Protein 8F95 (pdb70)

Nearest PDB structures (foldseek):
  8f95-assembly1_H  TM=1.001E+00  e=2.176E-40  Mus musculus
  7v05-assembly1_A  TM=9.855E-01  e=1.151E-37  Mus musculus
  8fdd-assembly1_A  TM=9.765E-01  e=1.924E-37  Mus musculus
  7zfd-assembly2_A  TM=9.473E-01  e=8.113E-37  Homo sapiens
  7skz-assembly1_H  TM=6.737E-01  e=1.964E-35  Homo sapiens

Sequence (900 aa):
QVLLVESGGGVVQPGTSLRLSCVASGFSFSSTYGMHWVRQSPGKGLEWVAIIWYDGGNKFYADSVQGRFTVSRDNSSKNTLYLQMNSSLRAEDTAVYYCCAKAYRTSLDKKYGMMDVWGQGTTVTVSSASSTKGPSVFPLAPSSKSTSGGTAALGCCLVKDYFPEPVTVSWNSGALTSGVHTFPAVLQSSGLYSSLSSVVTVPSSSLGTQTYICNVNHKPSNNTKVDKKVEPKSCDIQMTQSPSTLSASVGDRVTITCRASQSIASWLAWYQQKPGKAPKLLIYKASSSLESGVPSRFSGSSGSGTEFTTLTISSLHPDDFATYFCQQFTSYWTFGQGTKVEIKRTVAAPSVFIFPPSDEEQLKSGTASVVCLLNNFYPREEAKVQWKVDNALQSGNSQESVTEQDSKDSTYSLSSTLTLSKADYEKHKVYACCEVTHQGLSSSPVTKSFNRGECQVLLVESGGGVVQPGTSLRLSCVASGFSFSTYGMHWVRQSPGKGLEWVAIIWYDGGNKFYADSVQGRFTVSRDNSSKNTLYLQMNSLRAEDTAVYYCAKAYRTSLDKKYGMMDVWGQGTTVTVSSASTKGPSVFPLAPSSKSTSGGTAALGCCLVKDYFPEPVTVSWNSGALTSGVHTFPAVLQSSGLYSLSSSVVTVPSSSLGTQTYICNVNHKPSNTKVDKKVEPKSCDIQMTQSPSTLSASVGDRVTITCRASQSSIASWLAWYQQKPGKAPKLLIYKASSLESGVPSRFSGSSGSGTEFTTLTISSLHPDDFATYFCQQFTSYWTFGQQGTKVEIKRTVAAPSVFIFPPSDEEQLKSGTASVVCLLNNFYPREEAKVQWKVDNALQSGNSQESVTEQDSKDSTYSLSSTLTLSKADYEKHKVYACEVTHQGLSSPVTKSSFNRGECNVDPNANPNVDNVDPNANPNVD

Radius of gyration: 32.24 Å; Cα contacts (8 Å, |Δi|>4): 2424; chains: 6; bounding box: 79×58×106 Å

Structure (mmCIF, N/CA/C/O backbone):
data_8F95
#
_entry.id   8F95
#
_cell.length_a   75.584
_cell.length_b   90.514
_cell.length_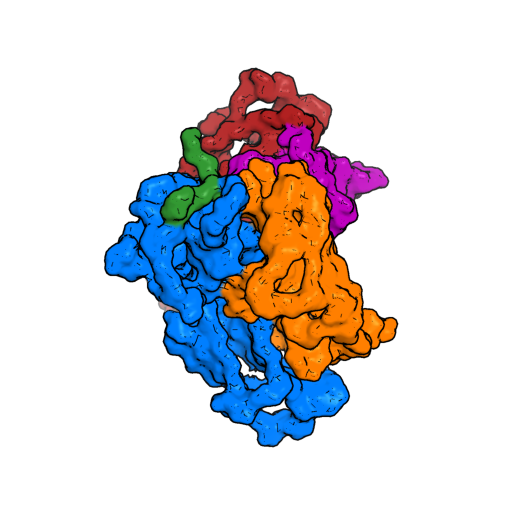c   133.549
_cell.angle_alpha   90.000
_cell.angle_beta   90.000
_cell.angle_gamma   90.000
#
_symmetry.space_group_name_H-M   'P 21 21 21'
#
loop_
_entity.id
_entity.type
_entity.pdbx_description
1 polymer 'Ky15.2 Antibody, heavy chain'
2 polymer 'Ky15.2 Antibody, light chain'
3 polymer 'Circumsporozoite protein DND peptide'
4 non-polymer 1,2-ETHANEDIOL
5 water water
#
loop_
_atom_site.group_PDB
_atom_site.id
_atom_site.type_symbol
_atom_site.label_atom_id
_atom_site.label_alt_id
_atom_site.label_comp_id
_atom_site.label_asym_id
_atom_site.label_entity_id
_atom_site.label_seq_id
_atom_site.pdbx_PDB_ins_code
_atom_site.Cartn_x
_atom_site.Cartn_y
_atom_site.Cartn_z
_atom_site.occupancy
_atom_site.B_iso_or_equiv
_atom_site.auth_seq_id
_atom_site.auth_comp_id
_atom_site.auth_asym_id
_atom_site.auth_atom_id
_atom_site.pdbx_PDB_model_num
ATOM 1 N N . GLN A 1 1 ? -23.04041 -17.31996 3.39212 1.000 55.33144 1 GLN H N 1
ATOM 2 C CA . GLN A 1 1 ? -22.39799 -16.25763 4.15527 1.000 56.22460 1 GLN H CA 1
ATOM 3 C C . GLN A 1 1 ? -21.15615 -16.77642 4.88192 1.000 56.66799 1 GLN H C 1
ATOM 4 O O . GLN A 1 1 ? -21.17740 -17.84681 5.49673 1.000 50.72034 1 GLN H O 1
ATOM 10 N N . VAL A 1 2 ? -20.07075 -16.00667 4.79338 1.000 47.14285 2 VAL H N 1
ATOM 11 C CA . VAL A 1 2 ? -18.80976 -16.40068 5.40794 1.000 39.74867 2 VAL H CA 1
ATOM 12 C C . VAL A 1 2 ? -18.96508 -16.40907 6.92110 1.000 43.62759 2 VAL H C 1
ATOM 13 O O . VAL A 1 2 ? -19.46492 -15.44558 7.51570 1.000 49.63576 2 VAL H O 1
ATOM 17 N N . LEU A 1 3 ? -18.54599 -17.50391 7.55210 1.000 47.37252 3 LEU H N 1
ATOM 18 C CA . LEU A 1 3 ? -18.55067 -17.61910 9.00384 1.000 40.51658 3 LEU H CA 1
ATOM 19 C C . LEU A 1 3 ? -17.21259 -18.17268 9.46524 1.000 40.50496 3 LEU H C 1
ATOM 20 O O . LEU A 1 3 ? -16.75764 -19.20736 8.96634 1.000 42.49069 3 LEU H O 1
ATOM 25 N N . LEU A 1 4 ? -16.58812 -17.48052 10.41289 1.000 38.48703 4 LEU H N 1
ATOM 26 C CA . LEU A 1 4 ? -15.32510 -17.89600 11.00394 1.000 36.17140 4 LEU H CA 1
ATOM 27 C C . LEU A 1 4 ? -15.50103 -17.96702 12.51261 1.000 39.33636 4 LEU H C 1
ATOM 28 O O . LEU A 1 4 ? -15.96943 -17.00563 13.13169 1.000 43.39995 4 LEU H O 1
ATOM 33 N N . VAL A 1 5 ? -15.14307 -19.10497 13.09934 1.000 38.63553 5 VAL H N 1
ATOM 34 C CA . VAL A 1 5 ? -15.34575 -19.35282 14.52147 1.000 40.46402 5 VAL H CA 1
ATOM 35 C C . VAL A 1 5 ? -13.99957 -19.70412 15.13844 1.000 38.78874 5 VAL H C 1
ATOM 36 O O . VAL A 1 5 ? -13.48813 -20.81467 14.94239 1.000 37.03078 5 VAL H O 1
ATOM 40 N N . GLU A 1 6 ? -13.42472 -18.76172 15.88136 1.000 39.00757 6 GLU H N 1
ATOM 41 C CA . GLU A 1 6 ? -12.21262 -19.03829 16.63308 1.000 36.30631 6 GLU H CA 1
ATOM 42 C C . GLU A 1 6 ? -12.53763 -19.86338 17.87397 1.000 38.54197 6 GLU H C 1
ATOM 43 O O . GLU A 1 6 ? -13.68138 -19.92139 18.33179 1.000 46.29715 6 GLU H O 1
ATOM 49 N N . SER A 1 7 ? -11.50805 -20.50302 18.41982 1.000 34.59611 7 SER H N 1
ATOM 50 C CA . SER A 1 7 ? -11.63060 -21.28627 19.64347 1.000 36.92613 7 SER H CA 1
ATOM 51 C C . SER A 1 7 ? -10.22682 -21.59184 20.14284 1.000 32.74529 7 SER H C 1
ATOM 52 O O . SER A 1 7 ? -9.23645 -21.35929 19.44642 1.000 33.42296 7 SER H O 1
ATOM 55 N N . GLY A 1 8 ? -10.15492 -22.11606 21.36370 1.000 33.99493 8 GLY H N 1
ATOM 56 C CA . GLY A 1 8 ? -8.90232 -22.51862 21.96508 1.000 37.29523 8 GLY H CA 1
ATOM 57 C C . GLY A 1 8 ? -8.29148 -21.51410 22.92049 1.000 37.22426 8 GLY H C 1
ATOM 58 O O . GLY A 1 8 ? -7.36979 -21.87502 23.66407 1.000 38.25063 8 GLY H O 1
ATOM 59 N N . GLY A 1 9 ? -8.76489 -20.27089 22.92177 1.000 36.28853 9 GLY H N 1
ATOM 60 C CA . GLY A 1 9 ? -8.22767 -19.28544 23.83817 1.000 36.78194 9 GLY H CA 1
ATOM 61 C C . GLY A 1 9 ? -8.50740 -19.64067 25.28521 1.000 41.96123 9 GLY H C 1
ATOM 62 O O . GLY A 1 9 ? -9.40765 -20.41871 25.60637 1.000 42.92879 9 GLY H O 1
ATOM 63 N N . GLY A 1 10 ? -7.71243 -19.05841 26.17343 1.000 38.52105 10 GLY H N 1
ATOM 64 C CA . GLY A 1 10 ? -7.87841 -19.33313 27.58589 1.000 34.14130 10 GLY H CA 1
ATOM 65 C C . GLY A 1 10 ? -6.89013 -18.54449 28.41316 1.000 38.08831 10 GLY H C 1
ATOM 66 O O . GLY A 1 10 ? -6.17964 -17.67351 27.90794 1.000 39.79914 10 GLY H O 1
ATOM 67 N N . VAL A 1 11 ? -6.85908 -18.86778 29.70339 1.000 41.73010 11 VAL H N 1
ATOM 68 C CA . VAL A 1 11 ? -5.97334 -18.23028 30.67098 1.000 33.65271 11 VAL H CA 1
ATOM 69 C C . VAL A 1 11 ? -4.85461 -19.20997 30.99474 1.000 36.51692 11 VAL H C 1
ATOM 70 O O . VAL A 1 11 ? -5.11038 -20.30334 31.51516 1.000 40.96967 11 VAL H O 1
ATOM 74 N N . VAL A 1 12 ? -3.61442 -18.82533 30.67904 1.000 36.43937 12 VAL H N 1
ATOM 75 C CA . VAL A 1 12 ? -2.45274 -19.68907 30.85236 1.000 36.86309 12 VAL H CA 1
ATOM 76 C C . VAL A 1 12 ? -1.29920 -18.87259 31.42118 1.000 40.34461 12 VAL H C 1
ATOM 77 O O . VAL A 1 12 ? -1.29887 -17.64020 31.38539 1.000 39.21890 12 VAL H O 1
ATOM 81 N N . GLN A 1 13 ? -0.29949 -19.58745 31.94326 1.000 38.61249 13 GLN H N 1
ATOM 82 C CA . GLN A 1 13 ? 0.90521 -19.00859 32.51437 1.000 37.41846 13 GLN H CA 1
ATOM 83 C C . GLN A 1 13 ? 1.95576 -18.76890 31.43686 1.000 42.83165 13 GLN H C 1
ATOM 84 O O . GLN A 1 13 ? 1.93846 -19.40934 30.38121 1.000 38.74321 13 GLN H O 1
ATOM 90 N N . PRO A 1 14 ? 2.88846 -17.84484 31.66930 1.000 42.91692 14 PRO H N 1
ATOM 91 C CA . PRO A 1 14 ? 3.94811 -17.60933 30.68331 1.000 44.54446 14 PRO H CA 1
ATOM 92 C C . PRO A 1 14 ? 4.84814 -18.82283 30.52979 1.000 41.76345 14 PRO H C 1
ATOM 93 O O . PRO A 1 14 ? 4.99803 -19.63621 31.44384 1.000 39.36559 14 PRO H O 1
ATOM 97 N N . GLY A 1 15 ? 5.44757 -18.93755 29.34583 1.000 40.66547 15 GLY H N 1
ATOM 98 C CA . GLY A 1 15 ? 6.29963 -20.06062 29.02215 1.000 34.21573 15 GLY H CA 1
ATOM 99 C C . GLY A 1 15 ? 5.58021 -21.29229 28.51937 1.000 39.99010 15 GLY H C 1
ATOM 100 O O . GLY A 1 15 ? 6.24336 -22.29198 28.21399 1.000 42.44663 15 GLY H O 1
ATOM 101 N N . THR A 1 16 ? 4.25538 -21.25631 28.41463 1.000 37.03499 16 THR H N 1
ATOM 102 C CA . THR A 1 16 ? 3.46914 -22.40936 28.00467 1.000 42.93387 16 THR H CA 1
ATOM 103 C C . THR A 1 16 ? 3.13130 -22.34222 26.51679 1.000 41.90977 16 THR H C 1
ATOM 104 O O . THR A 1 16 ? 3.40805 -21.35978 25.82152 1.000 33.36356 16 THR H O 1
ATOM 108 N N . SER A 1 17 ? 2.51909 -23.41959 26.03544 1.000 41.13963 17 SER H N 1
ATOM 109 C CA . SER A 1 17 ? 2.06899 -23.52953 24.65805 1.000 35.21771 17 SER H CA 1
ATOM 110 C C . SER A 1 17 ? 0.54852 -23.58258 24.61283 1.000 36.37671 17 SER H C 1
ATOM 111 O O . SER A 1 17 ? -0.09104 -24.17798 25.48710 1.000 35.80138 17 SER H O 1
ATOM 114 N N . LEU A 1 18 ? -0.02204 -22.94741 23.59355 1.000 36.88995 18 LEU H N 1
ATOM 115 C CA . LEU A 1 18 ? -1.46286 -22.91841 23.39789 1.000 31.61288 18 LEU H CA 1
ATOM 116 C C . LEU A 1 18 ? -1.72759 -22.87257 21.90296 1.000 35.59824 18 LEU H C 1
ATOM 117 O O . LEU A 1 18 ? -0.97942 -22.23694 21.15601 1.000 40.00458 18 LEU H O 1
ATOM 122 N N . ARG A 1 19 ? -2.78643 -23.54869 21.46947 1.000 32.07102 19 ARG H N 1
ATOM 123 C CA . ARG A 1 19 ? -3.07317 -23.70184 20.04807 1.000 31.28344 19 ARG H CA 1
ATOM 124 C C . ARG A 1 19 ? -4.50533 -23.26345 19.77407 1.000 34.04571 19 ARG H C 1
ATOM 125 O O . ARG A 1 19 ? -5.45352 -23.89535 20.24927 1.000 28.75620 19 ARG H O 1
ATOM 133 N N . LEU A 1 20 ? -4.65859 -22.18861 19.00567 1.000 36.90650 20 LEU H N 1
ATOM 134 C CA . LEU A 1 20 ? -5.96840 -21.68935 18.61499 1.000 38.37583 20 LEU H CA 1
ATOM 135 C C . LEU A 1 20 ? -6.42028 -22.32725 17.30658 1.000 34.42836 20 LEU H C 1
ATOM 136 O O . LEU A 1 20 ? -5.60636 -22.68305 16.45121 1.000 36.33659 20 LEU H O 1
ATOM 141 N N . SER A 1 21 ? -7.73489 -22.46035 17.15632 1.000 39.41501 21 SER H N 1
ATOM 142 C CA . SER A 1 21 ? -8.34237 -22.99078 15.94744 1.000 29.25883 21 SER H CA 1
ATOM 143 C C . SER A 1 21 ? -9.32972 -21.97799 15.38745 1.000 33.05125 21 SER H C 1
ATOM 144 O O . SER A 1 21 ? -9.87148 -21.14047 16.11260 1.000 31.18597 21 SER H O 1
ATOM 147 N N . CYS A 1 22 ? -9.54738 -22.05945 14.07656 1.000 37.36134 22 CYS H N 1
ATOM 148 C CA . CYS A 1 22 ? -10.52227 -21.22786 13.37871 1.000 36.41497 22 CYS H CA 1
ATOM 149 C C . CYS A 1 22 ? -11.22805 -22.11391 12.36741 1.000 37.79462 22 CYS H C 1
ATOM 150 O O . CYS A 1 22 ? -10.59184 -22.60802 11.43226 1.000 44.84699 22 CYS H O 1
ATOM 153 N N . VAL A 1 23 ? -12.52784 -22.32550 12.55568 1.000 37.56212 23 VAL H N 1
ATOM 154 C CA . VAL A 1 23 ? -13.32342 -23.17710 11.67707 1.000 40.50119 23 VAL H CA 1
ATOM 155 C C . VAL A 1 23 ? -14.11934 -22.29384 10.72650 1.000 41.32523 23 VAL H C 1
ATOM 156 O O . VAL A 1 2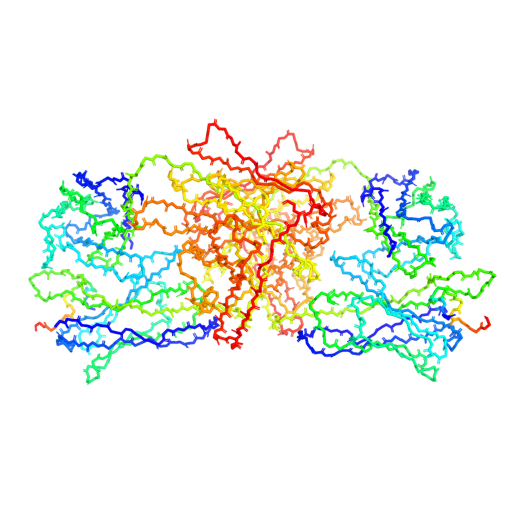3 ? -14.79411 -21.35123 11.16037 1.000 43.06119 23 VAL H O 1
ATOM 160 N N . ALA A 1 24 ? -14.05127 -22.60224 9.43372 1.000 32.32087 24 ALA H N 1
ATOM 161 C CA . ALA A 1 24 ? -14.63804 -21.77159 8.39350 1.000 41.02971 24 ALA H CA 1
ATOM 162 C C . ALA A 1 24 ? -15.81853 -22.47083 7.73108 1.000 37.15528 24 ALA H C 1
ATOM 163 O O . ALA A 1 24 ? -15.89526 -23.70206 7.69087 1.000 35.75733 24 ALA H O 1
ATOM 165 N N . SER A 1 25 ? -16.73666 -21.66268 7.20712 1.000 38.39695 25 SER H N 1
ATOM 166 C CA . SER A 1 25 ? -17.90049 -22.16181 6.48795 1.000 39.67135 25 SER H CA 1
ATOM 167 C C . SER A 1 25 ? -18.44618 -21.03443 5.62347 1.000 41.21471 25 SER H C 1
ATOM 168 O O . SER A 1 25 ? -18.05642 -19.87214 5.76261 1.000 40.02386 25 SER H O 1
ATOM 171 N N . GLY A 1 26 ? -19.35799 -21.39443 4.72447 1.000 41.33813 26 GLY H N 1
ATOM 172 C CA . GLY A 1 26 ? -19.97046 -20.41852 3.84885 1.000 42.01351 26 GLY H CA 1
ATOM 173 C C . GLY A 1 26 ? -19.10670 -19.94750 2.70282 1.000 41.69433 26 GLY H C 1
ATOM 174 O O . GLY A 1 26 ? -19.50033 -19.00981 2.00074 1.000 45.30022 26 GLY H O 1
ATOM 175 N N . PHE A 1 27 ? -17.94251 -20.55677 2.49660 1.000 37.99538 27 PHE H N 1
ATOM 176 C CA . PHE A 1 27 ? -17.07595 -20.24295 1.36728 1.000 37.29395 27 PHE H CA 1
ATOM 177 C C . PHE A 1 27 ? -16.05697 -21.36777 1.23644 1.000 41.90976 27 PHE H C 1
ATOM 178 O O . PHE A 1 27 ? -15.89554 -22.19454 2.13776 1.000 47.64986 27 PHE H O 1
ATOM 186 N N . SER A 1 28 ? -15.37322 -21.39187 0.09625 1.000 48.35091 28 SER H N 1
ATOM 187 C CA . SER A 1 28 ? -14.41529 -22.45323 -0.21131 1.000 49.45866 28 SER H CA 1
ATOM 188 C C . SER A 1 28 ? -13.11904 -22.18417 0.54311 1.000 45.47346 28 SER H C 1
ATOM 189 O O . SER A 1 28 ? -12.23862 -21.46141 0.07518 1.000 45.36143 28 SER H O 1
ATOM 192 N N . PHE A 1 29 ? -13.00086 -22.80079 1.72367 1.000 43.12415 29 PHE H N 1
ATOM 193 C CA . PHE A 1 29 ? -11.85584 -22.56311 2.60133 1.000 34.65317 29 PHE H CA 1
ATOM 194 C C . PHE A 1 29 ? -10.53839 -22.92790 1.92615 1.000 37.41950 29 PHE H C 1
ATOM 195 O O . PHE A 1 29 ? -9.55167 -22.18954 2.03129 1.000 40.85445 29 PHE H O 1
ATOM 203 N N . SER A 1 30 ? -10.50996 -24.05146 1.20898 1.000 42.33565 30 SER H N 1
ATOM 204 C CA A SER A 1 30 ? -9.27613 -24.55335 0.61669 0.567 42.43186 30 SER H CA 1
ATOM 205 C CA B SER A 1 30 ? -9.27401 -24.55090 0.61853 0.433 42.41554 30 SER H CA 1
ATOM 206 C C . SER A 1 30 ? -8.74152 -23.67096 -0.50566 1.000 41.95463 30 SER H C 1
ATOM 207 O O . SER A 1 30 ? -7.61880 -23.90181 -0.96669 1.000 40.46692 30 SER H O 1
ATOM 212 N N . THR A 1 31 ? -9.49990 -22.67627 -0.95582 1.000 37.70054 31 THR H N 1
ATOM 213 C CA . THR A 1 31 ? -9.06387 -21.82705 -2.05473 1.000 35.71195 31 THR H CA 1
ATOM 214 C C . THR A 1 31 ? -8.62952 -20.43632 -1.61283 1.000 37.48682 31 THR H C 1
ATOM 215 O O . THR A 1 31 ? -8.28232 -19.61633 -2.46655 1.000 42.04911 31 THR H O 1
ATOM 219 N N . TYR A 1 32 ? -8.63264 -20.14656 -0.31507 1.000 38.99867 32 TYR H N 1
ATOM 220 C CA . TYR A 1 32 ? -8.33407 -18.81120 0.18233 1.000 39.81322 32 TYR H CA 1
ATOM 221 C C . TYR A 1 32 ? -7.15202 -18.83884 1.13731 1.000 35.16250 32 TYR H C 1
ATOM 222 O O . TYR A 1 32 ? -6.99158 -19.77986 1.91952 1.000 37.46090 32 TYR H O 1
ATOM 231 N N . GLY A 1 33 ? -6.32870 -17.79913 1.06961 1.000 34.45825 33 GLY H N 1
ATOM 232 C CA . GLY A 1 33 ? -5.40972 -17.53260 2.14869 1.000 30.43690 33 GLY H CA 1
ATOM 233 C C . GLY A 1 33 ? -6.15113 -17.10155 3.39781 1.000 35.72847 33 GLY H C 1
ATOM 234 O O . GLY A 1 33 ? -7.28567 -16.62171 3.34830 1.000 35.12545 33 GLY H O 1
ATOM 235 N N . MET A 1 34 ? -5.50250 -17.29273 4.54512 1.000 31.52586 34 MET H N 1
ATOM 236 C CA . MET A 1 34 ? -6.11645 -16.99263 5.82975 1.000 30.86781 34 MET H CA 1
ATOM 237 C C . MET A 1 34 ? -5.12807 -16.23975 6.70894 1.000 29.32294 34 MET H C 1
ATOM 238 O O . MET A 1 34 ? -3.91470 -16.44012 6.62106 1.000 31.40631 34 MET H O 1
ATOM 243 N N . HIS A 1 35 ? -5.66178 -15.36372 7.55378 1.000 29.83263 35 HIS H N 1
ATOM 244 C CA . HIS A 1 35 ? -4.85915 -14.51823 8.42115 1.000 29.49059 35 HIS H CA 1
ATOM 245 C C . HIS A 1 35 ? -5.18119 -14.78648 9.88518 1.000 32.87003 35 HIS H C 1
ATOM 246 O O . HIS A 1 35 ? -6.26698 -15.25933 10.23280 1.000 32.24262 35 HIS H O 1
ATOM 253 N N . TRP A 1 36 ? -4.21201 -14.46946 10.73951 1.000 29.60791 36 TRP H N 1
ATOM 254 C CA . TRP A 1 36 ? -4.40991 -14.35138 12.17679 1.000 27.30174 36 TRP H CA 1
ATOM 255 C C . TRP A 1 36 ? -4.09554 -12.91932 12.58276 1.000 28.58465 36 TRP H C 1
ATOM 256 O O . TRP A 1 36 ? -3.01998 -12.40549 12.25953 1.000 31.65956 36 TRP H O 1
ATOM 267 N N . VAL A 1 37 ? -5.02986 -12.27810 13.28351 1.000 26.66433 37 VAL H N 1
ATOM 268 C CA . VAL A 1 37 ? -4.87317 -10.90687 13.75621 1.000 26.59055 37 VAL H CA 1
ATOM 269 C C . VAL A 1 37 ? -5.26410 -10.85669 15.22809 1.000 32.99518 37 VAL H C 1
ATOM 270 O O . VAL A 1 37 ? -6.23686 -11.49783 15.64054 1.000 32.72004 37 VAL H O 1
ATOM 274 N N . ARG A 1 38 ? -4.51058 -10.09779 16.02273 1.000 29.62377 38 ARG H N 1
ATOM 275 C CA . ARG A 1 38 ? -4.79290 -9.96680 17.44396 1.000 34.60825 38 ARG H CA 1
ATOM 276 C C . ARG A 1 38 ? -4.98184 -8.50143 17.82003 1.000 37.27321 38 ARG H C 1
ATOM 277 O O . ARG A 1 38 ? -4.53788 -7.59116 17.11358 1.000 37.65021 38 ARG H O 1
ATOM 285 N N . GLN A 1 39 ? -5.65784 -8.28437 18.94870 1.000 31.06158 39 GLN H N 1
ATOM 286 C CA . GLN A 1 39 ? -5.96429 -6.94265 19.42867 1.000 34.88924 39 GLN H CA 1
ATOM 287 C C . GLN A 1 39 ? -5.86891 -6.90896 20.94556 1.000 32.60926 39 GLN H C 1
ATOM 288 O O . GLN A 1 39 ? -6.44969 -7.76024 21.62453 1.000 36.37506 39 GLN H O 1
ATOM 294 N N . SER A 1 40 ? -5.15239 -5.92351 21.46750 1.000 29.62886 40 SER H N 1
ATOM 295 C CA . SER A 1 40 ? -4.96943 -5.73176 22.89649 1.000 35.55523 40 SER H CA 1
ATOM 296 C C . SER A 1 40 ? -5.03319 -4.24254 23.19218 1.000 38.42656 40 SER H C 1
ATOM 297 O O . SER A 1 40 ? -4.83800 -3.41839 22.29373 1.000 41.18613 40 SER H O 1
ATOM 300 N N . PRO A 1 41 ? -5.31385 -3.86548 24.44145 1.000 46.52778 41 PRO H N 1
ATOM 301 C CA . PRO A 1 41 ? -5.28164 -2.43038 24.77529 1.000 49.37000 41 PRO H CA 1
ATOM 302 C C . PRO A 1 41 ? -3.90486 -1.80303 24.61591 1.000 45.41159 41 PRO H C 1
ATOM 303 O O . PRO A 1 41 ? -3.80480 -0.63395 24.22278 1.000 47.79888 41 PRO H O 1
ATOM 307 N N . GLY A 1 42 ? -2.83507 -2.55226 24.89337 1.000 43.17040 42 GLY H N 1
ATOM 308 C CA . GLY A 1 42 ? -1.50545 -1.96790 24.87278 1.000 41.92352 42 GLY H CA 1
ATOM 309 C C . GLY A 1 42 ? -0.89564 -1.82847 23.49493 1.000 49.92788 42 GLY H C 1
ATOM 310 O O . GLY A 1 42 ? -0.16852 -0.86477 23.23456 1.000 48.98317 42 GLY H O 1
ATOM 311 N N . LYS A 1 43 ? -1.16942 -2.77291 22.59661 1.000 47.90570 43 LYS H N 1
ATOM 312 C CA . LYS A 1 43 ? -0.54477 -2.77795 21.28324 1.000 44.38452 43 LYS H CA 1
ATOM 313 C C . LYS A 1 43 ? -1.50149 -2.45386 20.14342 1.000 40.20229 43 LYS H C 1
ATOM 314 O O . LYS A 1 43 ? -1.04008 -2.24350 19.01627 1.000 39.31676 43 LYS H O 1
ATOM 320 N N . GLY A 1 44 ? -2.80741 -2.39630 20.40000 1.000 37.94496 44 GLY H N 1
ATOM 321 C CA . GLY A 1 44 ? -3.75772 -2.13270 19.33665 1.000 29.01271 44 GLY H CA 1
ATOM 322 C C . GLY A 1 44 ? -3.99002 -3.35925 18.46885 1.000 34.05065 44 GLY H C 1
ATOM 323 O O . GLY A 1 44 ? -3.93205 -4.49975 18.93031 1.000 36.20885 44 GLY H O 1
ATOM 324 N N . LEU A 1 45 ? -4.25987 -3.11155 17.18946 1.000 27.51381 45 LEU H N 1
ATOM 325 C CA . LEU A 1 45 ? -4.46992 -4.17870 16.21942 1.000 28.54560 45 LEU H CA 1
ATOM 326 C C . LEU A 1 45 ? -3.12506 -4.60138 15.63931 1.000 33.68961 45 LEU H C 1
ATOM 327 O O . LEU A 1 45 ? -2.39220 -3.77371 15.08514 1.000 29.13233 45 LEU H O 1
ATOM 332 N N . GLU A 1 46 ? -2.80032 -5.88468 15.77492 1.000 37.13146 46 GLU H N 1
ATOM 333 C CA . GLU A 1 46 ? -1.52992 -6.43587 15.31756 1.000 39.76001 46 GLU H CA 1
ATOM 334 C C . GLU A 1 46 ? -1.79724 -7.60620 14.38591 1.000 36.22558 46 GLU H C 1
ATOM 335 O O . GLU A 1 46 ? -2.48594 -8.55965 14.76535 1.000 34.15536 46 GLU H O 1
ATOM 341 N N . TRP A 1 47 ? -1.25546 -7.53247 13.17450 1.000 34.12950 47 TRP H N 1
ATOM 342 C CA . TRP A 1 47 ? -1.23626 -8.69664 12.30323 1.000 31.80335 47 TRP H CA 1
ATOM 343 C C . TRP A 1 47 ? -0.24918 -9.71868 12.85176 1.000 36.31459 47 TRP H C 1
ATOM 344 O O . TRP A 1 47 ? 0.83636 -9.36322 13.31952 1.000 32.40074 47 TRP H O 1
ATOM 355 N N . VAL A 1 48 ? -0.63350 -10.99358 12.81212 1.000 32.01008 48 VAL H N 1
ATOM 356 C CA . VAL A 1 48 ? 0.15452 -12.07174 13.40638 1.000 32.65563 48 VAL H CA 1
ATOM 357 C C . VAL A 1 48 ? 0.75945 -12.97728 12.33749 1.000 31.29045 48 VAL H C 1
ATOM 358 O O . VAL A 1 48 ? 1.98040 -13.12116 12.25517 1.000 33.42779 48 VAL H O 1
ATOM 362 N N . ALA A 1 49 ? -0.07828 -13.59960 11.50957 1.000 30.15710 49 ALA H N 1
ATOM 363 C CA . ALA A 1 49 ? 0.42951 -14.54941 10.53105 1.000 29.19294 49 ALA H CA 1
ATOM 364 C C . ALA A 1 49 ? -0.50292 -14.62963 9.33191 1.000 35.10071 49 ALA H C 1
ATOM 365 O O . ALA A 1 49 ? -1.67205 -14.23701 9.39255 1.000 34.19683 49 ALA H O 1
ATOM 367 N N . ILE A 1 50 ? 0.04363 -15.15128 8.23291 1.000 30.81727 50 ILE H N 1
ATOM 368 C CA . ILE A 1 50 ? -0.71875 -15.48145 7.03709 1.000 27.36426 50 ILE H CA 1
ATOM 369 C C . ILE A 1 50 ? -0.23599 -16.83604 6.53523 1.000 31.83562 50 ILE H C 1
ATOM 370 O O . ILE A 1 50 ? 0.93323 -17.19999 6.69462 1.000 34.45115 50 ILE H O 1
ATOM 375 N N . ILE A 1 51 ? -1.14994 -17.59524 5.94056 1.000 29.21142 51 ILE H N 1
ATOM 376 C CA . ILE A 1 51 ? -0.82141 -18.88516 5.34867 1.000 33.22495 51 ILE H CA 1
ATOM 377 C C . ILE A 1 51 ? -1.54026 -18.99200 4.00974 1.000 35.58339 51 ILE H C 1
ATOM 378 O O . ILE A 1 51 ? -2.71903 -18.63386 3.89743 1.000 29.60485 51 ILE H O 1
ATOM 383 N N . TRP A 1 52 ? -0.81913 -19.45575 2.99061 1.000 34.82272 52 TRP H N 1
ATOM 384 C CA . TRP A 1 52 ? -1.38239 -19.59585 1.65558 1.000 34.28003 52 TRP H CA 1
ATOM 385 C C . TRP A 1 52 ? -2.51001 -20.62757 1.65516 1.000 35.64585 52 TRP H C 1
ATOM 386 O O . TRP A 1 52 ? -2.67206 -21.41464 2.59327 1.000 37.93464 52 TRP H O 1
ATOM 397 N N . TYR A 1 53 A -3.29278 -20.61787 0.57109 1.000 36.06178 52 TYR H N 1
ATOM 398 C CA . TYR A 1 53 A -4.46128 -21.48992 0.47250 1.000 35.36513 52 TYR H CA 1
ATOM 399 C C . TYR A 1 53 A -4.10595 -22.95915 0.66999 1.000 34.72159 52 TYR H C 1
ATOM 400 O O . TYR A 1 53 A -4.90598 -23.72310 1.22308 1.000 36.84419 52 TYR H O 1
ATOM 409 N N . ASP A 1 54 ? -2.92313 -23.37733 0.22394 1.000 33.84740 53 ASP H N 1
ATOM 410 C CA . ASP A 1 54 ? -2.54233 -24.78258 0.26206 1.000 38.31791 53 ASP H CA 1
ATOM 411 C C . ASP A 1 54 ? -1.67376 -25.13508 1.46218 1.000 39.65045 53 ASP H C 1
ATOM 412 O O . ASP A 1 54 ? -1.22462 -26.28068 1.56818 1.000 42.98510 53 ASP H O 1
ATOM 417 N N . GLY A 1 55 ? -1.43251 -24.18884 2.36677 1.000 34.55198 54 GLY H N 1
ATOM 418 C CA . GLY A 1 55 ? -0.60346 -24.45021 3.52314 1.000 34.04819 54 GLY H CA 1
ATOM 419 C C . GLY A 1 55 ? 0.88609 -24.34170 3.28667 1.000 38.09001 54 GLY H C 1
ATOM 420 O O . GLY A 1 55 ? 1.66457 -24.69297 4.18060 1.000 38.78536 54 GLY H O 1
ATOM 421 N N . GLY A 1 56 ? 1.31024 -23.86229 2.11953 1.000 34.03695 55 GLY H N 1
ATOM 422 C CA . GLY A 1 56 ? 2.72319 -23.74495 1.81573 1.000 37.08875 55 GLY H CA 1
ATOM 423 C C . GLY A 1 56 ? 3.36540 -22.49312 2.37875 1.000 38.26350 55 GLY H C 1
ATOM 424 O O . GLY A 1 56 ? 3.94121 -22.52397 3.47126 1.000 39.99079 55 GLY H O 1
ATOM 425 N N . ASN A 1 57 ? 3.27516 -21.38767 1.63921 1.000 34.23602 56 ASN H N 1
ATOM 426 C CA . ASN A 1 57 ? 3.85429 -20.12701 2.08825 1.000 35.26975 56 ASN H CA 1
ATOM 427 C C . ASN A 1 57 ? 3.24496 -19.69245 3.41576 1.000 35.76361 56 ASN H C 1
ATOM 428 O O . ASN A 1 57 ? 2.02009 -19.66287 3.57293 1.000 30.87594 56 ASN H O 1
ATOM 433 N N . LYS A 1 58 ? 4.11032 -19.36274 4.37360 1.000 34.15639 57 LYS H N 1
ATOM 434 C CA . LYS A 1 58 ? 3.70687 -18.83527 5.66927 1.000 33.71128 57 LYS H CA 1
ATOM 435 C C . LYS A 1 58 ? 4.57799 -17.63569 6.00524 1.000 32.02140 57 LYS H C 1
ATOM 436 O O . LYS A 1 58 ? 5.79539 -17.67106 5.80929 1.000 33.92770 57 LYS H O 1
ATOM 442 N N . PHE A 1 59 ? 3.95624 -16.57451 6.50999 1.000 30.58214 58 PHE H N 1
ATOM 443 C CA . PHE A 1 59 ? 4.68900 -15.38943 6.92817 1.000 25.87008 58 PHE H CA 1
ATOM 444 C C . PHE A 1 59 ? 4.17764 -14.94758 8.29022 1.000 29.73940 58 PHE H C 1
ATOM 445 O O . PHE A 1 59 ? 2.99223 -15.09109 8.59910 1.000 31.42733 58 PHE H O 1
ATOM 453 N N . TYR A 1 60 ? 5.08749 -14.40993 9.10324 1.000 33.87765 59 TYR H N 1
ATOM 454 C CA . TYR A 1 60 ? 4.81646 -14.10523 10.50041 1.000 30.47161 59 TYR H CA 1
ATOM 455 C C . TYR A 1 60 ? 5.25342 -12.68800 10.83714 1.000 27.68276 59 TYR H C 1
ATOM 456 O O . TYR A 1 60 ? 6.20428 -12.15785 10.25735 1.000 33.07361 59 TYR H O 1
ATOM 465 N N . ALA A 1 61 ? 4.56169 -12.08743 11.80111 1.000 33.55844 60 ALA H N 1
ATOM 466 C CA . ALA A 1 61 ? 4.99892 -10.80755 12.33471 1.000 34.13679 60 ALA H CA 1
ATOM 467 C C . ALA A 1 61 ? 6.27058 -10.98639 13.15584 1.000 34.82230 60 ALA H C 1
ATOM 468 O O . ALA A 1 61 ? 6.50187 -12.03679 13.76020 1.000 39.98775 60 ALA H O 1
ATOM 470 N N . ASP A 1 62 ? 7.10300 -9.94098 13.17123 1.000 35.45317 61 ASP H N 1
ATOM 471 C CA . ASP A 1 62 ? 8.36596 -10.00463 13.90424 1.000 37.43890 61 ASP H CA 1
ATOM 472 C C . ASP A 1 62 ? 8.15188 -10.36169 15.36992 1.000 35.76688 61 ASP H C 1
ATOM 473 O O . ASP A 1 62 ? 8.95996 -11.08241 15.96573 1.000 38.08289 61 ASP H O 1
ATOM 478 N N . SER A 1 63 ? 7.06440 -9.86879 15.96726 1.000 35.35837 62 SER H N 1
ATOM 479 C CA . SER A 1 63 ? 6.83900 -10.06732 17.39489 1.000 42.12919 62 SER H CA 1
ATOM 480 C C . SER A 1 63 ? 6.52207 -11.51672 17.74991 1.000 41.16418 62 SER H C 1
ATOM 481 O O . SER A 1 63 ? 6.63291 -11.88883 18.92289 1.000 38.39505 62 SER H O 1
ATOM 484 N N . VAL A 1 64 ? 6.13976 -12.34247 16.77569 1.000 40.93766 63 VAL H N 1
ATOM 485 C CA . VAL A 1 64 ? 5.85114 -13.75000 17.01729 1.000 38.28850 63 VAL H CA 1
ATOM 486 C C . VAL A 1 64 ? 6.80126 -14.67738 16.27991 1.000 35.86026 63 VAL H C 1
ATOM 487 O O . VAL A 1 64 ? 6.67970 -15.89954 16.41375 1.000 39.69331 63 VAL H O 1
ATOM 491 N N . GLN A 1 65 ? 7.74570 -14.13858 15.51113 1.000 41.01259 64 GLN H N 1
ATOM 492 C CA . GLN A 1 65 ? 8.64029 -14.97568 14.72145 1.000 46.41186 64 GLN H CA 1
ATOM 493 C C . GLN A 1 65 ? 9.47792 -15.87054 15.62614 1.000 46.59928 64 GLN H C 1
ATOM 494 O O . GLN A 1 65 ? 10.02921 -15.41748 16.63272 1.000 48.65730 64 GLN H O 1
ATOM 500 N N . GLY A 1 66 ? 9.56809 -17.14881 15.26295 1.000 42.02947 65 GLY H N 1
ATOM 501 C CA . GLY A 1 66 ? 10.31070 -18.11630 16.03539 1.000 33.87231 65 GLY H CA 1
ATOM 502 C C . GLY A 1 66 ? 9.54139 -18.75430 17.17062 1.000 44.23914 65 GLY H C 1
ATOM 503 O O . GLY A 1 66 ? 9.99466 -19.77451 17.70745 1.000 47.55745 65 GLY H O 1
ATOM 504 N N . ARG A 1 67 ? 8.39826 -18.19201 17.55601 1.000 36.37345 66 ARG H N 1
ATOM 505 C CA . ARG A 1 67 ? 7.58442 -18.72482 18.64237 1.000 39.85560 66 ARG H CA 1
ATOM 506 C C . ARG A 1 67 ? 6.24175 -19.26942 18.18245 1.000 41.99117 66 ARG H C 1
ATOM 507 O O . ARG A 1 67 ? 5.81527 -20.32330 18.66127 1.000 42.33706 66 ARG H O 1
ATOM 515 N N . PHE A 1 68 ? 5.56169 -18.58302 17.26704 1.000 32.72991 67 PHE H N 1
ATOM 516 C CA . PHE A 1 68 ? 4.27050 -19.02491 16.75916 1.000 29.69585 67 PHE H CA 1
ATOM 517 C C . PHE A 1 68 ? 4.45684 -19.69408 15.40465 1.000 32.57481 67 PHE H C 1
ATOM 518 O O . PHE A 1 68 ? 5.29125 -19.26881 14.60143 1.000 36.85573 67 PHE H O 1
ATOM 526 N N . THR A 1 69 ? 3.67594 -20.73943 15.15113 1.000 35.24037 68 THR H N 1
ATOM 527 C CA . THR A 1 69 ? 3.59641 -21.33983 13.82754 1.000 35.86134 68 THR H CA 1
ATOM 528 C C . THR A 1 69 ? 2.13817 -21.42040 13.41041 1.000 31.76706 68 THR H C 1
ATOM 529 O O . THR A 1 69 ? 1.26642 -21.72378 14.22962 1.000 34.97882 68 THR H O 1
ATOM 533 N N . VAL A 1 70 ? 1.88149 -21.13876 12.13527 1.000 33.50548 69 VAL H N 1
ATOM 534 C CA . VAL A 1 70 ? 0.54405 -21.19847 11.56292 1.000 25.30225 69 VAL H CA 1
ATOM 535 C C . VAL A 1 70 ? 0.45878 -22.43690 10.68425 1.000 29.33360 69 VAL H C 1
ATOM 536 O O . VAL A 1 70 ? 1.44507 -22.85273 10.06536 1.000 29.96510 69 VAL H O 1
ATOM 540 N N . SER A 1 71 ? -0.72149 -23.05013 10.66059 1.000 31.27849 70 SER H N 1
ATOM 541 C CA . SER A 1 71 ? -0.95494 -24.22864 9.83849 1.000 30.89563 70 SER H CA 1
ATOM 542 C C . SER A 1 71 ? -2.44108 -24.30474 9.53482 1.000 33.80687 70 SER H C 1
ATOM 543 O O . SER A 1 71 ? -3.24479 -23.54531 10.08031 1.000 33.27051 70 SER H O 1
ATOM 546 N N . ARG A 1 72 ? -2.79855 -25.24165 8.65921 1.000 40.26832 71 ARG H N 1
ATOM 547 C CA . ARG A 1 72 ? -4.18828 -25.42009 8.27066 1.000 33.83098 71 ARG H CA 1
ATOM 548 C C . ARG A 1 72 ? -4.41455 -26.85632 7.82978 1.000 35.77067 71 ARG H C 1
ATOM 549 O O . ARG A 1 72 ? -3.48617 -27.54505 7.39833 1.000 37.44357 71 ARG H O 1
ATOM 557 N N . ASP A 1 73 ? -5.66386 -27.29811 7.95140 1.000 35.98799 72 ASP H N 1
ATOM 558 C CA . ASP A 1 73 ? -6.11392 -28.59411 7.44605 1.000 41.13014 72 ASP H CA 1
ATOM 559 C C . ASP A 1 73 ? -7.35832 -28.32459 6.60625 1.000 43.01775 72 ASP H C 1
ATOM 560 O O . ASP A 1 73 ? -8.44334 -28.10599 7.15292 1.000 44.92032 72 ASP H O 1
ATOM 565 N N . ASN A 1 74 ? -7.19757 -28.34435 5.28019 1.000 41.09753 73 ASN H N 1
ATOM 566 C CA . ASN A 1 74 ? -8.30146 -27.99581 4.39130 1.000 39.60004 73 ASN H CA 1
ATOM 567 C C . ASN A 1 74 ? -9.42521 -29.02386 4.44373 1.000 39.46432 73 ASN H C 1
ATOM 568 O O . ASN A 1 74 ? -10.58567 -28.67841 4.19709 1.000 41.27287 73 ASN H O 1
ATOM 573 N N . SER A 1 75 ? -9.11091 -30.28147 4.76230 1.000 40.67581 74 SER H N 1
ATOM 574 C CA A SER A 1 75 ? -10.15908 -31.28899 4.87117 0.494 44.07393 74 SER H CA 1
ATOM 575 C CA B SER A 1 75 ? -10.14959 -31.29961 4.87740 0.506 44.07592 74 SER H CA 1
ATOM 576 C C . SER A 1 75 ? -11.06601 -31.03688 6.06589 1.000 43.05588 74 SER H C 1
ATOM 577 O O . SER A 1 75 ? -12.22510 -31.46651 6.05689 1.000 47.82519 74 SER H O 1
ATOM 582 N N . LYS A 1 76 ? -10.56882 -30.34549 7.08918 1.000 46.74694 75 LYS H N 1
ATOM 583 C CA . LYS A 1 76 ? -11.35249 -30.00863 8.26845 1.000 46.36034 75 LYS H CA 1
ATOM 584 C C . LYS A 1 76 ? -11.86843 -28.57808 8.24262 1.000 42.28767 75 LYS H C 1
ATOM 585 O O . LYS A 1 76 ? -12.57119 -28.17204 9.17373 1.000 41.19165 75 LYS H O 1
ATOM 591 N N . ASN A 1 77 ? -11.52568 -27.80700 7.20831 1.000 43.54268 76 ASN H N 1
ATOM 592 C CA . ASN A 1 77 ? -11.91829 -26.40279 7.09629 1.000 44.11917 76 ASN H CA 1
ATOM 593 C C . ASN A 1 77 ? -11.43305 -25.58279 8.28700 1.000 38.87973 76 ASN H C 1
ATOM 594 O O . ASN A 1 77 ? -12.11028 -24.65100 8.72855 1.000 38.89098 76 ASN H O 1
ATOM 599 N N . THR A 1 78 ? -10.25154 -25.90831 8.80668 1.000 35.67334 77 THR H N 1
ATOM 600 C CA . THR A 1 78 ? -9.74712 -25.30597 10.03220 1.000 36.95490 77 THR H CA 1
ATOM 601 C C . THR A 1 78 ? -8.40764 -24.62049 9.79740 1.000 42.21282 77 THR H C 1
ATOM 602 O O . THR A 1 78 ? -7.53312 -25.15203 9.10445 1.000 44.18892 77 THR H O 1
ATOM 606 N N . LEU A 1 79 ? -8.26137 -23.43632 10.38349 1.000 37.62008 78 LEU H N 1
ATOM 607 C CA . LEU A 1 79 ? -6.99493 -22.72541 10.46677 1.000 38.50191 78 LEU H CA 1
ATOM 608 C C . LEU A 1 79 ? -6.46742 -22.82115 11.89354 1.000 38.65877 78 LEU H C 1
ATOM 609 O O . LEU A 1 79 ? -7.23648 -22.71406 12.85417 1.000 35.14994 78 LEU H O 1
ATOM 614 N N . TYR A 1 80 ? -5.16080 -23.03349 12.03592 1.000 35.27028 79 TYR H N 1
ATOM 615 C CA . TYR A 1 80 ? -4.54970 -23.21405 13.34465 1.000 31.08052 79 TYR H CA 1
ATOM 616 C C . TYR A 1 80 ? -3.49991 -22.14436 13.60548 1.000 34.37408 79 TYR H C 1
ATOM 617 O O . TYR A 1 80 ? -2.88170 -21.61613 12.67788 1.000 31.69180 79 TYR H O 1
ATOM 626 N N . LEU A 1 81 ? -3.29776 -21.84153 14.88698 1.000 33.70514 80 LEU H N 1
ATOM 627 C CA . LEU A 1 81 ? -2.18924 -21.00886 15.34180 1.000 30.00861 80 LEU H CA 1
ATOM 628 C C . LEU A 1 81 ? -1.57586 -21.68340 16.55828 1.000 34.35181 80 LEU H C 1
ATOM 629 O O . LEU A 1 81 ? -2.17730 -21.69190 17.63732 1.000 34.60223 80 LEU H O 1
ATOM 634 N N . GLN A 1 82 ? -0.39252 -22.25840 16.38446 1.000 33.72447 81 GLN H N 1
ATOM 635 C CA . GLN A 1 82 ? 0.34788 -22.83604 17.49539 1.000 35.62833 81 GLN H CA 1
ATOM 636 C C . GLN A 1 82 ? 1.21285 -21.75221 18.12176 1.000 32.44363 81 GLN H C 1
ATOM 637 O O . GLN A 1 82 ? 2.07658 -21.17718 17.45286 1.000 34.71381 81 GLN H O 1
ATOM 643 N N . MET A 1 83 ? 0.97655 -21.47194 19.39611 1.000 32.13550 82 MET H N 1
ATOM 644 C CA . MET A 1 83 ? 1.74535 -20.48818 20.14134 1.000 36.96490 82 MET H CA 1
ATOM 645 C C . MET A 1 83 ? 2.65184 -21.21440 21.12600 1.000 41.48865 82 MET H C 1
ATOM 646 O O . MET A 1 83 ? 2.21157 -22.14420 21.81031 1.000 41.23720 82 MET H O 1
ATOM 651 N N . ASN A 1 84 A 3.91770 -20.80861 21.17603 1.000 38.02027 82 ASN H N 1
ATOM 652 C CA . ASN A 1 84 A 4.87326 -21.34316 22.13399 1.000 40.96042 82 ASN H CA 1
ATOM 653 C C . ASN A 1 84 A 5.58581 -20.18732 22.82112 1.000 43.83186 82 ASN H C 1
ATOM 654 O O . ASN A 1 84 A 5.60420 -19.05937 22.31906 1.000 36.55919 82 ASN H O 1
ATOM 659 N N . SER A 1 85 B 6.17288 -20.48677 23.98160 1.000 43.71722 82 SER H N 1
ATOM 660 C CA A SER A 1 85 B 6.91846 -19.50384 24.76658 0.735 40.92107 82 SER H CA 1
ATOM 661 C CA B SER A 1 85 B 6.91787 -19.50481 24.76827 0.265 40.86478 82 SER H CA 1
ATOM 662 C C . SER A 1 85 B 6.09209 -18.23789 24.98700 1.000 39.57026 82 SER H C 1
ATOM 663 O O . SER A 1 85 B 6.56573 -17.11307 24.80710 1.000 40.70098 82 SER H O 1
ATOM 668 N N . LEU A 1 86 C 4.83476 -18.43589 25.37859 1.000 36.38287 82 LEU H N 1
ATOM 669 C CA . LEU A 1 86 C 3.92641 -17.31755 25.59323 1.000 40.18642 82 LEU H CA 1
ATOM 670 C C . LEU A 1 86 C 4.45878 -16.37552 26.66585 1.000 38.76111 82 LEU H C 1
ATOM 671 O O . LEU A 1 86 C 5.00094 -16.80781 27.68610 1.000 41.14236 82 LEU H O 1
ATOM 676 N N . ARG A 1 87 ? 4.31441 -15.07886 26.41762 1.000 36.18839 83 ARG H N 1
ATOM 677 C CA . ARG A 1 87 ? 4.64198 -14.04047 27.38054 1.000 42.58959 83 ARG H CA 1
ATOM 678 C C . ARG A 1 87 ? 3.39205 -13.21773 27.66320 1.000 38.01571 83 ARG H C 1
ATOM 679 O O . ARG A 1 87 ? 2.39139 -13.29950 26.94386 1.000 37.67504 83 ARG H O 1
ATOM 687 N N . ALA A 1 88 ? 3.45418 -12.42166 28.73365 1.000 31.49253 84 ALA H N 1
ATOM 688 C CA . ALA A 1 88 ? 2.30485 -11.60069 29.10256 1.000 31.44962 84 ALA H CA 1
ATOM 689 C C . ALA A 1 88 ? 1.93129 -10.64113 27.98060 1.000 32.18041 84 ALA H C 1
ATOM 690 O O . ALA A 1 88 ? 0.74604 -10.37502 27.75041 1.000 29.72262 84 ALA H O 1
ATOM 692 N N . GLU A 1 89 ? 2.92789 -10.12985 27.25416 1.000 36.29058 85 GLU H N 1
ATOM 693 C CA . GLU A 1 89 ? 2.65981 -9.21618 26.14913 1.000 36.93937 85 GLU H CA 1
ATOM 694 C C . GLU A 1 89 ? 1.95496 -9.88913 24.97703 1.000 30.15260 85 GLU H C 1
ATOM 695 O O . GLU A 1 89 ? 1.60000 -9.19820 24.01696 1.000 34.85066 85 GLU H O 1
ATOM 701 N N . ASP A 1 90 ? 1.75559 -11.20556 25.01945 1.000 30.45057 86 ASP H N 1
ATOM 702 C CA . ASP A 1 90 ? 0.96180 -11.91120 24.02100 1.000 31.65305 86 ASP H CA 1
ATOM 703 C C . ASP A 1 90 ? -0.52673 -11.91210 24.34614 1.000 37.79814 86 ASP H C 1
ATOM 704 O O . ASP A 1 90 ? -1.32343 -12.39047 23.53102 1.000 34.05146 86 ASP H O 1
ATOM 709 N N . THR A 1 91 ? -0.91563 -11.39315 25.51200 1.000 34.71510 87 THR H N 1
ATOM 710 C CA . THR A 1 91 ? -2.32253 -11.33627 25.88631 1.000 31.67783 87 THR H CA 1
ATOM 711 C C . THR A 1 91 ? -3.08653 -10.44303 24.92179 1.000 32.67826 87 THR H C 1
ATOM 712 O O . THR A 1 91 ? -2.71438 -9.28539 24.71387 1.000 32.72780 87 THR H O 1
ATOM 716 N N . ALA A 1 92 ? -4.16095 -10.97864 24.34172 1.000 32.75601 88 ALA H N 1
ATOM 717 C CA . ALA A 1 92 ? -4.96391 -10.24553 23.36694 1.000 31.91988 88 ALA H CA 1
ATOM 718 C C . ALA A 1 92 ? -6.17528 -11.08478 22.97692 1.000 32.09293 88 ALA H C 1
ATOM 719 O O . ALA A 1 92 ? -6.28477 -12.26410 23.32602 1.000 30.90401 88 ALA H O 1
ATOM 721 N N . VAL A 1 93 ? -7.08891 -10.44858 22.25012 1.000 32.76669 89 VAL H N 1
ATOM 722 C CA . VAL A 1 93 ? -8.12314 -11.15657 21.50346 1.000 31.92256 89 VAL H CA 1
ATOM 723 C C . VAL A 1 93 ? -7.54493 -11.51409 20.14046 1.000 34.86054 89 VAL H C 1
ATOM 724 O O . VAL A 1 93 ? -7.08476 -10.63493 19.40554 1.000 32.26505 89 VAL H O 1
ATOM 728 N N . TYR A 1 94 ? -7.55565 -12.79930 19.80103 1.000 33.29256 90 TYR H N 1
ATOM 729 C CA . TYR A 1 94 ? -6.98623 -13.26828 18.54369 1.000 32.96621 90 TYR H CA 1
ATOM 730 C C . TYR A 1 94 ? -8.10887 -13.54347 17.55441 1.000 32.21951 90 TYR H C 1
ATOM 731 O O . TYR A 1 94 ? -8.94843 -14.41887 17.79108 1.000 32.70147 90 TYR H O 1
ATOM 740 N N . TYR A 1 95 ? -8.11754 -12.79832 16.45320 1.000 30.80133 91 TYR H N 1
ATOM 741 C CA . TYR A 1 95 ? -9.08160 -12.98726 15.38262 1.000 30.27140 91 TYR H CA 1
ATOM 742 C C . TYR A 1 95 ? -8.46006 -13.76302 14.23070 1.000 36.17355 91 TYR H C 1
ATOM 743 O O . TYR A 1 95 ? -7.25002 -13.71316 13.99201 1.000 33.22893 91 TYR H O 1
ATOM 752 N N . CYS A 1 96 ? -9.31287 -14.47893 13.51539 1.000 36.87835 92 CYS H N 1
ATOM 753 C CA A CYS A 1 96 ? -8.96975 -15.13985 12.26873 0.574 33.67414 92 CYS H CA 1
ATOM 754 C CA B CYS A 1 96 ? -8.93893 -15.10779 12.25950 0.426 36.38985 92 CYS H CA 1
ATOM 755 C C . CYS A 1 96 ? -9.70409 -14.43290 11.13412 1.000 38.24318 92 CYS H C 1
ATOM 756 O O . CYS A 1 96 ? -10.88827 -14.10799 11.27030 1.000 39.88956 92 CYS H O 1
ATOM 761 N N . ALA A 1 97 ? -9.00583 -14.17527 10.03329 1.000 36.29958 93 ALA H N 1
ATOM 762 C CA . ALA A 1 97 ? -9.58889 -13.40364 8.94607 1.000 38.32726 93 ALA H CA 1
ATOM 763 C C . ALA A 1 97 ? -9.21063 -14.00597 7.60353 1.000 38.16355 93 ALA H C 1
ATOM 764 O O . ALA A 1 97 ? -8.09028 -14.49184 7.41945 1.000 36.29872 93 ALA H O 1
ATOM 766 N N . LYS A 1 98 ? -10.15596 -13.95297 6.66882 1.000 37.78864 94 LYS H N 1
ATOM 767 C CA . LYS A 1 98 ? -9.98473 -14.50785 5.33481 1.000 37.54308 94 LYS H CA 1
ATOM 768 C C . LYS A 1 98 ? -9.47860 -13.43724 4.37768 1.000 34.36847 94 LYS H C 1
ATOM 769 O O . LYS A 1 98 ? -9.92815 -12.28856 4.41491 1.000 34.50036 94 LYS H O 1
ATOM 775 N N . ALA A 1 99 ? -8.53187 -13.82206 3.52592 1.000 35.87361 95 ALA H N 1
ATOM 776 C CA . ALA A 1 99 ? -7.95189 -12.88885 2.57322 1.000 34.27796 95 ALA H CA 1
ATOM 777 C C . ALA A 1 99 ? -8.99679 -12.43319 1.55555 1.000 38.31268 95 ALA H C 1
ATOM 778 O O . ALA A 1 99 ? -10.01338 -13.09304 1.32417 1.000 31.92647 95 ALA H O 1
ATOM 780 N N . TYR A 1 100 ? -8.73283 -11.28267 0.94335 1.000 33.14294 96 TYR H N 1
ATOM 781 C CA . TYR A 1 100 ? -9.64418 -10.74082 -0.05358 1.000 37.23089 96 TYR H CA 1
ATOM 782 C C . TYR A 1 100 ? -9.64901 -11.60947 -1.31047 1.000 37.71665 96 TYR H C 1
ATOM 783 O O . TYR A 1 100 ? -8.65714 -12.26143 -1.64941 1.000 34.88857 96 TYR H O 1
ATOM 792 N N . ARG A 1 101 ? -10.78607 -11.61227 -2.00210 1.000 38.02884 97 ARG H N 1
ATOM 793 C CA . ARG A 1 101 ? -10.96251 -12.45749 -3.17483 1.000 40.46298 97 ARG H CA 1
ATOM 794 C C . ARG A 1 101 ? -9.93549 -12.12616 -4.25414 1.000 35.11279 97 ARG H C 1
ATOM 795 O O . ARG A 1 101 ? -9.38328 -11.02412 -4.31358 1.000 35.70364 97 ARG H O 1
ATOM 803 N N . THR A 1 102 ? -9.69200 -13.10797 -5.12064 1.000 35.74579 98 THR H N 1
ATOM 804 C CA . THR A 1 102 ? -8.75494 -12.93741 -6.22422 1.000 34.32651 98 THR H CA 1
ATOM 805 C C . THR A 1 102 ? -9.25591 -11.88597 -7.20747 1.000 33.39542 98 THR H C 1
ATOM 806 O O . THR A 1 102 ? -10.42520 -11.89076 -7.60596 1.000 34.25678 98 THR H O 1
ATOM 810 N N . SER A 1 103 ? -8.36579 -10.97787 -7.59153 1.000 33.06835 99 SER H N 1
ATOM 811 C CA . SER A 1 103 ? -8.63630 -10.04386 -8.67328 1.000 36.41888 99 SER H CA 1
ATOM 812 C C . SER A 1 103 ? -7.33324 -9.81023 -9.42815 1.000 38.22657 99 SER H C 1
ATOM 813 O O . SER A 1 103 ? -6.36480 -10.56334 -9.28245 1.000 37.30929 99 SER H O 1
ATOM 816 N N . LEU A 1 104 ? -7.30845 -8.75555 -10.23636 1.000 39.82816 100 LEU H N 1
ATOM 817 C CA . LEU A 1 104 ? -6.09962 -8.37230 -10.95029 1.000 36.96798 100 LEU H CA 1
ATOM 818 C C . LEU A 1 104 ? -5.11200 -7.61351 -10.07210 1.000 44.46113 100 LEU H C 1
ATOM 819 O O . LEU A 1 104 ? -4.01304 -7.29435 -10.53995 1.000 41.15557 100 LEU H O 1
ATOM 824 N N . ASP A 1 105 A -5.47315 -7.32415 -8.82206 1.000 36.64688 100 ASP H N 1
ATOM 825 C CA . ASP A 1 105 A -4.58502 -6.61112 -7.91501 1.000 42.50684 100 ASP H CA 1
ATOM 826 C C . ASP A 1 105 A -3.36009 -7.45357 -7.57838 1.000 38.35239 100 ASP H C 1
ATOM 827 O O . ASP A 1 105 A -3.40222 -8.68511 -7.59718 1.000 35.84226 100 ASP H O 1
ATOM 832 N N . LYS A 1 106 B -2.25644 -6.77162 -7.26861 1.000 43.75076 100 LYS H N 1
ATOM 833 C CA . LYS A 1 106 B -1.03685 -7.43315 -6.82508 1.000 42.04426 100 LYS H CA 1
ATOM 834 C C . LYS A 1 106 B -0.85232 -7.38530 -5.31399 1.000 43.63617 100 LYS H C 1
ATOM 835 O O . LYS A 1 106 B 0.09307 -7.99417 -4.80282 1.000 44.64859 100 LYS H O 1
ATOM 841 N N . LYS A 1 107 C -1.72118 -6.67540 -4.59499 1.000 39.08812 100 LYS H N 1
ATOM 842 C CA . LYS A 1 107 C -1.68752 -6.60372 -3.14171 1.000 33.66869 100 LYS H CA 1
ATOM 843 C C . LYS A 1 107 C -3.05052 -7.00479 -2.60012 1.000 35.05351 100 LYS H C 1
ATOM 844 O O . LYS A 1 107 C -4.08095 -6.73026 -3.22057 1.000 36.24808 100 LYS H O 1
ATOM 850 N N . TYR A 1 108 D -3.05413 -7.66572 -1.44208 1.000 33.31987 100 TYR H N 1
ATOM 851 C CA . TYR A 1 108 D -4.27931 -8.25401 -0.91252 1.000 34.35870 100 TYR H CA 1
ATOM 852 C C . TYR A 1 108 D -4.40379 -8.02144 0.58524 1.000 35.73979 100 TYR H C 1
ATOM 853 O O . TYR A 1 108 D -3.47452 -8.30736 1.34786 1.000 29.61488 100 TYR H O 1
ATOM 862 N N . GLY A 1 109 E -5.55917 -7.51659 0.99496 1.000 31.87988 100 GLY H N 1
ATOM 863 C CA . GLY A 1 109 E -5.93400 -7.39134 2.38333 1.000 32.56911 100 GLY H CA 1
ATOM 864 C C . GLY A 1 109 E -6.85515 -8.50840 2.82731 1.000 34.21261 100 GLY H C 1
ATOM 865 O O . GLY A 1 109 E -6.75927 -9.65075 2.36284 1.000 32.13521 100 GLY H O 1
ATOM 866 N N . MET A 1 110 F -7.75940 -8.17917 3.74588 1.000 34.10472 100 MET H N 1
ATOM 867 C CA A MET A 1 110 F -8.71750 -9.12795 4.29342 0.599 34.64051 100 MET H CA 1
ATOM 868 C CA B MET A 1 110 F -8.72099 -9.13699 4.26514 0.401 35.13570 100 MET H CA 1
ATOM 869 C C . MET A 1 110 F -10.11077 -8.51755 4.24522 1.000 39.12338 100 MET H C 1
ATOM 870 O O . MET A 1 110 F -10.26956 -7.29467 4.20836 1.000 45.36097 100 MET H O 1
ATOM 879 N N . ASP A 1 111 ? -11.12967 -9.37989 4.25835 1.000 41.69005 101 ASP H N 1
ATOM 880 C CA . ASP A 1 111 ? -12.50410 -8.89177 4.20666 1.000 43.01444 101 ASP H CA 1
ATOM 881 C C . ASP A 1 111 ? -13.34419 -9.30266 5.40776 1.000 45.41536 101 ASP H C 1
ATOM 882 O O . ASP A 1 111 ? -14.01491 -8.44790 5.99767 1.000 47.98516 101 ASP H O 1
ATOM 887 N N . VAL A 1 112 ? -13.33148 -10.57346 5.80615 1.000 39.35372 102 VAL H N 1
ATOM 888 C CA . VAL A 1 112 ? -14.20945 -11.06453 6.86392 1.000 39.09574 102 VAL H CA 1
ATOM 889 C C . VAL A 1 112 ? -13.36577 -11.61260 8.00593 1.000 38.23368 102 VAL H C 1
ATOM 890 O O . VAL A 1 112 ? -12.43208 -12.39038 7.77948 1.000 35.65771 102 VAL H O 1
ATOM 894 N N . TRP A 1 113 ? -13.70462 -11.21306 9.22840 1.000 36.18188 103 TRP H N 1
ATOM 895 C CA . TRP A 1 113 ? -13.05985 -11.69307 10.43978 1.000 38.34314 103 TRP H CA 1
ATOM 896 C C . TRP A 1 113 ? -14.03366 -12.53513 11.25451 1.000 39.47149 103 TRP H C 1
ATOM 897 O O . TRP 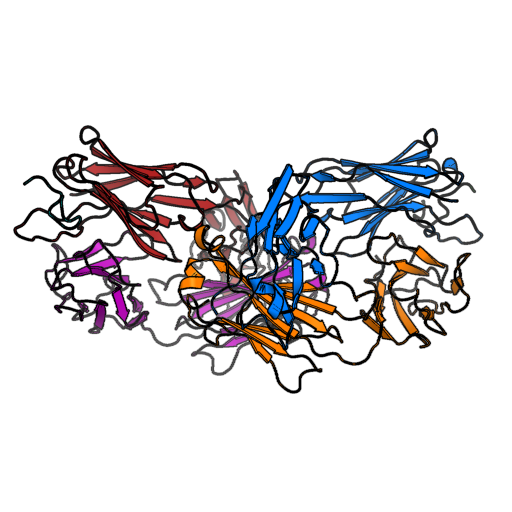A 1 113 ? -15.25477 -12.41454 11.12572 1.000 38.67483 103 TRP H O 1
ATOM 908 N N . GLY A 1 114 ? -13.47501 -13.38595 12.11012 1.000 35.95252 104 GLY H N 1
ATOM 909 C CA . GLY A 1 114 ? -14.26222 -14.14437 13.05707 1.000 38.14126 104 GLY H CA 1
ATOM 910 C C . GLY A 1 114 ? -14.58996 -13.32201 14.28999 1.000 44.22267 104 GLY H C 1
ATOM 911 O O . GLY A 1 114 ? -14.27150 -12.13790 14.39253 1.000 44.12192 104 GLY H O 1
ATOM 912 N N . GLN A 1 115 ? -15.23169 -13.98086 15.25528 1.000 48.40678 105 GLN H N 1
ATOM 913 C CA . GLN A 1 115 ? -15.70726 -13.27963 16.44408 1.000 45.61122 105 GLN H CA 1
ATOM 914 C C . GLN A 1 115 ? -14.59228 -13.02669 17.45007 1.000 46.34245 105 GLN H C 1
ATOM 915 O O . GLN A 1 115 ? -14.67605 -12.07488 18.23464 1.000 41.74706 105 GLN H O 1
ATOM 921 N N . GLY A 1 116 ? -13.55903 -13.84710 17.44316 1.000 39.72496 106 GLY H N 1
ATOM 922 C CA . GLY A 1 116 ? -12.42388 -13.64093 18.31442 1.000 33.83311 106 GLY H CA 1
ATOM 923 C C . GLY A 1 116 ? -12.40238 -14.64331 19.45294 1.000 33.77463 106 GLY H C 1
ATOM 924 O O . GLY A 1 116 ? -13.44126 -15.14641 19.89828 1.000 42.48896 106 GLY H O 1
ATOM 925 N N . THR A 1 117 ? -11.19681 -14.95539 19.91808 1.000 35.09260 107 THR H N 1
ATOM 926 C CA . THR A 1 117 ? -11.00408 -15.78994 21.09377 1.000 32.54231 107 THR H CA 1
ATOM 927 C C . THR A 1 117 ? -9.92353 -15.14473 21.94822 1.000 32.23500 107 THR H C 1
ATOM 928 O O . THR A 1 117 ? -8.92333 -14.64715 21.42217 1.000 35.88010 107 THR H O 1
ATOM 932 N N . THR A 1 118 ? -10.14231 -15.12507 23.26083 1.000 30.45278 108 THR H N 1
ATOM 933 C CA . THR A 1 118 ? -9.28236 -14.38091 24.17239 1.000 31.53802 108 THR H CA 1
ATOM 934 C C . THR A 1 118 ? -8.18573 -15.27823 24.73220 1.000 33.47272 108 THR H C 1
ATOM 935 O O . THR A 1 118 ? -8.46255 -16.37243 25.23370 1.000 36.73084 108 THR H O 1
ATOM 939 N N . VAL A 1 119 ? -6.94379 -14.81035 24.64057 1.000 33.89676 109 VAL H N 1
ATOM 940 C CA . VAL A 1 119 ? -5.79209 -15.48239 25.22700 1.000 32.70949 109 VAL H CA 1
ATOM 941 C C . VAL A 1 119 ? -5.22836 -14.56074 26.29466 1.000 37.06718 109 VAL H C 1
ATOM 942 O O . VAL A 1 119 ? -4.77209 -13.45250 25.98566 1.000 40.15655 109 VAL H O 1
ATOM 946 N N . THR A 1 120 ? -5.27023 -15.00935 27.54572 1.000 42.44002 110 THR H N 1
ATOM 947 C CA . THR A 1 120 ? -4.72512 -14.26681 28.67382 1.000 32.67509 110 THR H CA 1
ATOM 948 C C . THR A 1 120 ? -3.51002 -15.01533 29.20215 1.000 39.73789 110 THR H C 1
ATOM 949 O O . THR A 1 120 ? -3.62033 -16.17603 29.61216 1.000 38.38803 110 THR H O 1
ATOM 953 N N . VAL A 1 121 ? -2.35718 -14.35538 29.18248 1.000 36.17970 111 VAL H N 1
ATOM 954 C CA . VAL A 1 121 ? -1.10943 -14.91900 29.68029 1.000 35.93366 111 VAL H CA 1
ATOM 955 C C . VAL A 1 121 ? -0.73731 -14.16238 30.94625 1.000 36.25829 111 VAL H C 1
ATOM 956 O O . VAL A 1 121 ? -0.55142 -12.93976 30.91320 1.000 42.45836 111 VAL H O 1
ATOM 960 N N . SER A 1 122 ? -0.62472 -14.88497 32.05829 1.000 37.16365 112 SER H N 1
ATOM 961 C CA . SER A 1 122 ? -0.34335 -14.26195 33.34384 1.000 40.93313 112 SER H CA 1
ATOM 962 C C . SER A 1 122 ? 0.19524 -15.30979 34.30587 1.000 43.72211 112 SER H C 1
ATOM 963 O O . SER A 1 122 ? -0.20386 -16.47671 34.26315 1.000 40.57148 112 SER H O 1
ATOM 966 N N . SER A 1 123 ? 1.10551 -14.87819 35.17432 1.000 42.86417 113 SER H N 1
ATOM 967 C CA . SER A 1 123 ? 1.63404 -15.73539 36.22612 1.000 45.41848 113 SER H CA 1
ATOM 968 C C . SER A 1 123 ? 0.76305 -15.73148 37.47594 1.000 45.45941 113 SER H C 1
ATOM 969 O O . SER A 1 123 ? 1.12763 -16.36310 38.47350 1.000 50.45167 113 SER H O 1
ATOM 972 N N . ALA A 1 124 ? -0.37289 -15.04168 37.44554 1.000 45.55437 114 ALA H N 1
ATOM 973 C CA . ALA A 1 124 ? -1.27990 -15.04613 38.58137 1.000 51.93021 114 ALA H CA 1
ATOM 974 C C . ALA A 1 124 ? -2.03815 -16.36712 38.65454 1.000 49.52903 114 ALA H C 1
ATOM 975 O O . ALA A 1 124 ? -2.26530 -17.03960 37.64490 1.000 49.57018 114 ALA H O 1
ATOM 977 N N . SER A 1 125 ? -2.42431 -16.73956 39.86866 1.000 52.18728 115 SER H N 1
ATOM 978 C CA A SER A 1 125 ? -3.17506 -17.95977 40.11303 0.600 52.03262 115 SER H CA 1
ATOM 979 C CA B SER A 1 125 ? -3.17447 -17.95969 40.11544 0.400 51.99869 115 SER H CA 1
ATOM 980 C C . SER A 1 125 ? -4.62660 -17.62524 40.43073 1.000 51.54802 115 SER H C 1
ATOM 981 O O . SER A 1 125 ? -4.95235 -16.51694 40.86533 1.000 49.73450 115 SER H O 1
ATOM 986 N N . THR A 1 126 ? -5.49754 -18.60730 40.20337 1.000 48.88474 116 THR H N 1
ATOM 987 C CA . THR A 1 126 ? -6.92739 -18.41261 40.40372 1.000 49.02173 116 THR H CA 1
ATOM 988 C C . THR A 1 126 ? -7.22522 -17.99834 41.83938 1.000 48.85582 116 THR H C 1
ATOM 989 O O . THR A 1 126 ? -6.67346 -18.55170 42.79343 1.000 51.60622 116 THR H O 1
ATOM 993 N N . LYS A 1 127 ? -8.10082 -17.00865 41.98582 1.000 45.55360 117 LYS H N 1
ATOM 994 C CA . LYS A 1 127 ? -8.49153 -16.51389 43.29538 1.000 49.56518 117 LYS H CA 1
ATOM 995 C C . LYS A 1 127 ? -9.92851 -16.02189 43.22917 1.000 48.33983 117 LYS H C 1
ATOM 996 O O . LYS A 1 127 ? -10.31038 -15.32728 42.28373 1.000 48.11600 117 LYS H O 1
ATOM 1002 N N . GLY A 1 128 ? -10.71865 -16.38991 44.23298 1.000 49.69768 118 GLY H N 1
ATOM 1003 C CA . GLY A 1 128 ? -12.06910 -15.90031 44.34745 1.000 46.82680 118 GLY H CA 1
ATOM 1004 C C . GLY A 1 128 ? -12.09358 -14.43844 44.74120 1.000 39.89902 118 GLY H C 1
ATOM 1005 O O . GLY A 1 128 ? -11.14770 -13.91328 45.33567 1.000 37.92340 118 GLY H O 1
ATOM 1006 N N . PRO A 1 129 ? -13.17248 -13.74559 44.39917 1.000 43.56167 119 PRO H N 1
ATOM 1007 C CA . PRO A 1 129 ? -13.30432 -12.34478 44.80195 1.000 44.59348 119 PRO H CA 1
ATOM 1008 C C . PRO A 1 129 ? -13.79184 -12.20054 46.23519 1.000 43.41113 119 PRO H C 1
ATOM 1009 O O . PRO A 1 129 ? -14.48576 -13.06197 46.78006 1.000 40.83886 119 PRO H O 1
ATOM 1013 N N . SER A 1 130 ? -13.39325 -11.09304 46.85157 1.000 39.56975 120 SER H N 1
ATOM 1014 C CA . SER A 1 130 ? -14.00679 -10.63139 48.08748 1.000 38.46620 120 SER H CA 1
ATOM 1015 C C . SER A 1 130 ? -15.09239 -9.62532 47.73214 1.000 46.41553 120 SER H C 1
ATOM 1016 O O . SER A 1 130 ? -14.87247 -8.73829 46.90009 1.000 50.02794 120 SER H O 1
ATOM 1019 N N . VAL A 1 131 ? -16.26422 -9.77396 48.34308 1.000 39.93891 121 VAL H N 1
ATOM 1020 C CA . VAL A 1 131 ? -17.42984 -8.96411 48.00903 1.000 41.14518 121 VAL H CA 1
ATOM 1021 C C . VAL A 1 131 ? -17.78818 -8.13724 49.23379 1.000 38.80667 121 VAL H C 1
ATOM 1022 O O . VAL A 1 131 ? -18.19143 -8.68554 50.26614 1.000 45.69225 121 VAL H O 1
ATOM 1026 N N . PHE A 1 132 ? -17.64292 -6.81829 49.12148 1.000 42.45323 122 PHE H N 1
ATOM 1027 C CA . PHE A 1 132 ? -17.94274 -5.89502 50.19868 1.000 43.30305 122 PHE H CA 1
ATOM 1028 C C . PHE A 1 132 ? -19.05089 -4.93325 49.78596 1.000 40.04132 122 PHE H C 1
ATOM 1029 O O . PHE A 1 132 ? -19.08403 -4.48593 48.63467 1.000 38.69105 122 PHE H O 1
ATOM 1037 N N . PRO A 1 133 ? -19.96302 -4.59391 50.69264 1.000 39.31956 123 PRO H N 1
ATOM 1038 C CA . PRO A 1 133 ? -21.07286 -3.71280 50.32105 1.000 36.73350 123 PRO H CA 1
ATOM 1039 C C . PRO A 1 133 ? -20.63711 -2.26145 50.21461 1.000 37.09352 123 PRO H C 1
ATOM 1040 O O . PRO A 1 133 ? -19.73091 -1.80311 50.91421 1.000 39.10486 123 PRO H O 1
ATOM 1044 N N . LEU A 1 134 ? -21.29858 -1.53915 49.31336 1.000 38.60921 124 LEU H N 1
ATOM 1045 C CA . LEU A 1 134 ? -21.17037 -0.08677 49.20388 1.000 36.65835 124 LEU H CA 1
ATOM 1046 C C . LEU A 1 134 ? -22.44566 0.49909 49.80057 1.000 34.21260 124 LEU H C 1
ATOM 1047 O O . LEU A 1 134 ? -23.46416 0.64321 49.12508 1.000 37.42201 124 LEU H O 1
ATOM 1052 N N . ALA A 1 135 ? -22.38289 0.82925 51.07924 1.000 32.29159 125 ALA H N 1
ATOM 1053 C CA . ALA A 1 135 ? -23.58813 1.15899 51.82941 1.000 37.90275 125 ALA H CA 1
ATOM 1054 C C . ALA A 1 135 ? -24.15297 2.50363 51.38962 1.000 37.41721 125 ALA H C 1
ATOM 1055 O O . ALA A 1 135 ? -23.41730 3.49606 51.34459 1.000 38.34957 125 ALA H O 1
ATOM 1057 N N . PRO A 1 136 ? -25.43891 2.58074 51.06372 1.000 38.12957 126 PRO H N 1
ATOM 1058 C CA . PRO A 1 136 ? -26.05664 3.88686 50.82717 1.000 39.48533 126 PRO H CA 1
ATOM 1059 C C . PRO A 1 136 ? -26.13454 4.68301 52.11897 1.000 39.11110 126 PRO H C 1
ATOM 1060 O O . PRO A 1 136 ? -26.18294 4.12340 53.21696 1.000 40.01863 126 PRO H O 1
ATOM 1064 N N . SER A 1 137 ? -26.13731 6.00139 51.97768 1.000 37.97082 127 SER H N 1
ATOM 1065 C CA . SER A 1 137 ? -26.21104 6.91937 53.11293 1.000 36.03287 127 SER H CA 1
ATOM 1066 C C . SER A 1 137 ? -26.49732 8.30935 52.56009 1.000 36.67261 127 SER H C 1
ATOM 1067 O O . SER A 1 137 ? -26.70790 8.48077 51.35416 1.000 40.46780 127 SER H O 1
ATOM 1070 N N . SER A 1 138 ? -26.48692 9.31240 53.44077 1.000 38.12602 128 SER H N 1
ATOM 1071 C CA . SER A 1 138 ? -26.71113 10.68393 52.99855 1.000 41.79003 128 SER H CA 1
ATOM 1072 C C . SER A 1 138 ? -25.63493 11.16104 52.03398 1.000 43.91680 128 SER H C 1
ATOM 1073 O O . SER A 1 138 ? -25.86724 12.11519 51.28256 1.000 50.77427 128 SER H O 1
ATOM 1076 N N . LYS A 1 139 ? -24.46663 10.52765 52.04123 1.000 38.40212 129 LYS H N 1
ATOM 1077 C CA . LYS A 1 139 ? -23.37433 10.89719 51.15403 1.000 38.29188 129 LYS H CA 1
ATOM 1078 C C . LYS A 1 139 ? -23.40637 10.14088 49.83267 1.000 43.09145 129 LYS H C 1
ATOM 1079 O O . LYS A 1 139 ? -22.48547 10.29188 49.02144 1.000 37.61280 129 LYS H O 1
ATOM 1085 N N . SER A 1 140 ? -24.44555 9.34162 49.59335 1.000 36.72483 130 SER H N 1
ATOM 1086 C CA . SER A 1 140 ? -24.63718 8.68426 48.30852 1.000 38.69728 130 SER H CA 1
ATOM 1087 C C . SER A 1 140 ? -26.04505 8.92332 47.77324 1.000 42.17246 130 SER H C 1
ATOM 1088 O O . SER A 1 140 ? -26.56355 8.11364 46.99875 1.000 44.98205 130 SER H O 1
ATOM 1091 N N . THR A 1 141 ? -26.67727 10.02802 48.17209 1.000 38.50321 131 THR H N 1
ATOM 1092 C CA . THR A 1 141 ? -27.98306 10.40980 47.65273 1.000 48.06081 131 THR H CA 1
ATOM 1093 C C . THR A 1 141 ? -27.93591 11.81997 47.08352 1.000 50.82731 131 THR H C 1
ATOM 1094 O O . THR A 1 141 ? -27.11546 12.64852 47.49092 1.000 48.69193 131 THR H O 1
ATOM 1098 N N . SER A 1 142 ? -28.83754 12.08124 46.14017 1.000 47.81488 132 SER H N 1
ATOM 1099 C CA . SER A 1 142 ? -29.10838 13.43618 45.67412 1.000 50.81688 132 SER H CA 1
ATOM 1100 C C . SER A 1 142 ? -30.50834 13.45314 45.08332 1.000 51.65101 132 SER H C 1
ATOM 1101 O O . SER A 1 142 ? -30.77819 12.73628 44.11507 1.000 49.87180 132 SER H O 1
ATOM 1104 N N . GLY A 1 143 ? -31.39761 14.23993 45.68657 1.000 55.66069 133 GLY H N 1
ATOM 1105 C CA . GLY A 1 143 ? -32.72474 14.47354 45.14709 1.000 55.29238 133 GLY H CA 1
ATOM 1106 C C . GLY A 1 143 ? -33.61814 13.25755 45.00851 1.000 55.70545 133 GLY H C 1
ATOM 1107 O O . GLY A 1 143 ? -34.19529 13.02524 43.94181 1.000 70.58281 133 GLY H O 1
ATOM 1108 N N . GLY A 1 144 ? -33.74788 12.47399 46.07493 1.000 48.06013 134 GLY H N 1
ATOM 1109 C CA . GLY A 1 144 ? -34.68706 11.37592 46.09853 1.000 52.31569 134 GLY H CA 1
ATOM 1110 C C . GLY A 1 144 ? -34.16206 10.05402 45.58425 1.000 50.09594 134 GLY H C 1
ATOM 1111 O O . GLY A 1 144 ? -34.83759 9.03016 45.76045 1.000 48.16428 134 GLY H O 1
ATOM 1112 N N . THR A 1 145 ? -32.99232 10.03425 44.95151 1.000 41.32215 135 THR H N 1
ATOM 1113 C CA . THR A 1 145 ? -32.37539 8.79664 44.49913 1.000 46.33282 135 THR H CA 1
ATOM 1114 C C . THR A 1 145 ? -31.11992 8.52431 45.31706 1.000 44.96020 135 THR H C 1
ATOM 1115 O O . THR A 1 145 ? -30.36477 9.44584 45.64280 1.000 47.11489 135 THR H O 1
ATOM 1119 N N . ALA A 1 146 ? -30.90494 7.25521 45.64670 1.000 43.07095 136 ALA H N 1
ATOM 1120 C CA . ALA A 1 146 ? -29.76823 6.82189 46.44345 1.000 38.42192 136 ALA H CA 1
ATOM 1121 C C . ALA A 1 146 ? -28.96692 5.79344 45.66372 1.000 38.94872 136 ALA H C 1
ATOM 1122 O O . ALA A 1 146 ? -29.53742 4.94236 44.97387 1.000 46.18102 136 ALA H O 1
ATOM 1124 N N . ALA A 1 147 ? -27.64639 5.87232 45.77716 1.000 39.02568 137 ALA H N 1
ATOM 1125 C CA . ALA A 1 147 ? -26.75452 4.91360 45.14319 1.000 35.99178 137 ALA H CA 1
ATOM 1126 C C . ALA A 1 147 ? -26.24488 3.91775 46.17564 1.000 32.10589 137 ALA H C 1
ATOM 1127 O O . ALA A 1 147 ? -25.91935 4.28936 47.30636 1.000 29.15728 137 ALA H O 1
ATOM 1129 N N . LEU A 1 148 ? -26.19631 2.64962 45.77891 1.000 34.04587 138 LEU H N 1
ATOM 1130 C CA . LEU A 1 148 ? -25.61373 1.58241 46.57375 1.000 28.72767 138 LEU H CA 1
ATOM 1131 C C . LEU A 1 148 ? -24.92279 0.62257 45.61877 1.000 35.18573 138 LEU H C 1
ATOM 1132 O O . LEU A 1 148 ? -25.03516 0.74792 44.39675 1.000 37.78965 138 LEU H O 1
ATOM 1137 N N . GLY A 1 149 ? -24.20217 -0.34561 46.16881 1.000 34.03328 139 GLY H N 1
ATOM 1138 C CA . GLY A 1 149 ? -23.53615 -1.29626 45.30779 1.000 36.83645 139 GLY H CA 1
ATOM 1139 C C . GLY A 1 149 ? -22.64455 -2.24778 46.07831 1.000 34.13564 139 GLY H C 1
ATOM 1140 O O . GLY A 1 149 ? -22.71825 -2.35814 47.30345 1.000 39.45767 139 GLY H O 1
ATOM 1141 N N . CYS A 1 150 ? -21.79917 -2.93516 45.31469 1.000 38.39189 140 CYS H N 1
ATOM 1142 C CA A CYS A 1 150 ? -20.90380 -3.95885 45.83681 0.546 39.43668 140 CYS H CA 1
ATOM 1143 C CA B CYS A 1 150 ? -20.89165 -3.93298 45.85033 0.454 39.39635 140 CYS H CA 1
ATOM 1144 C C . CYS A 1 150 ? -19.52610 -3.79180 45.20692 1.000 41.87669 140 CYS H C 1
ATOM 1145 O O . CYS A 1 150 ? -19.41527 -3.48326 44.01578 1.000 36.60720 140 CYS H O 1
ATOM 1150 N N . LEU A 1 151 ? -18.48874 -4.02078 46.00450 1.000 40.29121 141 LEU H N 1
ATOM 1151 C CA . LEU A 1 151 ? -17.11060 -3.98847 45.53923 1.000 36.14953 141 LEU H CA 1
ATOM 1152 C C . LEU A 1 151 ? -16.62553 -5.42395 45.37830 1.000 40.55968 141 LEU H C 1
ATOM 1153 O O . LEU A 1 151 ? -16.52232 -6.16231 46.36392 1.000 41.08708 141 LEU H O 1
ATOM 1158 N N . VAL A 1 152 ? -16.35082 -5.81921 44.13949 1.000 39.57186 142 VAL H N 1
ATOM 1159 C CA . VAL A 1 152 ? -15.87557 -7.16052 43.81478 1.000 41.82461 142 VAL H CA 1
ATOM 1160 C C . VAL A 1 152 ? -14.36990 -7.04722 43.60663 1.000 46.30321 142 VAL H C 1
ATOM 1161 O O . VAL A 1 152 ? -13.90741 -6.66678 42.52713 1.000 44.12713 142 VAL H O 1
ATOM 1165 N N . LYS A 1 153 ? -13.59817 -7.38857 44.63771 1.000 40.31927 143 LYS H N 1
ATOM 1166 C CA . LYS A 1 153 ? -12.20495 -6.97892 44.73726 1.000 40.51643 143 LYS H CA 1
ATOM 1167 C C . LYS A 1 153 ? -11.26153 -8.17508 44.73493 1.000 42.54176 143 LYS H C 1
ATOM 1168 O O . LYS A 1 153 ? -11.52600 -9.19053 45.38677 1.000 38.19930 143 LYS H O 1
ATOM 1174 N N . ASP A 1 154 ? -10.16734 -8.03993 43.97865 1.000 40.35195 144 ASP H N 1
ATOM 1175 C CA . ASP A 1 154 ? -9.00087 -8.92594 44.04254 1.000 38.57547 144 ASP H CA 1
ATOM 1176 C C . ASP A 1 154 ? -9.34041 -10.36586 43.65350 1.000 41.88638 144 ASP H C 1
ATOM 1177 O O . ASP A 1 154 ? -9.22283 -11.29817 44.45243 1.000 43.48123 144 ASP H O 1
ATOM 1182 N N . TYR A 1 155 ? -9.73730 -10.53643 42.39335 1.000 39.59898 145 TYR H N 1
ATOM 1183 C CA . TYR A 1 155 ? -10.02023 -11.85176 41.83978 1.000 45.15305 145 TYR H CA 1
ATOM 1184 C C . TYR A 1 155 ? -9.23799 -12.04796 40.54761 1.000 43.43192 145 TYR H C 1
ATOM 1185 O O . TYR A 1 155 ? -8.76195 -11.09115 39.93132 1.000 39.80379 145 TYR H O 1
ATOM 1194 N N . PHE A 1 156 ? -9.10723 -13.31589 40.14414 1.000 40.80507 146 PHE H N 1
ATOM 1195 C CA . PHE A 1 156 ? -8.42901 -13.66994 38.90482 1.000 43.84094 146 PHE H CA 1
ATOM 1196 C C . PHE A 1 156 ? -8.84697 -15.07635 38.51849 1.000 45.85439 146 PHE H C 1
ATOM 1197 O O . PHE A 1 156 ? -8.92443 -15.94416 39.39953 1.000 48.78360 146 PHE H O 1
ATOM 1205 N N . PRO A 1 157 ? -9.12672 -15.34603 37.23254 1.000 43.07627 147 PRO H N 1
ATOM 1206 C CA . PRO A 1 157 ? -9.12373 -14.37285 36.13929 1.000 40.55568 147 PRO H CA 1
ATOM 1207 C C . PRO A 1 157 ? -10.51371 -13.83648 35.82634 1.000 44.52406 147 PRO H C 1
ATOM 1208 O O . PRO A 1 157 ? -11.45236 -14.07237 36.58424 1.000 48.48010 147 PRO H O 1
ATOM 1212 N N . GLU A 1 158 ? -10.63719 -13.12278 34.71186 1.000 44.02716 148 GLU H N 1
ATOM 1213 C CA . GLU A 1 158 ? -11.94654 -12.72483 34.22714 1.000 42.68286 148 GLU H CA 1
ATOM 1214 C C . GLU A 1 158 ? -12.71204 -13.95385 33.73234 1.000 49.07492 148 GLU H C 1
ATOM 1215 O O . GLU A 1 158 ? -12.10626 -14.92468 33.26936 1.000 48.90378 148 GLU H O 1
ATOM 1221 N N . PRO A 1 159 ? -14.05590 -13.93353 33.79683 1.000 51.26481 149 PRO H N 1
ATOM 1222 C CA . PRO A 1 159 ? -14.92155 -12.85691 34.28292 1.000 45.00902 149 PRO H CA 1
ATOM 1223 C C . PRO A 1 159 ? -15.66138 -13.17869 35.57723 1.000 47.27376 149 PRO H C 1
ATOM 1224 O O . PRO A 1 159 ? -15.54789 -14.28008 36.11604 1.000 51.71684 149 PRO H O 1
ATOM 1228 N N . VAL A 1 160 ? -16.42773 -12.20625 36.06209 1.000 47.97455 150 VAL H N 1
ATOM 1229 C CA . VAL A 1 160 ? -17.41849 -12.42276 37.10813 1.000 47.86309 150 VAL H CA 1
ATOM 1230 C C . VAL A 1 160 ? -18.74787 -11.88124 36.60527 1.000 45.10849 150 VAL H C 1
ATOM 1231 O O . VAL A 1 160 ? -18.79153 -10.83985 35.94107 1.000 47.80025 150 VAL H O 1
ATOM 1235 N N . THR A 1 161 ? -19.82800 -12.59523 36.90125 1.000 38.97168 151 THR H N 1
ATOM 1236 C CA . THR A 1 161 ? -21.17029 -12.11616 36.60951 1.000 40.01081 151 THR H CA 1
ATOM 1237 C C . THR A 1 161 ? -21.78784 -11.55588 37.88273 1.000 45.55569 151 THR H C 1
ATOM 1238 O O . THR A 1 161 ? -21.62915 -12.12868 38.96551 1.000 45.62613 151 THR H O 1
ATOM 1242 N N . VAL A 1 162 ? -22.47993 -10.42630 37.75182 1.000 41.89550 152 VAL H N 1
ATOM 1243 C CA . VAL A 1 162 ? -23.07936 -9.73781 38.88910 1.000 35.99092 152 VAL H CA 1
ATOM 1244 C C . VAL A 1 162 ? -24.53972 -9.45529 38.56836 1.000 33.81483 152 VAL H C 1
ATOM 1245 O O . VAL A 1 162 ? -24.84373 -8.78513 37.57498 1.000 35.70958 152 VAL H O 1
ATOM 1249 N N . SER A 1 163 ? -25.43655 -9.96224 39.40513 1.000 35.35375 153 SER H N 1
ATOM 1250 C CA . SER A 1 163 ? -26.85797 -9.67302 39.32208 1.000 37.51197 153 SER H CA 1
ATOM 1251 C C . SER A 1 163 ? -27.32240 -9.07596 40.64538 1.000 43.09683 153 SER H C 1
ATOM 1252 O O . SER A 1 163 ? -26.59755 -9.07496 41.64434 1.000 40.89908 153 SER H O 1
ATOM 1255 N N . TRP A 1 164 ? -28.54582 -8.55765 40.64850 1.000 38.99119 154 TRP H N 1
ATOM 1256 C CA . TRP A 1 164 ? -29.11290 -7.93813 41.83575 1.000 36.56242 154 TRP H CA 1
ATOM 1257 C C . TRP A 1 164 ? -30.46013 -8.56757 42.15120 1.000 41.14088 154 TRP H C 1
ATOM 1258 O O . TRP A 1 164 ? -31.29361 -8.75583 41.25843 1.000 42.19791 154 TRP H O 1
ATOM 1269 N N . ASN A 1 165 ? -30.65874 -8.88588 43.43115 1.000 40.71728 155 ASN H N 1
ATOM 1270 C CA . ASN A 1 165 ? -31.84526 -9.59198 43.91241 1.000 46.53599 155 ASN H CA 1
ATOM 1271 C C . ASN A 1 165 ? -32.15003 -10.80703 43.03783 1.000 45.12359 155 ASN H C 1
ATOM 1272 O O . ASN A 1 165 ? -33.27834 -11.02143 42.58962 1.000 40.99725 155 ASN H O 1
ATOM 1277 N N . SER A 1 166 ? -31.10867 -11.60564 42.79383 1.000 47.14138 156 SER H N 1
ATOM 1278 C CA . SER A 1 166 ? -31.19841 -12.82225 41.98474 1.000 43.76038 156 SER H CA 1
ATOM 1279 C C . SER A 1 166 ? -31.69575 -12.53047 40.57178 1.000 43.31276 156 SER H C 1
ATOM 1280 O O . SER A 1 166 ? -32.36478 -13.36191 39.95235 1.000 41.27620 156 SER H O 1
ATOM 1283 N N . GLY A 1 167 ? -31.36866 -11.35046 40.04990 1.000 38.36532 157 GLY H N 1
ATOM 1284 C CA . GLY A 1 167 ? -31.78072 -10.96030 38.71949 1.000 42.90659 157 GLY H CA 1
ATOM 1285 C C . GLY A 1 167 ? -33.11449 -10.25054 38.64165 1.000 43.02327 157 GLY H C 1
ATOM 1286 O O . GLY A 1 167 ? -33.51027 -9.83059 37.54689 1.000 39.33279 157 GLY H O 1
ATOM 1287 N N . ALA A 1 168 ? -33.81929 -10.09787 39.76486 1.000 44.09607 158 ALA H N 1
ATOM 1288 C CA . ALA A 1 168 ? -35.11293 -9.42763 39.74651 1.000 47.79072 158 ALA H CA 1
ATOM 1289 C C . ALA A 1 168 ? -34.98615 -7.92437 39.54534 1.000 47.41857 158 ALA H C 1
ATOM 1290 O O . ALA A 1 168 ? -35.93093 -7.29806 39.05167 1.000 47.43775 158 ALA H O 1
ATOM 1292 N N . LEU A 1 169 ? -33.85210 -7.33517 39.91640 1.000 43.11861 159 LEU H N 1
ATOM 1293 C CA . LEU A 1 169 ? -33.61359 -5.90399 39.77345 1.000 47.88684 159 LEU H CA 1
ATOM 1294 C C . LEU A 1 169 ? -32.65424 -5.67953 38.61242 1.000 44.11372 159 LEU H C 1
ATOM 1295 O O . LEU A 1 169 ? -31.49936 -6.11415 38.66461 1.000 44.57670 159 LEU H O 1
ATOM 1300 N N . THR A 1 170 ? -33.13779 -5.00992 37.56520 1.000 45.63521 160 THR H N 1
ATOM 1301 C CA . THR A 1 170 ? -32.35472 -4.77250 36.36101 1.000 52.00035 160 THR H CA 1
ATOM 1302 C C . THR A 1 170 ? -32.25325 -3.30596 35.96486 1.000 50.53893 160 THR H C 1
ATOM 1303 O O . THR A 1 170 ? -31.41746 -2.97825 35.11648 1.000 60.72012 160 THR H O 1
ATOM 1307 N N . SER A 1 171 ? -33.06585 -2.42175 36.53385 1.000 53.83929 161 SER H N 1
ATOM 1308 C CA . SER A 1 171 ? -33.02831 -1.00986 36.18471 1.000 52.03596 161 SER H CA 1
ATOM 1309 C C . SER A 1 171 ? -32.04816 -0.25957 37.07806 1.000 48.39279 161 SER H C 1
ATOM 1310 O O . SER A 1 171 ? -31.84973 -0.60364 38.24637 1.000 49.01748 161 SER H O 1
ATOM 1313 N N . GLY A 1 172 ? -31.44115 0.78213 36.51377 1.000 48.61060 162 GLY H N 1
ATOM 1314 C CA . GLY A 1 172 ? -30.51420 1.60783 37.25920 1.000 48.27190 162 GLY H CA 1
ATOM 1315 C C . GLY A 1 172 ? -29.19680 0.95475 37.60067 1.000 47.45059 162 GLY H C 1
ATOM 1316 O O . GLY A 1 172 ? -28.43611 1.51413 38.39481 1.000 44.98036 162 GLY H O 1
ATOM 1317 N N . VAL A 1 173 ? -28.89389 -0.20269 37.02258 1.000 45.42341 163 VAL H N 1
ATOM 1318 C CA . VAL A 1 173 ? -27.68165 -0.94156 37.35485 1.000 50.27011 163 VAL H CA 1
ATOM 1319 C C . VAL A 1 173 ? -26.54816 -0.48753 36.44315 1.000 46.06969 163 VAL H C 1
ATOM 1320 O O . VAL A 1 173 ? -26.71162 -0.40808 35.22001 1.000 47.22244 163 VAL H O 1
ATOM 1324 N N . HIS A 1 174 ? -25.40011 -0.17811 37.04462 1.000 46.65581 164 HIS H N 1
ATOM 1325 C CA . HIS A 1 174 ? -24.17257 0.15407 36.32726 1.000 45.69325 164 HIS H CA 1
ATOM 1326 C C . HIS A 1 174 ? -23.08357 -0.77496 36.84124 1.000 43.50002 164 HIS H C 1
ATOM 1327 O O . HIS A 1 174 ? -22.62418 -0.62090 37.97629 1.000 42.31818 164 HIS H O 1
ATOM 1334 N N . THR A 1 175 ? -22.67093 -1.73735 36.02252 1.000 42.41621 165 THR H N 1
ATOM 1335 C CA . THR A 1 175 ? -21.57571 -2.63618 36.37352 1.000 41.81498 165 THR H CA 1
ATOM 1336 C C . THR A 1 175 ? -20.33890 -2.20724 35.59166 1.000 41.20106 165 THR H C 1
ATOM 1337 O O . THR A 1 175 ? -20.29369 -2.33839 34.36417 1.000 41.49143 165 THR H O 1
ATOM 1341 N N . PHE A 1 176 ? -19.33968 -1.69227 36.30723 1.000 40.70720 166 PHE H N 1
ATOM 1342 C CA . PHE A 1 176 ? -18.18012 -1.07739 35.68440 1.000 41.32675 166 PHE H CA 1
ATOM 1343 C C . PHE A 1 176 ? -17.22012 -2.12744 35.13231 1.000 45.73613 166 PHE H C 1
ATOM 1344 O O . PHE A 1 176 ? -17.11649 -3.23282 35.67192 1.000 45.77711 166 PHE H O 1
ATOM 1352 N N . PRO A 1 177 ? -16.51466 -1.80147 34.05003 1.000 46.59681 167 PRO H N 1
ATOM 1353 C CA . PRO A 1 177 ? -15.46800 -2.70145 33.55770 1.000 41.11217 167 PRO H CA 1
ATOM 1354 C C . PRO A 1 177 ? -14.42723 -2.94672 34.63592 1.000 37.45299 167 PRO H C 1
ATOM 1355 O O . PRO A 1 177 ? -14.04255 -2.03573 35.37124 1.000 43.60534 167 PRO H O 1
ATOM 1359 N N . ALA A 1 178 ? -13.98406 -4.19429 34.73618 1.000 41.34653 168 ALA H N 1
ATOM 1360 C CA . ALA A 1 178 ? -12.96942 -4.53958 35.71932 1.000 42.46077 168 ALA H CA 1
ATOM 1361 C C . ALA A 1 178 ? -11.64164 -3.88421 35.36338 1.000 38.73739 168 ALA H C 1
ATOM 1362 O O . ALA A 1 178 ? -11.30153 -3.72984 34.18696 1.000 44.11596 168 ALA H O 1
ATOM 1364 N N . VAL A 1 179 ? -10.89155 -3.49066 36.38591 1.000 38.86956 169 VAL H N 1
ATOM 1365 C CA . VAL A 1 179 ? -9.54792 -2.95548 36.20191 1.000 41.28478 169 VAL H CA 1
ATOM 1366 C C . VAL A 1 179 ? -8.54445 -4.02181 36.61219 1.000 44.57171 169 VAL H C 1
ATOM 1367 O O . VAL A 1 179 ? -8.75957 -4.75807 37.58531 1.000 38.50288 169 VAL H O 1
ATOM 1371 N N . LEU A 1 180 ? -7.46070 -4.13301 35.84727 1.000 44.80837 170 LEU H N 1
ATOM 1372 C CA . LEU A 1 180 ? -6.36645 -5.03416 36.18592 1.000 38.14706 170 LEU H CA 1
ATOM 1373 C C . LEU A 1 180 ? -5.39963 -4.27973 37.08866 1.000 44.98865 170 LEU H C 1
ATOM 1374 O O . LEU A 1 180 ? -4.71798 -3.34993 36.64522 1.000 50.84375 170 LEU H O 1
ATOM 1379 N N . GLN A 1 181 ? -5.35701 -4.66622 38.35851 1.000 43.49095 171 GLN H N 1
ATOM 1380 C CA . GLN A 1 181 ? -4.46976 -4.01981 39.30528 1.000 45.85109 171 GLN H CA 1
ATOM 1381 C C . GLN A 1 181 ? -3.02779 -4.45105 39.04255 1.000 48.72169 171 GLN H C 1
ATOM 1382 O O . GLN A 1 181 ? -2.75889 -5.41982 38.32645 1.000 45.59373 171 GLN H O 1
ATOM 1388 N N . SER A 1 182 ? -2.08539 -3.70561 39.62176 1.000 50.89786 172 SER H N 1
ATOM 1389 C CA . SER A 1 182 ? -0.67697 -4.03135 39.43261 1.000 54.94103 172 SER H CA 1
ATOM 1390 C C . SER A 1 182 ? -0.28378 -5.33646 40.11031 1.000 52.37853 172 SER H C 1
ATOM 1391 O O . SER A 1 182 ? 0.80847 -5.84883 39.84302 1.000 49.81538 172 SER H O 1
ATOM 1394 N N . SER A 1 183 ? -1.14275 -5.88159 40.97132 1.000 49.82144 173 SER H N 1
ATOM 1395 C CA . SER A 1 183 ? -0.90665 -7.17367 41.59836 1.000 53.27768 173 SER H CA 1
ATOM 1396 C C . SER A 1 183 ? -1.12308 -8.34364 40.64894 1.000 49.89147 173 SER H C 1
ATOM 1397 O O . SER A 1 183 ? -0.69459 -9.46074 40.95924 1.000 53.49843 173 SER H O 1
ATOM 1400 N N . GLY A 1 184 ? -1.76464 -8.11776 39.50709 1.000 42.99408 174 GLY H N 1
ATOM 1401 C CA . GLY A 1 184 ? -2.20896 -9.18822 38.64665 1.000 42.41710 174 GLY H CA 1
ATOM 1402 C C . GLY A 1 184 ? -3.65213 -9.58577 38.85705 1.000 43.67446 174 GLY H C 1
ATOM 1403 O O . GLY A 1 184 ? -4.17442 -10.39785 38.08426 1.000 45.36319 174 GLY H O 1
ATOM 1404 N N . LEU A 1 185 ? -4.30599 -9.03361 39.87194 1.000 45.29497 175 LEU H N 1
ATOM 1405 C CA . LEU A 1 185 ? -5.69489 -9.32078 40.18782 1.000 42.69830 175 LEU H CA 1
ATOM 1406 C C . LEU A 1 185 ? -6.60153 -8.22507 39.63938 1.000 41.91421 175 LEU H C 1
ATOM 1407 O O . LEU A 1 185 ? -6.17816 -7.08831 39.40947 1.000 40.12321 175 LEU H O 1
ATOM 1412 N N . TYR A 1 186 ? -7.86270 -8.58702 39.42669 1.000 42.96439 176 TYR H N 1
ATOM 1413 C CA . TYR A 1 186 ? -8.87379 -7.66434 38.93383 1.000 44.63772 176 TYR H CA 1
ATOM 1414 C C . TYR A 1 186 ? -9.76793 -7.19407 40.07399 1.000 42.70108 176 TYR H C 1
ATOM 1415 O O . TYR A 1 186 ? -9.82796 -7.80284 41.14390 1.000 43.02788 176 TYR H O 1
ATOM 1424 N N . SER A 1 187 ? -10.47745 -6.09775 39.81826 1.000 43.81678 177 SER H N 1
ATOM 1425 C CA A SER A 1 187 ? -11.48201 -5.58906 40.73785 0.446 40.93632 177 SER H CA 1
ATOM 1426 C CA B SER A 1 187 ? -11.47982 -5.58349 40.73889 0.554 40.91018 177 SER H CA 1
ATOM 1427 C C . SER A 1 187 ? -12.50674 -4.79195 39.94489 1.000 43.81234 177 SER H C 1
ATOM 1428 O O . SER A 1 187 ? -12.17331 -4.13778 38.95385 1.000 45.10767 177 SER H O 1
ATOM 1433 N N . LEU A 1 188 ? -13.76059 -4.85694 40.38449 1.000 41.29264 178 LEU H N 1
ATOM 1434 C CA . LEU A 1 188 ? -14.80680 -4.07620 39.74314 1.000 41.77708 178 LEU H CA 1
ATOM 1435 C C . LEU A 1 188 ? -15.83179 -3.66746 40.78778 1.000 42.44429 178 LEU H C 1
ATOM 1436 O O . LEU A 1 188 ? -15.87766 -4.21212 41.89463 1.000 44.66695 178 LEU H O 1
ATOM 1441 N N . SER A 1 189 ? -16.65898 -2.69834 40.41470 1.000 39.47232 179 SER H N 1
ATOM 1442 C CA . SER A 1 189 ? -17.76131 -2.24665 41.24559 1.000 41.54637 179 SER H CA 1
ATOM 1443 C C . SER A 1 189 ? -19.04544 -2.28990 40.43834 1.000 43.06526 179 SER H C 1
ATOM 1444 O O . SER A 1 189 ? -19.05636 -1.95409 39.25062 1.000 40.04210 179 SER H O 1
ATOM 1447 N N . SER A 1 190 ? -20.11927 -2.72087 41.08998 1.000 40.52827 180 SER H N 1
ATOM 1448 C CA . SER A 1 190 ? -21.45904 -2.69549 40.52693 1.000 31.39287 180 SER H CA 1
ATOM 1449 C C . SER A 1 190 ? -22.31555 -1.80972 41.41428 1.000 39.35460 180 SER H C 1
ATOM 1450 O O . SER A 1 190 ? -22.37204 -2.02099 42.62913 1.000 39.88065 180 SER H O 1
ATOM 1453 N N . VAL A 1 191 ? -22.95915 -0.81005 40.81733 1.000 34.87210 181 VAL H N 1
ATOM 1454 C CA . VAL A 1 191 ? -23.78885 0.12551 41.56166 1.000 39.15527 181 VAL H CA 1
ATOM 1455 C C . VAL A 1 191 ? -25.20481 0.09654 41.00121 1.000 37.07529 181 VAL H C 1
ATOM 1456 O O . VAL A 1 191 ? -25.45244 -0.33843 39.87349 1.000 38.00600 181 VAL H O 1
ATOM 1460 N N . VAL A 1 192 ? -26.14281 0.56368 41.81801 1.000 34.21503 182 VAL H N 1
ATOM 1461 C CA . VAL A 1 192 ? -27.53179 0.70327 41.40135 1.000 35.20068 182 VAL H CA 1
ATOM 1462 C C . VAL A 1 192 ? -28.10660 1.93373 42.08745 1.000 40.74321 182 VAL H C 1
ATOM 1463 O O . VAL A 1 192 ? -27.81413 2.20533 43.25667 1.000 39.73027 182 VAL H O 1
ATOM 1467 N N . THR A 1 193 ? -28.89307 2.70149 41.34148 1.000 40.05516 183 THR H N 1
ATOM 1468 C CA . THR A 1 193 ? -29.56310 3.87845 41.87266 1.000 39.86654 183 THR H CA 1
ATOM 1469 C C . THR A 1 193 ? -31.02408 3.53972 42.13094 1.000 41.76408 183 THR H C 1
ATOM 1470 O O . THR A 1 193 ? -31.72608 3.05650 41.23453 1.000 42.93092 183 THR H O 1
ATOM 1474 N N . VAL A 1 194 ? -31.46836 3.78416 43.35913 1.000 43.37740 184 VAL H N 1
ATOM 1475 C CA . VAL A 1 194 ? -32.80487 3.40295 43.80928 1.000 39.45421 184 VAL H CA 1
ATOM 1476 C C . VAL A 1 194 ? -33.44681 4.61797 44.46680 1.000 42.82924 184 VAL H C 1
ATOM 1477 O O . VAL A 1 194 ? -32.75275 5.58016 44.82829 1.000 43.72465 184 VAL H O 1
ATOM 1481 N N . PRO A 1 195 ? -34.77251 4.61371 44.62159 1.000 44.77147 185 PRO H N 1
ATOM 1482 C CA . PRO A 1 195 ? -35.41772 5.70451 45.36140 1.000 39.21391 185 PRO H CA 1
ATOM 1483 C C . PRO A 1 195 ? -34.96810 5.71433 46.81429 1.000 45.94414 185 PRO H C 1
ATOM 1484 O O . PRO A 1 195 ? -34.82244 4.66426 47.44251 1.000 47.48619 185 PRO H O 1
ATOM 1488 N N . SER A 1 196 ? -34.73589 6.92008 47.34362 1.000 45.87856 186 SER H N 1
ATOM 1489 C CA . SER A 1 196 ? -34.35649 7.04903 48.74789 1.000 42.28143 186 SER H CA 1
ATOM 1490 C C . SER A 1 196 ? -35.42686 6.46975 49.66304 1.000 44.80689 186 SER H C 1
ATOM 1491 O O . SER A 1 196 ? -35.11191 5.86660 50.69537 1.000 39.14149 186 SER H O 1
ATOM 1494 N N . SER A 1 197 ? -36.69980 6.63078 49.29147 1.000 41.57550 187 SER H N 1
ATOM 1495 C CA . SER A 1 197 ? -37.79872 6.16543 50.12836 1.000 43.85185 187 SER H CA 1
ATOM 1496 C C . SER A 1 197 ? -37.84125 4.64752 50.25700 1.000 39.77871 187 SER H C 1
ATOM 1497 O O . SER A 1 197 ? -38.48801 4.13572 51.17668 1.000 46.78203 187 SER H O 1
ATOM 1500 N N . SER A 1 198 ? -37.16588 3.91914 49.36775 1.000 43.89646 188 SER H N 1
ATOM 1501 C CA . SER A 1 198 ? -37.26132 2.46488 49.35603 1.000 46.52312 188 SER H CA 1
ATOM 1502 C C . SER A 1 198 ? -36.30340 1.79599 50.33020 1.000 38.05894 188 SER H C 1
ATOM 1503 O O . SER A 1 198 ? -36.50332 0.62293 50.66129 1.000 43.38827 188 SER H O 1
ATOM 1506 N N . LEU A 1 199 ? -35.27377 2.50860 50.79139 1.000 39.19818 189 LEU H N 1
ATOM 1507 C CA . LEU A 1 199 ? -34.22675 1.87281 51.58491 1.000 43.29134 189 LEU H CA 1
ATOM 1508 C C . LEU A 1 199 ? -34.77076 1.27478 52.87386 1.000 38.52580 189 LEU H C 1
ATOM 1509 O O . LEU A 1 199 ? -34.23342 0.27799 53.36875 1.000 44.15498 189 LEU H O 1
ATOM 1514 N N . GLY A 1 200 ? -35.83643 1.85425 53.42812 1.000 48.78314 190 GLY H N 1
ATOM 1515 C CA . GLY A 1 200 ? -36.40596 1.30382 54.64311 1.000 49.96506 190 GLY H CA 1
ATOM 1516 C C . GLY A 1 200 ? -37.26284 0.07364 54.43684 1.000 53.01590 190 GLY H C 1
ATOM 1517 O O . GLY A 1 200 ? -37.47449 -0.68544 55.38799 1.000 58.55228 190 GLY H O 1
ATOM 1518 N N . THR A 1 201 ? -37.75607 -0.14888 53.21654 1.000 42.80060 191 THR H N 1
ATOM 1519 C CA . THR A 1 201 ? -38.71772 -1.21246 52.96736 1.000 51.63436 191 THR H CA 1
ATOM 1520 C C . THR A 1 201 ? -38.32200 -2.17033 51.85030 1.000 47.24698 191 THR H C 1
ATOM 1521 O O . THR A 1 201 ? -39.07609 -3.11025 51.57576 1.000 45.65014 191 THR H O 1
ATOM 1525 N N . GLN A 1 202 ? -37.17605 -1.97135 51.20277 1.000 44.27330 192 GLN H N 1
ATOM 1526 C CA . GLN A 1 202 ? -36.73907 -2.83275 50.11124 1.000 40.74605 192 GLN H CA 1
ATOM 1527 C C . GLN A 1 202 ? -35.34277 -3.35760 50.40652 1.000 36.63461 192 GLN H C 1
ATOM 1528 O O . GLN A 1 202 ? -34.44354 -2.58324 50.74771 1.000 39.47908 192 GLN H O 1
ATOM 1534 N N . THR A 1 203 ? -35.16541 -4.66762 50.26741 1.000 40.38277 193 THR H N 1
ATOM 1535 C CA . THR A 1 203 ? -33.87878 -5.31125 50.49494 1.000 40.10332 193 THR H CA 1
ATOM 1536 C C . THR A 1 203 ? -33.11527 -5.44018 49.18184 1.000 41.15784 193 THR H C 1
ATOM 1537 O O . THR A 1 203 ? -33.68829 -5.79770 48.14829 1.000 40.62061 193 THR H O 1
ATOM 1541 N N . TYR A 1 204 ? -31.81829 -5.13789 49.22584 1.000 43.21610 194 TYR H N 1
ATOM 1542 C CA . TYR A 1 204 ? -30.95440 -5.19634 48.05284 1.000 41.50769 194 TYR H CA 1
ATOM 1543 C C . TYR A 1 204 ? -29.80005 -6.15206 48.32069 1.000 47.05749 194 TYR H C 1
ATOM 1544 O O . TYR A 1 204 ? -29.04083 -5.96373 49.27779 1.000 44.75280 194 TYR H O 1
ATOM 1553 N 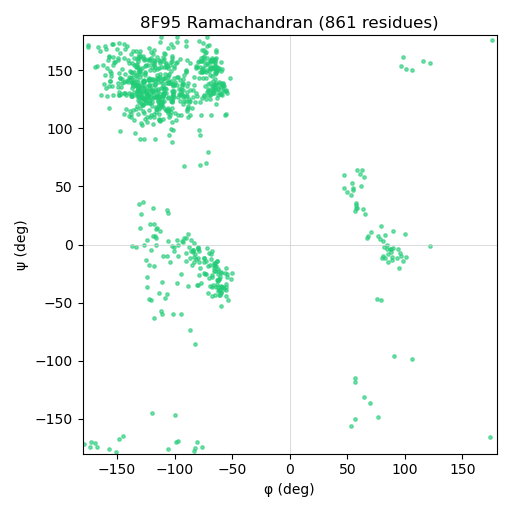N . ILE A 1 205 ? -29.67555 -7.17407 47.47508 1.000 42.06741 195 ILE H N 1
ATOM 1554 C CA . ILE A 1 205 ? -28.62936 -8.18398 47.57460 1.000 39.83869 195 ILE H CA 1
ATOM 1555 C C . ILE A 1 205 ? -27.95157 -8.29230 46.21907 1.000 40.49869 195 ILE H C 1
ATOM 1556 O O . ILE A 1 205 ? -28.62340 -8.49405 45.20198 1.000 40.98680 195 ILE H O 1
ATOM 1561 N N . CYS A 1 206 ? -26.62957 -8.16808 46.20068 1.000 41.07441 196 CYS H N 1
ATOM 1562 C CA . CYS A 1 206 ? -25.87065 -8.40127 44.98255 1.000 42.56965 196 CYS H CA 1
ATOM 1563 C C . CYS A 1 206 ? -25.41551 -9.85253 44.93956 1.000 37.55482 196 CYS H C 1
ATOM 1564 O O . CYS A 1 206 ? -25.01477 -10.42430 45.95649 1.000 47.90664 196 CYS H O 1
ATOM 1567 N N . ASN A 1 207 ? -25.50779 -10.45326 43.76041 1.000 39.47896 197 ASN H N 1
ATOM 1568 C CA . ASN A 1 207 ? -25.16418 -11.85437 43.56421 1.000 41.57478 197 ASN H CA 1
ATOM 1569 C C . ASN A 1 207 ? -23.96551 -11.92436 42.63303 1.000 38.12090 197 ASN H C 1
ATOM 1570 O O . ASN A 1 207 ? -24.05083 -11.50440 41.47491 1.000 42.22229 197 ASN H O 1
ATOM 1575 N N . VAL A 1 208 ? -22.85149 -12.43819 43.14304 1.000 39.29593 198 VAL H N 1
ATOM 1576 C CA . VAL A 1 208 ? -21.59612 -12.50611 42.40699 1.000 43.86286 198 VAL H CA 1
ATOM 1577 C C . VAL A 1 208 ? -21.25550 -13.96971 42.17299 1.000 45.50078 198 VAL H C 1
ATOM 1578 O O . VAL A 1 208 ? -21.34831 -14.78910 43.09365 1.000 48.57111 198 VAL H O 1
ATOM 1582 N N . ASN A 1 209 ? -20.86891 -14.29693 40.94211 1.000 49.00298 199 ASN H N 1
ATOM 1583 C CA . ASN A 1 209 ? -20.44256 -15.64148 40.58174 1.000 47.96223 199 ASN H CA 1
ATOM 1584 C C . ASN A 1 209 ? -19.09947 -15.55771 39.87239 1.000 45.87474 199 ASN H C 1
ATOM 1585 O O . ASN A 1 209 ? -18.93106 -14.75924 38.94558 1.000 45.41957 199 ASN H O 1
ATOM 1590 N N . HIS A 1 210 ? -18.14346 -16.36959 40.32108 1.000 46.33445 200 HIS H N 1
ATOM 1591 C CA . HIS A 1 210 ? -16.80169 -16.43544 39.74135 1.000 47.36588 200 HIS H CA 1
ATOM 1592 C C . HIS A 1 210 ? -16.54495 -17.90352 39.41582 1.000 49.65447 200 HIS H C 1
ATOM 1593 O O . HIS A 1 210 ? -16.04906 -18.65712 40.25673 1.000 46.43914 200 HIS H O 1
ATOM 1600 N N . LYS A 1 211 ? -16.89445 -18.30139 38.19258 1.000 51.80400 201 LYS H N 1
ATOM 1601 C CA . LYS A 1 211 ? -16.78597 -19.70623 37.80649 1.000 52.23183 201 LYS H CA 1
ATOM 1602 C C . LYS A 1 211 ? -15.37268 -20.27543 37.90148 1.000 52.42791 201 LYS H C 1
ATOM 1603 O O . LYS A 1 211 ? -15.24065 -21.43314 38.33667 1.000 54.07421 201 LYS H O 1
ATOM 1609 N N . PRO A 1 212 ? -14.30218 -19.56781 37.51256 1.000 51.23464 202 PRO H N 1
ATOM 1610 C CA . PRO A 1 212 ? -12.96031 -20.16589 37.63835 1.000 51.62610 202 PRO H CA 1
ATOM 1611 C C . PRO A 1 212 ? -12.60725 -20.62373 39.04504 1.000 52.66526 202 PRO H C 1
ATOM 1612 O O . PRO A 1 212 ? -11.76411 -21.51585 39.19861 1.000 50.87526 202 PRO H O 1
ATOM 1616 N N . SER A 1 213 ? -13.22169 -20.05094 40.07813 1.000 52.13852 203 SER H N 1
ATOM 1617 C CA . SER A 1 213 ? -12.97996 -20.47822 41.44961 1.000 52.14327 203 SER H CA 1
ATOM 1618 C C . SER A 1 213 ? -14.20303 -21.12761 42.08539 1.000 52.63542 203 SER H C 1
ATOM 1619 O O . SER A 1 213 ? -14.20482 -21.35571 43.29971 1.000 51.27048 203 SER H O 1
ATOM 1622 N N . ASN A 1 214 ? -15.23278 -21.43984 41.29168 1.000 55.54665 204 ASN H N 1
ATOM 1623 C CA A ASN A 1 214 ? -16.48446 -22.01005 41.79703 0.560 54.64676 204 ASN H CA 1
ATOM 1624 C CA B ASN A 1 214 ? -16.47489 -22.01746 41.80725 0.440 54.67407 204 ASN H CA 1
ATOM 1625 C C . ASN A 1 214 ? -17.00049 -21.21660 42.99659 1.000 50.81570 204 ASN H C 1
ATOM 1626 O O . ASN A 1 214 ? -17.52314 -21.77010 43.96648 1.000 54.53614 204 ASN H O 1
ATOM 1635 N N . THR A 1 215 ? -16.85280 -19.89847 42.92154 1.000 46.05759 205 THR H N 1
ATOM 1636 C CA . THR A 1 215 ? -17.25730 -18.99075 43.98422 1.000 50.38837 205 THR H CA 1
ATOM 1637 C C . THR A 1 215 ? -18.57396 -18.32164 43.61730 1.000 50.88826 205 THR H C 1
ATOM 1638 O O . THR A 1 215 ? -18.73256 -17.82506 42.49801 1.000 47.52014 205 THR H O 1
ATOM 1642 N N . LYS A 1 216 ? -19.51850 -18.31701 44.55317 1.000 53.42747 206 LYS H N 1
ATOM 1643 C CA . LYS A 1 216 ? -20.71387 -17.50276 44.40054 1.000 54.08103 206 LYS H CA 1
ATOM 1644 C C . LYS A 1 216 ? -21.09300 -16.94630 45.76235 1.000 44.98817 206 LYS H C 1
ATOM 1645 O O . LYS A 1 216 ? -21.15719 -17.68612 46.74779 1.000 49.73068 206 LYS H O 1
ATOM 1651 N N . VAL A 1 217 ? -21.29893 -15.63421 45.81826 1.000 47.52788 207 VAL H N 1
ATOM 1652 C CA . VAL A 1 217 ? -21.52295 -14.91947 47.06686 1.000 44.85275 207 VAL H CA 1
ATOM 1653 C C . VAL A 1 217 ? -22.77982 -14.07435 46.93384 1.000 47.86536 207 VAL H C 1
ATOM 1654 O O . VAL A 1 217 ? -22.99368 -13.41932 45.90728 1.000 47.42247 207 VAL H O 1
ATOM 1658 N N . ASP A 1 218 ? -23.61240 -14.09555 47.97024 1.000 45.55679 208 ASP H N 1
ATOM 1659 C CA . ASP A 1 218 ? -24.72871 -13.17085 48.11375 1.000 46.57366 208 ASP H CA 1
ATOM 1660 C C . ASP A 1 218 ? -24.38799 -12.20850 49.24224 1.000 53.00786 208 ASP H C 1
ATOM 1661 O O . ASP A 1 218 ? -24.10755 -12.64090 50.36541 1.000 56.87866 208 ASP H O 1
ATOM 1666 N N . LYS A 1 219 ? -24.39833 -10.91266 48.94373 1.000 48.28091 209 LYS H N 1
ATOM 1667 C CA . LYS A 1 219 ? -24.02041 -9.88576 49.90830 1.000 50.37768 209 LYS H CA 1
ATOM 1668 C C . LYS A 1 219 ? -25.16833 -8.89453 50.04582 1.000 46.35481 209 LYS H C 1
ATOM 1669 O O . LYS A 1 219 ? -25.44743 -8.12405 49.12125 1.000 42.81018 209 LYS H O 1
ATOM 1675 N N . LYS A 1 220 ? -25.83296 -8.92067 51.19533 1.000 48.73596 210 LYS H N 1
ATOM 1676 C CA . LYS A 1 220 ? -26.87359 -7.94556 51.48408 1.000 44.31228 210 LYS H CA 1
ATOM 1677 C C . LYS A 1 220 ? -26.24258 -6.57722 51.71423 1.000 40.16013 210 LYS H C 1
ATOM 1678 O O . LYS A 1 220 ? -25.26847 -6.45020 52.46112 1.000 43.99362 210 LYS H O 1
ATOM 1684 N N . VAL A 1 221 ? -26.78861 -5.55371 51.06520 1.000 42.66323 211 VAL H N 1
ATOM 1685 C CA . VAL A 1 221 ? -26.27197 -4.19227 51.15619 1.000 40.64957 211 VAL H CA 1
ATOM 1686 C C . VAL A 1 221 ? -27.24664 -3.37290 51.98956 1.000 37.83015 211 VAL H C 1
ATOM 1687 O O . VAL A 1 221 ? -28.39921 -3.16745 51.59039 1.000 47.61290 211 VAL H O 1
ATOM 1691 N N . GLU A 1 222 ? -26.78538 -2.90160 53.14256 1.000 39.92259 212 GLU H N 1
ATOM 1692 C CA . GLU A 1 222 ? -27.65126 -2.20451 54.07517 1.000 47.39573 212 GLU H CA 1
ATOM 1693 C C . GLU A 1 222 ? -27.22137 -0.75035 54.22454 1.000 48.42874 212 GLU H C 1
ATOM 1694 O O . GLU A 1 222 ? -26.02673 -0.44014 54.15234 1.000 47.46346 212 GLU H O 1
ATOM 1700 N N . PRO A 1 223 ? -28.17167 0.16240 54.42815 1.000 44.33171 213 PRO H N 1
ATOM 1701 C CA . PRO A 1 223 ? -27.81693 1.57709 54.57724 1.000 41.71243 213 PRO H CA 1
ATOM 1702 C C . PRO A 1 223 ? -26.98148 1.81035 55.82591 1.000 37.32028 213 PRO H C 1
ATOM 1703 O O . PRO A 1 223 ? -26.99445 1.02274 56.77349 1.000 38.33969 213 PRO H O 1
ATOM 1707 N N . LYS A 1 224 ? -26.23817 2.91191 55.81225 1.000 39.74809 214 LYS H N 1
ATOM 1708 C CA . LYS A 1 224 ? -25.47405 3.35446 56.96725 1.000 39.00622 214 LYS H CA 1
ATOM 1709 C C . LYS A 1 224 ? -26.13205 4.58376 57.57982 1.000 43.02824 214 LYS H C 1
ATOM 1710 O O . LYS A 1 224 ? -26.81049 5.35269 56.89135 1.000 43.30298 214 LYS H O 1
ATOM 1716 N N . SER A 1 225 ? -25.92523 4.75894 58.88687 1.000 37.93493 215 SER H N 1
ATOM 1717 C CA . SER A 1 225 ? -26.56729 5.83748 59.63850 1.000 35.12891 215 SER H CA 1
ATOM 1718 C C . SER A 1 225 ? -25.66038 7.06803 59.65855 1.000 42.87498 215 SER H C 1
ATOM 1719 O O . SER A 1 225 ? -25.13719 7.48801 60.69183 1.000 41.90935 215 SER H O 1
ATOM 1722 N N . CYS A 1 226 ? -25.48924 7.65418 58.47704 1.000 41.75626 216 CYS H N 1
ATOM 1723 C CA . CYS A 1 226 ? -24.70948 8.88182 58.34365 1.000 46.08449 216 CYS H CA 1
ATOM 1724 C C . CYS A 1 226 ? -25.09758 9.64704 57.08292 1.000 35.07079 216 CYS H C 1
ATOM 1725 O O . CYS A 1 226 ? -25.89898 9.16962 56.28091 1.000 37.75214 216 CYS H O 1
ATOM 1728 N N . ASP B 2 1 ? 6.86906 -1.92607 9.10231 1.000 84.51845 1 ASP L N 1
ATOM 1729 C CA . ASP B 2 1 ? 7.70170 -0.72861 9.10104 1.000 74.96732 1 ASP L CA 1
ATOM 1730 C C . ASP B 2 1 ? 6.96802 0.45515 8.48084 1.000 65.79462 1 ASP L C 1
ATOM 1731 O O . ASP B 2 1 ? 7.50048 1.56404 8.41729 1.000 72.40613 1 ASP L O 1
ATOM 1736 N N . ILE B 2 2 ? 5.74494 0.21516 8.02165 1.000 39.05331 2 ILE L N 1
ATOM 1737 C CA . ILE B 2 2 ? 4.84963 1.27894 7.58613 1.000 43.60230 2 ILE L CA 1
ATOM 1738 C C . ILE B 2 2 ? 3.92873 1.59608 8.75645 1.000 39.55829 2 ILE L C 1
ATOM 1739 O O . ILE B 2 2 ? 3.08641 0.77617 9.13735 1.000 38.12653 2 ILE L O 1
ATOM 1744 N N . GLN B 2 3 ? 4.09080 2.77961 9.33838 1.000 40.52019 3 GLN L N 1
ATOM 1745 C CA . GLN B 2 3 ? 3.30540 3.18032 10.49570 1.000 36.76073 3 GLN L CA 1
ATOM 1746 C C . GLN B 2 3 ? 2.09727 3.99106 10.04458 1.000 40.61252 3 GLN L C 1
ATOM 1747 O O . GLN B 2 3 ? 2.23617 4.95518 9.28532 1.000 43.33079 3 GLN L O 1
ATOM 1753 N N . MET B 2 4 ? 0.91738 3.59447 10.51001 1.000 41.57555 4 MET L N 1
ATOM 1754 C CA . MET B 2 4 ? -0.32488 4.29369 10.21138 1.000 37.62761 4 MET L CA 1
ATOM 1755 C C . MET B 2 4 ? -0.77198 5.06154 11.44626 1.000 40.69326 4 MET L C 1
ATOM 1756 O O . MET B 2 4 ? -0.89722 4.48114 12.52910 1.000 42.61066 4 MET L O 1
ATOM 1761 N N . THR B 2 5 ? -1.00647 6.36177 11.28494 1.000 42.25986 5 THR L N 1
ATOM 1762 C CA . THR B 2 5 ? -1.47778 7.21000 12.37289 1.000 42.74739 5 THR L CA 1
ATOM 1763 C C . THR B 2 5 ? -2.73652 7.94180 11.93022 1.000 44.62937 5 THR L C 1
ATOM 1764 O O . THR B 2 5 ? -2.77685 8.50619 10.83243 1.000 46.47817 5 THR L O 1
ATOM 1768 N N . GLN B 2 6 ? -3.75665 7.93068 12.78314 1.000 38.90763 6 GLN L N 1
ATOM 1769 C CA . GLN B 2 6 ? -5.03823 8.55616 12.49820 1.000 44.27851 6 GLN L CA 1
ATOM 1770 C C . GLN B 2 6 ? -5.21482 9.81492 13.33853 1.000 49.37067 6 GLN L C 1
ATOM 1771 O O . GLN B 2 6 ? -4.51084 10.03256 14.32861 1.000 52.82342 6 GLN L O 1
ATOM 1777 N N . SER B 2 7 ? -6.18207 10.64436 12.93537 1.000 47.42251 7 SER L N 1
ATOM 1778 C CA . SER B 2 7 ? -6.51631 11.85108 13.67704 1.000 50.30614 7 SER L CA 1
ATOM 1779 C C . SER B 2 7 ? -7.94872 12.25597 13.35831 1.000 50.62968 7 SER L C 1
ATOM 1780 O O . SER B 2 7 ? -8.37928 12.12525 12.20261 1.000 51.15667 7 SER L O 1
ATOM 1783 N N . PRO B 2 8 ? -8.71629 12.72848 14.35168 1.000 48.00277 8 PRO L N 1
ATOM 1784 C CA . PRO B 2 8 ? -8.31516 12.78692 15.76155 1.000 39.73162 8 PRO L CA 1
ATOM 1785 C C . PRO B 2 8 ? -8.43962 11.41832 16.42372 1.000 41.75438 8 PRO L C 1
ATOM 1786 O O . PRO B 2 8 ? -8.90098 10.48573 15.77195 1.000 43.83057 8 PRO L O 1
ATOM 1790 N N . SER B 2 9 ? -8.02130 11.28148 17.68335 1.000 38.77367 9 SER L N 1
ATOM 1791 C CA . SER B 2 9 ? -8.24021 10.01212 18.36791 1.000 42.26200 9 SER L CA 1
ATOM 1792 C C . SER B 2 9 ? -9.68709 9.87034 18.82225 1.000 43.91156 9 SER L C 1
ATOM 1793 O O . SER B 2 9 ? -10.22786 8.75722 18.83552 1.000 38.48536 9 SER L O 1
ATOM 1796 N N . THR B 2 10 ? -10.32590 10.98221 19.17726 1.000 41.64120 10 THR L N 1
ATOM 1797 C CA . THR B 2 10 ? -11.72491 11.00912 19.57807 1.000 40.87271 10 THR L CA 1
ATOM 1798 C C . THR B 2 10 ? -12.42113 12.13345 18.82675 1.000 39.93567 10 THR L C 1
ATOM 1799 O O . THR B 2 10 ? -11.90767 13.25552 18.76509 1.000 41.97337 10 THR L O 1
ATOM 1803 N N . LEU B 2 11 ? -13.57998 11.82902 18.25056 1.000 32.63784 11 LEU L N 1
ATOM 1804 C CA . LEU B 2 11 ? -14.36657 12.79926 17.50076 1.000 36.27655 11 LEU L CA 1
ATOM 1805 C C . LEU B 2 11 ? -15.78384 12.78280 18.04914 1.000 39.83763 11 LEU L C 1
ATOM 1806 O O . LEU B 2 11 ? -16.44376 11.73928 18.03164 1.000 38.07648 11 LEU L O 1
ATOM 1811 N N . SER B 2 12 ? -16.24365 13.92828 18.54369 1.000 34.79869 12 SER L N 1
ATOM 1812 C CA . SER B 2 12 ? -17.57302 14.06570 19.12425 1.000 36.58018 12 SER L CA 1
ATOM 1813 C C . SER B 2 12 ? -18.47771 14.76295 18.12013 1.000 34.81868 12 SER L C 1
ATOM 1814 O O . SER B 2 12 ? -18.17017 15.87207 17.67157 1.000 42.44997 12 SER L O 1
ATOM 1817 N N . ALA B 2 13 ? -19.59128 14.12032 17.77701 1.000 36.51787 13 ALA L N 1
ATOM 1818 C CA . ALA B 2 13 ? -20.47827 14.64157 16.74797 1.000 44.21890 13 ALA L CA 1
ATOM 1819 C C . ALA B 2 13 ? -21.90951 14.22319 17.04942 1.000 43.69616 13 ALA L C 1
ATOM 1820 O O . ALA B 2 13 ? -22.16641 13.36712 17.89897 1.000 44.43379 13 ALA L O 1
ATOM 1822 N N . SER B 2 14 ? -22.84312 14.83518 16.33027 1.000 40.80807 14 SER L N 1
ATOM 1823 C CA . SER B 2 14 ? -24.26369 14.58627 16.50940 1.000 43.44025 14 SER L CA 1
ATOM 1824 C C . SER B 2 14 ? -24.82693 13.84070 15.30756 1.000 45.91478 14 SER L C 1
ATOM 1825 O O . SER B 2 14 ? -24.23182 13.81696 14.22605 1.000 42.63542 14 SER L O 1
ATOM 1828 N N . VAL B 2 15 ? -25.99430 13.22638 15.51447 1.000 43.55924 15 VAL L N 1
ATOM 1829 C CA . VAL B 2 15 ? -26.71136 12.60246 14.41078 1.000 41.42446 15 VAL L CA 1
ATOM 1830 C C . VAL B 2 15 ? -27.00425 13.64910 13.34736 1.000 45.39719 15 VAL L C 1
ATOM 1831 O O . VAL B 2 15 ? -27.53119 14.72894 13.64137 1.000 41.70567 15 VAL L O 1
ATOM 1835 N N . GLY B 2 16 ? -26.64928 13.33925 12.10272 1.000 43.17824 16 GLY L N 1
ATOM 1836 C CA . GLY B 2 16 ? -26.84551 14.24864 10.99525 1.000 48.22781 16 GLY L CA 1
ATOM 1837 C C . GLY B 2 16 ? -25.63445 15.08156 10.63234 1.000 49.05248 16 GLY L C 1
ATOM 1838 O O . GLY B 2 16 ? -25.65529 15.75056 9.59098 1.000 41.53952 16 GLY L O 1
ATOM 1839 N N . ASP B 2 17 ? -24.58838 15.06372 11.45469 1.000 45.22835 17 ASP L N 1
ATOM 1840 C CA . ASP B 2 17 ? -23.38103 15.82058 11.16684 1.000 40.45843 17 ASP L CA 1
ATOM 1841 C C . ASP B 2 17 ? -22.55715 15.12534 10.09128 1.000 47.16788 17 ASP L C 1
ATOM 1842 O O . ASP B 2 17 ? -22.60041 13.90166 9.93768 1.000 44.84062 17 ASP L O 1
ATOM 1847 N N . ARG B 2 18 ? -21.81031 15.92553 9.33578 1.000 46.60778 18 ARG L N 1
ATOM 1848 C CA . ARG B 2 18 ? -20.81296 15.41262 8.40749 1.000 46.66588 18 ARG L CA 1
ATOM 1849 C C . ARG B 2 18 ? -19.47198 15.35687 9.12740 1.000 52.16210 18 ARG L C 1
ATOM 1850 O O . ARG B 2 18 ? -18.98120 16.38260 9.61225 1.000 52.83310 18 ARG L O 1
ATOM 1858 N N . VAL B 2 19 ? -18.88655 14.16422 9.20674 1.000 47.57372 19 VAL L N 1
ATOM 1859 C CA . VAL B 2 19 ? -17.62731 13.97294 9.91110 1.000 50.49036 19 VAL L CA 1
ATOM 1860 C C . VAL B 2 19 ? -16.59364 13.41739 8.94333 1.000 49.87499 19 VAL L C 1
ATOM 1861 O O . VAL B 2 19 ? -16.91867 12.71367 7.98081 1.000 48.49624 19 VAL L O 1
ATOM 1865 N N . THR B 2 20 ? -15.33357 13.74862 9.20833 1.000 55.21620 20 THR L N 1
ATOM 1866 C CA . THR B 2 20 ? -14.20876 13.28682 8.41249 1.000 43.71479 20 THR L CA 1
ATOM 1867 C C . THR B 2 20 ? -13.11669 12.78019 9.34193 1.000 44.75663 20 THR L C 1
ATOM 1868 O O . THR B 2 20 ? -12.84238 13.38726 10.38104 1.000 49.79926 20 THR L O 1
ATOM 1872 N N . ILE B 2 21 ? -12.51046 11.65610 8.97303 1.000 43.05727 21 ILE L N 1
ATOM 1873 C CA . ILE B 2 21 ? -11.39593 11.07011 9.70653 1.000 42.55228 21 ILE L CA 1
ATOM 1874 C C . ILE B 2 21 ? -10.21553 10.95557 8.75461 1.000 44.32188 21 ILE L C 1
ATOM 1875 O O . ILE B 2 21 ? -10.38344 10.56674 7.59441 1.000 48.57010 21 ILE L O 1
ATOM 1880 N N . THR B 2 22 ? -9.02596 11.30090 9.23614 1.000 44.71089 22 THR L N 1
ATOM 1881 C CA . THR B 2 22 ? -7.82269 11.26565 8.41844 1.000 45.96067 22 THR L CA 1
ATOM 1882 C C . THR B 2 22 ? -6.89956 10.14586 8.87856 1.000 47.11048 22 THR L C 1
ATOM 1883 O O . THR B 2 22 ? -6.78125 9.87045 10.07756 1.000 46.37818 22 THR L O 1
ATOM 1887 N N . CYS B 2 23 ? -6.25419 9.50254 7.91211 1.000 40.56715 23 CYS L N 1
ATOM 1888 C CA . CYS B 2 23 ? -5.26682 8.46362 8.15619 1.000 41.12114 23 CYS L CA 1
ATOM 1889 C C . CYS B 2 23 ? -4.02002 8.81350 7.36267 1.000 43.38968 23 CYS L C 1
ATOM 1890 O O . CYS B 2 23 ? -4.11423 9.23797 6.20783 1.000 46.33483 23 CYS L O 1
ATOM 1893 N N . ARG B 2 24 ? -2.85664 8.65102 7.98688 1.000 39.66969 24 ARG L N 1
ATOM 1894 C CA . ARG B 2 24 ? -1.58923 9.04657 7.39024 1.000 38.04049 24 ARG L CA 1
ATOM 1895 C C . ARG B 2 24 ? -0.61505 7.88127 7.46416 1.000 44.83567 24 ARG L C 1
ATOM 1896 O O . ARG B 2 24 ? -0.43509 7.28859 8.53248 1.000 48.88528 24 ARG L O 1
ATOM 1904 N N . ALA B 2 25 ? 0.00109 7.55019 6.33104 1.000 38.38195 25 ALA L N 1
ATOM 1905 C CA . ALA B 2 25 ? 0.98661 6.48087 6.25065 1.000 38.05023 25 ALA L CA 1
ATOM 1906 C C . ALA B 2 25 ? 2.39158 7.06908 6.24639 1.000 40.37470 25 ALA L C 1
ATOM 1907 O O . ALA B 2 25 ? 2.65624 8.06428 5.56668 1.000 41.44508 25 ALA L O 1
ATOM 1909 N N . SER B 2 26 ? 3.29387 6.44430 7.00719 1.000 37.01534 26 SER L N 1
ATOM 1910 C CA . SER B 2 26 ? 4.65202 6.96197 7.12275 1.000 39.88976 26 SER L CA 1
ATOM 1911 C C . SER B 2 26 ? 5.40287 6.91566 5.79809 1.000 43.59745 26 SER L C 1
ATOM 1912 O O . SER B 2 26 ? 6.36093 7.67343 5.61831 1.000 45.16550 26 SER L O 1
ATOM 1915 N N . GLN B 2 27 ? 4.99228 6.05131 4.87234 1.000 44.05287 27 GLN L N 1
ATOM 1916 C CA . GLN B 2 27 ? 5.51262 6.05700 3.51381 1.000 42.80110 27 GLN L CA 1
ATOM 1917 C C . GLN B 2 27 ? 4.36417 5.75190 2.56153 1.000 47.52414 27 GLN L C 1
ATOM 1918 O O . GLN B 2 27 ? 3.26416 5.38175 2.98230 1.000 37.83346 27 GLN L O 1
ATOM 1924 N N . SER B 2 28 ? 4.62972 5.91365 1.26484 1.000 40.76476 28 SER L N 1
ATOM 1925 C CA . SER B 2 28 ? 3.58420 5.77012 0.25877 1.000 40.76612 28 SER L CA 1
ATOM 1926 C C . SER B 2 28 ? 3.07707 4.33507 0.20064 1.000 42.21530 28 SER L C 1
ATOM 1927 O O . SER B 2 28 ? 3.85396 3.37931 0.26599 1.000 38.77755 28 SER L O 1
ATOM 1930 N N . ILE B 2 29 ? 1.75845 4.19031 0.08068 1.000 33.25393 29 ILE L N 1
ATOM 1931 C CA . ILE B 2 29 ? 1.12477 2.87966 0.00421 1.000 33.00169 29 ILE L CA 1
ATOM 1932 C C . ILE B 2 29 ? 0.16670 2.83519 -1.17925 1.000 38.32488 29 ILE L C 1
ATOM 1933 O O . ILE B 2 29 ? -0.66874 1.92957 -1.27557 1.000 39.96165 29 ILE L O 1
ATOM 1938 N N . ALA B 2 30 ? 0.28216 3.81135 -2.08082 1.000 38.57772 30 ALA L N 1
ATOM 1939 C CA . ALA B 2 30 ? -0.56891 3.93054 -3.27038 1.000 43.61178 30 ALA L CA 1
ATOM 1940 C C . ALA B 2 30 ? -2.02054 3.98303 -2.80792 1.000 41.51998 30 ALA L C 1
ATOM 1941 O O . ALA B 2 30 ? -2.38395 4.92479 -2.08044 1.000 43.19848 30 ALA L O 1
ATOM 1943 N N . SER B 2 31 ? -2.87584 3.03538 -3.18961 1.000 38.00474 31 SER L N 1
ATOM 1944 C CA . SER B 2 31 ? -4.25666 2.99271 -2.72892 1.000 35.24229 31 SER L CA 1
ATOM 1945 C C . SER B 2 31 ? -4.54074 1.76594 -1.87425 1.000 36.24780 31 SER L C 1
ATOM 1946 O O . SER B 2 31 ? -5.70879 1.45492 -1.62209 1.000 36.14041 31 SER L O 1
ATOM 1949 N N . TRP B 2 32 ? -3.50280 1.06277 -1.41876 1.000 35.20112 32 TRP L N 1
ATOM 1950 C CA . TRP B 2 32 ? -3.67465 -0.17613 -0.65877 1.000 33.96081 32 TRP L CA 1
ATOM 1951 C C . TRP B 2 32 ? -4.05286 0.15226 0.78842 1.000 35.73431 32 TRP L C 1
ATOM 1952 O O . TRP B 2 32 ? -3.30639 -0.08210 1.74237 1.000 32.35652 32 TRP L O 1
ATOM 1963 N N . LEU B 2 33 ? -5.26173 0.69173 0.93741 1.000 32.66941 33 LEU L N 1
ATOM 1964 C CA . LEU B 2 33 ? -5.75825 1.19231 2.21138 1.000 34.79448 33 LEU L CA 1
ATOM 1965 C C . LEU B 2 33 ? -7.16731 0.66413 2.43789 1.000 37.72027 33 LEU L C 1
ATOM 1966 O O . LEU B 2 33 ? -8.01306 0.74125 1.54058 1.000 37.65120 33 LEU L O 1
ATOM 1971 N N . ALA B 2 34 ? -7.41893 0.14082 3.63588 1.000 32.32006 34 ALA L N 1
ATOM 1972 C CA . ALA B 2 34 ? -8.72373 -0.38144 4.01462 1.000 33.63422 34 ALA L CA 1
ATOM 1973 C C . ALA B 2 34 ? -9.22322 0.32696 5.26633 1.000 36.79128 34 ALA L C 1
ATOM 1974 O O . ALA B 2 34 ? -8.44207 0.63104 6.17360 1.000 37.86243 34 ALA L O 1
ATOM 1976 N N . TRP B 2 35 ? -10.52571 0.59178 5.30957 1.000 36.14289 35 TRP L N 1
ATOM 1977 C CA . TRP B 2 35 ? -11.16975 1.21792 6.45663 1.000 30.13813 35 TRP L CA 1
ATOM 1978 C C . TRP B 2 35 ? -12.06064 0.19896 7.15183 1.000 32.62928 35 TRP L C 1
ATOM 1979 O O . TRP B 2 35 ? -12.87373 -0.46763 6.50180 1.000 34.74938 35 TRP L O 1
ATOM 1990 N N . TYR B 2 36 ? -11.90701 0.08387 8.46766 1.000 32.33975 36 TYR L N 1
ATOM 1991 C CA . TYR B 2 36 ? -12.65670 -0.86447 9.27484 1.000 30.27107 36 TYR L CA 1
ATOM 1992 C C . TYR B 2 36 ? -13.51095 -0.12907 10.29904 1.000 39.36879 36 TYR L C 1
ATOM 1993 O O . TYR B 2 36 ? -13.15061 0.95129 10.77605 1.000 39.19857 36 TYR L O 1
ATOM 2002 N N . GLN B 2 37 ? -14.64203 -0.73563 10.64502 1.000 37.43438 37 GLN L N 1
ATOM 2003 C CA . GLN B 2 37 ? -15.50053 -0.26001 11.71810 1.000 31.83205 37 GLN L CA 1
ATOM 2004 C C . GLN B 2 37 ? -15.55846 -1.31666 12.81237 1.000 35.86071 37 GLN L C 1
ATOM 2005 O O . GLN B 2 37 ? -15.60818 -2.51714 12.52643 1.000 36.88843 37 GLN L O 1
ATOM 2011 N N . GLN B 2 38 ? -15.54665 -0.87181 14.06624 1.000 30.88853 38 GLN L N 1
ATOM 2012 C CA . GLN B 2 38 ? -15.65006 -1.79717 15.18543 1.000 36.67242 38 GLN L CA 1
ATOM 2013 C C . GLN B 2 38 ? -16.45582 -1.15603 16.30346 1.000 34.05613 38 GLN L C 1
ATOM 2014 O O . GLN B 2 38 ? -16.18762 -0.01534 16.68993 1.000 35.63138 38 GLN L O 1
ATOM 2020 N N . LYS B 2 39 ? -17.44182 -1.89018 16.81069 1.000 38.26774 39 LYS L N 1
ATOM 2021 C CA . LYS B 2 39 ? -18.19706 -1.51198 17.99234 1.000 39.05840 39 LYS L CA 1
ATOM 2022 C C . LYS B 2 39 ? -17.78870 -2.39542 19.16761 1.000 42.26294 39 LYS L C 1
ATOM 2023 O O . LYS B 2 39 ? -17.31898 -3.51912 18.96100 1.000 45.02728 39 LYS L O 1
ATOM 2029 N N . PRO B 2 40 ? -17.93082 -1.91579 20.40311 1.000 34.50928 40 PRO L N 1
ATOM 2030 C CA . PRO B 2 40 ? -17.39553 -2.66122 21.55056 1.000 39.14004 40 PRO L CA 1
ATOM 2031 C C . PRO B 2 40 ? -17.91457 -4.09124 21.60710 1.000 42.19247 40 PRO L C 1
ATOM 2032 O O . PRO B 2 40 ? -19.11090 -4.34832 21.45456 1.000 43.81429 40 PRO L O 1
ATOM 2036 N N . GLY B 2 41 ? -16.99449 -5.03006 21.81739 1.000 41.21844 41 GLY L N 1
ATOM 2037 C CA . GLY B 2 41 ? -17.33625 -6.43054 21.91041 1.000 38.00740 41 GLY L CA 1
ATOM 2038 C C . GLY B 2 41 ? -17.49782 -7.14453 20.58875 1.000 44.51881 41 GLY L C 1
ATOM 2039 O O . GLY B 2 41 ? -17.74323 -8.35786 20.58894 1.000 52.52348 41 GLY L O 1
ATOM 2040 N N . LYS B 2 42 ? -17.36677 -6.44166 19.46643 1.000 36.71759 42 LYS L N 1
ATOM 2041 C CA . LYS B 2 42 ? -17.54028 -7.02237 18.14437 1.000 43.33621 42 LYS L CA 1
ATOM 2042 C C . LYS B 2 42 ? -16.24061 -6.93422 17.35568 1.000 38.94641 42 LYS L C 1
ATOM 2043 O O . LYS B 2 42 ? -15.41669 -6.04125 17.57552 1.000 40.69475 42 LYS L O 1
ATOM 2049 N N . ALA B 2 43 ? -16.06826 -7.87066 16.42974 1.000 36.52300 43 ALA L N 1
ATOM 2050 C CA . ALA B 2 43 ? -14.89919 -7.87157 15.57237 1.000 36.31270 43 ALA L CA 1
ATOM 2051 C C . ALA B 2 43 ? -14.91535 -6.66028 14.64472 1.000 38.60276 43 ALA L C 1
ATOM 2052 O O . ALA B 2 43 ? -15.96696 -6.05744 14.41188 1.000 44.41107 43 ALA L O 1
ATOM 2054 N N . PRO B 2 44 ? -13.75657 -6.27464 14.11087 1.000 39.37612 44 PRO L N 1
ATOM 2055 C CA . PRO B 2 44 ? -13.73974 -5.21086 13.10362 1.000 32.38385 44 PRO L CA 1
ATOM 2056 C C . PRO B 2 44 ? -14.46293 -5.64879 11.84266 1.000 37.69376 44 PRO L C 1
ATOM 2057 O O . PRO B 2 44 ? -14.45640 -6.82481 11.46917 1.000 35.85494 44 PRO L O 1
ATOM 2061 N N . LYS B 2 45 ? -15.09767 -4.68055 11.18650 1.000 42.18456 45 LYS L N 1
ATOM 2062 C CA . LYS B 2 45 ? -15.85097 -4.91786 9.96314 1.000 36.02401 45 LYS L CA 1
ATOM 2063 C C . LYS B 2 45 ? -15.30665 -4.03372 8.85301 1.000 36.11859 45 LYS L C 1
ATOM 2064 O O . LYS B 2 45 ? -15.20702 -2.81336 9.01799 1.000 33.37289 45 LYS L O 1
ATOM 2070 N N . LEU B 2 46 ? -14.96734 -4.65347 7.72416 1.000 41.29721 46 LEU L N 1
ATOM 2071 C CA . LEU B 2 46 ? -14.46910 -3.92120 6.56727 1.000 30.65846 46 LEU L CA 1
ATOM 2072 C C . LEU B 2 46 ? -15.58477 -3.08060 5.96083 1.000 35.78188 46 LEU L C 1
ATOM 2073 O O . LEU B 2 46 ? -16.65332 -3.60203 5.62252 1.000 37.34825 46 LEU L O 1
ATOM 2078 N N . LEU B 2 47 ? -15.34052 -1.78098 5.82694 1.000 31.85579 47 LEU L N 1
ATOM 2079 C CA . LEU B 2 47 ? -16.27362 -0.87769 5.16655 1.000 32.03741 47 LEU L CA 1
ATOM 2080 C C . LEU B 2 47 ? -15.79993 -0.43290 3.79548 1.000 38.30128 47 LEU L C 1
ATOM 2081 O O . LEU B 2 47 ? -16.59615 -0.39475 2.85318 1.000 36.95382 47 LEU L O 1
ATOM 2086 N N . ILE B 2 48 ? -14.51838 -0.09633 3.66435 1.000 35.69706 48 ILE L N 1
ATOM 2087 C CA . ILE B 2 48 ? -13.95329 0.42690 2.42855 1.000 35.55987 48 ILE L CA 1
ATOM 2088 C C . ILE B 2 48 ? -12.67270 -0.33538 2.11946 1.000 34.18508 48 ILE L C 1
ATOM 2089 O O . ILE B 2 48 ? -11.83015 -0.52896 3.00314 1.000 35.04741 48 ILE L O 1
ATOM 2094 N N . TYR B 2 49 ? -12.53046 -0.76711 0.86990 1.000 36.29308 49 TYR L N 1
ATOM 2095 C CA . TYR B 2 49 ? -11.36010 -1.49823 0.40768 1.000 38.49952 49 TYR L CA 1
ATOM 2096 C C . TYR B 2 49 ? -10.70390 -0.72857 -0.72910 1.000 38.56784 49 TYR L C 1
ATOM 2097 O O . TYR B 2 49 ? -11.39229 -0.11917 -1.55570 1.000 34.72738 49 TYR L O 1
ATOM 2106 N N . LYS B 2 50 ? -9.36969 -0.75473 -0.75706 1.000 33.20091 50 LYS L N 1
ATOM 2107 C CA . LYS B 2 50 ? -8.58256 -0.06808 -1.78254 1.000 38.82077 50 LYS L CA 1
ATOM 2108 C C . LYS B 2 50 ? -8.94194 1.41731 -1.84274 1.000 39.81814 50 LYS L C 1
ATOM 2109 O O . LYS B 2 50 ? -9.22766 1.97031 -2.90795 1.000 40.21467 50 LYS L O 1
ATOM 2115 N N . ALA B 2 51 ? -8.96185 2.04489 -0.66288 1.000 34.52913 51 ALA L N 1
ATOM 2116 C CA . ALA B 2 51 ? -9.07955 3.49001 -0.46845 1.000 38.07850 51 ALA L CA 1
ATOM 2117 C C . ALA B 2 51 ? -10.50182 4.02783 -0.61166 1.000 41.73522 51 ALA L C 1
ATOM 2118 O O . ALA B 2 51 ? -10.95412 4.79754 0.24304 1.000 37.19736 51 ALA L O 1
ATOM 2120 N N . SER B 2 52 ? -11.22133 3.64874 -1.67287 1.000 38.18759 52 SER L N 1
ATOM 2121 C CA . SER B 2 52 ? -12.46069 4.33912 -2.00922 1.000 38.64324 52 SER L CA 1
ATOM 2122 C C . SER B 2 52 ? -13.64822 3.44093 -2.33762 1.000 40.90623 52 SER L C 1
ATOM 2123 O O . SER B 2 52 ? -14.74195 3.96662 -2.57522 1.000 40.60119 52 SER L O 1
ATOM 2126 N N . SER B 2 53 ? -13.48510 2.12014 -2.34558 1.000 37.31270 53 SER L N 1
ATOM 2127 C CA A SER B 2 53 ? -14.53765 1.20321 -2.77172 0.425 37.61992 53 SER L CA 1
ATOM 2128 C CA B SER B 2 53 ? -14.53762 1.20246 -2.77033 0.575 37.54248 53 SER L CA 1
ATOM 2129 C C . SER B 2 53 ? -15.30083 0.70218 -1.54839 1.000 38.71997 53 SER L C 1
ATOM 2130 O O . SER B 2 53 ? -14.75170 -0.03327 -0.72146 1.000 33.81984 53 SER L O 1
ATOM 2135 N N . LEU B 2 54 ? -16.56733 1.09937 -1.44126 1.000 37.03594 54 LEU L N 1
ATOM 2136 C CA . LEU B 2 54 ? -17.42179 0.59408 -0.37872 1.000 40.87974 54 LEU L CA 1
ATOM 2137 C C . LEU B 2 54 ? -17.67447 -0.89301 -0.57995 1.000 41.87169 54 LEU L C 1
ATOM 2138 O O . LEU B 2 54 ? -17.85001 -1.36203 -1.70632 1.000 45.58285 54 LEU L O 1
ATOM 2143 N N . GLU B 2 55 ? -17.68662 -1.63789 0.51899 1.000 43.49680 55 GLU L N 1
ATOM 2144 C CA . GLU B 2 55 ? -18.05668 -3.04035 0.45285 1.000 46.23022 55 GLU L CA 1
ATOM 2145 C C . GLU B 2 55 ? -19.57003 -3.17209 0.30002 1.000 45.19491 55 GLU L C 1
ATOM 2146 O O . GLU B 2 55 ? -20.32608 -2.21241 0.47487 1.000 44.74974 55 GLU L O 1
ATOM 2152 N N . SER B 2 56 ? -20.01242 -4.38168 -0.03282 1.000 45.18738 56 SER L N 1
ATOM 2153 C CA . SER B 2 56 ? -21.43928 -4.62933 -0.18298 1.000 46.04079 56 SER L CA 1
ATOM 2154 C C . SER B 2 56 ? -22.16421 -4.40555 1.13864 1.000 49.82528 56 SER L C 1
ATOM 2155 O O . SER B 2 56 ? -21.68658 -4.80041 2.20604 1.000 56.46434 56 SER L O 1
ATOM 2158 N N . GLY B 2 57 ? -23.32663 -3.76041 1.06367 1.000 53.01940 57 GLY L N 1
ATOM 2159 C CA . GLY B 2 57 ? -24.12759 -3.49632 2.23808 1.000 45.21954 57 GLY L CA 1
ATOM 2160 C C . GLY B 2 57 ? -23.76873 -2.23879 2.99487 1.000 45.96542 57 GLY L C 1
ATOM 2161 O O . GLY B 2 57 ? -24.50435 -1.86253 3.92150 1.000 54.45703 57 GLY L O 1
ATOM 2162 N N . VAL B 2 58 ? -22.67285 -1.57704 2.64745 1.000 39.63854 58 VAL L N 1
ATOM 2163 C CA . VAL B 2 58 ? -22.30000 -0.33882 3.33536 1.000 50.16601 58 VAL L CA 1
ATOM 2164 C C . VAL B 2 58 ? -23.11544 0.81056 2.75060 1.000 49.53724 58 VAL L C 1
ATOM 2165 O O . VAL B 2 58 ? -23.14556 0.97418 1.52030 1.000 48.23096 58 VAL L O 1
ATOM 2169 N N . PRO B 2 59 ? -23.79515 1.60348 3.57941 1.000 46.57678 59 PRO L N 1
ATOM 2170 C CA . PRO B 2 59 ? -24.60202 2.70907 3.04788 1.000 45.22208 59 PRO L CA 1
ATOM 2171 C C . PRO B 2 59 ? -23.75645 3.74450 2.31807 1.000 46.60333 59 PRO L C 1
ATOM 2172 O O . PRO B 2 59 ? -22.58028 3.95221 2.62359 1.000 46.26496 59 PRO L O 1
ATOM 2176 N N . SER B 2 60 ? -24.38664 4.40558 1.34097 1.000 56.80655 60 SER L N 1
ATOM 2177 C CA . SER B 2 60 ? -23.67816 5.32544 0.45716 1.000 57.01026 60 SER L CA 1
ATOM 2178 C C . SER B 2 60 ? -23.14210 6.55021 1.18536 1.000 62.25134 60 SER L C 1
ATOM 2179 O O . SER B 2 60 ? -22.28776 7.25489 0.63538 1.000 62.35721 60 SER L O 1
ATOM 2182 N N . ARG B 2 61 ? -23.62484 6.82682 2.40029 1.000 53.22497 61 ARG L N 1
ATOM 2183 C CA . ARG B 2 61 ? -23.13061 7.97569 3.14975 1.000 48.54690 61 ARG L CA 1
ATOM 2184 C C . ARG B 2 61 ? -21.66771 7.82376 3.54192 1.000 45.30928 61 ARG L C 1
ATOM 2185 O O . ARG B 2 61 ? -21.01322 8.82851 3.83597 1.000 51.91404 61 ARG L O 1
ATOM 2193 N N . PHE B 2 62 ? -21.14506 6.60091 3.55854 1.000 42.26572 62 PHE L N 1
ATOM 2194 C CA . PHE B 2 62 ? -19.72243 6.38765 3.77445 1.000 42.91243 62 PHE L CA 1
ATOM 2195 C C . PHE B 2 62 ? -18.96443 6.55154 2.46477 1.000 43.38608 62 PHE L C 1
ATOM 2196 O O . PHE B 2 62 ? -19.45690 6.17821 1.39714 1.000 46.36483 62 PHE L O 1
ATOM 2204 N N . SER B 2 63 ? -17.76154 7.11315 2.54933 1.000 39.39773 63 SER L N 1
ATOM 2205 C CA . SER B 2 63 ? -16.88016 7.18786 1.39147 1.000 46.39743 63 SER L CA 1
ATOM 2206 C C . SER B 2 63 ? -15.46185 7.45755 1.87007 1.000 46.07995 63 SER L C 1
ATOM 2207 O O . SER B 2 63 ? -15.24375 8.01279 2.95008 1.000 43.60865 63 SER L O 1
ATOM 2210 N N . GLY B 2 64 ? -14.49688 7.04234 1.04946 1.000 51.17934 64 GLY L N 1
ATOM 2211 C CA . GLY B 2 64 ? -13.10195 7.25018 1.35599 1.000 45.41819 64 GLY L CA 1
ATOM 2212 C C . GLY B 2 64 ? -12.37343 7.82705 0.15891 1.000 45.17595 64 GLY L C 1
ATOM 2213 O O . GLY B 2 64 ? -12.80642 7.69574 -0.98624 1.000 47.62041 64 GLY L O 1
ATOM 2214 N N . SER B 2 65 ? -11.25107 8.47921 0.44799 1.000 40.62486 65 SER L N 1
ATOM 2215 C CA A SER B 2 65 ? -10.43315 9.09323 -0.58655 0.583 40.62218 65 SER L CA 1
ATOM 2216 C CA B SER B 2 65 ? -10.43178 9.08055 -0.59226 0.417 40.64008 65 SER L CA 1
ATOM 2217 C C . SER B 2 65 ? -8.97646 9.05449 -0.14916 1.000 40.30421 65 SER L C 1
ATOM 2218 O O . SER B 2 65 ? -8.66029 8.76690 1.00707 1.000 40.77793 65 SER L O 1
ATOM 2223 N N . GLY B 2 66 ? -8.08752 9.35108 -1.09224 1.000 43.02730 66 GLY L N 1
ATOM 2224 C CA . GLY B 2 66 ? -6.66996 9.39365 -0.79741 1.000 42.49220 66 GLY L CA 1
ATOM 2225 C C . GLY B 2 66 ? -5.83297 8.45145 -1.63690 1.000 44.09035 66 GLY L C 1
ATOM 2226 O O . GLY B 2 66 ? -6.33112 7.44463 -2.14924 1.000 53.97992 66 GLY L O 1
ATOM 2227 N N . SER B 2 67 ? -4.55119 8.77712 -1.78371 1.000 47.82913 67 SER L N 1
ATOM 2228 C CA . SER B 2 67 ? -3.61347 7.93704 -2.51679 1.000 49.20143 67 SER L CA 1
ATOM 2229 C C . SER B 2 67 ? -2.20798 8.38265 -2.15109 1.000 47.51818 67 SER L C 1
ATOM 2230 O O . SER B 2 67 ? -1.89984 9.57653 -2.21916 1.000 54.92002 67 SER L O 1
ATOM 2233 N N . GLY B 2 68 ? -1.36786 7.43206 -1.75682 1.000 41.25118 68 GLY L N 1
ATOM 2234 C CA . GLY B 2 68 ? -0.01979 7.76119 -1.34077 1.000 45.19061 68 GLY L CA 1
ATOM 2235 C C . GLY B 2 68 ? 0.18129 7.66750 0.15711 1.000 43.30401 68 GLY L C 1
ATOM 2236 O O . GLY B 2 68 ? 0.38340 6.57124 0.68851 1.000 41.87469 68 GLY L O 1
ATOM 2237 N N . THR B 2 69 ? 0.12596 8.80864 0.85300 1.000 43.13474 69 THR L N 1
ATOM 2238 C CA . THR B 2 69 ? 0.31124 8.84032 2.29731 1.000 44.65043 69 THR L CA 1
ATOM 2239 C C . THR B 2 69 ? -0.85212 9.44734 3.06953 1.000 49.23222 69 THR L C 1
ATOM 2240 O O . THR B 2 69 ? -0.94101 9.22180 4.28055 1.000 47.81858 69 THR L O 1
ATOM 2244 N N . GLU B 2 70 ? -1.73658 10.20060 2.42234 1.000 49.71431 70 GLU L N 1
ATOM 2245 C CA . GLU B 2 70 ? -2.83128 10.88639 3.09826 1.000 48.91512 70 GLU L CA 1
ATOM 2246 C C . GLU B 2 70 ? -4.16254 10.28227 2.67024 1.000 48.56612 70 GLU L C 1
ATOM 2247 O O . GLU B 2 70 ? -4.45197 10.18955 1.47215 1.000 49.25832 70 GLU L O 1
ATOM 2253 N N . PHE B 2 71 ? -4.97069 9.87927 3.64926 1.000 44.51597 71 PHE L N 1
ATOM 2254 C CA . PHE B 2 71 ? -6.23631 9.21229 3.38092 1.000 42.66246 71 PHE L CA 1
ATOM 2255 C C . PHE B 2 71 ? -7.31907 9.79931 4.27519 1.000 44.38493 71 PHE L C 1
ATOM 2256 O O . PHE B 2 71 ? -7.04587 10.33576 5.35177 1.000 45.79878 71 PHE L O 1
ATOM 2264 N N . THR B 2 72 ? -8.56151 9.69552 3.81256 1.000 41.10062 72 THR L N 1
ATOM 2265 C CA A THR B 2 72 ? -9.69168 10.30756 4.49354 0.347 40.83844 72 THR L CA 1
ATOM 2266 C CA B THR B 2 72 ? -9.68847 10.30536 4.49822 0.653 40.77688 72 THR L CA 1
ATOM 2267 C C . THR B 2 72 ? -10.90642 9.39804 4.40319 1.000 40.79055 72 THR L C 1
ATOM 2268 O O . THR B 2 72 ? -11.17116 8.80273 3.35475 1.000 41.15358 72 THR L O 1
ATOM 2275 N N . LEU B 2 73 ? -11.63408 9.29033 5.51320 1.000 41.98821 73 LEU L N 1
ATOM 2276 C CA . LEU B 2 73 ? -12.91309 8.59676 5.57403 1.000 42.32176 73 LEU L CA 1
ATOM 2277 C C . LEU B 2 73 ? -13.97512 9.62443 5.93414 1.000 42.51663 73 LEU L C 1
ATOM 2278 O O . LEU B 2 73 ? -13.77267 10.43258 6.84581 1.000 43.22506 73 LEU L O 1
ATOM 2283 N N . THR B 2 74 ? -15.09260 9.60979 5.21332 1.000 41.02952 74 THR L N 1
ATOM 2284 C CA . THR B 2 74 ? -16.11179 10.63564 5.37369 1.000 46.56802 74 THR L CA 1
ATOM 2285 C C . THR B 2 74 ? -17.49180 10.00486 5.47923 1.000 46.81166 74 THR L C 1
ATOM 2286 O O . THR B 2 74 ? -17.81967 9.06792 4.74463 1.000 43.71921 74 THR L O 1
ATOM 2290 N N . ILE B 2 75 ? -18.28793 10.52238 6.41066 1.000 48.11849 75 ILE L N 1
ATOM 2291 C CA . ILE B 2 75 ? -19.68047 10.13644 6.58937 1.000 45.38884 75 ILE L CA 1
ATOM 2292 C C . ILE B 2 75 ? -20.51399 11.38432 6.32852 1.000 48.20557 75 ILE L C 1
ATOM 2293 O O . ILE B 2 75 ? -20.49467 12.32883 7.12893 1.000 48.72564 75 ILE L O 1
ATOM 2298 N N . SER B 2 76 ? -21.24010 11.39296 5.20621 1.000 40.69988 76 SER L N 1
ATOM 2299 C CA . SER B 2 76 ? -21.92492 12.60612 4.76482 1.000 49.48518 76 SER L CA 1
ATOM 2300 C C . SER B 2 76 ? -22.95377 13.07479 5.78433 1.000 47.57467 76 SER L C 1
ATOM 2301 O O . SER B 2 76 ? -23.10747 14.27916 6.01420 1.000 49.19466 76 SER L O 1
ATOM 2304 N N . SER B 2 77 ? -23.67231 12.14141 6.39850 1.000 48.28909 77 SER L N 1
ATOM 2305 C CA . SER B 2 77 ? -24.68354 12.46593 7.40009 1.000 45.84308 77 SER L CA 1
ATOM 2306 C C . SER B 2 77 ? -24.64334 11.37438 8.45794 1.000 45.33511 77 SER L C 1
ATOM 2307 O O . SER B 2 77 ? -24.99013 10.22376 8.17469 1.000 49.78335 77 SER L O 1
ATOM 2310 N N . LEU B 2 78 ? -24.21720 11.73082 9.66677 1.000 46.45191 78 LEU L N 1
ATOM 2311 C CA . LEU B 2 78 ? -24.00673 10.73663 10.70973 1.000 43.46276 78 LEU L CA 1
ATOM 2312 C C . LEU B 2 78 ? -25.33276 10.11426 11.14095 1.000 46.74774 78 LEU L C 1
ATOM 2313 O O . LEU B 2 78 ? -26.30851 10.81833 11.42302 1.000 40.36962 78 LEU L O 1
ATOM 2318 N N . HIS B 2 79 ? -25.36010 8.78189 11.17694 1.000 39.12547 79 HIS L N 1
ATOM 2319 C CA . HIS B 2 79 ? -26.44270 7.87343 11.50602 1.000 42.74993 79 HIS L CA 1
ATOM 2320 C C . HIS B 2 79 ? -26.21592 7.27690 12.89109 1.000 45.54884 79 HIS L C 1
ATOM 2321 O O . HIS B 2 79 ? -25.06533 7.03820 13.27585 1.000 41.29639 79 HIS L O 1
ATOM 2328 N N . PRO B 2 80 ? -27.27739 7.04461 13.66599 1.000 45.20453 80 PRO L N 1
ATOM 2329 C CA . PRO B 2 80 ? -27.09812 6.45951 15.00640 1.000 48.32352 80 PRO L CA 1
ATOM 2330 C C . PRO B 2 80 ? -26.25625 5.19242 15.03488 1.000 43.45337 80 PRO L C 1
ATOM 2331 O O . PRO B 2 80 ? -25.58148 4.93569 16.04057 1.000 45.97147 80 PRO L O 1
ATOM 2335 N N . ASP B 2 81 ? -26.25839 4.40025 13.96364 1.000 45.58387 81 ASP L N 1
ATOM 2336 C CA . ASP B 2 81 ? -25.44849 3.18821 13.90123 1.000 46.35621 81 ASP L CA 1
ATOM 2337 C C . ASP B 2 81 ? -23.97879 3.45264 13.59783 1.000 41.21556 81 ASP L C 1
ATOM 2338 O O . ASP B 2 81 ? -23.18399 2.50852 13.63106 1.000 48.06374 81 ASP L O 1
ATOM 2343 N N . ASP B 2 82 ? -23.59042 4.69206 13.30472 1.000 35.18658 82 ASP L N 1
ATOM 2344 C CA . ASP B 2 82 ? -22.22727 4.96910 12.86861 1.000 39.49990 82 ASP L CA 1
ATOM 2345 C C . ASP B 2 82 ? -21.27322 5.27362 14.01632 1.000 41.65057 82 ASP L 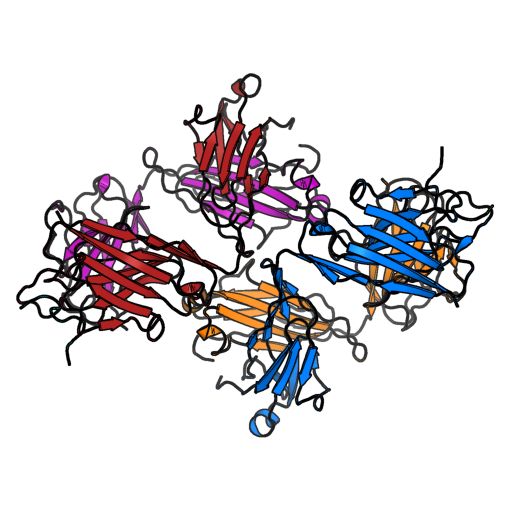C 1
ATOM 2346 O O . ASP B 2 82 ? -20.05538 5.27140 13.80358 1.000 39.81204 82 ASP L O 1
ATOM 2351 N N . PHE B 2 83 ? -21.78637 5.53470 15.21540 1.000 35.51560 83 PHE L N 1
ATOM 2352 C CA . PHE B 2 83 ? -20.93126 5.82295 16.35979 1.000 38.10307 83 PHE L CA 1
ATOM 2353 C C . PHE B 2 83 ? -20.16779 4.56359 16.74150 1.000 39.22665 83 PHE L C 1
ATOM 2354 O O . PHE B 2 83 ? -20.75834 3.59206 17.22385 1.000 38.02522 83 PHE L O 1
ATOM 2362 N N . ALA B 2 84 ? -18.86153 4.58086 16.51892 1.000 31.74536 84 ALA L N 1
ATOM 2363 C CA . ALA B 2 84 ? -17.98862 3.43660 16.75575 1.000 31.93705 84 ALA L CA 1
ATOM 2364 C C . ALA B 2 84 ? -16.55005 3.92952 16.64711 1.000 34.52194 84 ALA L C 1
ATOM 2365 O O . ALA B 2 84 ? -16.29549 5.13857 16.57602 1.000 34.55244 84 ALA L O 1
ATOM 2367 N N . THR B 2 85 ? -15.60698 2.99245 16.63658 1.000 31.17371 85 THR L N 1
ATOM 2368 C CA . THR B 2 85 ? -14.20450 3.28599 16.38804 1.000 33.94902 85 THR L CA 1
ATOM 2369 C C . THR B 2 85 ? -13.84147 2.84877 14.97402 1.000 34.74935 85 THR L C 1
ATOM 2370 O O . THR B 2 85 ? -14.28121 1.79302 14.50701 1.000 33.31686 85 THR L O 1
ATOM 2374 N N . TYR B 2 86 ? -13.04789 3.66653 14.29048 1.000 35.08727 86 TYR L N 1
ATOM 2375 C CA . TYR B 2 86 ? -12.67426 3.41645 12.90641 1.000 32.49591 86 TYR L CA 1
ATOM 2376 C C . TYR B 2 86 ? -11.16621 3.25220 12.80747 1.000 38.77315 86 TYR L C 1
ATOM 2377 O O . TYR B 2 86 ? -10.41046 4.05316 13.36950 1.000 36.08344 86 TYR L O 1
ATOM 2386 N N . PHE B 2 87 ? -10.73831 2.20373 12.10849 1.000 35.44012 87 PHE L N 1
ATOM 2387 C CA . PHE B 2 87 ? -9.33146 1.89112 11.91233 1.000 33.81583 87 PHE L CA 1
ATOM 2388 C C . PHE B 2 87 ? -9.00412 1.92829 10.42789 1.000 36.30619 87 PHE L C 1
ATOM 2389 O O . PHE B 2 87 ? -9.81311 1.50432 9.59808 1.000 37.93413 87 PHE L O 1
ATOM 2397 N N . CYS B 2 88 ? -7.82120 2.43093 10.09275 1.000 35.26830 88 CYS L N 1
ATOM 2398 C CA . CYS B 2 88 ? -7.29005 2.27247 8.74865 1.000 35.54448 88 CYS L CA 1
ATOM 2399 C C . CYS B 2 88 ? -6.22185 1.18503 8.74405 1.000 36.31798 88 CYS L C 1
ATOM 2400 O O . CYS B 2 88 ? -5.62832 0.86132 9.77478 1.000 42.32573 88 CYS L O 1
ATOM 2403 N N . GLN B 2 89 ? -6.00072 0.60255 7.56789 1.000 37.11711 89 GLN L N 1
ATOM 2404 C CA . GLN B 2 89 ? -5.05984 -0.50081 7.42908 1.000 39.13727 89 GLN L CA 1
ATOM 2405 C C . GLN B 2 89 ? -4.42746 -0.46279 6.04694 1.000 37.95346 89 GLN L C 1
ATOM 2406 O O . GLN B 2 89 ? -5.13870 -0.40031 5.04003 1.000 36.20304 89 GLN L O 1
ATOM 2412 N N . GLN B 2 90 ? -3.09873 -0.50598 6.00419 1.000 35.79466 90 GLN L N 1
ATOM 2413 C CA . GLN B 2 90 ? -2.37629 -0.66710 4.75203 1.000 36.99240 90 GLN L CA 1
ATOM 2414 C C . GLN B 2 90 ? -2.10444 -2.14738 4.51946 1.000 33.41616 90 GLN L C 1
ATOM 2415 O O . GLN B 2 90 ? -1.78110 -2.88403 5.45543 1.000 35.11623 90 GLN L O 1
ATOM 2421 N N . PHE B 2 91 ? -2.25290 -2.58869 3.26966 1.000 30.35486 91 PHE L N 1
ATOM 2422 C CA . PHE B 2 91 ? -1.97667 -3.98272 2.94326 1.000 30.88099 91 PHE L CA 1
ATOM 2423 C C . PHE B 2 91 ? -1.01180 -4.10940 1.76764 1.000 28.30081 91 PHE L C 1
ATOM 2424 O O . PHE B 2 91 ? -1.12589 -5.03505 0.96303 1.000 31.29986 91 PHE L O 1
ATOM 2432 N N . THR B 2 92 ? -0.02819 -3.21279 1.67660 1.000 27.13282 92 THR L N 1
ATOM 2433 C CA . THR B 2 92 ? 1.01276 -3.34322 0.66140 1.000 33.56986 92 THR L CA 1
ATOM 2434 C C . THR B 2 92 ? 2.28726 -3.99358 1.19043 1.000 34.43799 92 THR L C 1
ATOM 2435 O O . THR B 2 92 ? 2.95324 -4.72292 0.44657 1.000 42.03002 92 THR L O 1
ATOM 2439 N N . SER B 2 93 ? 2.63641 -3.76719 2.45469 1.000 33.28687 93 SER L N 1
ATOM 2440 C CA . SER B 2 93 ? 3.85846 -4.30889 3.05091 1.000 39.47208 93 SER L CA 1
ATOM 2441 C C . SER B 2 93 ? 3.49439 -4.88543 4.41607 1.000 37.05848 93 SER L C 1
ATOM 2442 O O . SER B 2 93 ? 3.44854 -4.15384 5.40994 1.000 33.65092 93 SER L O 1
ATOM 2445 N N . TYR B 2 94 ? 3.25481 -6.19221 4.45887 1.000 33.96855 94 TYR L N 1
ATOM 2446 C CA . TYR B 2 94 ? 2.61605 -6.84381 5.60838 1.000 31.73793 94 TYR L CA 1
ATOM 2447 C C . TYR B 2 94 ? 1.27237 -6.14198 5.82723 1.000 34.17512 94 TYR L C 1
ATOM 2448 O O . TYR B 2 94 ? 0.66304 -5.63339 4.87699 1.000 32.37614 94 TYR L O 1
ATOM 2457 N N . TRP B 2 95 ? 0.79405 -6.10048 7.06906 1.000 34.30387 96 TRP L N 1
ATOM 2458 C CA . TRP B 2 95 ? -0.47883 -5.46400 7.38736 1.000 33.88569 96 TRP L CA 1
ATOM 2459 C C . TRP B 2 95 ? -0.34712 -4.74797 8.72152 1.000 31.60536 96 TRP L C 1
ATOM 2460 O O . TRP B 2 95 ? -0.10248 -5.38791 9.74785 1.000 36.63103 96 TRP L O 1
ATOM 2471 N N . THR B 2 96 ? -0.49446 -3.42580 8.70417 1.000 28.45820 97 THR L N 1
ATOM 2472 C CA . THR B 2 96 ? -0.40059 -2.61174 9.90530 1.000 28.36203 97 THR L CA 1
ATOM 2473 C C . THR B 2 96 ? -1.59850 -1.67664 9.97227 1.000 33.65913 97 THR L C 1
ATOM 2474 O O . THR B 2 96 ? -2.14440 -1.26620 8.94402 1.000 33.83945 97 THR L O 1
ATOM 2478 N N . PHE B 2 97 ? -2.00736 -1.34922 11.19584 1.000 35.89465 98 PHE L N 1
ATOM 2479 C CA . PHE B 2 97 ? -3.23196 -0.60437 11.44145 1.000 34.08641 98 PHE L CA 1
ATOM 2480 C C . PHE B 2 97 ? -2.92771 0.73232 12.10294 1.000 36.84741 98 PHE L C 1
ATOM 2481 O O . PHE B 2 97 ? -1.88176 0.91916 12.73047 1.000 34.85459 98 PHE L O 1
ATOM 2489 N N . GLY B 2 98 ? -3.86797 1.66088 11.96159 1.000 34.90922 99 GLY L N 1
ATOM 2490 C CA . GLY B 2 98 ? -3.84652 2.86885 12.75732 1.000 36.62314 99 GLY L CA 1
ATOM 2491 C C . GLY B 2 98 ? -4.29770 2.58977 14.17902 1.000 35.83389 99 GLY L C 1
ATOM 2492 O O . GLY B 2 98 ? -4.74060 1.49333 14.52150 1.000 34.34403 99 GLY L O 1
ATOM 2493 N N . GLN B 2 99 ? -4.18439 3.60940 15.03124 1.000 35.42874 100 GLN L N 1
ATOM 2494 C CA . GLN B 2 99 ? -4.54380 3.43686 16.43423 1.000 34.91616 100 GLN L CA 1
ATOM 2495 C C . GLN B 2 99 ? -6.03525 3.61800 16.69491 1.000 41.08868 100 GLN L C 1
ATOM 2496 O O . GLN B 2 99 ? -6.48342 3.38565 17.82334 1.000 39.00112 100 GLN L O 1
ATOM 2502 N N . GLY B 2 100 ? -6.80506 4.02210 15.69853 1.000 37.80347 101 GLY L N 1
ATOM 2503 C CA . GLY B 2 100 ? -8.24196 4.11900 15.84494 1.000 33.10735 101 GLY L CA 1
ATOM 2504 C C . GLY B 2 100 ? -8.71389 5.54349 16.07071 1.000 36.17966 101 GLY L C 1
ATOM 2505 O O . GLY B 2 100 ? -8.00029 6.39082 16.61966 1.000 36.16323 101 GLY L O 1
ATOM 2506 N N . THR B 2 101 ? -9.94071 5.81535 15.63197 1.000 34.87269 102 THR L N 1
ATOM 2507 C CA . THR B 2 101 ? -10.61443 7.08567 15.87977 1.000 37.46648 102 THR L CA 1
ATOM 2508 C C . THR B 2 101 ? -12.01623 6.77274 16.37602 1.000 36.19361 102 THR L C 1
ATOM 2509 O O . THR B 2 101 ? -12.84057 6.24651 15.62137 1.000 41.11308 102 THR L O 1
ATOM 2513 N N . LYS B 2 102 ? -12.28656 7.08494 17.63789 1.000 37.37744 103 LYS L N 1
ATOM 2514 C CA . LYS B 2 102 ? -13.60827 6.84479 18.19457 1.000 36.48283 103 LYS L CA 1
ATOM 2515 C C . LYS B 2 102 ? -14.52793 7.99596 17.81420 1.000 38.16168 103 LYS L C 1
ATOM 2516 O O . LYS B 2 102 ? -14.23127 9.16089 18.10518 1.000 39.37500 103 LYS L O 1
ATOM 2522 N N . VAL B 2 103 ? -15.63145 7.67332 17.14993 1.000 37.79877 104 VAL L N 1
ATOM 2523 C CA . VAL B 2 103 ? -16.67563 8.64796 16.86406 1.000 39.06634 104 VAL L CA 1
ATOM 2524 C C . VAL B 2 103 ? -17.71248 8.53268 17.97504 1.000 39.51347 104 VAL L C 1
ATOM 2525 O O . VAL B 2 103 ? -18.41732 7.52562 18.08164 1.000 40.81937 104 VAL L O 1
ATOM 2529 N N . GLU B 2 104 ? -17.79882 9.56665 18.80411 1.000 39.84835 105 GLU L N 1
ATOM 2530 C CA . GLU B 2 104 ? -18.56777 9.55179 20.03721 1.000 37.96007 105 GLU L CA 1
ATOM 2531 C C . GLU B 2 104 ? -19.73469 10.52916 19.93936 1.000 40.08075 105 GLU L C 1
ATOM 2532 O O . GLU B 2 104 ? -19.66864 11.52485 19.21238 1.000 41.85881 105 GLU L O 1
ATOM 2538 N N . ILE B 2 105 ? -20.80973 10.23204 20.67103 1.000 37.84015 106 ILE L N 1
ATOM 2539 C CA . ILE B 2 105 ? -22.01767 11.05240 20.63813 1.000 39.14026 106 ILE L CA 1
ATOM 2540 C C . ILE B 2 105 ? -21.78049 12.34134 21.41317 1.000 40.15195 106 ILE L C 1
ATOM 2541 O O . ILE B 2 105 ? -21.34415 12.31573 22.56995 1.000 38.67070 106 ILE L O 1
ATOM 2546 N N . LYS B 2 106 ? -22.09028 13.47261 20.78269 1.000 44.28179 107 LYS L N 1
ATOM 2547 C CA . LYS B 2 106 ? -21.89886 14.79145 21.37533 1.000 44.96933 107 LYS L CA 1
ATOM 2548 C C . LYS B 2 106 ? -23.24512 15.31160 21.86440 1.000 46.03224 107 LYS L C 1
ATOM 2549 O O . LYS B 2 106 ? -24.08568 15.72402 21.06064 1.000 60.77432 107 LYS L O 1
ATOM 2555 N N . ARG B 2 107 ? -23.44391 15.29668 23.17569 1.000 45.77770 108 ARG L N 1
ATOM 2556 C CA . ARG B 2 107 ? -24.62650 15.85902 23.80681 1.000 48.55885 108 ARG L CA 1
ATOM 2557 C C . ARG B 2 107 ? -24.23663 17.07746 24.63186 1.000 49.34633 108 ARG L C 1
ATOM 2558 O O . ARG B 2 107 ? -23.05588 17.40019 24.78784 1.000 43.26309 108 ARG L O 1
ATOM 2566 N N . THR B 2 108 ? -25.24868 17.75901 25.16152 1.000 44.77614 109 THR L N 1
ATOM 2567 C CA . THR B 2 108 ? -24.99063 18.91604 26.00508 1.000 47.05555 109 THR L CA 1
ATOM 2568 C C . THR B 2 108 ? -24.27728 18.49098 27.28415 1.000 42.32775 109 THR L C 1
ATOM 2569 O O . THR B 2 108 ? -24.46318 17.37932 27.78608 1.000 45.40612 109 THR L O 1
ATOM 2573 N N . VAL B 2 109 ? -23.44137 19.39444 27.80311 1.000 46.53560 110 VAL L N 1
ATOM 2574 C CA . VAL B 2 109 ? -22.64630 19.09690 28.98988 1.000 40.10533 110 VAL L CA 1
ATOM 2575 C C . VAL B 2 109 ? -23.56434 18.71068 30.13889 1.000 45.68587 110 VAL L C 1
ATOM 2576 O O . VAL B 2 109 ? -24.58017 19.36914 30.39551 1.000 42.61200 110 VAL L O 1
ATOM 2580 N N . ALA B 2 110 ? -23.21715 17.62308 30.82580 1.000 41.62511 111 ALA L N 1
ATOM 2581 C CA . ALA B 2 110 ? -23.99060 17.11539 31.95174 1.000 42.06236 111 ALA L CA 1
ATOM 2582 C C . ALA B 2 110 ? -23.06041 16.94581 33.14345 1.000 40.80441 111 ALA L C 1
ATOM 2583 O O . ALA B 2 110 ? -22.07299 16.20779 33.06398 1.000 38.66071 111 ALA L O 1
ATOM 2585 N N . ALA B 2 111 ? -23.37004 17.62974 34.23815 1.000 43.55948 112 ALA L N 1
ATOM 2586 C CA . ALA B 2 111 ? -22.54524 17.52519 35.42851 1.000 38.71538 112 ALA L CA 1
ATOM 2587 C C . ALA B 2 111 ? -22.79926 16.18944 36.12308 1.000 40.88027 112 ALA L C 1
ATOM 2588 O O . ALA B 2 111 ? -23.93353 15.70089 36.13660 1.000 43.62431 112 ALA L O 1
ATOM 2590 N N . PRO B 2 112 ? -21.76973 15.57040 36.69352 1.000 40.68040 113 PRO L N 1
ATOM 2591 C CA . PRO B 2 112 ? -21.97214 14.29316 37.38368 1.000 48.58652 113 PRO L CA 1
ATOM 2592 C C . PRO B 2 112 ? -22.61747 14.47220 38.74861 1.000 44.20977 113 PRO L C 1
ATOM 2593 O O . PRO B 2 112 ? -22.44360 15.49217 39.42039 1.000 41.93193 113 PRO L O 1
ATOM 2597 N N . SER B 2 113 ? -23.38825 13.46223 39.14502 1.000 45.04308 114 SER L N 1
ATOM 2598 C CA . SER B 2 113 ? -23.74828 13.28872 40.54329 1.000 35.19005 114 SER L CA 1
ATOM 2599 C C . SER B 2 113 ? -22.61449 12.54730 41.23530 1.000 37.95599 114 SER L C 1
ATOM 2600 O O . SER B 2 113 ? -22.18453 11.48684 40.77052 1.000 44.78927 114 SER L O 1
ATOM 2603 N N . VAL B 2 114 ? -22.11388 13.11101 42.32900 1.000 37.59077 115 VAL L N 1
ATOM 2604 C CA . VAL B 2 114 ? -20.95132 12.57610 43.02887 1.000 39.29730 115 VAL L CA 1
ATOM 2605 C C . VAL B 2 114 ? -21.41658 11.89788 44.30920 1.000 40.56031 115 VAL L C 1
ATOM 2606 O O . VAL B 2 114 ? -22.12328 12.50430 45.12392 1.000 40.56680 115 VAL L O 1
ATOM 2610 N N . PHE B 2 115 ? -21.01379 10.64262 44.48377 1.000 42.24419 116 PHE L N 1
ATOM 2611 C CA . PHE B 2 115 ? -21.34393 9.85252 45.65828 1.000 38.01069 116 PHE L CA 1
ATOM 2612 C C . PHE B 2 115 ? -20.07075 9.22626 46.20668 1.000 38.20636 116 PHE L C 1
ATOM 2613 O O . PHE B 2 115 ? -19.12276 8.96437 45.46225 1.000 40.38563 116 PHE L O 1
ATOM 2621 N N . ILE B 2 116 ? -20.05071 8.98831 47.51582 1.000 34.56642 117 ILE L N 1
ATOM 2622 C CA . ILE B 2 116 ? -18.87949 8.42824 48.17934 1.000 34.77668 117 ILE L CA 1
ATOM 2623 C C . ILE B 2 116 ? -19.33326 7.35685 49.16338 1.000 36.06292 117 ILE L C 1
ATOM 2624 O O . ILE B 2 116 ? -20.35379 7.50961 49.84392 1.000 32.08984 117 ILE L O 1
ATOM 2629 N N . PHE B 2 117 ? -18.58122 6.25922 49.22067 1.000 36.53083 118 PHE L N 1
ATOM 2630 C CA . PHE B 2 117 ? -18.90917 5.12346 50.07870 1.000 39.41654 118 PHE L CA 1
ATOM 2631 C C . PHE B 2 117 ? -17.70878 4.81734 50.95917 1.000 40.22623 118 PHE L C 1
ATOM 2632 O O . PHE B 2 117 ? -16.59921 4.58630 50.43337 1.000 40.86810 118 PHE L O 1
ATOM 2640 N N . PRO B 2 118 ? -17.86136 4.79873 52.28085 1.000 44.82098 119 PRO L N 1
ATOM 2641 C CA . PRO B 2 118 ? -16.74732 4.42563 53.15828 1.000 42.51309 119 PRO L CA 1
ATOM 2642 C C . PRO B 2 118 ? -16.47983 2.93459 53.07049 1.000 37.35117 119 PRO L C 1
ATOM 2643 O O . PRO B 2 118 ? -17.31027 2.18185 52.53896 1.000 38.10634 119 PRO L O 1
ATOM 2647 N N . PRO B 2 119 ? -15.33572 2.46459 53.56769 1.000 35.27233 120 PRO L N 1
ATOM 2648 C CA . PRO B 2 119 ? -15.08213 1.01973 53.56106 1.000 40.64586 120 PRO L CA 1
ATOM 2649 C C . PRO B 2 119 ? -16.08737 0.28266 54.43229 1.000 43.85220 120 PRO L C 1
ATOM 2650 O O . PRO B 2 119 ? -16.61431 0.82213 55.40679 1.000 34.40840 120 PRO L O 1
ATOM 2654 N N . SER B 2 120 ? -16.36703 -0.96054 54.05550 1.000 42.85123 121 SER L N 1
ATOM 2655 C CA . SER B 2 120 ? -17.27929 -1.77966 54.83648 1.000 44.77162 121 SER L CA 1
ATOM 2656 C C . SER B 2 120 ? -16.60277 -2.24437 56.11983 1.000 48.72027 121 SER L C 1
ATOM 2657 O O . SER B 2 120 ? -15.37581 -2.34305 56.20141 1.000 52.28639 121 SER L O 1
ATOM 2660 N N . ASP B 2 121 ? -17.41939 -2.52475 57.13730 1.000 51.11795 122 ASP L N 1
ATOM 2661 C CA . ASP B 2 121 ? -16.87265 -3.09036 58.36413 1.000 51.61536 122 ASP L CA 1
ATOM 2662 C C . ASP B 2 121 ? -16.23252 -4.44851 58.11171 1.000 49.97850 122 ASP L C 1
ATOM 2663 O O . ASP B 2 121 ? -15.26372 -4.81063 58.78855 1.000 53.71290 122 ASP L O 1
ATOM 2668 N N . GLU B 2 122 ? -16.74454 -5.20446 57.13559 1.000 55.25186 123 GLU L N 1
ATOM 2669 C CA A GLU B 2 122 ? -16.16385 -6.50624 56.82159 0.405 48.77064 123 GLU L CA 1
ATOM 2670 C CA B GLU B 2 122 ? -16.16056 -6.50631 56.82819 0.595 48.74194 123 GLU L CA 1
ATOM 2671 C C . GLU B 2 122 ? -14.74406 -6.35907 56.28549 1.000 48.89325 123 GLU L C 1
ATOM 2672 O O . GLU B 2 122 ? -13.82380 -7.05848 56.72630 1.000 54.21372 123 GLU L O 1
ATOM 2683 N N . GLN B 2 123 ? -14.54773 -5.45159 55.32213 1.000 47.18481 124 GLN L N 1
ATOM 2684 C CA . GLN B 2 123 ? -13.21987 -5.27988 54.73642 1.000 47.66448 124 GLN L CA 1
ATOM 2685 C C . GLN B 2 123 ? -12.22380 -4.75305 55.75980 1.000 53.67983 124 GLN L C 1
ATOM 2686 O O . GLN B 2 123 ? -11.08176 -5.22330 55.82310 1.000 51.06663 124 GLN L O 1
ATOM 2692 N N . LEU B 2 124 ? -12.63592 -3.77111 56.56504 1.000 52.19020 125 LEU L N 1
ATOM 2693 C CA . LEU B 2 124 ? -11.73631 -3.20631 57.56343 1.000 46.33577 125 LEU L CA 1
ATOM 2694 C C . LEU B 2 124 ? -11.23919 -4.27493 58.52697 1.000 58.71467 125 LEU L C 1
ATOM 2695 O O . LEU B 2 124 ? -10.08032 -4.24078 58.95571 1.000 62.24003 125 LEU L O 1
ATOM 2700 N N . LYS B 2 125 ? -12.09649 -5.24203 58.86805 1.000 56.79312 126 LYS L N 1
ATOM 2701 C CA . LYS B 2 125 ? -11.65701 -6.35268 59.70623 1.000 56.09090 126 LYS L CA 1
ATOM 2702 C C . LYS B 2 125 ? -10.58115 -7.18143 59.01650 1.000 55.77203 126 LYS L C 1
ATOM 2703 O O . LYS B 2 125 ? -9.71115 -7.74952 59.68594 1.000 61.63524 126 LYS L O 1
ATOM 2705 N N . SER B 2 126 ? -10.61232 -7.25110 57.68318 1.000 58.54810 127 SER L N 1
ATOM 2706 C CA . SER B 2 126 ? -9.64491 -8.06495 56.95625 1.000 57.10450 127 SER L CA 1
ATOM 2707 C C . SER B 2 126 ? -8.25680 -7.43545 56.91627 1.000 57.56330 127 SER L C 1
ATOM 2708 O O . SER B 2 126 ? -7.26953 -8.15953 56.75139 1.000 65.45220 127 SER L O 1
ATOM 2711 N N . GLY B 2 127 ? -8.15281 -6.11704 57.05690 1.000 51.63652 128 GLY L N 1
ATOM 2712 C CA . GLY B 2 127 ? -6.86068 -5.45148 57.09575 1.000 58.50696 128 GLY L CA 1
ATOM 2713 C C . GLY B 2 127 ? -6.64183 -4.38768 56.03798 1.000 58.56621 128 GLY L C 1
ATOM 2714 O O . GLY B 2 127 ? -5.56729 -3.77102 56.02680 1.000 61.97531 128 GLY L O 1
ATOM 2715 N N . THR B 2 128 ? -7.58872 -4.13581 55.13895 1.000 55.76366 129 THR L N 1
ATOM 2716 C CA . THR B 2 128 ? -7.45590 -3.08678 54.14007 1.000 52.77660 129 THR L CA 1
ATOM 2717 C C . THR B 2 128 ? -8.71512 -2.23282 54.13899 1.000 52.40306 129 THR L C 1
ATOM 2718 O O . THR B 2 128 ? -9.75718 -2.62125 54.67320 1.000 54.09022 129 THR L O 1
ATOM 2722 N N . ALA B 2 129 ? -8.60454 -1.05568 53.53091 1.000 45.73943 130 ALA L N 1
ATOM 2723 C CA . ALA B 2 129 ? -9.71188 -0.11642 53.43421 1.000 42.98444 130 ALA L CA 1
ATOM 2724 C C . ALA B 2 129 ? -9.82234 0.37250 52.00074 1.000 48.50977 130 ALA L C 1
ATOM 2725 O O . ALA B 2 129 ? -8.82827 0.81110 51.41445 1.000 47.37705 130 ALA L O 1
ATOM 2727 N N . SER B 2 130 ? -11.02716 0.29776 51.44147 1.000 43.14937 131 SER L N 1
ATOM 2728 C CA . SER B 2 130 ? -11.31099 0.80731 50.10719 1.000 37.69974 131 SER L CA 1
ATOM 2729 C C . SER B 2 130 ? -12.38391 1.87841 50.21163 1.000 33.08831 131 SER L C 1
ATOM 2730 O O . SER B 2 130 ? -13.47494 1.61810 50.72747 1.000 42.58098 131 SER L O 1
ATOM 2733 N N . VAL B 2 131 ? -12.07225 3.07573 49.72569 1.000 35.77712 132 VAL L N 1
ATOM 2734 C CA . VAL B 2 131 ? -13.02480 4.17479 49.62700 1.000 34.81166 132 VAL L CA 1
ATOM 2735 C C . VAL B 2 131 ? -13.33304 4.38219 48.15222 1.000 41.64390 132 VAL L C 1
ATOM 2736 O O . VAL B 2 131 ? -12.41798 4.40411 47.31927 1.000 45.48934 132 VAL L O 1
ATOM 2740 N N . VAL B 2 132 ? -14.61493 4.52791 47.82653 1.000 36.03780 133 VAL L N 1
ATOM 2741 C CA . VAL B 2 132 ? -15.07298 4.58234 46.44453 1.000 30.46104 133 VAL L CA 1
ATOM 2742 C C . VAL B 2 132 ? -15.78052 5.90901 46.20751 1.000 40.59352 133 VAL L C 1
ATOM 2743 O O . VAL B 2 132 ? -16.66221 6.29753 46.98309 1.000 37.13583 133 VAL L O 1
ATOM 2747 N N . CYS B 2 133 ? -15.39234 6.59685 45.13605 1.000 39.09212 134 CYS L N 1
ATOM 2748 C CA . CYS B 2 133 ? -16.06228 7.80104 44.66314 1.000 35.28358 134 CYS L CA 1
ATOM 2749 C C . CYS B 2 133 ? -16.77093 7.47368 43.35366 1.000 37.78297 134 CYS L C 1
ATOM 2750 O O . CYS B 2 133 ? -16.15896 6.91155 42.43723 1.000 40.07228 134 CYS L O 1
ATOM 2753 N N . LEU B 2 134 ? -18.05792 7.80689 43.27070 1.000 33.69983 135 LEU L N 1
ATOM 2754 C CA . LEU B 2 134 ? -18.88145 7.47332 42.11349 1.000 37.04392 135 LEU L CA 1
ATOM 2755 C C . LEU B 2 134 ? -19.34047 8.75101 41.42397 1.000 38.29144 135 LEU L C 1
ATOM 2756 O O . LEU B 2 134 ? -20.04457 9.56883 42.02630 1.000 40.53005 135 LEU L O 1
ATOM 2761 N N . LEU B 2 135 ? -18.93847 8.91837 40.16720 1.000 39.19643 136 LEU L N 1
ATOM 2762 C CA . LEU B 2 135 ? -19.42363 9.99116 39.30858 1.000 37.95163 136 LEU L CA 1
ATOM 2763 C C . LEU B 2 135 ? -20.40801 9.37566 38.32309 1.000 37.51063 136 LEU L C 1
ATOM 2764 O O . LEU B 2 135 ? -20.01968 8.53495 37.50589 1.000 40.66324 136 LEU L O 1
ATOM 2769 N N . ASN B 2 136 ? -21.67215 9.78384 38.39430 1.000 38.85242 137 ASN L N 1
ATOM 2770 C CA . ASN B 2 136 ? -22.73254 9.10801 37.65873 1.000 45.61143 137 ASN L CA 1
ATOM 2771 C C . ASN B 2 136 ? -23.34682 10.02481 36.60682 1.000 41.28709 137 ASN L C 1
ATOM 2772 O O . ASN B 2 136 ? -23.72731 11.16056 36.90878 1.000 40.86558 137 ASN L O 1
ATOM 2777 N N . ASN B 2 137 ? -23.42686 9.52314 35.37162 1.000 39.28470 138 ASN L N 1
ATOM 2778 C CA . ASN B 2 137 ? -24.18547 10.13797 34.28436 1.000 39.72281 138 ASN L CA 1
ATOM 2779 C C . ASN B 2 137 ? -23.70767 11.53892 33.91484 1.000 42.39832 138 ASN L C 1
ATOM 2780 O O . ASN B 2 137 ? -24.48239 12.49979 33.97879 1.000 43.56164 138 ASN L O 1
ATOM 2785 N N . PHE B 2 138 ? -22.45528 11.67059 33.48998 1.000 38.32368 139 PHE L N 1
ATOM 2786 C CA . PHE B 2 138 ? -21.91499 12.96794 33.11672 1.000 34.90982 139 PHE L CA 1
ATOM 2787 C C . PHE B 2 138 ? -21.48849 12.97984 31.65370 1.000 43.01783 139 PHE L C 1
ATOM 2788 O O . PHE B 2 138 ? -21.35241 11.93630 31.00939 1.000 39.07905 139 PHE L O 1
ATOM 2796 N N . TYR B 2 139 ? -21.29849 14.19603 31.13228 1.000 39.22533 140 TYR L N 1
ATOM 2797 C CA . TYR B 2 139 ? -20.74402 14.42231 29.80745 1.000 35.36962 140 TYR L CA 1
ATOM 2798 C C . TYR B 2 139 ? -20.09216 15.79328 29.80501 1.000 38.88845 140 TYR L C 1
ATOM 2799 O O . TYR B 2 139 ? -20.69023 16.74465 30.32882 1.000 39.16782 140 TYR L O 1
ATOM 2808 N N . PRO B 2 140 ? -18.89011 15.94783 29.21991 1.000 40.67312 141 PRO L N 1
ATOM 2809 C CA . PRO B 2 140 ? -18.13108 14.90864 28.51330 1.000 40.99235 141 PRO L CA 1
ATOM 2810 C C . PRO B 2 140 ? -17.43744 13.90764 29.42983 1.000 37.64892 141 PRO L C 1
ATOM 2811 O O . PRO B 2 140 ? -17.60401 13.93858 30.64538 1.000 38.47284 141 PRO L O 1
ATOM 2815 N N . ARG B 2 141 ? -16.64965 13.02638 28.81761 1.000 45.74972 142 ARG L N 1
ATOM 2816 C CA . ARG B 2 141 ? -16.00342 11.92948 29.52302 1.000 40.21710 142 ARG L CA 1
ATOM 2817 C C . ARG B 2 141 ? -14.83452 12.37978 30.39527 1.000 41.01621 142 ARG L C 1
ATOM 2818 O O . ARG B 2 141 ? -14.50788 11.69420 31.37195 1.000 42.85517 142 ARG L O 1
ATOM 2826 N N . GLU B 2 142 ? -14.20075 13.50558 30.07640 1.000 37.70024 143 GLU L N 1
ATOM 2827 C CA A GLU B 2 142 ? -13.04198 13.95443 30.83549 0.707 39.64670 143 GLU L CA 1
ATOM 2828 C CA B GLU B 2 142 ? -13.04133 13.94144 30.84221 0.293 39.72170 143 GLU L CA 1
ATOM 2829 C C . GLU B 2 142 ? -13.47538 14.47013 32.20390 1.000 46.30655 143 GLU L C 1
ATOM 2830 O O . GLU B 2 142 ? -14.33609 15.35151 32.30298 1.000 40.43923 143 GLU L O 1
ATOM 2841 N N . ALA B 2 143 ? -12.87686 13.92404 33.25867 1.000 47.03780 144 ALA L N 1
ATOM 2842 C CA . ALA B 2 143 ? -13.18447 14.33980 34.61770 1.000 45.16978 144 ALA L CA 1
ATOM 2843 C C . ALA B 2 143 ? -11.92843 14.20948 35.46195 1.000 44.04758 144 ALA L C 1
ATOM 2844 O O . ALA B 2 143 ? -11.13767 13.28265 35.26847 1.000 53.04114 144 ALA L O 1
ATOM 2846 N N . LYS B 2 144 ? -11.74534 15.14527 36.38641 1.000 43.60055 145 LYS L N 1
ATOM 2847 C CA . LYS B 2 144 ? -10.63729 15.10452 37.33118 1.000 41.94815 145 LYS L CA 1
ATOM 2848 C C . LYS B 2 144 ? -11.16191 14.62474 38.67823 1.000 44.58745 145 LYS L C 1
ATOM 2849 O O . LYS B 2 144 ? -12.08245 15.22642 39.24249 1.000 51.85413 145 LYS L O 1
ATOM 2855 N N . VAL B 2 145 ? -10.58102 13.54129 39.18214 1.000 45.85206 146 VAL L N 1
ATOM 2856 C CA . VAL B 2 145 ? -10.98066 12.92516 40.44060 1.000 41.70449 146 VAL L CA 1
ATOM 2857 C C . VAL B 2 145 ? -9.76066 12.93390 41.34964 1.000 42.88398 146 VAL L C 1
ATOM 2858 O O . VAL B 2 145 ? -8.78955 12.20732 41.10308 1.000 49.76860 146 VAL L O 1
ATOM 2862 N N . GLN B 2 146 ? -9.79697 13.76462 42.38834 1.000 39.92816 147 GLN L N 1
ATOM 2863 C CA . GLN B 2 146 ? -8.66763 13.94237 43.29327 1.000 41.65026 147 GLN L CA 1
ATOM 2864 C C . GLN B 2 146 ? -9.05472 13.46065 44.68229 1.000 44.04835 147 GLN L C 1
ATOM 2865 O O . GLN B 2 146 ? -9.97008 14.01255 45.30126 1.000 37.98738 147 GLN L O 1
ATOM 2871 N N . TRP B 2 147 ? -8.35969 12.43800 45.16810 1.000 41.53044 148 TRP L N 1
ATOM 2872 C CA . TRP B 2 147 ? -8.54423 11.98726 46.53830 1.000 41.85295 148 TRP L CA 1
ATOM 2873 C C . TRP B 2 147 ? -7.71160 12.83413 47.48882 1.000 40.17023 148 TRP L C 1
ATOM 2874 O O . TRP B 2 147 ? -6.55250 13.15123 47.20994 1.000 38.26240 148 TRP L O 1
ATOM 2885 N N . LYS B 2 148 ? -8.31388 13.20393 48.61506 1.000 40.92037 149 LYS L N 1
ATOM 2886 C CA . LYS B 2 148 ? -7.64387 13.97744 49.65018 1.000 36.18866 149 LYS L CA 1
ATOM 2887 C C . LYS B 2 148 ? -7.88064 13.29503 50.98715 1.000 40.95382 149 LYS L C 1
ATOM 2888 O O . LYS B 2 148 ? -9.02736 13.00994 51.34814 1.000 37.02149 149 LYS L O 1
ATOM 2894 N N . VAL B 2 149 ? -6.79916 13.02148 51.70782 1.000 41.30176 150 VAL L N 1
ATOM 2895 C CA . VAL B 2 149 ? -6.85488 12.42325 53.03517 1.000 38.96480 150 VAL L CA 1
ATOM 2896 C C . VAL B 2 149 ? -6.36463 13.47757 54.01638 1.000 40.39941 150 VAL L C 1
ATOM 2897 O O . VAL B 2 149 ? -5.16430 13.77542 54.07179 1.000 45.44758 150 VAL L O 1
ATOM 2901 N N . ASP B 2 150 ? -7.29336 14.04620 54.78750 1.000 36.22313 151 ASP L N 1
ATOM 2902 C CA . ASP B 2 150 ? -7.01691 15.22517 55.60834 1.000 33.50467 151 ASP L CA 1
ATOM 2903 C C . ASP B 2 150 ? -6.41167 16.34471 54.76259 1.000 36.84422 151 ASP L C 1
ATOM 2904 O O . ASP B 2 150 ? -5.46167 17.01770 55.16670 1.000 34.93236 151 ASP L O 1
ATOM 2909 N N . ASN B 2 151 ? -6.96877 16.53221 53.56546 1.000 39.14827 152 ASN L N 1
ATOM 2910 C CA . ASN B 2 151 ? -6.55893 17.52923 52.57838 1.000 42.91563 152 ASN L CA 1
ATOM 2911 C C . ASN B 2 151 ? -5.18148 17.25559 51.98570 1.000 39.60421 152 ASN L C 1
ATOM 2912 O O . ASN B 2 151 ? -4.65889 18.09694 51.24500 1.000 39.54042 152 ASN L O 1
ATOM 2917 N N . ALA B 2 152 ? -4.57450 16.11114 52.28436 1.000 33.57028 153 ALA L N 1
ATOM 2918 C CA . ALA B 2 152 ? -3.31071 15.72763 51.67002 1.000 38.76076 153 ALA L CA 1
ATOM 2919 C C . ALA B 2 152 ? -3.60825 14.97252 50.38074 1.000 42.12883 153 ALA L C 1
ATOM 2920 O O . ALA B 2 152 ? -4.23417 13.90696 50.41428 1.000 42.04200 153 ALA L O 1
ATOM 2922 N N . LEU B 2 153 ? -3.16984 15.52846 49.25021 1.000 37.81747 154 LEU L N 1
ATOM 2923 C CA . LEU B 2 153 ? -3.47402 14.93381 47.95345 1.000 42.49173 154 LEU L CA 1
ATOM 2924 C C . LEU B 2 153 ? -2.91261 13.52188 47.86366 1.000 40.25839 154 LEU L C 1
ATOM 2925 O O . LEU B 2 153 ? -1.73430 13.28594 48.14745 1.000 44.98866 154 LEU L O 1
ATOM 2930 N N . GLN B 2 154 ? -3.76236 12.58221 47.47141 1.000 36.57705 155 GLN L N 1
ATOM 2931 C CA . GLN B 2 154 ? -3.33368 11.20821 47.28325 1.000 41.73237 155 GLN L CA 1
ATOM 2932 C C . GLN B 2 154 ? -2.86660 10.99678 45.85022 1.000 46.14740 155 GLN L C 1
ATOM 2933 O O . GLN B 2 154 ? -3.34522 11.64235 44.91261 1.000 39.43828 155 GLN L O 1
ATOM 2939 N N . SER B 2 155 ? -1.91757 10.08038 45.69248 1.000 45.06379 156 SER L N 1
ATOM 2940 C CA . SER B 2 155 ? -1.26202 9.86996 44.41228 1.000 44.25169 156 SER L CA 1
ATOM 2941 C C . SER B 2 155 ? -0.77416 8.43189 44.34709 1.000 45.95057 156 SER L C 1
ATOM 2942 O O . SER B 2 155 ? -0.10399 7.95953 45.27059 1.000 43.73569 156 SER L O 1
ATOM 2945 N N . GLY B 2 156 ? -1.12637 7.73953 43.26775 1.000 41.55372 157 GLY L N 1
ATOM 2946 C CA . GLY B 2 156 ? -0.64421 6.39890 43.02854 1.000 40.86445 157 GLY L CA 1
ATOM 2947 C C . GLY B 2 156 ? -1.32137 5.30322 43.81835 1.000 41.21190 157 GLY L C 1
ATOM 2948 O O . GLY B 2 156 ? -0.89615 4.14654 43.72069 1.000 53.59962 157 GLY L O 1
ATOM 2949 N N . ASN B 2 157 ? -2.35833 5.61556 44.59559 1.000 44.65548 158 ASN L N 1
ATOM 2950 C CA . ASN B 2 157 ? -3.06983 4.60531 45.37056 1.000 42.57823 158 ASN L CA 1
ATOM 2951 C C . ASN B 2 157 ? -4.54925 4.53521 45.00758 1.000 37.45030 158 ASN L C 1
ATOM 2952 O O . ASN B 2 157 ? -5.34399 3.97816 45.76812 1.000 42.12698 158 ASN L O 1
ATOM 2957 N N . SER B 2 158 ? -4.93508 5.07709 43.85673 1.000 46.77549 159 SER L N 1
ATOM 2958 C CA . SER B 2 158 ? -6.31678 5.04292 43.40568 1.000 42.55367 159 SER L CA 1
ATOM 2959 C C . SER B 2 158 ? -6.38434 4.46322 41.99874 1.000 40.42109 159 SER L C 1
ATOM 2960 O O . SER B 2 158 ? -5.39629 4.44998 41.26174 1.000 40.25509 159 SER L O 1
ATOM 2963 N N . GLN B 2 159 ? -7.57037 3.97505 41.63862 1.000 43.16423 160 GLN L N 1
ATOM 2964 C CA . GLN B 2 159 ? -7.82790 3.40650 40.32334 1.000 44.14843 160 GLN L CA 1
ATOM 2965 C C . GLN B 2 159 ? -9.19473 3.86268 39.83821 1.000 44.90264 160 GLN L C 1
ATOM 2966 O O . GLN B 2 159 ? -10.10973 4.07725 40.63636 1.000 48.22194 160 GLN L O 1
ATOM 2972 N N . GLU B 2 160 ? -9.33011 3.99003 38.51994 1.000 39.05715 161 GLU L N 1
ATOM 2973 C CA . GLU B 2 160 ? -10.55453 4.46587 37.89473 1.000 41.10037 161 GLU L CA 1
ATOM 2974 C C . GLU B 2 160 ? -11.14870 3.40095 36.98400 1.000 41.33185 161 GLU L C 1
ATOM 2975 O O . GLU B 2 160 ? -10.45229 2.51218 36.48859 1.000 47.02182 161 GLU L O 1
ATOM 2981 N N . SER B 2 161 ? -12.45623 3.51218 36.76347 1.000 39.07287 162 SER L N 1
ATOM 2982 C CA . SER B 2 161 ? -13.15578 2.67782 35.79723 1.000 37.02571 162 SER L CA 1
ATOM 2983 C C . SER B 2 161 ? -14.27800 3.50323 35.18940 1.000 42.03281 162 SER L C 1
ATOM 2984 O O . SER B 2 161 ? -15.06320 4.11744 35.91919 1.000 34.05174 162 SER L O 1
ATOM 2987 N N . VAL B 2 162 ? -14.34089 3.52322 33.86034 1.000 39.34327 163 VAL L N 1
ATOM 2988 C CA . VAL B 2 162 ? -15.30438 4.32627 33.11688 1.000 38.73950 163 VAL L CA 1
ATOM 2989 C C . VAL B 2 162 ? -16.15408 3.39075 32.27121 1.000 37.57673 163 VAL L C 1
ATOM 2990 O O . VAL B 2 162 ? -15.62168 2.49543 31.60498 1.000 39.09398 163 VAL L O 1
ATOM 2994 N N . THR B 2 163 ? -17.46801 3.59693 32.29728 1.000 32.09426 164 THR L N 1
ATOM 2995 C CA . THR B 2 163 ? -18.35513 2.81118 31.45678 1.000 38.20981 164 THR L CA 1
ATOM 2996 C C . THR B 2 163 ? -18.24512 3.25975 30.00028 1.000 41.61200 164 THR L C 1
ATOM 2997 O O . THR B 2 163 ? -17.66627 4.30167 29.67771 1.000 40.99937 164 THR L O 1
ATOM 3001 N N . GLU B 2 164 ? -18.80801 2.44955 29.11011 1.000 39.17992 165 GLU L N 1
ATOM 3002 C CA . GLU B 2 164 ? -19.03719 2.91393 27.75362 1.000 45.73128 165 GLU L CA 1
ATOM 3003 C C . GLU B 2 164 ? -20.10917 3.99869 27.76144 1.000 44.15954 165 GLU L C 1
ATOM 3004 O O . GLU B 2 164 ? -20.90407 4.11456 28.69919 1.000 42.43069 165 GLU L O 1
ATOM 3010 N N . GLN B 2 165 ? -20.11987 4.80937 26.70664 1.000 45.38369 166 GLN L N 1
ATOM 3011 C CA . GLN B 2 165 ? -21.16426 5.81381 26.57532 1.000 41.32859 166 GLN L CA 1
ATOM 3012 C C . GLN B 2 165 ? -22.52133 5.12610 26.48491 1.000 44.44682 166 GLN L C 1
ATOM 3013 O O . GLN B 2 165 ? -22.69447 4.16263 25.73330 1.000 51.57644 166 GLN L O 1
ATOM 3019 N N . ASP B 2 166 ? -23.47512 5.60351 27.27787 1.000 45.02412 167 ASP L N 1
ATOM 3020 C CA . ASP B 2 166 ? -24.78189 4.96625 27.33793 1.000 47.98048 167 ASP L CA 1
ATOM 3021 C C . ASP B 2 166 ? -25.51082 5.13251 26.01004 1.000 52.01716 167 ASP L C 1
ATOM 3022 O O . ASP B 2 166 ? -25.55211 6.22424 25.43843 1.000 55.05425 167 ASP L O 1
ATOM 3027 N N . SER B 2 167 ? -26.08697 4.03520 25.51451 1.000 57.45766 168 SER L N 1
ATOM 3028 C CA . SER B 2 167 ? -26.72727 4.06067 24.20371 1.000 61.86059 168 SER L CA 1
ATOM 3029 C C . SER B 2 167 ? -27.95473 4.96528 24.16473 1.000 63.49001 168 SER L C 1
ATOM 3030 O O . SER B 2 167 ? -28.32644 5.43424 23.08285 1.000 62.69790 168 SER L O 1
ATOM 3033 N N . LYS B 2 168 ? -28.58108 5.23493 25.31187 1.000 64.64331 169 LYS L N 1
ATOM 3034 C CA . LYS B 2 168 ? -29.81911 6.01073 25.34125 1.000 57.29302 169 LYS L CA 1
ATOM 3035 C C . LYS B 2 168 ? -29.56766 7.49855 25.59099 1.000 57.59539 169 LYS L C 1
ATOM 3036 O O . LYS B 2 168 ? -29.93162 8.34140 24.76446 1.000 57.47005 169 LYS L O 1
ATOM 3038 N N . ASP B 2 169 ? -28.95400 7.83868 26.72554 1.000 55.27131 170 ASP L N 1
ATOM 3039 C CA . ASP B 2 169 ? -28.75915 9.23547 27.10075 1.000 56.20819 170 ASP L CA 1
ATOM 3040 C C . ASP B 2 169 ? -27.33994 9.73899 26.85151 1.000 54.58781 170 ASP L C 1
ATOM 3041 O O . ASP B 2 169 ? -27.05839 10.91106 27.12340 1.000 54.46793 170 ASP L O 1
ATOM 3046 N N . SER B 2 170 ? -26.44232 8.88140 26.36045 1.000 48.73839 171 SER L N 1
ATOM 3047 C CA . SER B 2 170 ? -25.11590 9.28055 25.88716 1.000 46.63609 171 SER L CA 1
ATOM 3048 C C . SER B 2 170 ? -24.22151 9.81426 27.00591 1.000 48.33209 171 SER L C 1
ATOM 3049 O O . SER B 2 170 ? -23.29977 10.59302 26.75101 1.000 44.22609 171 SER L O 1
ATOM 3052 N N . THR B 2 171 ? -24.45854 9.39803 28.24398 1.000 46.50123 172 THR L N 1
ATOM 3053 C CA . THR B 2 171 ? -23.65396 9.85453 29.36667 1.000 43.58453 172 THR L CA 1
ATOM 3054 C C . THR B 2 171 ? -22.64850 8.78969 29.78910 1.000 39.40320 172 THR L C 1
ATOM 3055 O O . THR B 2 171 ? -22.77720 7.60488 29.47041 1.000 43.03043 172 THR L O 1
ATOM 3059 N N . TYR B 2 172 ? -21.63186 9.23774 30.51091 1.000 38.19002 173 TYR L N 1
ATOM 3060 C CA . TYR B 2 172 ? -20.62903 8.36495 31.09184 1.000 37.71873 173 TYR L CA 1
ATOM 3061 C C . TYR B 2 172 ? -20.81559 8.28582 32.60007 1.000 41.95310 173 TYR L C 1
ATOM 3062 O O . TYR B 2 172 ? -21.38239 9.18456 33.22791 1.000 38.51148 173 TYR L O 1
ATOM 3071 N N . SER B 2 173 ? -20.33095 7.18848 33.17465 1.000 37.76349 174 SER L N 1
ATOM 3072 C CA . SER B 2 173 ? -20.21983 7.04137 34.61682 1.000 40.23440 174 SER L CA 1
ATOM 3073 C C . SER B 2 173 ? -18.82147 6.54562 34.95139 1.000 39.90820 174 SER L C 1
ATOM 3074 O O . SER B 2 173 ? -18.19933 5.82162 34.16941 1.000 37.91589 174 SER L O 1
ATOM 3077 N N . LEU B 2 174 ? -18.32740 6.95320 36.11733 1.000 36.61571 175 LEU L N 1
ATOM 3078 C CA . LEU B 2 174 ? -16.94878 6.69326 36.50056 1.000 36.60882 175 LEU L CA 1
ATOM 3079 C C . LEU B 2 174 ? -16.88392 6.33626 37.97848 1.000 42.53821 175 LEU L C 1
ATOM 3080 O O . LEU B 2 174 ? -17.57361 6.94028 38.80659 1.000 37.68619 175 LEU L O 1
ATOM 3085 N N . SER B 2 175 ? -16.04894 5.35242 38.30238 1.000 36.71917 176 SER L N 1
ATOM 3086 C CA . SER B 2 175 ? -15.84290 4.91232 39.67565 1.000 39.10127 176 SER L CA 1
ATOM 3087 C C . SER B 2 175 ? -14.35539 4.96480 39.98479 1.000 40.74686 176 SER L C 1
ATOM 3088 O O . SER B 2 175 ? -13.54651 4.37007 39.26475 1.000 42.16197 176 SER L O 1
ATOM 3091 N N . SER B 2 176 ? -13.99909 5.67537 41.04835 1.000 40.31510 177 SER L N 1
ATOM 3092 C CA . SER B 2 176 ? -12.62616 5.75229 41.52268 1.000 37.25776 177 SER L CA 1
ATOM 3093 C C . SER B 2 176 ? -12.53044 5.04105 42.86416 1.000 41.39303 177 SER L C 1
ATOM 3094 O O . SER B 2 176 ? -13.38633 5.23734 43.73342 1.000 43.59713 177 SER L O 1
ATOM 3097 N N . THR B 2 177 ? -11.49500 4.21948 43.03245 1.000 44.62992 178 THR L N 1
ATOM 3098 C CA . THR B 2 177 ? -11.31251 3.42550 44.24334 1.000 42.86286 178 THR L CA 1
ATOM 3099 C C . THR B 2 177 ? -9.97282 3.76009 44.88447 1.000 40.35123 178 THR L C 1
ATOM 3100 O O . THR B 2 177 ? -8.91670 3.49830 44.29979 1.000 48.71420 178 THR L O 1
ATOM 3104 N N . LEU B 2 178 ? -10.01960 4.32613 46.08524 1.000 41.75366 179 LEU L N 1
ATOM 3105 C CA . LEU B 2 178 ? -8.82539 4.56253 46.88333 1.000 40.71960 179 LEU L CA 1
ATOM 3106 C C . LEU B 2 178 ? -8.65641 3.41974 47.87475 1.000 37.97307 179 LEU L C 1
ATOM 3107 O O . LEU B 2 178 ? -9.60581 3.06214 48.57758 1.000 44.16453 179 LEU L O 1
ATOM 3112 N N . THR B 2 179 ? -7.45879 2.83938 47.92787 1.000 34.00637 180 THR L N 1
ATOM 3113 C CA . THR B 2 179 ? -7.19463 1.74283 48.84961 1.000 44.29469 180 THR L CA 1
ATOM 3114 C C . THR B 2 179 ? -5.98350 2.05549 49.71621 1.000 48.27086 180 THR L C 1
ATOM 3115 O O . THR B 2 179 ? -4.96261 2.54764 49.22522 1.000 46.57045 180 THR L O 1
ATOM 3119 N N . LEU B 2 180 ? -6.11335 1.76460 51.01017 1.000 48.62969 181 LEU L N 1
ATOM 3120 C CA . LEU B 2 180 ? -5.03486 1.89421 51.97766 1.000 39.81019 181 LEU L CA 1
ATOM 3121 C C . LEU B 2 180 ? -5.04356 0.66447 52.87117 1.000 46.47018 181 LEU L C 1
ATOM 3122 O O . LEU B 2 180 ? -6.00537 -0.10840 52.89144 1.000 40.08854 181 LEU L O 1
ATOM 3127 N N . SER B 2 181 ? -3.96103 0.48465 53.62030 1.000 51.46320 182 SER L N 1
ATOM 3128 C CA . SER B 2 181 ? -3.98265 -0.51360 54.67443 1.000 45.50445 182 SER L CA 1
ATOM 3129 C C . SER B 2 181 ? -4.92596 -0.06472 55.78663 1.000 50.74610 182 SER L C 1
ATOM 3130 O O . SER B 2 181 ? -5.24586 1.11962 55.92466 1.000 49.86682 182 SER L O 1
ATOM 3133 N N . LYS B 2 182 ? -5.39001 -1.03575 56.57639 1.000 53.52626 183 LYS L N 1
ATOM 3134 C CA . LYS B 2 182 ? -6.19445 -0.71350 57.75133 1.000 51.72754 183 LYS L CA 1
ATOM 3135 C C . LYS B 2 182 ? -5.45560 0.25679 58.66669 1.000 55.31956 183 LYS L C 1
ATOM 3136 O O . LYS B 2 182 ? -6.02961 1.24439 59.13852 1.000 57.71241 183 LYS L O 1
ATOM 3142 N N . ALA B 2 183 ? -4.16301 0.00523 58.89743 1.000 53.83316 184 ALA L N 1
ATOM 3143 C CA . ALA B 2 183 ? -3.38788 0.84070 59.80974 1.000 58.15807 184 ALA L CA 1
ATOM 3144 C C . ALA B 2 183 ? -3.16131 2.23434 59.23728 1.000 55.67145 184 ALA L C 1
ATOM 3145 O O . ALA B 2 183 ? -3.13810 3.21835 59.98549 1.000 58.17224 184 ALA L O 1
ATOM 3147 N N . ASP B 2 184 ? -2.97321 2.34059 57.91874 1.000 47.55687 185 ASP L N 1
ATOM 3148 C CA . ASP B 2 184 ? -2.88065 3.66040 57.30146 1.000 52.77023 185 ASP L CA 1
ATOM 3149 C C . ASP B 2 184 ? -4.21658 4.38531 57.36758 1.000 53.71303 185 ASP L C 1
ATOM 3150 O O . ASP B 2 184 ? -4.27015 5.57750 57.69297 1.000 54.92946 185 ASP L O 1
ATOM 3155 N N . TYR B 2 185 ? -5.30513 3.67437 57.06638 1.000 51.65959 186 TYR L N 1
ATOM 3156 C CA . TYR B 2 185 ? -6.62887 4.28634 57.07353 1.000 49.41586 186 TYR L CA 1
ATOM 3157 C C . TYR B 2 185 ? -6.99764 4.79548 58.46149 1.000 49.30426 186 TYR L C 1
ATOM 3158 O O . TYR B 2 185 ? -7.57476 5.88030 58.60104 1.000 48.05865 186 TYR L O 1
ATOM 3167 N N . GLU B 2 186 ? -6.65797 4.03406 59.50199 1.000 51.38297 187 GLU L N 1
ATOM 3168 C CA . GLU B 2 186 ? -6.98428 4.42628 60.86770 1.000 55.09405 187 GLU L CA 1
ATOM 3169 C C . GLU B 2 186 ? -6.17010 5.61609 61.36045 1.000 55.02428 187 GLU L C 1
ATOM 3170 O O . GLU B 2 186 ? -6.46041 6.13133 62.44542 1.000 54.41399 187 GLU L O 1
ATOM 3176 N N . LYS B 2 187 ? -5.17071 6.06667 60.60016 1.000 57.85276 188 LYS L N 1
ATOM 3177 C CA . LYS B 2 187 ? -4.34904 7.19702 61.01407 1.000 51.42458 188 LYS L CA 1
ATOM 3178 C C . LYS B 2 187 ? -4.99038 8.54858 60.73287 1.000 50.76899 188 LYS L C 1
ATOM 3179 O O . LYS B 2 187 ? -4.50147 9.55971 61.24785 1.000 52.03523 188 LYS L O 1
ATOM 3185 N N . HIS B 2 188 ? -6.05871 8.60270 59.94077 1.000 57.84889 189 HIS L N 1
ATOM 3186 C CA . HIS B 2 188 ? -6.56387 9.86975 59.43357 1.000 52.50729 189 HIS L CA 1
ATOM 3187 C C . HIS B 2 188 ? -8.07600 9.95290 59.59658 1.000 50.64874 189 HIS L C 1
ATOM 3188 O O . HIS B 2 188 ? -8.75788 8.95705 59.85426 1.000 52.23336 189 HIS L O 1
ATOM 3195 N N . LYS B 2 189 ? -8.59589 11.16997 59.42683 1.000 52.95435 190 LYS L N 1
ATOM 3196 C CA . LYS B 2 189 ? -9.97454 11.49575 59.77055 1.000 51.08692 190 LYS L CA 1
ATOM 3197 C C . LYS B 2 189 ? -10.83626 11.79295 58.54913 1.000 48.21884 190 LYS L C 1
ATOM 3198 O O . LYS B 2 189 ? -11.86370 11.13918 58.34762 1.000 43.89523 190 LYS L O 1
ATOM 3204 N N . VAL B 2 190 ? -10.45082 12.76365 57.72538 1.000 45.92821 191 VAL L N 1
ATOM 3205 C CA . VAL B 2 190 ? -11.30693 13.27877 56.66080 1.000 41.16187 191 VAL L CA 1
ATOM 3206 C C . VAL B 2 190 ? -10.89384 12.64063 55.34052 1.000 41.85062 191 VAL L C 1
ATOM 3207 O O . VAL B 2 190 ? -9.79837 12.89336 54.82701 1.000 41.54805 191 VAL L O 1
ATOM 3211 N N . TYR B 2 191 ? -11.78094 11.82661 54.78019 1.000 36.84980 192 TYR L N 1
ATOM 3212 C CA . TYR B 2 191 ? -11.59012 11.22176 53.47118 1.000 33.64249 192 TYR L CA 1
ATOM 3213 C C . TYR B 2 191 ? -12.55842 11.86324 52.49064 1.000 35.91585 192 TYR L C 1
ATOM 3214 O O . TYR B 2 191 ? -13.75541 11.97485 52.77704 1.000 35.52901 192 TYR L O 1
ATOM 3223 N N . ALA B 2 192 ? -12.03832 12.28826 51.34232 1.000 34.71481 193 ALA L N 1
ATOM 3224 C CA . ALA B 2 192 ? -12.82273 13.09617 50.42267 1.000 37.26025 193 ALA L CA 1
ATOM 3225 C C . ALA B 2 192 ? -12.27184 12.95686 49.01583 1.000 36.05605 193 ALA L C 1
ATOM 3226 O O . ALA B 2 192 ? -11.06970 12.75578 48.82684 1.000 36.05682 193 ALA L O 1
ATOM 3228 N N . CYS B 2 193 ? -13.16062 13.06877 48.02942 1.000 40.82709 194 CYS L N 1
ATOM 3229 C CA A CYS B 2 193 ? -12.73892 13.19708 46.64721 0.138 41.31215 194 CYS L CA 1
ATOM 3230 C CA B CYS B 2 193 ? -12.78601 13.16265 46.61945 0.862 41.31927 194 CYS L CA 1
ATOM 3231 C C . CYS B 2 193 ? -13.23790 14.51045 46.07266 1.000 37.91321 194 CYS L C 1
ATOM 3232 O O . CYS B 2 193 ? -14.39645 14.89407 46.26704 1.000 38.70835 194 CYS L O 1
ATOM 3237 N N . GLU B 2 194 ? -12.33814 15.20289 45.38106 1.000 42.90046 195 GLU L N 1
ATOM 3238 C CA . GLU B 2 194 ? -12.61795 16.47706 44.73516 1.000 46.31446 195 GLU L CA 1
ATOM 3239 C C . GLU B 2 194 ? -12.80880 16.21608 43.24532 1.000 46.13610 195 GLU L C 1
ATOM 3240 O O . GLU B 2 194 ? -11.92588 15.64431 42.59549 1.000 47.45438 195 GLU L O 1
ATOM 3246 N N . VAL B 2 195 ? -13.95593 16.62336 42.70918 1.000 41.72167 196 VAL L N 1
ATOM 3247 C CA . VAL B 2 195 ? -14.33078 16.32849 41.32953 1.000 43.88583 196 VAL L CA 1
ATOM 3248 C C . VAL B 2 195 ? -14.34246 17.62623 40.53333 1.000 45.41404 196 VAL L C 1
ATOM 3249 O O . VAL B 2 195 ? -15.05372 18.57493 40.88654 1.000 44.52133 196 VAL L O 1
ATOM 3253 N N . THR B 2 196 ? -13.56566 17.66242 39.45418 1.000 39.53781 197 THR L N 1
ATOM 3254 C CA . THR B 2 196 ? -13.54076 18.78717 38.52932 1.000 45.64437 197 THR L CA 1
ATOM 3255 C C . THR B 2 196 ? -14.09338 18.33116 37.18463 1.000 44.24134 197 THR L C 1
ATOM 3256 O O . THR B 2 196 ? -13.61240 17.34739 36.61172 1.000 34.31475 197 THR L O 1
ATOM 3260 N N . HIS B 2 197 ? -15.10031 19.04530 36.68670 1.000 44.03561 198 HIS L N 1
ATOM 3261 C CA . HIS B 2 197 ? -15.75717 18.67997 35.44077 1.000 41.18751 198 HIS L CA 1
ATOM 3262 C C . HIS B 2 197 ? -16.30635 19.94005 34.78719 1.000 41.69393 198 HIS L C 1
ATOM 3263 O O . HIS B 2 197 ? -16.55002 20.95049 35.45246 1.000 47.70879 198 HIS L O 1
ATOM 3270 N N . GLN B 2 198 ? -16.50237 19.86590 33.46634 1.000 39.88644 199 GLN L N 1
ATOM 3271 C CA . GLN B 2 198 ? -16.93126 21.03942 32.70887 1.000 41.77747 199 GLN L CA 1
ATOM 3272 C C . GLN B 2 198 ? -18.30054 21.53834 33.15613 1.000 43.96697 199 GLN L C 1
ATOM 3273 O O . GLN B 2 198 ? -18.57758 22.74113 33.07950 1.000 45.36229 199 GLN L O 1
ATOM 3279 N N . GLY B 2 199 ? -19.16232 20.64282 33.62562 1.000 41.15028 200 GLY L N 1
ATOM 3280 C CA . GLY B 2 199 ? -20.47990 20.99824 34.10493 1.000 39.25094 200 GLY L CA 1
ATOM 3281 C C . GLY B 2 199 ? -20.53336 21.49352 35.53166 1.000 45.53704 200 GLY L C 1
ATOM 3282 O O . GLY B 2 199 ? -21.62379 21.79192 36.02912 1.000 50.48012 200 GLY L O 1
ATOM 3283 N N . LEU B 2 200 ? -19.39330 21.58583 36.20855 1.000 49.52740 201 LEU L N 1
ATOM 3284 C CA . LEU B 2 200 ? -19.31799 22.07430 37.57830 1.000 49.04725 201 LEU L CA 1
ATOM 3285 C C . LEU B 2 200 ? -18.60881 23.42036 37.56991 1.000 52.56265 201 LEU L C 1
ATOM 3286 O O . LEU B 2 200 ? -17.44756 23.50852 37.15621 1.000 57.47169 201 LEU L O 1
ATOM 3291 N N . SER B 2 201 ? -19.30592 24.46264 38.03036 1.000 52.70638 202 SER L N 1
ATOM 3292 C CA A SER B 2 201 ? -18.73859 25.80645 38.05429 0.096 52.57983 202 SER L CA 1
ATOM 3293 C CA B SER B 2 201 ? -18.73279 25.80364 38.04556 0.904 52.57009 202 SER L CA 1
ATOM 3294 C C . SER B 2 201 ? -17.50763 25.91289 38.94444 1.000 49.90317 202 SER L C 1
ATOM 3295 O O . SER B 2 201 ? -16.78457 26.91150 38.85603 1.000 51.30001 202 SER L O 1
ATOM 3300 N N . SER B 2 202 ? -17.25701 24.92116 39.79345 1.000 50.10576 203 SER L N 1
ATOM 3301 C CA . SER B 2 202 ? -16.10209 24.86526 40.67968 1.000 49.43918 203 SER L CA 1
ATOM 3302 C C . SER B 2 202 ? -16.04412 23.46525 41.28088 1.000 53.84419 203 SER L C 1
ATOM 3303 O O . SER B 2 202 ? -17.08669 22.80647 41.39348 1.000 54.39629 203 SER L O 1
ATOM 3306 N N . PRO B 2 203 ? -14.86297 22.97575 41.66712 1.000 52.64118 204 PRO L N 1
ATOM 3307 C CA . PRO B 2 203 ? -14.74839 21.58498 42.12675 1.000 42.00728 204 PRO L CA 1
ATOM 3308 C C . PRO B 2 203 ? -15.75062 21.24783 43.22359 1.000 47.86307 204 PRO L C 1
ATOM 3309 O O . PRO B 2 203 ? -16.07361 22.07560 44.07801 1.000 53.80615 204 PRO L O 1
ATOM 3313 N N . VAL B 2 204 ? -16.25290 20.01691 43.18164 1.000 45.08234 205 VAL L N 1
ATOM 3314 C CA . VAL B 2 204 ? -17.26561 19.52977 44.11191 1.000 41.23706 205 VAL L CA 1
ATOM 3315 C C . VAL B 2 204 ? -16.63864 18.42981 44.95479 1.000 48.03223 205 VAL L C 1
ATOM 3316 O O . VAL B 2 204 ? -16.13475 17.43551 44.41629 1.000 42.73666 205 VAL L O 1
ATOM 3320 N N . THR B 2 205 ? -16.67222 18.60504 46.27289 1.000 44.70383 206 THR L N 1
ATOM 3321 C CA . THR B 2 205 ? -16.07489 17.66639 47.21109 1.000 39.56918 206 THR L CA 1
ATOM 3322 C C . THR B 2 205 ? -17.17055 16.93075 47.96937 1.000 38.86184 206 THR L C 1
ATOM 3323 O O . THR B 2 205 ? -18.09765 17.55677 48.49334 1.000 45.67818 206 THR L O 1
ATOM 3327 N N . LYS B 2 206 ? -17.06740 15.60633 48.00958 1.000 39.69651 207 LYS L N 1
ATOM 3328 C CA . LYS B 2 206 ? -17.85367 14.76720 48.90354 1.000 40.66653 207 LYS L CA 1
ATOM 3329 C C . LYS B 2 206 ? -16.89899 14.11930 49.89660 1.000 39.68969 207 LYS L C 1
ATOM 3330 O O . LYS B 2 206 ? -15.86025 13.58058 49.49969 1.000 37.36442 207 LYS L O 1
ATOM 3336 N N . SER B 2 207 ? -17.24288 14.17831 51.18145 1.000 39.69077 208 SER L N 1
ATOM 3337 C CA . SER B 2 207 ? -16.32113 13.77876 52.23342 1.000 37.49398 208 SER L CA 1
ATOM 3338 C C . SER B 2 207 ? -17.07248 13.08215 53.35657 1.000 40.47505 208 SER L C 1
ATOM 3339 O O . SER B 2 207 ? -18.30436 13.10465 53.42453 1.000 42.76017 208 SER L O 1
ATOM 3342 N N . PHE B 2 208 ? -16.30299 12.46435 54.25017 1.000 43.01584 209 PHE L N 1
ATOM 3343 C CA . PHE B 2 208 ? -16.84212 11.90122 55.47968 1.000 48.92688 209 PHE L CA 1
ATOM 3344 C C . PHE B 2 208 ? -15.71475 11.78002 56.49290 1.000 47.07400 209 PHE L C 1
ATOM 3345 O O . PHE B 2 208 ? -14.53470 11.75796 56.13547 1.000 44.40925 209 PHE L O 1
ATOM 3353 N N . ASN B 2 209 ? -16.09573 11.70054 57.76417 1.000 50.79433 210 ASN L N 1
ATOM 3354 C CA . ASN B 2 209 ? -15.14997 11.51100 58.85393 1.000 47.84152 210 ASN L CA 1
ATOM 3355 C C . ASN B 2 209 ? -15.08162 10.03287 59.20673 1.000 53.54322 210 ASN L C 1
ATOM 3356 O O . ASN B 2 209 ? -16.11846 9.37310 59.33165 1.000 57.78180 210 ASN L O 1
ATOM 3361 N N . ARG B 2 210 ? -13.86301 9.51771 59.35526 1.000 49.09465 211 ARG L N 1
ATOM 3362 C CA . ARG B 2 210 ? -13.68470 8.12938 59.75524 1.000 47.84375 211 ARG L CA 1
ATOM 3363 C C . ARG B 2 210 ? -14.32805 7.88745 61.11370 1.000 52.94219 211 ARG L C 1
ATOM 3364 O O . ARG B 2 210 ? -14.18207 8.68850 62.04008 1.000 56.64589 211 ARG L O 1
ATOM 3372 N N . GLY B 2 211 ? -15.05724 6.77903 61.22612 1.000 59.50486 212 GLY L N 1
ATOM 3373 C CA . GLY B 2 211 ? -15.72743 6.43336 62.46011 1.000 69.33843 212 GLY L CA 1
ATOM 3374 C C . GLY B 2 211 ? -17.06928 7.09620 62.67733 1.000 71.82028 212 GLY L C 1
ATOM 3375 O O . GLY B 2 211 ? -17.79673 6.69733 63.59616 1.000 80.22816 212 GLY L O 1
ATOM 3376 N N . GLU B 2 212 ? -17.42793 8.09358 61.87151 1.000 71.12958 213 GLU L N 1
ATOM 3377 C CA . GLU B 2 212 ? -18.72583 8.74763 61.96677 1.000 73.31559 213 GLU L CA 1
ATOM 3378 C C . GLU B 2 212 ? -19.64788 8.32922 60.82469 1.000 68.63644 213 GLU L C 1
ATOM 3379 O O . GLU B 2 212 ? -20.54240 9.07920 60.42743 1.000 75.57401 213 GLU L O 1
ATOM 3385 N N . CYS B 2 213 ? -19.43648 7.12787 60.29612 1.000 61.50228 214 CYS L N 1
ATOM 3386 C CA . CYS B 2 213 ? -20.28992 6.56549 59.25796 1.000 67.48300 214 CYS L CA 1
ATOM 3387 C C . CYS B 2 213 ? -20.75476 5.16754 59.64533 1.000 72.07676 214 CYS L C 1
ATOM 3388 O O . CYS B 2 213 ? -19.99454 4.20369 59.54175 1.000 72.47364 214 CYS L O 1
ATOM 3391 N N . GLN C 1 1 ? 24.24101 -17.36855 80.83661 1.000 50.72560 1 GLN A N 1
ATOM 3392 C CA . GLN C 1 1 ? 23.34873 -16.29986 80.40478 1.000 52.75211 1 GLN A CA 1
ATOM 3393 C C . GLN C 1 1 ? 22.01406 -16.85946 79.91885 1.000 63.57872 1 GLN A C 1
ATOM 3394 O O . GLN C 1 1 ? 21.93578 -18.01133 79.49503 1.000 63.73069 1 GLN A O 1
ATOM 3396 N N . VAL C 1 2 ? 20.96782 -16.03387 79.98107 1.000 61.71428 2 VAL A N 1
ATOM 3397 C CA . VAL C 1 2 ? 19.64678 -16.44689 79.51931 1.000 61.85675 2 VAL A CA 1
ATOM 3398 C C . VAL C 1 2 ? 19.62325 -16.46382 77.99696 1.000 61.55819 2 VAL A C 1
ATOM 3399 O O . VAL C 1 2 ? 19.97992 -15.47534 77.34221 1.000 69.32622 2 VAL A O 1
ATOM 3403 N N . LEU C 1 3 ? 19.19593 -17.58770 77.42443 1.000 55.00865 3 LEU A N 1
ATOM 3404 C CA . LEU C 1 3 ? 19.21961 -17.78982 75.98175 1.000 56.93416 3 LEU A CA 1
ATOM 3405 C C . LEU C 1 3 ? 17.89066 -18.36826 75.52286 1.000 60.37443 3 LEU A C 1
ATOM 3406 O O . LEU C 1 3 ? 17.40941 -19.35348 76.09188 1.000 67.24716 3 LEU A O 1
ATOM 3411 N N . LEU C 1 4 ? 17.30404 -17.75262 74.49758 1.000 57.36512 4 LEU A N 1
ATOM 3412 C CA . LEU C 1 4 ? 16.07842 -18.22805 73.86713 1.000 58.40221 4 LEU A CA 1
ATOM 3413 C C . LEU C 1 4 ? 16.31117 -18.30744 72.36676 1.000 60.98113 4 LEU A C 1
ATOM 3414 O O . LEU C 1 4 ? 16.71879 -17.31858 71.75001 1.000 62.00979 4 LEU A O 1
ATOM 3419 N N . VAL C 1 5 ? 16.05762 -19.47677 71.78220 1.000 59.33133 5 VAL A N 1
ATOM 3420 C CA . VAL C 1 5 ? 16.34148 -19.73000 70.37345 1.000 58.38273 5 VAL A CA 1
ATOM 3421 C C . VAL C 1 5 ? 15.08400 -20.28445 69.72200 1.000 61.73695 5 VAL A C 1
ATOM 3422 O O . VAL C 1 5 ? 14.53842 -21.29444 70.18168 1.000 64.73718 5 VAL A O 1
ATOM 3426 N N . GLU C 1 6 ? 14.63497 -19.63760 68.65117 1.000 59.40841 6 GLU A N 1
ATOM 3427 C CA . GLU C 1 6 ? 13.44889 -20.05202 67.91743 1.000 57.26270 6 GLU A CA 1
ATOM 3428 C C . GLU C 1 6 ? 13.82984 -20.87386 66.69145 1.000 58.28644 6 GLU A C 1
ATOM 3429 O O . GLU C 1 6 ? 14.94557 -20.78526 66.17370 1.000 57.87349 6 GLU A O 1
ATOM 3435 N N . SER C 1 7 ? 12.87473 -21.67759 66.22987 1.000 56.57335 7 SER A N 1
ATOM 3436 C CA . SER C 1 7 ? 13.02478 -22.44242 64.99897 1.000 59.58162 7 SER A CA 1
ATOM 3437 C C . SER C 1 7 ? 11.63678 -22.83646 64.51483 1.000 58.95998 7 SER A C 1
ATOM 3438 O O . SER C 1 7 ? 10.63923 -22.66013 65.21773 1.000 58.32873 7 SER A O 1
ATOM 3441 N N . GLY C 1 8 ? 11.58453 -23.37330 63.29797 1.000 57.67695 8 GLY A N 1
ATOM 3442 C CA . GLY C 1 8 ? 10.34132 -23.80530 62.69737 1.000 53.88786 8 GLY A CA 1
ATOM 3443 C C . GLY C 1 8 ? 9.74831 -22.84223 61.69084 1.000 56.27322 8 GLY A C 1
ATOM 3444 O O . GLY C 1 8 ? 8.79804 -23.21342 60.99136 1.000 54.13023 8 GLY A O 1
ATOM 3445 N N . GLY C 1 9 ? 10.27066 -21.62205 61.59850 1.000 58.61026 9 GLY A N 1
ATOM 3446 C CA . GLY C 1 9 ? 9.76487 -20.68120 60.62390 1.000 55.91715 9 GLY A CA 1
ATOM 3447 C C . GLY C 1 9 ? 10.07244 -21.10612 59.20161 1.000 66.22658 9 GLY A C 1
ATOM 3448 O O . GLY C 1 9 ? 10.95712 -21.92080 58.93516 1.000 64.93490 9 GLY A O 1
ATOM 3449 N N . GLY C 1 10 ? 9.31599 -20.54396 58.26873 1.000 65.84759 10 GLY A N 1
ATOM 3450 C CA . GLY C 1 10 ? 9.51861 -20.86042 56.86742 1.000 63.18106 10 GLY A CA 1
ATOM 3451 C C . GLY C 1 10 ? 8.47351 -20.18042 56.01376 1.000 62.63847 10 GLY A C 1
ATOM 3452 O O . GLY C 1 10 ? 7.55592 -19.52137 56.51461 1.000 62.44529 10 GLY A O 1
ATOM 3453 N N . VAL C 1 11 ? 8.63788 -20.34481 54.70475 1.000 59.81626 11 VAL A N 1
ATOM 3454 C CA . VAL C 1 11 ? 7.68559 -19.84125 53.72304 1.000 57.03798 11 VAL A CA 1
ATOM 3455 C C . VAL C 1 11 ? 6.63865 -20.91826 53.48882 1.000 58.66052 11 VAL A C 1
ATOM 3456 O O . VAL C 1 11 ? 6.97921 -22.07455 53.21562 1.000 75.98046 11 VAL A O 1
ATOM 3460 N N . VAL C 1 12 ? 5.36191 -20.55125 53.61009 1.000 56.84343 12 VAL A N 1
ATOM 3461 C CA . VAL C 1 12 ? 4.27144 -21.51114 53.50207 1.000 59.72339 12 VAL A CA 1
ATOM 3462 C C . VAL C 1 12 ? 3.12341 -20.90500 52.70961 1.000 65.64168 12 VAL A C 1
ATOM 3463 O O . VAL C 1 12 ? 2.96150 -19.68558 52.63328 1.000 61.84552 12 VAL A O 1
ATOM 3467 N N . GLN C 1 13 ? 2.31923 -21.78809 52.12095 1.000 71.79539 13 GLN A N 1
ATOM 3468 C CA . GLN C 1 13 ? 1.08992 -21.37637 51.46720 1.000 75.98139 13 GLN A CA 1
ATOM 3469 C C . GLN C 1 13 ? 0.02936 -21.03307 52.51445 1.000 76.22534 13 GLN A C 1
ATOM 3470 O O . GLN C 1 13 ? 0.01719 -21.60523 53.60831 1.000 74.08067 13 GLN A O 1
ATOM 3476 N N . PRO C 1 14 ? -0.86977 -20.09792 52.20656 1.000 72.01027 14 PRO A N 1
ATOM 3477 C CA . PRO C 1 14 ? -1.93233 -19.76268 53.16054 1.000 64.11879 14 PRO A CA 1
ATOM 3478 C C . PRO C 1 14 ? -2.84944 -20.94865 53.41648 1.000 70.57839 14 PRO A C 1
ATOM 3479 O O . PRO C 1 14 ? -3.05764 -21.80318 52.55273 1.000 71.48137 14 PRO A O 1
ATOM 3483 N N . GLY C 1 15 ? -3.39452 -20.99561 54.63136 1.000 71.56259 15 GLY A N 1
ATOM 3484 C CA . GLY C 1 15 ? -4.26824 -22.07122 55.04303 1.000 76.06003 15 GLY A CA 1
ATOM 3485 C C . GLY C 1 15 ? -3.57308 -23.26843 55.65704 1.000 79.48215 15 GLY A C 1
ATOM 3486 O O . GLY C 1 15 ? -4.24775 -24.11321 56.26156 1.000 73.36822 15 GLY A O 1
ATOM 3487 N N . THR C 1 16 ? -2.25325 -23.36969 55.52870 1.000 73.19078 16 THR A N 1
ATOM 3488 C CA . THR C 1 16 ? -1.51217 -24.50465 56.06159 1.000 69.75915 16 THR A CA 1
ATOM 3489 C C . THR C 1 16 ? -1.28152 -24.31375 57.56001 1.000 73.05151 16 THR A C 1
ATOM 3490 O O . THR C 1 16 ? -1.84650 -23.41954 58.19692 1.000 64.13191 16 THR A O 1
ATOM 3494 N N . SER C 1 17 ? -0.43512 -25.16239 58.14007 1.000 70.59159 17 SER A N 1
ATOM 3495 C CA . SER C 1 17 ? -0.10196 -25.08955 59.55338 1.000 67.01603 17 SER A CA 1
ATOM 3496 C C . SER C 1 17 ? 1.40832 -25.11920 59.73835 1.000 59.05317 17 SER A C 1
ATOM 3497 O O . SER C 1 17 ? 2.13930 -25.71742 58.94475 1.000 61.54010 17 SER A O 1
ATOM 3500 N N . LEU C 1 18 ? 1.86432 -24.46102 60.80174 1.000 64.60287 18 LEU A N 1
ATOM 3501 C CA . LEU C 1 18 ? 3.27419 -24.39571 61.15380 1.000 64.37498 18 LEU A CA 1
ATOM 3502 C C . LEU C 1 18 ? 3.39176 -24.41232 62.67072 1.000 62.45445 18 LEU A C 1
ATOM 3503 O O . LEU C 1 18 ? 2.58662 -23.78738 63.36568 1.000 62.17042 18 LEU A O 1
ATOM 3508 N N . ARG C 1 19 ? 4.38689 -25.13461 63.18185 1.000 68.41056 19 ARG A N 1
ATOM 3509 C CA . ARG C 1 19 ? 4.58837 -25.29923 64.62180 1.000 63.30054 19 ARG A CA 1
ATOM 3510 C C . ARG C 1 19 ? 5.95129 -24.72795 64.99436 1.000 61.37130 19 ARG A C 1
ATOM 3511 O O . ARG C 1 19 ? 6.98487 -25.35810 64.75127 1.000 61.74015 19 ARG A O 1
ATOM 3519 N N . LEU C 1 20 ? 5.95086 -23.54199 65.59201 1.000 55.99854 20 LEU A N 1
ATOM 3520 C CA . LEU C 1 20 ? 7.18945 -22.92206 66.03060 1.000 59.47304 20 LEU A CA 1
ATOM 3521 C C . LEU C 1 20 ? 7.61943 -23.49436 67.37596 1.000 66.75949 20 LEU A C 1
ATOM 3522 O O . LEU C 1 20 ? 6.79718 -23.96715 68.16672 1.000 59.60215 20 LEU A O 1
ATOM 3527 N N . SER C 1 21 ? 8.92510 -23.44935 67.63156 1.000 56.62088 21 SER A N 1
ATOM 3528 C CA . SER C 1 21 ? 9.47629 -23.93568 68.88640 1.000 58.49989 21 SER A CA 1
ATOM 3529 C C . SER C 1 21 ? 10.54294 -22.97082 69.38022 1.000 57.22812 21 SER A C 1
ATOM 3530 O O . SER C 1 21 ? 11.23882 -22.32887 68.58992 1.000 58.07442 21 SER A O 1
ATOM 3533 N N . CYS C 1 22 ? 10.65698 -22.87622 70.70297 1.000 57.82567 22 CYS A N 1
ATOM 3534 C CA . CYS C 1 22 ? 11.61052 -21.99513 71.36594 1.000 56.62428 22 CYS A CA 1
ATOM 3535 C C . CYS C 1 22 ? 12.31511 -22.79263 72.45187 1.000 64.03296 22 CYS A C 1
ATOM 3536 O O . CYS C 1 22 ? 11.66504 -23.28886 73.37786 1.000 57.87906 22 CYS A O 1
ATOM 3539 N N . VAL C 1 23 ? 13.63348 -22.92129 72.33776 1.000 59.17559 23 VAL A N 1
ATOM 3540 C CA . VAL C 1 23 ? 14.43159 -23.70549 73.27352 1.000 58.63930 23 VAL A CA 1
ATOM 3541 C C . VAL C 1 23 ? 15.12315 -22.75052 74.23609 1.000 61.11235 23 VAL A C 1
ATOM 3542 O O . VAL C 1 23 ? 15.84734 -21.84209 73.81108 1.000 62.34493 23 VAL A O 1
ATOM 3546 N N . ALA C 1 24 ? 14.90870 -22.95944 75.53187 1.000 63.21024 24 ALA A N 1
ATOM 3547 C CA . ALA C 1 24 ? 15.43566 -22.08324 76.56618 1.000 57.52728 24 ALA A CA 1
ATOM 3548 C C . ALA C 1 24 ? 16.64367 -22.71007 77.25133 1.000 61.74883 24 ALA A C 1
ATOM 3549 O O . ALA C 1 24 ? 16.75109 -23.93304 77.37262 1.000 57.76551 24 ALA A O 1
ATOM 3551 N N . SER C 1 25 ? 17.55395 -21.84941 77.70035 1.000 63.29375 25 SER A N 1
ATOM 3552 C CA . SER C 1 25 ? 18.70752 -22.26817 78.48303 1.000 55.05183 25 SER A CA 1
ATOM 3553 C C . SER C 1 25 ? 19.19875 -21.07167 79.28237 1.000 56.78589 25 SER A C 1
ATOM 3554 O O . SER C 1 25 ? 18.86692 -19.92249 78.98080 1.000 57.98037 25 SER A O 1
ATOM 3557 N N . GLY C 1 26 ? 19.98897 -21.35743 80.31332 1.000 62.80251 26 GLY A N 1
ATOM 3558 C CA . GLY C 1 26 ? 20.53957 -20.32075 81.15774 1.000 60.41827 26 GLY A CA 1
ATOM 3559 C C . GLY C 1 26 ? 19.66479 -19.89300 82.31495 1.000 66.72767 26 GLY A C 1
ATOM 3560 O O . GLY C 1 26 ? 20.09802 -19.05608 83.11866 1.000 66.60394 26 GLY A O 1
ATOM 3561 N N . PHE C 1 27 ? 18.45193 -20.43038 82.42756 1.000 65.96234 27 PHE A N 1
ATOM 3562 C CA . PHE C 1 27 ? 17.58256 -20.12587 83.55430 1.000 69.61192 27 PHE A CA 1
ATOM 3563 C C . PHE C 1 27 ? 16.63063 -21.29361 83.77517 1.000 68.16173 27 PHE A C 1
ATOM 3564 O O . PHE C 1 27 ? 16.57621 -22.24027 82.98586 1.000 65.59418 27 PHE A O 1
ATOM 3572 N N . SER C 1 28 ? 15.88312 -21.21988 84.87261 1.000 72.68012 28 SER A N 1
ATOM 3573 C CA . SER C 1 28 ? 14.92478 -22.26274 85.23231 1.000 74.62494 28 SER A CA 1
ATOM 3574 C C . SER C 1 28 ? 13.66760 -22.07580 84.39050 1.000 77.70962 28 SER A C 1
ATOM 3575 O O . SER C 1 28 ? 12.80463 -21.25630 84.71179 1.000 79.62477 28 SER A O 1
ATOM 3578 N N . PHE C 1 29 ? 13.56261 -22.84636 83.30417 1.000 72.41889 29 PHE A N 1
ATOM 3579 C CA . PHE C 1 29 ? 12.43875 -22.69699 82.38346 1.000 58.87865 29 PHE A CA 1
ATOM 3580 C C . PHE C 1 29 ? 11.12278 -23.10001 83.03737 1.000 60.77373 29 PHE A C 1
ATOM 3581 O O . PHE C 1 29 ? 10.07908 -22.49436 82.76929 1.000 58.58459 29 PHE A O 1
ATOM 3589 N N . SER C 1 30 ? 11.15524 -24.11331 83.90789 1.000 63.76494 30 SER A N 1
ATOM 3590 C CA . SER C 1 30 ? 9.93559 -24.62582 84.52565 1.000 65.96505 30 SER A CA 1
ATOM 3591 C C . SER C 1 30 ? 9.22394 -23.57996 85.37270 1.000 60.89113 30 SER A C 1
ATOM 3592 O O . SER C 1 30 ? 8.00511 -23.67082 85.55650 1.000 57.87879 30 SER A O 1
ATOM 3595 N N . THR C 1 31 ? 9.94962 -22.58509 85.87982 1.000 60.71470 31 THR A N 1
ATOM 3596 C CA . THR C 1 31 ? 9.40452 -21.64772 86.85062 1.000 62.44364 31 THR A CA 1
ATOM 3597 C C . THR C 1 31 ? 8.90598 -20.34512 86.23776 1.000 55.13861 31 THR A C 1
ATOM 3598 O O . THR C 1 31 ? 8.26410 -19.56187 86.94204 1.000 55.48343 31 THR A O 1
ATOM 3602 N N . TYR C 1 32 ? 9.17306 -20.09128 84.96060 1.000 56.81549 32 TYR A N 1
ATOM 3603 C CA . TYR C 1 32 ? 8.79585 -18.84000 84.31862 1.000 49.74932 32 TYR A CA 1
ATOM 3604 C C . TYR C 1 32 ? 7.69834 -19.06322 83.28727 1.000 51.21358 32 TYR A C 1
ATOM 3605 O O . TYR C 1 32 ? 7.72971 -20.04079 82.53315 1.000 52.94952 32 TYR A O 1
ATOM 3614 N N . GLY C 1 33 ? 6.73118 -18.14736 83.25545 1.000 50.05041 33 GLY A N 1
ATOM 3615 C CA . GLY C 1 33 ? 5.81470 -18.08820 82.13786 1.000 50.50081 33 GLY A CA 1
ATOM 3616 C C . GLY C 1 33 ? 6.49299 -17.55553 80.89049 1.000 52.37049 33 GLY A C 1
ATOM 3617 O O . GLY C 1 33 ? 7.54133 -16.91213 80.94524 1.000 50.80989 33 GLY A O 1
ATOM 3618 N N . MET C 1 34 ? 5.88236 -17.82974 79.73861 1.000 50.11533 34 MET A N 1
ATOM 3619 C CA . MET C 1 34 ? 6.49804 -17.53452 78.45289 1.000 49.55442 34 MET A CA 1
ATOM 3620 C C . MET C 1 34 ? 5.50960 -16.82571 77.53523 1.000 54.75119 34 MET A C 1
ATOM 3621 O O . MET C 1 34 ? 4.29025 -16.95483 77.67653 1.000 48.10547 34 MET A O 1
ATOM 3626 N N . HIS C 1 35 ? 6.06288 -16.07784 76.57904 1.000 52.43517 35 HIS A N 1
ATOM 3627 C CA . HIS C 1 35 ? 5.29049 -15.28098 75.63790 1.000 45.74511 35 HIS A CA 1
ATOM 3628 C C . HIS C 1 35 ? 5.66701 -15.63229 74.20536 1.000 51.51404 35 HIS A C 1
ATOM 3629 O O . HIS C 1 35 ? 6.74249 -16.17239 73.93362 1.000 45.93567 35 HIS A O 1
ATOM 3636 N N . TRP C 1 36 ? 4.75796 -15.30328 73.28918 1.000 49.30114 36 TRP A N 1
ATOM 3637 C CA . TRP C 1 36 ? 5.04497 -15.21330 71.86332 1.000 45.88119 36 TRP A CA 1
ATOM 3638 C C . TRP C 1 36 ? 4.66820 -13.81586 71.39741 1.000 42.42006 36 TRP A C 1
ATOM 3639 O O . TRP C 1 36 ? 3.55386 -13.35077 71.66005 1.000 44.88669 36 TRP A O 1
ATOM 3650 N N . VAL C 1 37 ? 5.60067 -13.14424 70.72847 1.000 40.47606 37 VAL A N 1
ATOM 3651 C CA . VAL C 1 37 ? 5.37940 -11.81871 70.16591 1.000 38.99477 37 VAL A CA 1
ATOM 3652 C C . VAL C 1 37 ? 5.84210 -11.84517 68.71757 1.000 46.56107 37 VAL A C 1
ATOM 3653 O O . VAL C 1 37 ? 6.82251 -12.52124 68.38592 1.000 48.80824 37 VAL A O 1
ATOM 3657 N N . ARG C 1 38 ? 5.13692 -11.11802 67.85138 1.000 50.87989 38 ARG A N 1
ATOM 3658 C CA . ARG C 1 38 ? 5.49464 -11.05161 66.44273 1.000 51.66356 38 ARG A CA 1
ATOM 3659 C C . ARG C 1 38 ? 5.65286 -9.60152 66.00584 1.000 47.96199 38 ARG A C 1
ATOM 3660 O O . ARG C 1 38 ? 5.05209 -8.68902 66.57982 1.000 51.96448 38 ARG A O 1
ATOM 3668 N N . GLN C 1 39 ? 6.47736 -9.40228 64.97933 1.000 45.88729 39 GLN A N 1
ATOM 3669 C CA . GLN C 1 39 ? 6.76564 -8.07881 64.44396 1.000 49.36423 39 GLN A CA 1
ATOM 3670 C C . GLN C 1 39 ? 6.75265 -8.14422 62.92597 1.000 48.84773 39 GLN A C 1
ATOM 3671 O O . GLN C 1 39 ? 7.43745 -8.98407 62.33551 1.000 49.73334 39 GLN A O 1
ATOM 3677 N N . SER C 1 40 ? 5.98397 -7.26222 62.30257 1.000 52.62310 40 SER A N 1
ATOM 3678 C CA . SER C 1 40 ? 5.84481 -7.21552 60.85620 1.000 63.77898 40 SER A CA 1
ATOM 3679 C C . SER C 1 40 ? 5.89856 -5.76640 60.39954 1.000 63.65138 40 SER A C 1
ATOM 3680 O O . SER C 1 40 ? 5.62684 -4.85208 61.18563 1.000 66.09106 40 SER A O 1
ATOM 3683 N N . PRO C 1 41 ? 6.26832 -5.52291 59.13474 1.000 73.41626 41 PRO A N 1
ATOM 3684 C CA . PRO C 1 41 ? 6.27962 -4.13480 58.63307 1.000 77.89687 41 PRO A CA 1
ATOM 3685 C C . PRO C 1 41 ? 4.94801 -3.42249 58.79673 1.000 70.25630 41 PRO A C 1
ATOM 3686 O O . PRO C 1 41 ? 4.92082 -2.22967 59.12477 1.000 70.46904 41 PRO A O 1
ATOM 3690 N N . GLY C 1 42 ? 3.84121 -4.12054 58.57046 1.000 70.99673 42 GLY A N 1
ATOM 3691 C CA . GLY C 1 42 ? 2.52328 -3.62152 58.91962 1.000 72.96950 42 GLY A CA 1
ATOM 3692 C C . GLY C 1 42 ? 2.07697 -4.24226 60.23355 1.000 79.34206 42 GLY A C 1
ATOM 3693 O O . GLY C 1 42 ? 2.31674 -5.42338 60.48323 1.000 84.61721 42 GLY A O 1
ATOM 3694 N N . LYS C 1 43 ? 1.44228 -3.42258 61.07071 1.000 90.10893 43 LYS A N 1
ATOM 3695 C CA . LYS C 1 43 ? 0.93425 -3.71783 62.40737 1.000 91.61432 43 LYS A CA 1
ATOM 3696 C C . LYS C 1 43 ? 2.03853 -3.68590 63.46919 1.000 82.07815 43 LYS A C 1
ATOM 3697 O O . LYS C 1 43 ? 1.72148 -3.70932 64.65952 1.000 84.82702 43 LYS A O 1
ATOM 3703 N N . GLY C 1 44 ? 3.31480 -3.63291 63.08797 1.000 68.13866 44 GLY A N 1
ATOM 3704 C CA . GLY C 1 44 ? 4.37324 -3.39291 64.06022 1.000 65.20577 44 GLY A CA 1
ATOM 3705 C C . GLY C 1 44 ? 4.57728 -4.55912 65.01016 1.000 62.93266 44 GLY A C 1
ATOM 3706 O O . GLY C 1 44 ? 4.61020 -5.72750 64.60849 1.000 59.90679 44 GLY A O 1
ATOM 3707 N N . LEU C 1 45 ? 4.72969 -4.23438 66.29312 1.000 51.09475 45 LEU A N 1
ATOM 3708 C CA . LEU C 1 45 ? 4.92198 -5.23273 67.33928 1.000 53.79254 45 LEU A CA 1
ATOM 3709 C C . LEU C 1 45 ? 3.56619 -5.65219 67.89317 1.000 54.43249 45 LEU A C 1
ATOM 3710 O O . LEU C 1 45 ? 2.78992 -4.80868 68.35570 1.000 57.99492 45 LEU A O 1
ATOM 3715 N N . GLU C 1 46 ? 3.28511 -6.95251 67.85129 1.000 51.21249 46 GLU A N 1
ATOM 3716 C CA . GLU C 1 46 ? 1.99283 -7.48631 68.26389 1.000 53.95792 46 GLU A CA 1
ATOM 3717 C C . GLU C 1 46 ? 2.20679 -8.65982 69.20406 1.000 49.30502 46 GL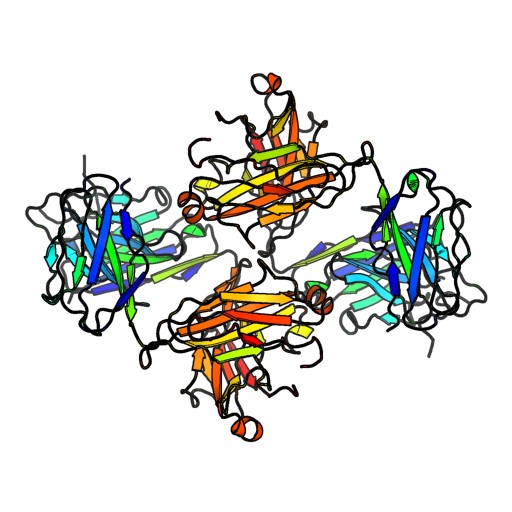U A C 1
ATOM 3718 O O . GLU C 1 46 ? 2.89612 -9.62287 68.85228 1.000 50.64625 46 GLU A O 1
ATOM 3724 N N . TRP C 1 47 ? 1.61777 -8.57721 70.39269 1.000 43.80101 47 TRP A N 1
ATOM 3725 C CA . TRP C 1 47 ? 1.60349 -9.71519 71.29867 1.000 44.52997 47 TRP A CA 1
ATOM 3726 C C . TRP C 1 47 ? 0.70056 -10.81132 70.74458 1.000 50.54502 47 TRP A C 1
ATOM 3727 O O . TRP C 1 47 ? -0.31785 -10.53330 70.10311 1.000 45.84039 47 TRP A O 1
ATOM 3738 N N . VAL C 1 48 ? 1.07845 -12.06632 70.98880 1.000 43.86053 48 VAL A N 1
ATOM 3739 C CA . VAL C 1 48 ? 0.34395 -13.18976 70.41679 1.000 49.31425 48 VAL A CA 1
ATOM 3740 C C . VAL C 1 48 ? -0.24807 -14.06481 71.51560 1.000 49.88746 48 VAL A C 1
ATOM 3741 O O . VAL C 1 48 ? -1.47272 -14.19507 71.61863 1.000 55.98077 48 VAL A O 1
ATOM 3745 N N . ALA C 1 49 ? 0.60292 -14.67316 72.34107 1.000 51.05438 49 ALA A N 1
ATOM 3746 C CA . ALA C 1 49 ? 0.11703 -15.60341 73.35088 1.000 47.82174 49 ALA A CA 1
ATOM 3747 C C . ALA C 1 49 ? 1.02077 -15.57314 74.57352 1.000 44.02119 49 ALA A C 1
ATOM 3748 O O . ALA C 1 49 ? 2.18341 -15.16747 74.50550 1.000 50.04795 49 ALA A O 1
ATOM 3750 N N . ILE C 1 50 ? 0.46173 -16.01272 75.69962 1.000 51.03522 50 ILE A N 1
ATOM 3751 C CA . ILE C 1 50 ? 1.20704 -16.20854 76.93820 1.000 48.58894 50 ILE A CA 1
ATOM 3752 C C . ILE C 1 50 ? 0.74477 -17.51679 77.56415 1.000 44.53317 50 ILE A C 1
ATOM 3753 O O . ILE C 1 50 ? -0.43548 -17.87330 77.48281 1.000 51.31055 50 ILE A O 1
ATOM 3758 N N . ILE C 1 51 ? 1.67747 -18.24311 78.17341 1.000 47.38438 51 ILE A N 1
ATOM 3759 C CA . ILE C 1 51 ? 1.37175 -19.49329 78.85512 1.000 50.77114 51 ILE A CA 1
ATOM 3760 C C . ILE C 1 51 ? 2.02347 -19.46863 80.23157 1.000 52.55825 51 ILE A C 1
ATOM 3761 O O . ILE C 1 51 ? 3.17430 -19.04123 80.37848 1.000 51.21562 51 ILE A O 1
ATOM 3766 N N . TRP C 1 52 ? 1.27584 -19.90615 81.24349 1.000 51.63676 52 TRP A N 1
ATOM 3767 C CA . TRP C 1 52 ? 1.78330 -19.93451 82.60680 1.000 54.29884 52 TRP A CA 1
ATOM 3768 C C . TRP C 1 52 ? 2.95408 -20.91475 82.72521 1.000 55.75449 52 TRP A C 1
ATOM 3769 O O . TRP C 1 52 ? 3.22020 -21.72634 81.83396 1.000 57.44281 52 TRP A O 1
ATOM 3780 N N . TYR C 1 53 A 3.66024 -20.82366 83.85646 1.000 48.77912 52 TYR A N 1
ATOM 3781 C CA . TYR C 1 53 A 4.84306 -21.65350 84.07203 1.000 52.20400 52 TYR A CA 1
ATOM 3782 C C . TYR C 1 53 A 4.51158 -23.13876 83.96979 1.000 62.27604 52 TYR A C 1
ATOM 3783 O O . TYR C 1 53 A 5.31352 -23.92746 83.45577 1.000 61.68552 52 TYR A O 1
ATOM 3792 N N . ASP C 1 54 ? 3.33403 -23.53888 84.44727 1.000 51.92089 53 ASP A N 1
ATOM 3793 C CA . ASP C 1 54 ? 2.94585 -24.94210 84.45725 1.000 57.17654 53 ASP A CA 1
ATOM 3794 C C . ASP C 1 54 ? 2.30085 -25.39684 83.15625 1.000 59.60451 53 ASP A C 1
ATOM 3795 O O . ASP C 1 54 ? 2.13169 -26.60460 82.95552 1.000 64.58881 53 ASP A O 1
ATOM 3800 N N . GLY C 1 55 ? 1.94127 -24.47019 82.27519 1.000 59.35710 54 GLY A N 1
ATOM 3801 C CA . GLY C 1 55 ? 1.22278 -24.80972 81.06861 1.000 55.55528 54 GLY A CA 1
ATOM 3802 C C . GLY C 1 55 ? -0.28086 -24.79435 81.19939 1.000 57.61659 54 GLY A C 1
ATOM 3803 O O . GLY C 1 55 ? -0.96803 -25.27711 80.29221 1.000 66.32859 54 GLY A O 1
ATOM 3804 N N . GLY C 1 56 ? -0.81450 -24.25785 82.29400 1.000 57.19387 55 GLY A N 1
ATOM 3805 C CA . GLY C 1 56 ? -2.24712 -24.23199 82.50681 1.000 53.31125 55 GLY A CA 1
ATOM 3806 C C . GLY C 1 56 ? -2.92937 -23.03519 81.87854 1.000 62.03172 55 GLY A C 1
ATOM 3807 O O . GLY C 1 56 ? -3.61051 -23.16592 80.85699 1.000 68.24289 55 GLY A O 1
ATOM 3808 N N . ASN C 1 57 ? -2.75575 -21.86236 82.48180 1.000 59.90834 56 ASN A N 1
ATOM 3809 C CA . ASN C 1 57 ? -3.36938 -20.65006 81.95695 1.000 57.97681 56 ASN A CA 1
ATOM 3810 C C . ASN C 1 57 ? -2.74962 -20.27984 80.61617 1.000 57.78717 56 ASN A C 1
ATOM 3811 O O . ASN C 1 57 ? -1.52356 -20.26355 80.46856 1.000 55.88631 56 ASN A O 1
ATOM 3816 N N . LYS C 1 58 ? -3.60193 -19.98439 79.63709 1.000 54.18916 57 LYS A N 1
ATOM 3817 C CA . LYS C 1 58 ? -3.16185 -19.54412 78.32074 1.000 54.68680 57 LYS A CA 1
ATOM 3818 C C . LYS C 1 58 ? -4.08235 -18.43092 77.84875 1.000 57.10746 57 LYS A C 1
ATOM 3819 O O . LYS C 1 58 ? -5.30727 -18.57235 77.90592 1.000 61.66551 57 LYS A O 1
ATOM 3825 N N . PHE C 1 59 ? -3.49384 -17.32758 77.39230 1.000 54.63774 58 PHE A N 1
ATOM 3826 C CA . PHE C 1 59 ? -4.24233 -16.21547 76.82735 1.000 50.40385 58 PHE A CA 1
ATOM 3827 C C . PHE C 1 59 ? -3.69437 -15.90039 75.44315 1.000 58.10034 58 PHE A C 1
ATOM 3828 O O . PHE C 1 59 ? -2.50323 -16.08069 75.17691 1.000 57.43457 58 PHE A O 1
ATOM 3836 N N . TYR C 1 60 ? -4.57552 -15.43136 74.56024 1.000 56.03649 59 TYR A N 1
ATOM 3837 C CA . TYR C 1 60 ? -4.22805 -15.18522 73.16873 1.000 50.49924 59 TYR A CA 1
ATOM 3838 C C . TYR C 1 60 ? -4.70490 -13.80548 72.74147 1.000 51.18881 59 TYR A C 1
ATOM 3839 O O . TYR C 1 60 ? -5.67693 -13.26976 73.28071 1.000 52.21321 59 TYR A O 1
ATOM 3848 N N . ALA C 1 61 ? -4.01519 -13.23877 71.75620 1.000 53.16722 60 ALA A N 1
ATOM 3849 C CA . ALA C 1 61 ? -4.50593 -12.03198 71.11011 1.000 52.85258 60 ALA A CA 1
ATOM 3850 C C . ALA C 1 61 ? -5.79334 -12.33204 70.34873 1.000 61.54064 60 ALA A C 1
ATOM 3851 O O . ALA C 1 61 ? -6.02537 -13.45701 69.89572 1.000 65.58165 60 ALA A O 1
ATOM 3853 N N . ASP C 1 62 ? -6.64047 -11.30577 70.21475 1.000 61.66025 61 ASP A N 1
ATOM 3854 C CA . ASP C 1 62 ? -7.92690 -11.48631 69.54653 1.000 59.50688 61 ASP A CA 1
ATOM 3855 C C . ASP C 1 62 ? -7.75667 -11.94595 68.10643 1.000 58.04240 61 ASP A C 1
ATOM 3856 O O . ASP C 1 62 ? -8.63066 -12.63500 67.56813 1.000 59.89842 61 ASP A O 1
ATOM 3861 N N . SER C 1 63 ? -6.63995 -11.58713 67.47345 1.000 61.42890 62 SER A N 1
ATOM 3862 C CA . SER C 1 63 ? -6.42620 -11.86329 66.05897 1.000 64.13400 62 SER A CA 1
ATOM 3863 C C . SER C 1 63 ? -5.92948 -13.27681 65.78548 1.000 56.27541 62 SER A C 1
ATOM 3864 O O . SER C 1 63 ? -5.85725 -13.67164 64.61726 1.000 66.10075 62 SER A O 1
ATOM 3867 N N . VAL C 1 64 ? -5.58298 -14.04576 66.81978 1.000 60.91530 63 VAL A N 1
ATOM 3868 C CA . VAL C 1 64 ? -5.11689 -15.41530 66.64742 1.000 63.57916 63 VAL A CA 1
ATOM 3869 C C . VAL C 1 64 ? -5.93642 -16.41918 67.44151 1.000 70.32283 63 VAL A C 1
ATOM 3870 O O . VAL C 1 64 ? -5.60292 -17.60520 67.44853 1.000 73.28498 63 VAL A O 1
ATOM 3874 N N . GLN C 1 65 ? -7.00165 -15.98568 68.11137 1.000 70.13548 64 GLN A N 1
ATOM 3875 C CA . GLN C 1 65 ? -7.80693 -16.89372 68.91672 1.000 71.70600 64 GLN A CA 1
ATOM 3876 C C . GLN C 1 65 ? -8.60411 -17.82490 68.01242 1.000 71.97273 64 GLN A C 1
ATOM 3877 O O . GLN C 1 65 ? -9.21781 -17.38510 67.03519 1.000 70.05040 64 GLN A O 1
ATOM 3883 N N . GLY C 1 66 ? -8.58904 -19.11686 68.33848 1.000 70.08934 65 GLY A N 1
ATOM 3884 C CA . GLY C 1 66 ? -9.21093 -20.12676 67.51355 1.000 64.95034 65 GLY A CA 1
ATOM 3885 C C . GLY C 1 66 ? -8.32288 -20.69900 66.43094 1.000 77.31734 65 GLY A C 1
ATOM 3886 O O . GLY C 1 66 ? -8.73492 -21.65040 65.75256 1.000 72.35942 65 GLY A O 1
ATOM 3887 N N . ARG C 1 67 ? -7.12416 -20.15315 66.24425 1.000 69.46506 66 ARG A N 1
ATOM 3888 C CA . ARG C 1 67 ? -6.18465 -20.64309 65.24409 1.000 67.48700 66 ARG A CA 1
ATOM 3889 C C . ARG C 1 67 ? -4.83524 -21.02827 65.82668 1.000 73.72909 66 ARG A C 1
ATOM 3890 O O . ARG C 1 67 ? -4.22960 -22.00147 65.36966 1.000 66.51414 66 ARG A O 1
ATOM 3898 N N . PHE C 1 68 ? -4.34900 -20.29902 66.82829 1.000 69.52655 67 PHE A N 1
ATOM 3899 C CA . PHE C 1 68 ? -3.04216 -20.54399 67.42028 1.000 66.70709 67 PHE A CA 1
ATOM 3900 C C . PHE C 1 68 ? -3.19187 -21.21219 68.78286 1.000 69.36946 67 PHE A C 1
ATOM 3901 O O . PHE C 1 68 ? -4.14904 -20.95492 69.51811 1.000 75.61827 67 PHE A O 1
ATOM 3909 N N . THR C 1 69 ? -2.22739 -22.06838 69.11952 1.000 60.02569 68 THR A N 1
ATOM 3910 C CA . THR C 1 69 ? -2.21689 -22.76521 70.39991 1.000 54.95328 68 THR A CA 1
ATOM 3911 C C . THR C 1 69 ? -0.80502 -22.76627 70.96398 1.000 61.11689 68 THR A C 1
ATOM 3912 O O . THR C 1 69 ? 0.13965 -23.16377 70.27649 1.000 60.04215 68 THR A O 1
ATOM 3916 N N . VAL C 1 70 ? -0.66680 -22.33029 72.21340 1.000 58.73002 69 VAL A N 1
ATOM 3917 C CA . VAL C 1 70 ? 0.61692 -22.30946 72.90453 1.000 57.97497 69 VAL A CA 1
ATOM 3918 C C . VAL C 1 70 ? 0.66766 -23.47806 73.87939 1.000 57.60455 69 VAL A C 1
ATOM 3919 O O . VAL C 1 70 ? -0.33631 -23.81812 74.51878 1.000 58.77604 69 VAL A O 1
ATOM 3923 N N . SER C 1 71 ? 1.83369 -24.11260 73.97273 1.000 57.81289 70 SER A N 1
ATOM 3924 C CA . SER C 1 71 ? 2.04575 -25.22333 74.88986 1.000 57.05713 70 SER A CA 1
ATOM 3925 C C . SER C 1 71 ? 3.53741 -25.33068 75.16849 1.000 60.31226 70 SER A C 1
ATOM 3926 O O . SER C 1 71 ? 4.36334 -24.79817 74.42310 1.000 61.44216 70 SER A O 1
ATOM 3929 N N . ARG C 1 72 ? 3.87590 -26.02653 76.25268 1.000 54.91194 71 ARG A N 1
ATOM 3930 C CA . ARG C 1 72 ? 5.26464 -26.14001 76.67197 1.000 65.38370 71 ARG A CA 1
ATOM 3931 C C . ARG C 1 72 ? 5.53479 -27.52948 77.22896 1.000 65.03382 71 ARG A C 1
ATOM 3932 O O . ARG C 1 72 ? 4.66230 -28.15793 77.83422 1.000 66.76541 71 ARG A O 1
ATOM 3940 N N . ASP C 1 73 ? 6.76042 -27.99983 77.00845 1.000 65.64810 72 ASP A N 1
ATOM 3941 C CA . ASP C 1 73 ? 7.25500 -29.27363 77.52471 1.000 68.35123 72 ASP A CA 1
ATOM 3942 C C . ASP C 1 73 ? 8.40920 -28.93736 78.46460 1.000 64.69502 72 ASP A C 1
ATOM 3943 O O . ASP C 1 73 ? 9.56429 -28.85157 78.04103 1.000 66.79469 72 ASP A O 1
ATOM 3948 N N . ASN C 1 74 ? 8.08822 -28.74396 79.74648 1.000 65.65753 73 ASN A N 1
ATOM 3949 C CA . ASN C 1 74 ? 9.09928 -28.34085 80.71689 1.000 63.55842 73 ASN A CA 1
ATOM 3950 C C . ASN C 1 74 ? 10.19800 -29.38203 80.87623 1.000 68.12739 73 ASN A C 1
ATOM 3951 O O . ASN C 1 74 ? 11.30052 -29.03926 81.31725 1.000 67.87864 73 ASN A O 1
ATOM 3956 N N . SER C 1 75 ? 9.92700 -30.64299 80.53210 1.000 69.00559 74 SER A N 1
ATOM 3957 C CA A SER C 1 75 ? 10.97094 -31.65922 80.57392 0.381 70.29488 74 SER A CA 1
ATOM 3958 C CA B SER C 1 75 ? 10.96842 -31.66177 80.57128 0.619 70.35075 74 SER A CA 1
ATOM 3959 C C . SER C 1 75 ? 11.99250 -31.47786 79.45913 1.000 73.66453 74 SER A C 1
ATOM 3960 O O . SER C 1 75 ? 13.08246 -32.05563 79.53462 1.000 73.40834 74 SER A O 1
ATOM 3965 N N . LYS C 1 76 ? 11.66713 -30.68918 78.43314 1.000 67.83665 75 LYS A N 1
ATOM 3966 C CA . LYS C 1 76 ? 12.56638 -30.43822 77.31409 1.000 63.42561 75 LYS A CA 1
ATOM 3967 C C . LYS C 1 76 ? 12.93452 -28.96551 77.16831 1.000 64.83580 75 LYS A C 1
ATOM 3968 O O . LYS C 1 76 ? 13.57472 -28.59718 76.17552 1.000 63.82428 75 LYS A O 1
ATOM 3974 N N . ASN C 1 77 ? 12.53715 -28.11404 78.11719 1.000 55.68918 76 ASN A N 1
ATOM 3975 C CA . ASN C 1 77 ? 12.86045 -26.68430 78.09677 1.000 57.98761 76 ASN A CA 1
ATOM 3976 C C . ASN C 1 77 ? 12.38087 -25.99800 76.82055 1.000 55.64796 76 ASN A C 1
ATOM 3977 O O . ASN C 1 77 ? 12.97194 -25.00890 76.38297 1.000 55.83796 76 ASN A O 1
ATOM 3982 N N . THR C 1 78 ? 11.30896 -26.49811 76.21110 1.000 62.69085 77 THR A N 1
ATOM 3983 C CA . THR C 1 78 ? 10.86528 -26.01182 74.91200 1.000 65.30000 77 THR A CA 1
ATOM 3984 C C . THR C 1 78 ? 9.47553 -25.39536 75.00735 1.000 62.19848 77 THR A C 1
ATOM 3985 O O . THR C 1 78 ? 8.58674 -25.92978 75.67996 1.000 57.24684 77 THR A O 1
ATOM 3989 N N . LEU C 1 79 ? 9.30621 -24.26373 74.32844 1.000 59.41108 78 LEU A N 1
ATOM 3990 C CA . LEU C 1 79 ? 8.02953 -23.57662 74.19456 1.000 58.88056 78 LEU A CA 1
ATOM 3991 C C . LEU C 1 79 ? 7.55509 -23.70347 72.75338 1.000 58.84054 78 LEU A C 1
ATOM 3992 O O . LEU C 1 79 ? 8.34092 -23.50893 71.82067 1.000 59.69450 78 LEU A O 1
ATOM 3997 N N . TYR C 1 80 ? 6.27687 -24.02296 72.57078 1.000 57.04068 79 TYR A N 1
ATOM 3998 C CA . TYR C 1 80 ? 5.72785 -24.28547 71.25010 1.000 57.87557 79 TYR A CA 1
ATOM 3999 C C . TYR C 1 80 ? 4.64121 -23.27778 70.90449 1.000 57.98520 79 TYR A C 1
ATOM 4000 O O . TYR C 1 80 ? 3.99702 -22.70225 71.78670 1.000 54.51140 79 TYR A O 1
ATOM 4009 N N . LEU C 1 81 ? 4.44904 -23.07405 69.60184 1.000 56.78748 80 LEU A N 1
ATOM 4010 C CA . LEU C 1 81 ? 3.33351 -22.29037 69.07885 1.000 57.39612 80 LEU A CA 1
ATOM 4011 C C . LEU C 1 81 ? 2.78141 -23.01679 67.85885 1.000 60.28372 80 LEU A C 1
ATOM 4012 O O . LEU C 1 81 ? 3.43727 -23.06896 66.81365 1.000 48.48109 80 LEU A O 1
ATOM 4017 N N . GLN C 1 82 ? 1.58433 -23.57960 67.99347 1.000 59.46175 81 GLN A N 1
ATOM 4018 C CA . GLN C 1 82 ? 0.91608 -24.25947 66.89287 1.000 64.18291 81 GLN A CA 1
ATOM 4019 C C . GLN C 1 82 ? 0.08514 -23.24307 66.11952 1.000 59.48201 81 GLN A C 1
ATOM 4020 O O . GLN C 1 82 ? -0.87552 -22.68241 66.65675 1.000 56.38104 81 GLN A O 1
ATOM 4026 N N . MET C 1 83 ? 0.45113 -23.01022 64.86384 1.000 65.30530 82 MET A N 1
ATOM 4027 C CA . MET C 1 83 ? -0.22669 -22.04475 64.00570 1.000 62.72267 82 MET A CA 1
ATOM 4028 C C . MET C 1 83 ? -1.07040 -22.81642 63.00077 1.000 63.25635 82 MET A C 1
ATOM 4029 O O . MET C 1 83 ? -0.52841 -23.52429 62.14784 1.000 70.52579 82 MET A O 1
ATOM 4034 N N . ASN C 1 84 A -2.38946 -22.68763 63.10748 1.000 66.89908 82 ASN A N 1
ATOM 4035 C CA . ASN C 1 84 A -3.32415 -23.31147 62.18280 1.000 69.56389 82 ASN A CA 1
ATOM 4036 C C . ASN C 1 84 A -4.03766 -22.24615 61.36218 1.000 68.34292 82 ASN A C 1
ATOM 4037 O O . ASN C 1 84 A -4.16341 -21.09227 61.78165 1.000 67.88908 82 ASN A O 1
ATOM 4042 N N . SER C 1 85 B -4.51454 -22.65871 60.18671 1.000 71.78280 82 SER A N 1
ATOM 4043 C CA . SER C 1 85 B -5.22911 -21.78667 59.25444 1.000 67.64585 82 SER A CA 1
ATOM 4044 C C . SER C 1 85 B -4.48338 -20.46638 59.05980 1.000 69.47940 82 SER A C 1
ATOM 4045 O O . SER C 1 85 B -4.99029 -19.37914 59.34169 1.000 63.10897 82 SER A O 1
ATOM 4048 N N . LEU C 1 86 C -3.25093 -20.58747 58.57397 1.000 70.15841 82 LEU A N 1
ATOM 4049 C CA . LEU C 1 86 C -2.37588 -19.43091 58.44194 1.000 69.73360 82 LEU A CA 1
ATOM 4050 C C . LEU C 1 86 C -2.88621 -18.48278 57.36386 1.000 73.40737 82 LEU A C 1
ATOM 4051 O O . LEU C 1 86 C -3.18438 -18.90145 56.24083 1.000 76.44769 82 LEU A O 1
ATOM 4056 N N . ARG C 1 87 ? -2.99323 -17.20493 57.71358 1.000 68.72881 83 ARG A N 1
ATOM 4057 C CA . ARG C 1 87 ? -3.34230 -16.15166 56.77390 1.000 64.21724 83 ARG A CA 1
ATOM 4058 C C . ARG C 1 87 ? -2.08846 -15.39167 56.35824 1.000 66.94379 83 ARG A C 1
ATOM 4059 O O . ARG C 1 87 ? -1.00857 -15.55988 56.92907 1.000 69.91772 83 ARG A O 1
ATOM 4067 N N . ALA C 1 88 ? -2.24741 -14.53514 55.34734 1.000 69.02265 84 ALA A N 1
ATOM 4068 C CA . ALA C 1 88 ? -1.12357 -13.72543 54.88924 1.000 64.88130 84 ALA A CA 1
ATOM 4069 C C . ALA C 1 88 ? -0.70748 -12.70885 55.94562 1.000 64.72447 84 ALA A C 1
ATOM 4070 O O . ALA C 1 88 ? 0.48650 -12.43850 56.11786 1.000 59.47721 84 ALA A O 1
ATOM 4072 N N . GLU C 1 89 ? -1.67621 -12.14433 56.67105 1.000 68.65401 85 GLU A N 1
ATOM 4073 C CA . GLU C 1 89 ? -1.37988 -11.14230 57.68770 1.000 66.78158 85 GLU A CA 1
ATOM 4074 C C . GLU C 1 89 ? -0.63337 -11.71301 58.88575 1.000 66.85194 85 GLU A C 1
ATOM 4075 O O . GLU C 1 89 ? -0.19734 -10.93864 59.74415 1.000 70.92430 85 GLU A O 1
ATOM 4081 N N . ASP C 1 90 ? -0.48257 -13.03418 58.97265 1.000 64.783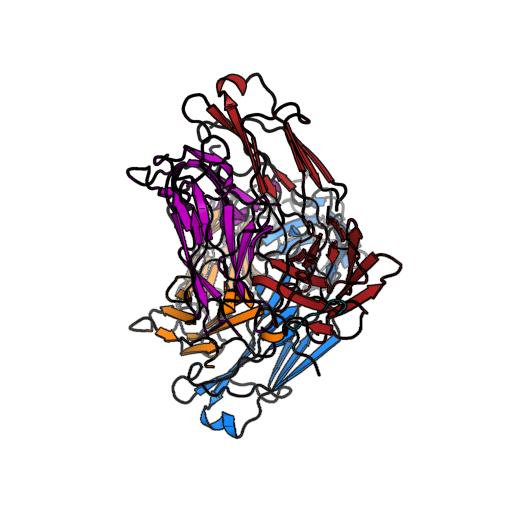09 86 ASP A N 1
ATOM 4082 C CA . ASP C 1 90 ? 0.35304 -13.64189 59.99990 1.000 60.96920 86 ASP A CA 1
ATOM 4083 C C . ASP C 1 90 ? 1.83493 -13.59489 59.65240 1.000 58.35303 86 ASP A C 1
ATOM 4084 O O . ASP C 1 90 ? 2.65756 -14.03138 60.46443 1.000 60.07195 86 ASP A O 1
ATOM 4089 N N . THR C 1 91 ? 2.18994 -13.08581 58.47301 1.000 61.82716 87 THR A N 1
ATOM 4090 C CA . THR C 1 91 ? 3.59070 -12.94147 58.09782 1.000 55.78699 87 THR A CA 1
ATOM 4091 C C . THR C 1 91 ? 4.28000 -11.95243 59.02660 1.000 48.36827 87 THR A C 1
ATOM 4092 O O . THR C 1 91 ? 3.87589 -10.78932 59.11931 1.000 51.72293 87 THR A O 1
ATOM 4096 N N . ALA C 1 92 ? 5.31895 -12.41841 59.71397 1.000 47.84631 88 ALA A N 1
ATOM 4097 C CA . ALA C 1 92 ? 6.03618 -11.60993 60.69222 1.000 49.63822 88 ALA A CA 1
ATOM 4098 C C . ALA C 1 92 ? 7.22713 -12.41309 61.19779 1.000 53.65211 88 ALA A C 1
ATOM 4099 O O . ALA C 1 92 ? 7.37936 -13.59907 60.88985 1.000 51.82287 88 ALA A O 1
ATOM 4101 N N . VAL C 1 93 ? 8.07359 -11.74400 61.97511 1.000 53.59031 89 VAL A N 1
ATOM 4102 C CA . VAL C 1 93 ? 9.11499 -12.40501 62.75303 1.000 55.11406 89 VAL A CA 1
ATOM 4103 C C . VAL C 1 93 ? 8.54191 -12.70045 64.13221 1.000 50.97703 89 VAL A C 1
ATOM 4104 O O . VAL C 1 93 ? 8.07630 -11.79068 64.82612 1.000 51.59762 89 VAL A O 1
ATOM 4108 N N . TYR C 1 94 ? 8.57187 -13.96725 64.53180 1.000 49.85613 90 TYR A N 1
ATOM 4109 C CA . TYR C 1 94 ? 7.97713 -14.40132 65.78901 1.000 45.34978 90 TYR A CA 1
ATOM 4110 C C . TYR C 1 94 ? 9.07225 -14.60097 66.82917 1.000 52.38240 90 TYR A C 1
ATOM 4111 O O . TYR C 1 94 ? 10.01187 -15.37361 66.61017 1.000 54.39450 90 TYR A O 1
ATOM 4120 N N . TYR C 1 95 ? 8.95009 -13.90120 67.95297 1.000 47.71472 91 TYR A N 1
ATOM 4121 C CA . TYR C 1 95 ? 9.87587 -14.02358 69.06791 1.000 45.38823 91 TYR A CA 1
ATOM 4122 C C . TYR C 1 95 ? 9.19659 -14.73233 70.22991 1.000 52.57629 91 TYR A C 1
ATOM 4123 O O . TYR C 1 95 ? 8.00434 -14.53095 70.47984 1.000 48.76404 91 TYR A O 1
ATOM 4132 N N . CYS C 1 96 ? 9.95674 -15.55608 70.94209 1.000 47.91738 92 CYS A N 1
ATOM 4133 C CA . CYS C 1 96 ? 9.55173 -15.98363 72.26987 1.000 49.76452 92 CYS A CA 1
ATOM 4134 C C . CYS C 1 96 ? 10.16088 -15.03825 73.29248 1.000 53.56110 92 CYS A C 1
ATOM 4135 O O . CYS C 1 96 ? 11.28892 -14.56507 73.12623 1.000 55.34467 92 CYS A O 1
ATOM 4138 N N . ALA C 1 97 ? 9.39787 -14.74437 74.33697 1.000 52.54354 93 ALA A N 1
ATOM 4139 C CA . ALA C 1 97 ? 9.84901 -13.85877 75.39462 1.000 52.30518 93 ALA A CA 1
ATOM 4140 C C . ALA C 1 97 ? 9.65535 -14.54211 76.73716 1.000 46.83409 93 ALA A C 1
ATOM 4141 O O . ALA C 1 97 ? 8.77609 -15.39169 76.90135 1.000 54.71734 93 ALA A O 1
ATOM 4143 N N . LYS C 1 98 ? 10.49970 -14.17035 77.68976 1.000 52.56130 94 LYS A N 1
ATOM 4144 C CA . LYS C 1 98 ? 10.42576 -14.67189 79.05242 1.000 48.93344 94 LYS A CA 1
ATOM 4145 C C . LYS C 1 98 ? 9.74560 -13.62741 79.92380 1.000 48.03864 94 LYS A C 1
ATOM 4146 O O . LYS C 1 98 ? 10.08822 -12.44247 79.85784 1.000 41.63191 94 LYS A O 1
ATOM 4152 N N . ALA C 1 99 ? 8.77268 -14.06296 80.71942 1.000 46.05774 95 ALA A N 1
ATOM 4153 C CA . ALA C 1 99 ? 8.11046 -13.15246 81.64127 1.000 48.42733 95 ALA A CA 1
ATOM 4154 C C . ALA C 1 99 ? 9.09996 -12.63097 82.67733 1.000 43.55726 95 ALA A C 1
ATOM 4155 O O . ALA C 1 99 ? 10.06956 -13.30313 83.03770 1.000 49.67015 95 ALA A O 1
ATOM 4157 N N . TYR C 1 100 ? 8.84679 -11.41572 83.15592 1.000 40.58195 96 TYR A N 1
ATOM 4158 C CA . TYR C 1 100 ? 9.71974 -10.80125 84.14485 1.000 45.39402 96 TYR A CA 1
ATOM 4159 C C . TYR C 1 100 ? 9.70466 -11.60718 85.44318 1.000 46.58139 96 TYR A C 1
ATOM 4160 O O . TYR C 1 100 ? 8.79838 -12.40255 85.70311 1.000 41.51788 96 TYR A O 1
ATOM 4169 N N . ARG C 1 101 ? 10.73263 -11.39699 86.26183 1.000 49.01138 97 ARG A N 1
ATOM 4170 C CA . ARG C 1 101 ? 10.86260 -12.14801 87.50259 1.000 50.38121 97 ARG A CA 1
ATOM 4171 C C . ARG C 1 101 ? 9.77345 -11.76282 88.49584 1.000 44.83944 97 ARG A C 1
ATOM 4172 O O . ARG C 1 101 ? 9.25504 -10.64238 88.48629 1.000 49.24428 97 ARG A O 1
ATOM 4180 N N . THR C 1 102 ? 9.42832 -12.71991 89.35628 1.000 45.15474 98 THR A N 1
ATOM 4181 C CA . THR C 1 102 ? 8.48586 -12.47393 90.43889 1.000 49.36192 98 THR A CA 1
ATOM 4182 C C . THR C 1 102 ? 8.96962 -11.32948 91.32132 1.000 50.89218 98 THR A C 1
ATOM 4183 O O . THR C 1 102 ? 10.15483 -11.23445 91.65112 1.000 50.67956 98 THR A O 1
ATOM 4187 N N . SER C 1 103 ? 8.04554 -10.44768 91.68702 1.000 48.64112 99 SER A N 1
ATOM 4188 C CA . SER C 1 103 ? 8.33693 -9.36759 92.61729 1.000 54.54384 99 SER A CA 1
ATOM 4189 C C . SER C 1 103 ? 7.06372 -9.06827 93.40063 1.000 57.33534 99 SER A C 1
ATOM 4190 O O . SER C 1 103 ? 6.09819 -9.83759 93.36704 1.000 58.58783 99 SER A O 1
ATOM 4193 N N . LEU C 1 104 ? 7.06047 -7.94552 94.11397 1.000 56.65415 100 LEU A N 1
ATOM 4194 C CA . LEU C 1 104 ? 5.86079 -7.50766 94.81367 1.000 52.55124 100 LEU A CA 1
ATOM 4195 C C . LEU C 1 104 ? 4.85564 -6.82815 93.89272 1.000 53.99601 100 LEU A C 1
ATOM 4196 O O . LEU C 1 104 ? 3.77805 -6.44119 94.35953 1.000 53.17007 100 LEU A O 1
ATOM 4201 N N . ASP C 1 105 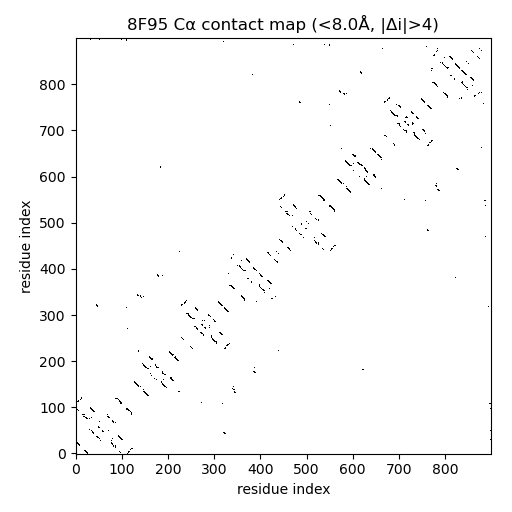A 5.17827 -6.67783 92.60935 1.000 47.63596 100 ASP A N 1
ATOM 4202 C CA . ASP C 1 105 A 4.24950 -6.09763 91.65231 1.000 53.95652 100 ASP A CA 1
ATOM 4203 C C . ASP C 1 105 A 3.06923 -7.03507 91.40561 1.000 58.68676 100 ASP A C 1
ATOM 4204 O O . ASP C 1 105 A 3.14446 -8.24867 91.61786 1.000 54.85007 100 ASP A O 1
ATOM 4209 N N . LYS C 1 106 B 1.96428 -6.45079 90.94346 1.000 57.43189 100 LYS A N 1
ATOM 4210 C CA . LYS C 1 106 B 0.79272 -7.21789 90.54425 1.000 60.68933 100 LYS A CA 1
ATOM 4211 C C . LYS C 1 106 B 0.63973 -7.32931 89.03072 1.000 58.42278 100 LYS A C 1
ATOM 4212 O O . LYS C 1 106 B -0.13188 -8.17427 88.56434 1.000 60.56836 100 LYS A O 1
ATOM 4218 N N . LYS C 1 107 C 1.35167 -6.50732 88.25954 1.000 54.56353 100 LYS A N 1
ATOM 4219 C CA . LYS C 1 107 C 1.33875 -6.55845 86.80357 1.000 51.21678 100 LYS A CA 1
ATOM 4220 C C . LYS C 1 107 C 2.72639 -6.93630 86.30666 1.000 49.73890 100 LYS A C 1
ATOM 4221 O O . LYS C 1 107 C 3.73476 -6.50013 86.87062 1.000 52.77677 100 LYS A O 1
ATOM 4227 N N . TYR C 1 108 D 2.78059 -7.74193 85.24779 1.000 44.59583 100 TYR A N 1
ATOM 4228 C CA . TYR C 1 108 D 4.03584 -8.32677 84.79882 1.000 46.65854 100 TYR A CA 1
ATOM 4229 C C . TYR C 1 108 D 4.21327 -8.16887 83.29769 1.000 49.58800 100 TYR A C 1
ATOM 4230 O O . TYR C 1 108 D 3.25157 -8.26871 82.53035 1.000 55.07193 100 TYR A O 1
ATOM 4239 N N . GLY C 1 109 E 5.45546 -7.92148 82.89105 1.000 48.21852 100 GLY A N 1
ATOM 4240 C CA . GLY C 1 109 E 5.81053 -7.84136 81.49034 1.000 41.34164 100 GLY A CA 1
ATOM 4241 C C . GLY C 1 109 E 6.84049 -8.88489 81.10702 1.000 49.79672 100 GLY A C 1
ATOM 4242 O O . GLY C 1 109 E 6.82426 -10.00425 81.62934 1.000 43.24297 100 GLY A O 1
ATOM 4243 N N . MET C 1 110 F 7.74348 -8.53086 80.19566 1.000 41.52649 100 MET A N 1
ATOM 4244 C CA A MET C 1 110 F 8.77853 -9.42639 79.70019 0.584 46.86195 100 MET A CA 1
ATOM 4245 C CA B MET C 1 110 F 8.78505 -9.44217 79.75291 0.416 46.86570 100 MET A CA 1
ATOM 4246 C C . MET C 1 110 F 10.13223 -8.73698 79.80950 1.000 53.08973 100 MET A C 1
ATOM 4247 O O . MET C 1 110 F 10.21797 -7.50617 79.82529 1.000 58.15866 100 MET A O 1
ATOM 4256 N N . ASP C 1 111 ? 11.19931 -9.53710 79.86346 1.000 52.07650 101 ASP A N 1
ATOM 4257 C CA . ASP C 1 111 ? 12.54087 -8.97344 79.97453 1.000 49.69962 101 ASP A CA 1
ATOM 4258 C C . ASP C 1 111 ? 13.47311 -9.38985 78.84572 1.000 52.91670 101 ASP A C 1
ATOM 4259 O O . ASP C 1 111 ? 14.15483 -8.53108 78.27249 1.000 63.28922 101 ASP A O 1
ATOM 4264 N N . VAL C 1 112 ? 13.52907 -10.67260 78.49335 1.000 54.62289 102 VAL A N 1
ATOM 4265 C CA . VAL C 1 112 ? 14.51009 -11.17647 77.53666 1.000 54.09053 102 VAL A CA 1
ATOM 4266 C C . VAL C 1 112 ? 13.78522 -11.87020 76.39286 1.000 53.63198 102 VAL A C 1
ATOM 4267 O O . VAL C 1 112 ? 12.94222 -12.74538 76.62484 1.000 47.15147 102 VAL A O 1
ATOM 4271 N N . TRP C 1 113 ? 14.12891 -11.48971 75.16342 1.000 56.42349 103 TRP A N 1
ATOM 4272 C CA . TRP C 1 113 ? 13.55082 -12.05112 73.95116 1.000 54.40664 103 TRP A CA 1
ATOM 4273 C C . TRP C 1 113 ? 14.58066 -12.90757 73.22436 1.000 53.19125 103 TRP A C 1
ATOM 4274 O O . TRP C 1 113 ? 15.78974 -12.76920 73.42432 1.000 57.38397 103 TRP A O 1
ATOM 4285 N N . GLY C 1 114 ? 14.08303 -13.79443 72.35965 1.000 50.12747 104 GLY A N 1
ATOM 4286 C CA . GLY C 1 114 ? 14.93948 -14.60234 71.51912 1.000 56.33900 104 GLY A CA 1
ATOM 4287 C C . GLY C 1 114 ? 15.22957 -13.92896 70.18886 1.000 58.11533 104 GLY A C 1
ATOM 4288 O O . GLY C 1 114 ? 14.68761 -12.87760 69.85914 1.000 64.36901 104 GLY A O 1
ATOM 4289 N N . GLN C 1 115 ? 16.10098 -14.57028 69.40595 1.000 52.22293 105 GLN A N 1
ATOM 4290 C CA . GLN C 1 115 ? 16.53698 -13.97742 68.14373 1.000 63.16145 105 GLN A CA 1
ATOM 4291 C C . GLN C 1 115 ? 15.40553 -13.90709 67.12704 1.000 57.41901 105 GLN A C 1
ATOM 4292 O O . GLN C 1 115 ? 15.42678 -13.05054 66.23655 1.000 52.28351 105 GLN A O 1
ATOM 4298 N N . GLY C 1 116 ? 14.42229 -14.78781 67.23793 1.000 56.93881 106 GLY A N 1
ATOM 4299 C CA . GLY C 1 116 ? 13.26823 -14.75382 66.36948 1.000 57.21417 106 GLY A CA 1
ATOM 4300 C C . GLY C 1 116 ? 13.38358 -15.73661 65.21744 1.000 57.87909 106 GLY A C 1
ATOM 4301 O O . GLY C 1 116 ? 14.46437 -16.21866 64.86950 1.000 59.56220 106 GLY A O 1
ATOM 4302 N N . THR C 1 117 ? 12.23203 -16.04150 64.62301 1.000 51.25154 107 THR A N 1
ATOM 4303 C CA . THR C 1 117 ? 12.15663 -16.87657 63.43406 1.000 51.02554 107 THR A CA 1
ATOM 4304 C C . THR C 1 117 ? 11.10169 -16.29355 62.50268 1.000 47.25952 107 THR A C 1
ATOM 4305 O O . THR C 1 117 ? 10.06766 -15.79546 62.95573 1.000 53.66302 107 THR A O 1
ATOM 4309 N N . THR C 1 118 ? 11.37526 -16.33548 61.20310 1.000 51.42660 108 THR A N 1
ATOM 4310 C CA . THR C 1 118 ? 10.55271 -15.65737 60.20934 1.000 46.49288 108 THR A CA 1
ATOM 4311 C C . THR C 1 118 ? 9.51784 -16.61222 59.62890 1.000 48.05917 108 THR A C 1
ATOM 4312 O O . THR C 1 118 ? 9.85381 -17.72289 59.20332 1.000 44.72076 108 THR A O 1
ATOM 4316 N N . VAL C 1 119 ? 8.26306 -16.17405 59.61679 1.000 49.07052 109 VAL A N 1
ATOM 4317 C CA . VAL C 1 119 ? 7.15241 -16.93814 59.06424 1.000 47.57690 109 VAL A CA 1
ATOM 4318 C C . VAL C 1 119 ? 6.55141 -16.10258 57.94590 1.000 51.74429 109 VAL A C 1
ATOM 4319 O O . VAL C 1 119 ? 5.95794 -15.04727 58.20326 1.000 50.60069 109 VAL A O 1
ATOM 4323 N N . THR C 1 120 ? 6.70666 -16.56430 56.70817 1.000 52.96684 110 THR A N 1
ATOM 4324 C CA . THR C 1 120 ? 6.20161 -15.86683 55.53274 1.000 48.19593 110 THR A CA 1
ATOM 4325 C C . THR C 1 120 ? 5.07016 -16.68501 54.92647 1.000 55.44762 110 THR A C 1
ATOM 4326 O O . THR C 1 120 ? 5.27255 -17.84291 54.54529 1.000 51.68880 110 THR A O 1
ATOM 4330 N N . VAL C 1 121 ? 3.88646 -16.08497 54.83852 1.000 58.52667 111 VAL A N 1
ATOM 4331 C CA . VAL C 1 121 ? 2.69928 -16.74525 54.30743 1.000 52.97558 111 VAL A CA 1
ATOM 4332 C C . VAL C 1 121 ? 2.32174 -16.05042 53.00741 1.000 55.22959 111 VAL A C 1
ATOM 4333 O O . VAL C 1 121 ? 1.97265 -14.86278 53.00690 1.000 55.54647 111 VAL A O 1
ATOM 4337 N N . SER C 1 122 ? 2.38461 -16.79024 51.90335 1.000 54.91461 112 SER A N 1
ATOM 4338 C CA . SER C 1 122 ? 2.13994 -16.21319 50.59097 1.000 52.74974 112 SER A CA 1
ATOM 4339 C C . SER C 1 122 ? 1.67103 -17.30504 49.64357 1.000 52.86452 112 SER A C 1
ATOM 4340 O O . SER C 1 122 ? 2.06629 -18.46705 49.76731 1.000 54.39278 112 SER A O 1
ATOM 4343 N N . SER C 1 123 ? 0.81623 -16.91593 48.70001 1.000 57.63363 113 SER A N 1
ATOM 4344 C CA . SER C 1 123 ? 0.41190 -17.81512 47.62872 1.000 58.29864 113 SER A CA 1
ATOM 4345 C C . SER C 1 123 ? 1.45486 -17.91377 46.52415 1.000 53.57162 113 SER A C 1
ATOM 4346 O O . SER C 1 123 ? 1.34816 -18.79987 45.66892 1.000 57.31630 113 SER A O 1
ATOM 4349 N N . ALA C 1 124 ? 2.45266 -17.03377 46.52563 1.000 50.16553 114 ALA A N 1
ATOM 4350 C CA . ALA C 1 124 ? 3.49517 -17.07520 45.51212 1.000 54.05736 114 ALA A CA 1
ATOM 4351 C C . ALA C 1 124 ? 4.29218 -18.36972 45.61110 1.000 52.37381 114 ALA A C 1
ATOM 4352 O O . ALA C 1 124 ? 4.45480 -18.94880 46.68770 1.000 57.08533 114 ALA A O 1
ATOM 4354 N N . SER C 1 125 ? 4.78582 -18.82465 44.46789 1.000 61.17465 115 SER A N 1
ATOM 4355 C CA . SER C 1 125 ? 5.61353 -20.01612 44.38977 1.000 59.92290 115 SER A CA 1
ATOM 4356 C C . SER C 1 125 ? 7.07711 -19.62206 44.23842 1.000 59.30990 115 SER A C 1
ATOM 4357 O O . SER C 1 125 ? 7.40347 -18.51044 43.81293 1.000 59.31521 115 SER A O 1
ATOM 4360 N N . THR C 1 126 ? 7.95866 -20.55230 44.60582 1.000 58.00524 116 THR A N 1
ATOM 4361 C CA . THR C 1 126 ? 9.39362 -20.32324 44.49511 1.000 48.13249 116 THR A CA 1
ATOM 4362 C C . THR C 1 126 ? 9.75438 -19.91822 43.07334 1.000 47.05084 116 THR A C 1
ATOM 4363 O O . THR C 1 126 ? 9.33763 -20.56133 42.10738 1.000 47.20675 116 THR A O 1
ATOM 4367 N N . LYS C 1 127 ? 10.51811 -18.83610 42.94897 1.000 42.46301 117 LYS A N 1
ATOM 4368 C CA . LYS C 1 127 ? 10.88873 -18.32333 41.63874 1.000 41.93338 117 LYS A CA 1
ATOM 4369 C C . LYS C 1 127 ? 12.26731 -17.68654 41.71344 1.000 42.50503 117 LYS A C 1
ATOM 4370 O O . LYS C 1 127 ? 12.53530 -16.87995 42.60911 1.000 38.88079 117 LYS A O 1
ATOM 4376 N N . GLY C 1 128 ? 13.13162 -18.05252 40.76957 1.000 48.17001 118 GLY A N 1
ATOM 4377 C CA . GLY C 1 128 ? 14.44861 -17.47528 40.67074 1.000 43.97558 118 GLY A CA 1
ATOM 4378 C C . GLY C 1 128 ? 14.40871 -16.10167 40.03439 1.000 43.58442 118 GLY A C 1
ATOM 4379 O O . GLY C 1 128 ? 13.56678 -15.80975 39.17984 1.000 45.16974 118 GLY A O 1
ATOM 4380 N N . PRO C 1 129 ? 15.32432 -15.22937 40.43933 1.000 44.89412 119 PRO A N 1
ATOM 4381 C CA . PRO C 1 129 ? 15.31501 -13.85809 39.92688 1.000 42.18402 119 PRO A CA 1
ATOM 4382 C C . PRO C 1 129 ? 15.88937 -13.75513 38.52631 1.000 42.37695 119 PRO A C 1
ATOM 4383 O O . PRO C 1 129 ? 16.73028 -14.55215 38.10516 1.000 46.39310 119 PRO A O 1
ATOM 4387 N N . SER C 1 130 ? 15.42230 -12.74078 37.80723 1.000 44.10803 120 SER A N 1
ATOM 4388 C CA . SER C 1 130 ? 16.06044 -12.31074 36.57254 1.000 41.40240 120 SER A CA 1
ATOM 4389 C C . SER C 1 130 ? 17.05408 -11.20470 36.90487 1.000 39.85933 120 SER A C 1
ATOM 4390 O O . SER C 1 130 ? 16.72759 -10.27609 37.65086 1.000 46.48392 120 SER A O 1
ATOM 4393 N N . VAL C 1 131 ? 18.26573 -11.30988 36.36864 1.000 35.24335 121 VAL A N 1
ATOM 4394 C CA . VAL C 1 131 ? 19.33127 -10.35310 36.64707 1.000 38.28431 121 VAL A CA 1
ATOM 4395 C C . VAL C 1 131 ? 19.57085 -9.53277 35.38832 1.000 38.09034 121 VAL A C 1
ATOM 4396 O O . VAL C 1 131 ? 19.95118 -10.07835 34.34565 1.000 38.38492 121 VAL A O 1
ATOM 4400 N N . PHE C 1 132 ? 19.34433 -8.22380 35.48393 1.000 35.58574 122 PHE A N 1
ATOM 4401 C CA . PHE C 1 132 ? 19.55548 -7.31355 34.37623 1.000 35.27024 122 PHE A CA 1
ATOM 4402 C C . PHE C 1 132 ? 20.66560 -6.32682 34.71039 1.000 40.73985 122 PHE A C 1
ATOM 4403 O O . PHE C 1 132 ? 20.78722 -5.90019 35.86406 1.000 40.46313 122 PHE A O 1
ATOM 4411 N N . PRO C 1 133 ? 21.48702 -5.94717 33.73484 1.000 37.88645 123 PRO A N 1
ATOM 4412 C CA . PRO C 1 133 ? 22.56322 -4.99162 34.01343 1.000 33.41954 123 PRO A CA 1
ATOM 4413 C C . PRO C 1 133 ? 22.05093 -3.56240 34.08469 1.000 36.40732 123 PRO A C 1
ATOM 4414 O O . PRO C 1 133 ? 21.14955 -3.15946 33.34468 1.000 36.20772 123 PRO A O 1
ATOM 4418 N N . LEU C 1 134 ? 22.63644 -2.79780 35.00155 1.000 35.57618 124 LEU A N 1
ATOM 4419 C CA . LEU C 1 134 ? 22.45994 -1.34863 35.05688 1.000 40.20417 124 LEU A CA 1
ATOM 4420 C C . LEU C 1 134 ? 23.72690 -0.74987 34.45409 1.000 39.57791 124 LEU A C 1
ATOM 4421 O O . LEU C 1 134 ? 24.70225 -0.47128 35.15211 1.000 35.88070 124 LEU A O 1
ATOM 4426 N N . ALA C 1 135 ? 23.71109 -0.57239 33.13865 1.000 39.11556 125 ALA A N 1
ATOM 4427 C CA . ALA C 1 135 ? 24.92194 -0.20175 32.42459 1.000 44.49359 125 ALA A CA 1
ATOM 4428 C C . ALA C 1 135 ? 25.36375 1.20903 32.80668 1.000 38.33910 125 ALA A C 1
ATOM 4429 O O . ALA C 1 135 ? 24.53394 2.11723 32.90653 1.000 43.09429 125 ALA A O 1
ATOM 4431 N N . PRO C 1 136 ? 26.65527 1.42171 33.03509 1.000 38.94607 126 PRO A N 1
ATOM 4432 C CA . PRO C 1 136 ? 27.14977 2.78791 33.22560 1.000 38.48133 126 PRO A CA 1
ATOM 4433 C C . PRO C 1 136 ? 27.16305 3.55744 31.91348 1.000 40.51678 126 PRO A C 1
ATOM 4434 O O . PRO C 1 136 ? 27.35788 2.99408 30.83348 1.000 35.67830 126 PRO A O 1
ATOM 4438 N N . SER C 1 137 ? 26.94629 4.86419 32.02128 1.000 41.22419 127 SER A N 1
ATOM 4439 C CA . SER C 1 137 ? 26.92497 5.75035 30.86508 1.000 38.28385 127 SER A CA 1
ATOM 4440 C C . SER C 1 137 ? 27.23835 7.16155 31.34641 1.000 46.30098 127 SER A C 1
ATOM 4441 O O . SER C 1 137 ? 27.52403 7.38604 32.52568 1.000 42.09465 127 SER A O 1
ATOM 4444 N N . SER C 1 138 ? 27.17876 8.12095 30.41926 1.000 43.53513 128 SER A N 1
ATOM 4445 C CA . SER C 1 138 ? 27.40800 9.51431 30.78630 1.000 44.86805 128 SER A CA 1
ATOM 4446 C C . SER C 1 138 ? 26.33591 10.03928 31.73074 1.000 44.26502 128 SER A C 1
ATOM 4447 O O . SER C 1 138 ? 26.53403 11.08013 32.36712 1.000 48.31717 128 SER A O 1
ATOM 4450 N N . LYS C 1 139 ? 25.20916 9.34516 31.83545 1.000 39.73809 129 LYS A N 1
ATOM 4451 C CA . LYS C 1 139 ? 24.11772 9.75397 32.70096 1.000 41.34673 129 LYS A CA 1
ATOM 4452 C C . LYS C 1 139 ? 24.14743 9.04732 34.04659 1.000 47.93717 129 LYS A C 1
ATOM 4453 O O . LYS C 1 139 ? 23.28741 9.31101 34.89311 1.000 43.42135 129 LYS A O 1
ATOM 4459 N N . SER C 1 140 ? 25.12079 8.16270 34.26343 1.000 47.34581 130 SER A N 1
ATOM 4460 C CA . SER C 1 140 ? 25.40269 7.60315 35.57843 1.000 42.69659 130 SER A CA 1
ATOM 4461 C C . SER C 1 140 ? 26.82033 7.94640 36.02794 1.000 39.98453 130 SER A C 1
ATOM 4462 O O . SER C 1 140 ? 27.45388 7.17305 36.74855 1.000 41.65606 130 SER A O 1
ATOM 4465 N N . THR C 1 141 ? 27.32893 9.10537 35.61119 1.000 43.47523 131 THR A N 1
ATOM 4466 C CA . THR C 1 141 ? 28.64114 9.58597 36.02381 1.000 48.65050 131 THR A CA 1
ATOM 4467 C C . THR C 1 141 ? 28.51507 10.96237 36.65631 1.000 53.11882 131 THR A C 1
ATOM 4468 O O . THR C 1 141 ? 27.87158 11.85484 36.09380 1.000 58.70020 131 THR A O 1
ATOM 4472 N N . SER C 1 142 ? 29.13771 11.12716 37.81991 1.000 52.30404 132 SER A N 1
ATOM 4473 C CA . SER C 1 142 ? 29.33413 12.42962 38.44278 1.000 57.63221 132 SER A CA 1
ATOM 4474 C C . SER C 1 142 ? 30.82290 12.58772 38.70067 1.000 55.20055 132 SER A C 1
ATOM 4475 O O . SER C 1 142 ? 31.42600 11.75334 39.38347 1.000 52.49822 132 SER A O 1
ATOM 4478 N N . GLY C 1 143 ? 31.41356 13.64070 38.14599 1.000 61.50109 133 GLY A N 1
ATOM 4479 C CA . GLY C 1 143 ? 32.84309 13.84045 38.31433 1.000 54.38033 133 GLY A CA 1
ATOM 4480 C C . GLY C 1 143 ? 33.62187 12.71903 37.65913 1.000 54.03266 133 GLY A C 1
ATOM 4481 O O . GLY C 1 143 ? 33.37768 12.35118 36.50501 1.000 63.33767 133 GLY A O 1
ATOM 4482 N N . GLY C 1 144 ? 34.57183 12.16070 38.40148 1.000 56.22812 134 GLY A N 1
ATOM 4483 C CA . GLY C 1 144 ? 35.37190 11.05795 37.92021 1.000 51.85873 134 GLY A CA 1
ATOM 4484 C C . GLY C 1 144 ? 34.85045 9.68330 38.26222 1.000 50.94415 134 GLY A C 1
ATOM 4485 O O . GLY C 1 144 ? 35.49260 8.68366 37.92402 1.000 54.41393 134 GLY A O 1
ATOM 4486 N N . THR C 1 145 ? 33.70015 9.59205 38.92121 1.000 46.11841 135 THR A N 1
ATOM 4487 C CA . THR C 1 145 ? 33.14710 8.31840 39.35456 1.000 51.15398 135 THR A CA 1
ATOM 4488 C C . THR C 1 145 ? 31.94484 7.94572 38.49695 1.000 49.86685 135 THR A C 1
ATOM 4489 O O . THR C 1 145 ? 31.11433 8.79842 38.16388 1.000 43.01375 135 THR A O 1
ATOM 4493 N N . ALA C 1 146 ? 31.86342 6.66831 38.14055 1.000 41.72504 136 ALA A N 1
ATOM 4494 C CA . ALA C 1 146 ? 30.73233 6.11411 37.41718 1.000 35.89359 136 ALA A CA 1
ATOM 4495 C C . ALA C 1 146 ? 29.98035 5.14482 38.31736 1.000 39.70874 136 ALA A C 1
ATOM 4496 O O . ALA C 1 146 ? 30.57219 4.47229 39.16655 1.000 42.65631 136 ALA A O 1
ATOM 4498 N N . ALA C 1 147 ? 28.66807 5.08449 38.13401 1.000 34.00643 137 ALA A N 1
ATOM 4499 C CA . ALA C 1 147 ? 27.82614 4.14725 38.85778 1.000 38.86388 137 ALA A CA 1
ATOM 4500 C C . ALA C 1 147 ? 27.35108 3.05851 37.90811 1.000 35.93294 137 ALA A C 1
ATOM 4501 O O . ALA C 1 147 ? 26.94204 3.34085 36.77821 1.000 34.27595 137 ALA A O 1
ATOM 4503 N N . LEU C 1 148 ? 27.42676 1.81415 38.36894 1.000 33.98032 138 LEU A N 1
ATOM 4504 C CA . LEU C 1 148 ? 26.95222 0.66612 37.61451 1.000 34.73626 138 LEU A CA 1
ATOM 4505 C C . LEU C 1 148 ? 26.34908 -0.32397 38.59639 1.000 37.56427 138 LEU A C 1
ATOM 4506 O O . LEU C 1 148 ? 26.62303 -0.27510 39.79830 1.000 38.17578 138 LEU A O 1
ATOM 4511 N N . GLY C 1 149 ? 25.52732 -1.22860 38.08333 1.000 35.87545 139 GLY A N 1
ATOM 4512 C CA . GLY C 1 149 ? 24.89267 -2.16493 38.98339 1.000 37.06367 139 GLY A CA 1
ATOM 4513 C C . GLY C 1 149 ? 24.12591 -3.24700 38.26144 1.000 37.68994 139 GLY A C 1
ATOM 4514 O O . GLY C 1 149 ? 24.22889 -3.41138 37.04403 1.000 35.34465 139 GLY A O 1
ATOM 4515 N N . CYS C 1 150 ? 23.35773 -3.99274 39.05349 1.000 37.53930 140 CYS A N 1
ATOM 4516 C CA A CYS C 1 150 ? 22.52779 -5.09123 38.57634 0.614 36.84209 140 CYS A CA 1
ATOM 4517 C CA B CYS C 1 150 ? 22.51152 -5.06025 38.55161 0.386 36.83236 140 CYS A CA 1
ATOM 4518 C C . CYS C 1 150 ? 21.13108 -4.95384 39.17136 1.000 38.29546 140 CYS A C 1
ATOM 4519 O O . CYS C 1 150 ? 20.98419 -4.56250 40.33301 1.000 38.26649 140 CYS A O 1
ATOM 4524 N N . LEU C 1 151 ? 20.11723 -5.28777 38.37952 1.000 42.05569 141 LEU A N 1
ATOM 4525 C CA . LEU C 1 151 ? 18.72783 -5.29177 38.81869 1.000 37.47516 141 LEU A CA 1
ATOM 4526 C C . LEU C 1 151 ? 18.29288 -6.73990 39.00160 1.000 39.04062 141 LEU A C 1
ATOM 4527 O O . LEU C 1 151 ? 18.25169 -7.50640 38.03371 1.000 38.37535 141 LEU A O 1
ATOM 4532 N N . VAL C 1 152 ? 17.98874 -7.11234 40.23952 1.000 39.68187 142 VAL A N 1
ATOM 4533 C CA . VAL C 1 152 ? 17.62101 -8.47832 40.59734 1.000 42.46154 142 VAL A CA 1
ATOM 4534 C C . VAL C 1 152 ? 16.10769 -8.48613 40.77890 1.000 44.84658 142 VAL A C 1
ATOM 4535 O O . VAL C 1 152 ? 15.59503 -8.10175 41.83417 1.000 44.54599 142 VAL A O 1
ATOM 4539 N N . LYS C 1 153 ? 15.38354 -8.93191 39.75522 1.000 40.13541 143 LYS A N 1
ATOM 4540 C CA . LYS C 1 153 ? 13.95040 -8.69531 39.66498 1.000 43.55397 143 LYS A CA 1
ATOM 4541 C C . LYS C 1 153 ? 13.15125 -9.99030 39.74951 1.000 46.09862 143 LYS A C 1
ATOM 4542 O O . LYS C 1 153 ? 13.54861 -11.01892 39.19155 1.000 45.03446 143 LYS A O 1
ATOM 4548 N N . ASP C 1 154 ? 12.02818 -9.92172 40.47169 1.000 49.21366 144 ASP A N 1
ATOM 4549 C CA . ASP C 1 154 ? 10.95195 -10.91285 40.41900 1.000 40.15889 144 ASP A CA 1
ATOM 4550 C C . ASP C 1 154 ? 11.40753 -12.28530 40.91603 1.000 41.10927 144 ASP A C 1
ATOM 4551 O O . ASP C 1 154 ? 11.32119 -13.29170 40.21063 1.000 45.02264 144 ASP A O 1
ATOM 4556 N N . TYR C 1 155 ? 11.87289 -12.31444 42.16260 1.000 43.71515 145 TYR A N 1
ATOM 4557 C CA . TYR C 1 155 ? 12.20066 -13.56299 42.83140 1.000 41.39460 145 TYR A CA 1
ATOM 4558 C C . TYR C 1 155 ? 11.32340 -13.74963 44.06227 1.000 45.21465 145 TYR A C 1
ATOM 4559 O O . TYR C 1 155 ? 10.75902 -12.79732 44.60774 1.000 43.21537 145 TYR A O 1
ATOM 4568 N N . PHE C 1 156 ? 11.21125 -15.00252 44.48571 1.000 41.91730 146 PHE A N 1
ATOM 4569 C CA . PHE C 1 156 ? 10.50542 -15.35900 45.70648 1.000 45.28460 146 PHE A CA 1
ATOM 4570 C C . PHE C 1 156 ? 10.98365 -16.72876 46.16835 1.000 46.91619 146 PHE A C 1
ATOM 4571 O O . PHE C 1 156 ? 11.09544 -17.65370 45.35352 1.000 45.52832 146 PHE A O 1
ATOM 4579 N N . PRO C 1 157 ? 11.27123 -16.90306 47.46521 1.000 41.51334 147 PRO A N 1
ATOM 4580 C CA . PRO C 1 157 ? 11.20164 -15.83904 48.46719 1.000 39.28113 147 PRO A CA 1
ATOM 4581 C C . PRO C 1 157 ? 12.55767 -15.21637 48.78583 1.000 44.03099 147 PRO A C 1
ATOM 4582 O O . PRO C 1 157 ? 13.54643 -15.47572 48.09790 1.000 39.41812 147 PRO A O 1
ATOM 4586 N N . GLU C 1 158 ? 12.58267 -14.39482 49.83245 1.000 38.97908 148 GLU A N 1
ATOM 4587 C CA . GLU C 1 158 ? 13.83570 -13.91084 50.38654 1.000 47.11681 148 GLU A CA 1
ATOM 4588 C C . GLU C 1 158 ? 14.63384 -15.08183 50.95994 1.000 46.49531 148 GLU A C 1
ATOM 4589 O O . GLU C 1 158 ? 14.05527 -16.09414 51.36911 1.000 47.15167 148 GLU A O 1
ATOM 4595 N N . PRO C 1 159 ? 15.97145 -14.97023 51.02152 1.000 41.35736 149 PRO A N 1
ATOM 4596 C CA . PRO C 1 159 ? 16.82304 -13.86519 50.57198 1.000 48.97025 149 PRO A CA 1
ATOM 4597 C C . PRO C 1 159 ? 17.60214 -14.14678 49.28556 1.000 46.85668 149 PRO A C 1
ATOM 4598 O O . PRO C 1 159 ? 17.65102 -15.28516 48.81586 1.000 46.70274 149 PRO A O 1
ATOM 4602 N N . VAL C 1 160 ? 18.21054 -13.10123 48.72853 1.000 41.27953 150 VAL A N 1
ATOM 4603 C CA . VAL C 1 160 ? 19.22038 -13.23994 47.69001 1.000 42.20629 150 VAL A CA 1
ATOM 4604 C C . VAL C 1 160 ? 20.49607 -12.58379 48.19385 1.000 46.50037 150 VAL A C 1
ATOM 4605 O O . VAL C 1 160 ? 20.47647 -11.74165 49.09412 1.000 45.67985 150 VAL A O 1
ATOM 4609 N N . THR C 1 161 ? 21.61764 -12.98101 47.60085 1.000 42.03712 151 THR A N 1
ATOM 4610 C CA . THR C 1 161 ? 22.90580 -12.38141 47.91198 1.000 43.80365 151 THR A CA 1
ATOM 4611 C C . THR C 1 161 ? 23.56740 -11.91218 46.62778 1.000 41.98504 151 THR A C 1
ATOM 4612 O O . THR C 1 161 ? 23.46849 -12.57012 45.58769 1.000 42.77873 151 THR A O 1
ATOM 4616 N N . VAL C 1 162 ? 24.23522 -10.76612 46.70840 1.000 37.89977 152 VAL A N 1
ATOM 4617 C CA . VAL C 1 162 ? 24.95839 -10.19015 45.58451 1.000 34.40787 152 VAL A CA 1
ATOM 4618 C C . VAL C 1 162 ? 26.39610 -9.94307 46.01535 1.000 43.25331 152 VAL A C 1
ATOM 4619 O O . VAL C 1 162 ? 26.64102 -9.38914 47.09335 1.000 43.71671 152 VAL A O 1
ATOM 4623 N N . SER C 1 163 ? 27.34148 -10.36655 45.18467 1.000 38.12475 153 SER A N 1
ATOM 4624 C CA . SER C 1 163 ? 28.73403 -9.97551 45.31653 1.000 37.11483 153 SER A CA 1
ATOM 4625 C C . SER C 1 163 ? 29.21177 -9.48154 43.96029 1.000 40.34427 153 SER A C 1
ATOM 4626 O O . SER C 1 163 ? 28.54740 -9.67149 42.93854 1.000 41.05829 153 SER A O 1
ATOM 4629 N N . TRP C 1 164 ? 30.37030 -8.83109 43.95420 1.000 44.93831 154 TRP A N 1
ATOM 4630 C CA . TRP C 1 164 ? 30.94912 -8.27533 42.73938 1.000 40.00464 154 TRP A CA 1
ATOM 4631 C C . TRP C 1 164 ? 32.33076 -8.86938 42.52184 1.000 39.30530 154 TRP A C 1
ATOM 4632 O O . TRP C 1 164 ? 33.16983 -8.84666 43.42887 1.000 44.78019 154 TRP A O 1
ATOM 4643 N N . ASN C 1 165 ? 32.55775 -9.40026 41.31922 1.000 39.77716 155 ASN A N 1
ATOM 4644 C CA . ASN C 1 165 ? 33.82325 -10.03928 40.96209 1.000 41.70544 155 ASN A CA 1
ATOM 4645 C C . ASN C 1 165 ? 34.17088 -11.14711 41.95624 1.000 41.79113 155 ASN A C 1
ATOM 4646 O O . ASN C 1 165 ? 35.29681 -11.24543 42.45090 1.000 43.65262 155 ASN A O 1
ATOM 4651 N N . SER C 1 166 ? 33.17362 -11.98446 42.24938 1.000 41.65234 156 SER A N 1
ATOM 4652 C CA . SER C 1 166 ? 33.32291 -13.13395 43.14238 1.000 45.23370 156 SER A CA 1
ATOM 4653 C C . SER C 1 166 ? 33.80188 -12.71781 44.52873 1.000 40.94269 156 SER A C 1
ATOM 4654 O O . SER C 1 166 ? 34.55418 -13.44318 45.18159 1.000 43.95711 156 SER A O 1
ATOM 4657 N N . GLY C 1 167 ? 33.37101 -11.54604 44.98626 1.000 46.03047 157 GLY A N 1
ATOM 4658 C CA . GLY C 1 167 ? 33.72859 -11.05684 46.29861 1.000 44.21905 157 GLY A CA 1
ATOM 4659 C C . GLY C 1 167 ? 35.01599 -10.26700 46.36741 1.000 42.94688 157 GLY A C 1
ATOM 4660 O O . GLY C 1 167 ? 35.35060 -9.75573 47.44427 1.000 48.73652 157 GLY A O 1
ATOM 4661 N N . ALA C 1 168 ? 35.74768 -10.14595 45.26072 1.000 34.80676 158 ALA A N 1
ATOM 4662 C CA . ALA C 1 168 ? 37.00646 -9.41503 45.26241 1.000 37.42953 158 ALA A CA 1
ATOM 4663 C C . ALA C 1 168 ? 36.81980 -7.90586 45.20131 1.000 38.83317 158 ALA A C 1
ATOM 4664 O O . ALA C 1 168 ? 37.77751 -7.17164 45.46781 1.000 43.76223 158 ALA A O 1
ATOM 4666 N N . LEU C 1 169 ? 35.62495 -7.42863 44.85880 1.000 34.99039 159 LEU A N 1
ATOM 4667 C CA . LEU C 1 169 ? 35.31258 -6.00314 44.81985 1.000 38.71953 159 LEU A CA 1
ATOM 4668 C C . LEU C 1 169 ? 34.35172 -5.70273 45.96392 1.000 43.76760 159 LEU A C 1
ATOM 4669 O O . LEU C 1 169 ? 33.17603 -6.08108 45.91189 1.000 41.06319 159 LEU A O 1
ATOM 4674 N N . THR C 1 170 ? 34.85284 -5.02458 46.99744 1.000 40.96388 160 THR A N 1
ATOM 4675 C CA . THR C 1 170 ? 34.08997 -4.81105 48.21718 1.000 43.52737 160 THR A CA 1
ATOM 4676 C C . THR C 1 170 ? 33.80661 -3.35213 48.54015 1.000 37.34858 160 THR A C 1
ATOM 4677 O O . THR C 1 170 ? 32.89756 -3.08824 49.33223 1.000 40.60712 160 THR A O 1
ATOM 4681 N N . SER C 1 171 ? 34.53606 -2.40642 47.95795 1.000 38.69002 161 SER A N 1
ATOM 4682 C CA . SER C 1 171 ? 34.32147 -0.99770 48.24948 1.000 37.93088 161 SER A CA 1
ATOM 4683 C C . SER C 1 171 ? 33.32582 -0.38822 47.27044 1.000 34.57835 161 SER A C 1
ATOM 4684 O O . SER C 1 171 ? 33.26875 -0.76049 46.09522 1.000 32.34977 161 SER A O 1
ATOM 4687 N N . GLY C 1 172 ? 32.53718 0.55833 47.77471 1.000 38.60394 162 GLY A N 1
ATOM 4688 C CA . GLY C 1 172 ? 31.62480 1.31575 46.94213 1.000 32.36921 162 GLY A CA 1
ATOM 4689 C C . GLY C 1 172 ? 30.33225 0.62490 46.57623 1.000 35.10117 162 GLY A C 1
ATOM 4690 O O . GLY C 1 172 ? 29.64281 1.08606 45.66526 1.000 37.99036 162 GLY A O 1
ATOM 4691 N N . VAL C 1 173 ? 29.96276 -0.44834 47.27011 1.000 32.51738 163 VAL A N 1
ATOM 4692 C CA . VAL C 1 173 ? 28.81644 -1.27381 46.90112 1.000 29.49674 163 VAL A CA 1
ATOM 4693 C C . VAL C 1 173 ? 27.62756 -0.93758 47.79030 1.000 31.99044 163 VAL A C 1
ATOM 4694 O O . VAL C 1 173 ? 27.77088 -0.78459 49.00976 1.000 40.95586 163 VAL A O 1
ATOM 4698 N N . HIS C 1 174 ? 26.44780 -0.82504 47.17673 1.000 35.67398 164 HIS A N 1
ATOM 4699 C CA . HIS C 1 174 ? 25.18327 -0.62916 47.88237 1.000 34.07313 164 HIS A CA 1
ATOM 4700 C C . HIS C 1 174 ? 24.18999 -1.65945 47.36380 1.000 39.48810 164 HIS A C 1
ATOM 4701 O O . HIS C 1 174 ? 23.66494 -1.51368 46.25465 1.000 41.99167 164 HIS A O 1
ATOM 4708 N N . THR C 1 175 ? 23.93011 -2.69722 48.15532 1.000 38.27468 165 THR A N 1
ATOM 4709 C CA . THR C 1 175 ? 22.89865 -3.68107 47.84020 1.000 40.69027 165 THR A CA 1
ATOM 4710 C C . THR C 1 175 ? 21.64720 -3.31653 48.62999 1.000 37.14471 165 THR A C 1
ATOM 4711 O O . THR C 1 175 ? 21.59395 -3.50718 49.84887 1.000 42.11487 165 THR A O 1
ATOM 4715 N N . PHE C 1 176 ? 20.64476 -2.79632 47.93158 1.000 39.01648 166 PHE A N 1
ATOM 4716 C CA . PHE C 1 176 ? 19.48436 -2.21783 48.58277 1.000 39.84921 166 PHE A CA 1
ATOM 4717 C C . PHE C 1 176 ? 18.60698 -3.28574 49.22904 1.000 36.71874 166 PHE A C 1
ATOM 4718 O O . PHE C 1 176 ? 18.64563 -4.45702 48.84540 1.000 33.08673 166 PHE A O 1
ATOM 4726 N N . PRO C 1 177 ? 17.81818 -2.90175 50.23281 1.000 39.18270 167 PRO A N 1
ATOM 4727 C CA . PRO C 1 177 ? 16.79664 -3.81574 50.74885 1.000 40.74191 167 PRO A CA 1
ATOM 4728 C C . PRO C 1 177 ? 15.79484 -4.14619 49.65736 1.000 38.05219 167 PRO A C 1
ATOM 4729 O O . PRO C 1 177 ? 15.41800 -3.28860 48.85723 1.000 41.91206 167 PRO A O 1
ATOM 4733 N N . ALA C 1 178 ? 15.38166 -5.40778 49.61624 1.000 41.00292 168 ALA A N 1
ATOM 4734 C CA . ALA C 1 178 ? 14.38215 -5.82063 48.64561 1.000 41.63922 168 ALA A CA 1
ATOM 4735 C C . ALA C 1 178 ? 13.06299 -5.11093 48.91827 1.000 41.99956 168 ALA A C 1
ATOM 4736 O O . ALA C 1 178 ? 12.72751 -4.79668 50.06329 1.000 48.47262 168 ALA A O 1
ATOM 4738 N N . VAL C 1 179 ? 12.31529 -4.84487 47.85043 1.000 42.52978 169 VAL A N 1
ATOM 4739 C CA . VAL C 1 179 ? 10.96611 -4.30273 47.95364 1.000 41.11672 169 VAL A CA 1
ATOM 4740 C C . VAL C 1 179 ? 9.98239 -5.38118 47.52472 1.000 47.32603 169 VAL A C 1
ATOM 4741 O O . VAL C 1 179 ? 10.21001 -6.09208 46.53757 1.000 47.33276 169 VAL A O 1
ATOM 4745 N N . LEU C 1 180 ? 8.89907 -5.51817 48.28425 1.000 49.20880 170 LEU A N 1
ATOM 4746 C CA . LEU C 1 180 ? 7.85398 -6.48583 47.97643 1.000 43.42121 170 LEU A CA 1
ATOM 4747 C C . LEU C 1 180 ? 6.87370 -5.83447 47.01089 1.000 51.34302 170 LEU A C 1
ATOM 4748 O O . LEU C 1 180 ? 6.15441 -4.89924 47.37723 1.000 54.56434 170 LEU A O 1
ATOM 4753 N N . GLN C 1 181 ? 6.86104 -6.31394 45.77471 1.000 51.99528 171 GLN A N 1
ATOM 4754 C CA . GLN C 1 181 ? 5.93235 -5.80390 44.78496 1.000 50.70048 171 GLN A CA 1
ATOM 4755 C C . GLN C 1 181 ? 4.53663 -6.36490 45.04305 1.000 50.45059 171 GLN A C 1
ATOM 4756 O O . GLN C 1 181 ? 4.36459 -7.39991 45.69363 1.000 44.73783 171 GLN A O 1
ATOM 4762 N N . SER C 1 182 ? 3.52720 -5.65762 44.53053 1.000 53.90169 172 SER A N 1
ATOM 4763 C CA . SER C 1 182 ? 2.14761 -6.09944 44.70454 1.000 54.12425 172 SER A CA 1
ATOM 4764 C C . SER C 1 182 ? 1.87351 -7.44437 44.04499 1.000 51.99446 172 SER A C 1
ATOM 4765 O O . SER C 1 182 ? 0.84005 -8.05811 44.33288 1.000 51.65207 172 SER A O 1
ATOM 4768 N N . SER C 1 183 ? 2.77068 -7.91720 43.17798 1.000 54.04849 173 SER A N 1
ATOM 4769 C CA . SER C 1 183 ? 2.65009 -9.24483 42.59076 1.000 52.62243 173 SER A CA 1
ATOM 4770 C C . SER C 1 183 ? 2.95932 -10.35919 43.58053 1.000 50.30838 173 SER A C 1
ATOM 4771 O O . SER C 1 183 ? 2.63433 -11.51826 43.30074 1.000 54.39718 173 SER A O 1
ATOM 4774 N N . GLY C 1 184 ? 3.57032 -10.04180 44.72046 1.000 48.72436 174 GLY A N 1
ATOM 4775 C CA . GLY C 1 184 ? 4.04112 -11.04705 45.64628 1.000 42.81998 174 GLY A CA 1
ATOM 4776 C C . GLY C 1 184 ? 5.48887 -11.44295 45.46393 1.000 50.02452 174 GLY A C 1
ATOM 4777 O O . GLY C 1 184 ? 6.00090 -12.24128 46.26002 1.000 47.74578 174 GLY A O 1
ATOM 4778 N N . LEU C 1 185 ? 6.16297 -10.91164 44.44784 1.000 50.60552 175 LEU A N 1
ATOM 4779 C CA . LEU C 1 185 ? 7.56120 -11.20525 44.17923 1.000 44.99942 175 LEU A CA 1
ATOM 4780 C C . LEU C 1 185 ? 8.44748 -10.07141 44.68163 1.000 47.24226 175 LEU A C 1
ATOM 4781 O O . LEU C 1 185 ? 8.02000 -8.91843 44.78823 1.000 51.84648 175 LEU A O 1
ATOM 4786 N N . TYR C 1 186 ? 9.68815 -10.41441 44.99886 1.000 42.81778 176 TYR A N 1
ATOM 4787 C CA . TYR C 1 186 ? 10.66549 -9.45074 45.47604 1.000 45.27261 176 TYR A CA 1
ATOM 4788 C C . TYR C 1 186 ? 11.52728 -8.94386 44.32575 1.000 44.37835 176 TYR A C 1
ATOM 4789 O O . TYR C 1 186 ? 11.64665 -9.57701 43.27346 1.000 40.88715 176 TYR A O 1
ATOM 4798 N N . SER C 1 187 ? 12.13765 -7.78421 44.54935 1.000 42.11526 177 SER A N 1
ATOM 4799 C CA . SER C 1 187 ? 13.03210 -7.18349 43.57353 1.000 41.24947 177 SER A CA 1
ATOM 4800 C C . SER C 1 187 ? 13.97481 -6.23507 44.29915 1.000 42.64156 177 SER A C 1
ATOM 4801 O O . SER C 1 187 ? 13.54923 -5.48646 45.18191 1.000 51.56033 177 SER A O 1
ATOM 4804 N N . LEU C 1 188 ? 15.25360 -6.28131 43.93715 1.000 43.55144 178 LEU A N 1
ATOM 4805 C CA . LEU C 1 188 ? 16.22874 -5.37455 44.52393 1.000 44.79472 178 LEU A CA 1
ATOM 4806 C C . LEU C 1 188 ? 17.30157 -5.05867 43.49482 1.000 39.11050 178 LEU A C 1
ATOM 4807 O O . LEU C 1 188 ? 17.34402 -5.63718 42.40703 1.000 46.40062 178 LEU A O 1
ATOM 4812 N N . SER C 1 189 ? 18.18020 -4.13202 43.86062 1.000 35.45897 179 SER A N 1
ATOM 4813 C CA A SER C 1 189 ? 19.29704 -3.74726 43.01421 0.310 38.67491 179 SER A CA 1
ATOM 4814 C CA B SER C 1 189 ? 19.29710 -3.75075 43.01348 0.690 38.79786 179 SER A CA 1
ATOM 4815 C C . SER C 1 189 ? 20.55547 -3.63946 43.85987 1.000 40.21920 179 SER A C 1
ATOM 4816 O O . SER C 1 189 ? 20.49636 -3.35087 45.05801 1.000 39.40888 179 SER A O 1
ATOM 4821 N N . SER C 1 190 ? 21.69560 -3.87830 43.22202 1.000 36.40442 180 SER A N 1
ATOM 4822 C CA . SER C 1 190 ? 22.99803 -3.69911 43.84614 1.000 35.44701 180 SER A CA 1
ATOM 4823 C C . SER C 1 190 ? 23.82750 -2.83234 42.91665 1.000 37.27845 180 SER A C 1
ATOM 4824 O O . SER C 1 190 ? 24.04357 -3.19658 41.75674 1.000 39.40217 180 SER A O 1
ATOM 4827 N N . VAL C 1 191 ? 24.26865 -1.68237 43.41442 1.000 34.66495 181 VAL A N 1
ATOM 4828 C CA . VAL C 1 191 ? 25.05870 -0.74903 42.62929 1.000 32.44749 181 VAL A CA 1
ATOM 4829 C C . VAL C 1 191 ? 26.44514 -0.63918 43.24921 1.000 34.98503 181 VAL A C 1
ATOM 4830 O O . VAL C 1 191 ? 26.66980 -0.99329 44.40918 1.000 35.76824 181 VAL A O 1
ATOM 4834 N N . VAL C 1 192 ? 27.38470 -0.14549 42.45210 1.000 31.78435 182 VAL A N 1
ATOM 4835 C CA . VAL C 1 192 ? 28.73114 0.14100 42.92533 1.000 33.81699 182 VAL A CA 1
ATOM 4836 C C . VAL C 1 192 ? 29.25741 1.35577 42.17290 1.000 34.64033 182 VAL A C 1
ATOM 4837 O O . VAL C 1 192 ? 29.07497 1.47515 40.95621 1.000 33.22103 182 VAL A O 1
ATOM 4841 N N . THR C 1 193 ? 29.88275 2.27472 42.90496 1.000 28.22833 183 THR A N 1
ATOM 4842 C CA . THR C 1 193 ? 30.54593 3.41997 42.29765 1.000 38.90222 183 THR A CA 1
ATOM 4843 C C . THR C 1 193 ? 32.00717 3.07930 42.03674 1.000 38.86185 183 THR A C 1
ATOM 4844 O O . THR C 1 193 ? 32.71741 2.62173 42.93803 1.000 35.58693 183 THR A O 1
ATOM 4848 N N . VAL C 1 194 ? 32.44420 3.28941 40.79928 1.000 40.21114 184 VAL A N 1
ATOM 4849 C CA . VAL C 1 194 ? 33.80925 2.97437 40.38526 1.000 38.38805 184 VAL A CA 1
ATOM 4850 C C . VAL C 1 194 ? 34.36992 4.17926 39.64151 1.000 43.05635 184 VAL A C 1
ATOM 4851 O O . VAL C 1 194 ? 33.61351 5.05101 39.18485 1.000 49.29055 184 VAL A O 1
ATOM 4855 N N . PRO C 1 195 ? 35.69321 4.27043 39.51661 1.000 41.36760 185 PRO A N 1
ATOM 4856 C CA . PRO C 1 195 ? 36.27232 5.36547 38.72962 1.000 45.43902 185 PRO A CA 1
ATOM 4857 C C . PRO C 1 195 ? 35.88690 5.24074 37.26364 1.000 46.29916 185 PRO A C 1
ATOM 4858 O O . PRO C 1 195 ? 35.90100 4.14767 36.69232 1.000 47.21461 185 PRO A O 1
ATOM 4862 N N . SER C 1 196 ? 35.52823 6.37815 36.66058 1.000 46.70482 186 SER A N 1
ATOM 4863 C CA . SER C 1 196 ? 35.14477 6.39069 35.25088 1.000 46.43023 186 SER A CA 1
ATOM 4864 C C . SER C 1 196 ? 36.22423 5.76145 34.38051 1.000 41.89378 186 SER A C 1
ATOM 4865 O O . SER C 1 196 ? 35.94201 4.89789 33.54238 1.000 42.99162 186 SER A O 1
ATOM 4868 N N . SER C 1 197 ? 37.47729 6.16956 34.59445 1.000 42.70105 187 SER A N 1
ATOM 4869 C CA . SER C 1 197 ? 38.59722 5.73524 33.76652 1.000 40.95980 187 SER A CA 1
ATOM 4870 C C . SER C 1 197 ? 38.74155 4.22176 33.68737 1.000 43.83121 187 SER A C 1
ATOM 4871 O O . SER C 1 197 ? 39.38725 3.72010 32.76087 1.000 52.82337 187 SER A O 1
ATOM 4874 N N . SER C 1 198 ? 38.16097 3.48112 34.62988 1.000 48.58810 188 SER A N 1
ATOM 4875 C CA . SER C 1 198 ? 38.35101 2.03796 34.68067 1.000 43.98569 188 SER A CA 1
ATOM 4876 C C . SER C 1 198 ? 37.42656 1.27319 33.74309 1.000 44.29556 188 SER A C 1
ATOM 4877 O O . SER C 1 198 ? 37.68151 0.09163 33.48174 1.000 51.06328 188 SER A O 1
ATOM 4880 N N . LEU C 1 199 ? 36.37446 1.91152 33.22515 1.000 38.18653 189 LEU A N 1
ATOM 4881 C CA . LEU C 1 199 ? 35.35245 1.19887 32.46392 1.000 43.65319 189 LEU A CA 1
ATOM 4882 C C . LEU C 1 199 ? 35.88100 0.56984 31.18018 1.000 46.14478 189 LEU A C 1
ATOM 4883 O O . LEU C 1 199 ? 35.19324 -0.27576 30.59603 1.000 43.28276 189 LEU A O 1
ATOM 4888 N N . GLY C 1 200 ? 37.06889 0.94992 30.72622 1.000 40.10830 190 GLY A N 1
ATOM 4889 C CA . GLY C 1 200 ? 37.65395 0.28617 29.58222 1.000 48.69941 190 GLY A CA 1
ATOM 4890 C C . GLY C 1 200 ? 38.47987 -0.91923 29.98065 1.000 50.90582 190 GLY A C 1
ATOM 4891 O O . GLY C 1 200 ? 38.49068 -1.93651 29.28086 1.000 54.97307 190 GLY A O 1
ATOM 4892 N N . THR C 1 201 ? 39.16331 -0.82187 31.12149 1.000 54.28929 191 THR A N 1
ATOM 4893 C CA . THR C 1 201 ? 40.13277 -1.82521 31.53360 1.000 48.26480 191 THR A CA 1
ATOM 4894 C C . THR C 1 201 ? 39.66025 -2.72200 32.67133 1.000 48.92213 191 THR A C 1
ATOM 4895 O O . THR C 1 201 ? 40.33542 -3.71323 32.96969 1.000 53.60090 191 THR A O 1
ATOM 4899 N N . GLN C 1 202 ? 38.53597 -2.41681 33.31263 1.000 44.55238 192 GLN A N 1
ATOM 4900 C CA . GLN C 1 202 ? 38.02456 -3.22616 34.41135 1.000 43.00656 192 GLN A CA 1
ATOM 4901 C C . GLN C 1 202 ? 36.75748 -3.95245 33.98504 1.000 41.14970 192 GLN A C 1
ATOM 4902 O O . GLN C 1 202 ? 35.81580 -3.32894 33.48278 1.000 40.00791 192 GLN A O 1
ATOM 4908 N N . THR C 1 203 ? 36.73987 -5.26565 34.19387 1.000 40.68172 193 THR A N 1
ATOM 4909 C CA . THR C 1 203 ? 35.52431 -6.05153 34.04532 1.000 41.29566 193 THR A CA 1
ATOM 4910 C C . THR C 1 203 ? 34.74670 -6.03068 35.35650 1.000 47.93484 193 THR A C 1
ATOM 4911 O O . THR C 1 203 ? 35.32038 -6.23448 36.43141 1.000 41.49828 193 THR A O 1
ATOM 4915 N N . TYR C 1 204 ? 33.44299 -5.78018 35.27494 1.000 48.81550 194 TYR A N 1
ATOM 4916 C CA . TYR C 1 204 ? 32.58098 -5.79089 36.44994 1.000 44.46916 194 TYR A CA 1
ATOM 4917 C C . TYR C 1 204 ? 31.50849 -6.85317 36.27083 1.000 45.03499 194 TYR A C 1
ATOM 4918 O O . TYR C 1 204 ? 30.71458 -6.79001 35.32528 1.000 41.15006 194 TYR A O 1
ATOM 4927 N N . ILE C 1 205 ? 31.49691 -7.82748 37.17753 1.000 45.21403 195 ILE A N 1
ATOM 4928 C CA . ILE C 1 205 ? 30.53635 -8.92253 37.17321 1.000 43.87743 195 ILE A CA 1
ATOM 4929 C C . ILE C 1 205 ? 29.84715 -8.94895 38.52838 1.000 42.37980 195 ILE A C 1
ATOM 4930 O O . ILE C 1 205 ? 30.51554 -8.92640 39.56812 1.000 38.42883 195 ILE A O 1
ATOM 4935 N N . CYS C 1 206 ? 28.51941 -8.99412 38.52058 1.000 44.81119 196 CYS A N 1
ATOM 4936 C CA . CYS C 1 206 ? 27.75010 -9.18040 39.74209 1.000 47.49115 196 CYS A CA 1
ATOM 4937 C C . CYS C 1 206 ? 27.36505 -10.64753 39.87289 1.000 40.36853 196 CYS A C 1
ATOM 4938 O O . CYS C 1 206 ? 26.98336 -11.29352 38.89228 1.000 45.96699 196 CYS A O 1
ATOM 4941 N N . ASN C 1 207 ? 27.49069 -11.17405 41.08240 1.000 37.49003 197 ASN A N 1
ATOM 4942 C CA . ASN C 1 207 ? 27.24428 -12.58313 41.36061 1.000 44.06686 197 ASN A CA 1
ATOM 4943 C C . ASN C 1 207 ? 26.00886 -12.67738 42.24605 1.000 41.70874 197 ASN A C 1
ATOM 4944 O O . ASN C 1 207 ? 26.06525 -12.35359 43.43701 1.000 39.98416 197 ASN A O 1
ATOM 4949 N N . VAL C 1 208 ? 24.89670 -13.11040 41.65937 1.000 40.42894 198 VAL A N 1
ATOM 4950 C CA . VAL C 1 208 ? 23.61374 -13.18992 42.34501 1.000 37.99308 198 VAL A CA 1
ATOM 4951 C C . VAL C 1 208 ? 23.36740 -14.63483 42.75261 1.000 43.48794 198 VAL A C 1
ATOM 4952 O O . VAL C 1 208 ? 23.48624 -15.55024 41.92807 1.000 41.53692 198 VAL A O 1
ATOM 4956 N N . ASN C 1 209 ? 23.01964 -14.84257 44.02135 1.000 41.19188 199 ASN A N 1
ATOM 4957 C CA . ASN C 1 209 ? 22.73650 -16.17213 44.54327 1.000 43.86669 199 ASN A CA 1
ATOM 4958 C C . ASN C 1 209 ? 21.37853 -16.16801 45.22831 1.000 41.93665 199 ASN A C 1
ATOM 4959 O O . ASN C 1 209 ? 21.12530 -15.33894 46.10770 1.000 46.42031 199 ASN A O 1
ATOM 4964 N N . HIS C 1 210 ? 20.51117 -17.09478 44.82153 1.000 36.52685 200 HIS A N 1
ATOM 4965 C CA . HIS C 1 210 ? 19.16983 -17.25733 45.38276 1.000 38.02001 200 HIS A CA 1
ATOM 4966 C C . HIS C 1 210 ? 19.01734 -18.73692 45.72039 1.000 40.88649 200 HIS A C 1
ATOM 4967 O O . HIS C 1 210 ? 18.59212 -19.53431 44.88067 1.000 39.17955 200 HIS A O 1
ATOM 4974 N N . LYS C 1 211 ? 19.36991 -19.09371 46.95481 1.000 48.05693 201 LYS A N 1
ATOM 4975 C CA . LYS C 1 211 ? 19.37987 -20.50013 47.34991 1.000 44.55991 201 LYS A CA 1
ATOM 4976 C C . LYS C 1 211 ? 18.01522 -21.18475 47.29243 1.000 45.03222 201 LYS A C 1
ATOM 4977 O O . LYS C 1 211 ? 17.97958 -22.37808 46.94264 1.000 43.25799 201 LYS A O 1
ATOM 4983 N N . PRO C 1 212 ? 16.87301 -20.53015 47.62322 1.000 47.88873 202 PRO A N 1
ATOM 4984 C CA . PRO C 1 212 ? 15.57933 -21.22920 47.53336 1.000 40.81318 202 PRO A CA 1
ATOM 4985 C C . PRO C 1 212 ? 15.27672 -21.85346 46.17670 1.000 39.31362 202 PRO A C 1
ATOM 4986 O O . PRO C 1 212 ? 14.49831 -22.80907 46.10029 1.000 47.23772 202 PRO A O 1
ATOM 4990 N N . SER C 1 213 ? 15.86716 -21.33021 45.10181 1.000 43.43952 203 SER A N 1
ATOM 4991 C CA . SER C 1 213 ? 15.64725 -21.86864 43.76463 1.000 41.25171 203 SER A CA 1
ATOM 4992 C C . SER C 1 213 ? 16.91667 -22.43454 43.14358 1.000 42.07776 203 SER A C 1
ATOM 4993 O O . SER C 1 213 ? 16.89175 -22.83204 41.97227 1.000 38.59600 203 SER A O 1
ATOM 4996 N N . ASN C 1 214 ? 18.01895 -22.48875 43.89666 1.000 41.46631 204 ASN A N 1
ATOM 4997 C CA . ASN C 1 214 ? 19.31478 -22.94465 43.38601 1.000 45.74856 204 ASN A CA 1
ATOM 4998 C C . ASN C 1 214 ? 19.76783 -22.11768 42.18143 1.000 46.48295 204 ASN A C 1
ATOM 4999 O O . ASN C 1 214 ? 20.44968 -22.61975 41.28388 1.000 46.33518 204 ASN A O 1
ATOM 5004 N N . THR C 1 215 ? 19.38774 -20.84340 42.15205 1.000 43.06153 205 THR A N 1
ATOM 5005 C CA . THR C 1 215 ? 19.77000 -19.93962 41.07780 1.000 40.11371 205 THR A CA 1
ATOM 5006 C C . THR C 1 215 ? 21.08062 -19.25170 41.43231 1.000 43.88732 205 THR A C 1
ATOM 5007 O O . THR C 1 215 ? 21.20969 -18.66874 42.51279 1.000 41.36082 205 THR A O 1
ATOM 5011 N N . LYS C 1 216 ? 22.05069 -19.32436 40.52494 1.000 41.95634 206 LYS A N 1
ATOM 5012 C CA . LYS C 1 216 ? 23.32802 -18.63801 40.69926 1.000 44.46385 206 LYS A CA 1
ATOM 5013 C C . LYS C 1 216 ? 23.72387 -18.05398 39.35164 1.000 40.64865 206 LYS A C 1
ATOM 5014 O O . LYS C 1 216 ? 24.05667 -18.80023 38.42652 1.000 41.70119 206 LYS A O 1
ATOM 5020 N N . VAL C 1 217 ? 23.68451 -16.72860 39.23880 1.000 40.20545 207 VAL A N 1
ATOM 5021 C CA . VAL C 1 217 ? 23.91596 -16.03439 37.97858 1.000 47.33397 207 VAL A CA 1
ATOM 5022 C C . VAL C 1 217 ? 25.12248 -15.11794 38.12711 1.000 45.03825 207 VAL A C 1
ATOM 5023 O O . VAL C 1 217 ? 25.27620 -14.43844 39.14789 1.000 43.65102 207 VAL A O 1
ATOM 5027 N N . ASP C 1 218 ? 25.98321 -15.11602 37.10969 1.000 47.54027 208 ASP A N 1
ATOM 5028 C CA . ASP C 1 218 ? 27.06221 -14.14534 36.96321 1.000 43.28440 208 ASP A CA 1
ATOM 5029 C C . ASP C 1 218 ? 26.76252 -13.30431 35.73061 1.000 42.25915 208 ASP A C 1
ATOM 5030 O O . ASP C 1 218 ? 26.59231 -13.84890 34.63482 1.000 42.24783 208 ASP A O 1
ATOM 5035 N N . LYS C 1 219 ? 26.69253 -11.98608 35.90780 1.000 42.85495 209 LYS A N 1
ATOM 5036 C CA . LYS C 1 219 ? 26.24529 -11.07961 34.85384 1.000 46.51891 209 LYS A CA 1
ATOM 5037 C C . LYS C 1 219 ? 27.28896 -9.99030 34.64519 1.000 41.51166 209 LYS A C 1
ATOM 5038 O O . LYS C 1 219 ? 27.50279 -9.15465 35.52757 1.000 38.62417 209 LYS A O 1
ATOM 5044 N N . LYS C 1 220 ? 27.92840 -9.99306 33.47676 1.000 52.26105 210 LYS A N 1
ATOM 5045 C CA . LYS C 1 220 ? 28.87504 -8.94362 33.12429 1.000 40.51868 210 LYS A CA 1
ATOM 5046 C C . LYS C 1 220 ? 28.12620 -7.65559 32.80455 1.000 42.57870 210 LYS A C 1
ATOM 5047 O O . LYS C 1 220 ? 27.10135 -7.66990 32.11598 1.000 48.87875 210 LYS A O 1
ATOM 5053 N N . VAL C 1 221 ? 28.63582 -6.54052 33.31877 1.000 45.18167 211 VAL A N 1
ATOM 5054 C CA . VAL C 1 221 ? 27.99667 -5.23654 33.17834 1.000 45.00662 211 VAL A CA 1
ATOM 5055 C C . VAL C 1 221 ? 28.89344 -4.37005 32.30529 1.000 38.61881 211 VAL A C 1
ATOM 5056 O O . VAL C 1 221 ? 30.00070 -3.99622 32.71083 1.000 48.50000 211 VAL A O 1
ATOM 5060 N N . GLU C 1 222 ? 28.41270 -4.04119 31.10677 1.000 44.14665 212 GLU A N 1
ATOM 5061 C CA . GLU C 1 222 ? 29.18883 -3.30288 30.12551 1.000 48.24120 212 GLU A CA 1
ATOM 5062 C C . GLU C 1 222 ? 28.60977 -1.91077 29.90076 1.000 44.10951 212 GLU A C 1
ATOM 5063 O O . GLU C 1 222 ? 27.38566 -1.73496 29.92644 1.000 40.62936 212 GLU A O 1
ATOM 5069 N N . PRO C 1 223 ? 29.46341 -0.91034 29.68388 1.000 44.78219 213 PRO A N 1
ATOM 5070 C CA . PRO C 1 223 ? 28.97122 0.45913 29.49367 1.000 40.96272 213 PRO A CA 1
ATOM 5071 C C . PRO C 1 223 ? 28.13048 0.60339 28.23263 1.000 43.34911 213 PRO A C 1
ATOM 5072 O O . PRO C 1 223 ? 28.23954 -0.17128 27.28006 1.000 43.31263 213 PRO A O 1
ATOM 5076 N N . LYS C 1 224 ? 27.27624 1.62278 28.24319 1.000 44.56926 214 LYS A N 1
ATOM 5077 C CA . LYS C 1 224 ? 26.42775 1.95854 27.10979 1.000 41.63682 214 LYS A CA 1
ATOM 5078 C C . LYS C 1 224 ? 26.95808 3.20246 26.40974 1.000 55.53806 214 LYS A C 1
ATOM 5079 O O . LYS C 1 224 ? 27.40545 4.15174 27.06194 1.000 50.08260 214 LYS A O 1
ATOM 5085 N N . SER C 1 225 ? 26.89788 3.19400 25.07615 1.000 53.00538 215 SER A N 1
ATOM 5086 C CA . SER C 1 225 ? 27.27770 4.35266 24.26737 1.000 50.48099 215 SER A CA 1
ATOM 5087 C C . SER C 1 225 ? 26.22431 5.44201 24.44256 1.000 54.75875 215 SER A C 1
ATOM 5088 O O . SER C 1 225 ? 25.33871 5.64143 23.60733 1.000 59.04903 215 SER A O 1
ATOM 5091 N N . CYS C 1 226 ? 26.33124 6.16471 25.55255 1.000 50.06152 216 CYS A N 1
ATOM 5092 C CA . CYS C 1 226 ? 25.40984 7.25560 25.84335 1.000 53.75897 216 CYS A CA 1
ATOM 5093 C C . CYS C 1 226 ? 25.97602 8.21027 26.88828 1.000 46.16582 216 CYS A C 1
ATOM 5094 O O . CYS C 1 226 ? 26.72296 7.79878 27.77431 1.000 43.53272 216 CYS A O 1
ATOM 5097 N N . ASP D 2 1 ? -8.90316 -2.54233 74.35854 1.000 82.52325 1 ASP B N 1
ATOM 5098 C CA . ASP D 2 1 ? -7.44639 -2.55799 74.27587 1.000 101.37088 1 ASP B CA 1
ATOM 5099 C C . ASP D 2 1 ? -6.87384 -1.21195 74.71081 1.000 97.67311 1 ASP B C 1
ATOM 5100 O O . ASP D 2 1 ? -7.62248 -0.27499 74.98760 1.000 105.72688 1 ASP B O 1
ATOM 5105 N N . ILE D 2 2 ? -5.54752 -1.11870 74.77335 1.000 73.75297 2 ILE B N 1
ATOM 5106 C CA . ILE D 2 2 ? -4.85456 0.12026 75.11220 1.000 69.10010 2 ILE B CA 1
ATOM 5107 C C . ILE D 2 2 ? -3.91580 0.46251 73.96424 1.000 68.98584 2 ILE B C 1
ATOM 5108 O O . ILE D 2 2 ? -3.06070 -0.35094 73.59267 1.000 65.91141 2 ILE B O 1
ATOM 5113 N N . GLN D 2 3 ? -4.06936 1.66222 73.40848 1.000 66.04074 3 GLN B N 1
ATOM 5114 C CA . GLN D 2 3 ? -3.24676 2.10741 72.29137 1.000 64.73455 3 GLN B CA 1
ATOM 5115 C C . GLN D 2 3 ? -2.05275 2.90077 72.80231 1.000 56.17354 3 GLN B C 1
ATOM 5116 O O . GLN D 2 3 ? -2.20660 3.79724 73.63699 1.000 58.24045 3 GLN B O 1
ATOM 5122 N N . MET D 2 4 ? -0.86822 2.56609 72.29968 1.000 50.96080 4 MET B N 1
ATOM 5123 C CA . MET D 2 4 ? 0.35762 3.29079 72.60361 1.000 51.37656 4 MET B CA 1
ATOM 5124 C C . MET D 2 4 ? 0.84139 3.99481 71.34298 1.000 59.33989 4 MET B C 1
ATOM 5125 O O . MET D 2 4 ? 0.95040 3.37131 70.28105 1.000 50.42390 4 MET B O 1
ATOM 5130 N N . THR D 2 5 ? 1.12261 5.29107 71.46050 1.000 57.41581 5 THR B N 1
ATOM 5131 C CA . THR D 2 5 ? 1.60564 6.09885 70.34784 1.000 55.57380 5 THR B CA 1
ATOM 5132 C C . THR D 2 5 ? 2.83882 6.86817 70.79588 1.000 63.03612 5 THR B C 1
ATOM 5133 O O . THR D 2 5 ? 2.83811 7.47340 71.87299 1.000 59.62657 5 THR B O 1
ATOM 5137 N N . GLN D 2 6 ? 3.88306 6.84665 69.97314 1.000 54.19286 6 GLN B N 1
ATOM 5138 C CA . GLN D 2 6 ? 5.14255 7.49895 70.29255 1.000 51.73780 6 GLN B CA 1
ATOM 5139 C C . GLN D 2 6 ? 5.36160 8.70814 69.39326 1.000 53.91235 6 GLN B C 1
ATOM 5140 O O . GLN D 2 6 ? 4.80193 8.80892 68.29690 1.000 52.34808 6 GLN B O 1
ATOM 5146 N N . SER D 2 7 ? 6.19991 9.62995 69.87575 1.000 56.16505 7 SER B N 1
ATOM 5147 C CA . SER D 2 7 ? 6.58233 10.81191 69.12136 1.000 59.28354 7 SER B CA 1
ATOM 5148 C C . SER D 2 7 ? 7.99716 11.20065 69.52150 1.000 59.20542 7 SER B C 1
ATOM 5149 O O . SER D 2 7 ? 8.34020 11.11795 70.70990 1.000 59.56774 7 SER B O 1
ATOM 5152 N N . PRO D 2 8 ? 8.84437 11.60187 68.56331 1.000 54.02850 8 PRO B N 1
ATOM 5153 C CA . PRO D 2 8 ? 8.50413 11.58456 67.14013 1.000 49.81715 8 PRO B CA 1
ATOM 5154 C C . PRO D 2 8 ? 8.74175 10.20061 66.55448 1.000 49.95355 8 PRO B C 1
ATOM 5155 O O . PRO D 2 8 ? 9.11575 9.29342 67.29416 1.000 47.39740 8 PRO B O 1
ATOM 5159 N N . SER D 2 9 ? 8.52214 10.03236 65.25083 1.000 50.35107 9 SER B N 1
ATOM 5160 C CA . SER D 2 9 ? 8.87343 8.76429 64.62625 1.000 44.60825 9 SER B CA 1
ATOM 5161 C C . SER D 2 9 ? 10.36501 8.68843 64.32509 1.000 43.58317 9 SER B C 1
ATOM 5162 O O . SER D 2 9 ? 10.96205 7.60971 64.42450 1.000 40.93020 9 SER B O 1
ATOM 5165 N N . THR D 2 10 ? 10.98320 9.81442 63.97447 1.000 43.18648 10 THR B N 1
ATOM 5166 C CA . THR D 2 10 ? 12.40541 9.85334 63.66937 1.000 42.19273 10 THR B CA 1
ATOM 5167 C C . THR D 2 10 ? 13.02997 11.06742 64.33722 1.000 36.57810 10 THR B C 1
ATOM 5168 O O . THR D 2 10 ? 12.46298 12.16293 64.31220 1.000 44.00455 10 THR B O 1
ATOM 5172 N N . LEU D 2 11 ? 14.19944 10.86132 64.93449 1.000 43.27026 11 LEU B N 1
ATOM 5173 C CA . LEU D 2 11 ? 14.94130 11.91228 65.61322 1.000 41.48218 11 LEU B CA 1
ATOM 5174 C C . LEU D 2 11 ? 16.38289 11.87511 65.13047 1.000 43.37264 11 LEU B C 1
ATOM 5175 O O . LEU D 2 11 ? 17.02301 10.81908 65.16135 1.000 43.64892 11 LEU B O 1
ATOM 5180 N N . SER D 2 12 ? 16.88246 13.01525 64.66564 1.000 40.75579 12 SER B N 1
ATOM 5181 C CA . SER D 2 12 ? 18.27470 13.15115 64.26069 1.000 39.20416 12 SER B CA 1
ATOM 5182 C C . SER D 2 12 ? 19.03224 13.88328 65.35793 1.000 41.69978 12 SER B C 1
ATOM 5183 O O . SER D 2 12 ? 18.61088 14.95926 65.79258 1.000 45.86144 12 SER B O 1
ATOM 5186 N N . ALA D 2 13 ? 20.14139 13.30042 65.80883 1.000 41.36642 13 ALA B N 1
ATOM 5187 C CA . ALA D 2 13 ? 20.86718 13.86691 66.93535 1.000 46.64890 13 ALA B CA 1
ATOM 5188 C C . ALA D 2 13 ? 22.35727 13.59850 66.79087 1.000 41.68932 13 ALA B C 1
ATOM 5189 O O . ALA D 2 13 ? 22.77052 12.56965 66.25118 1.000 43.61215 13 ALA B O 1
ATOM 5191 N N . SER D 2 14 ? 23.15616 14.54097 67.28289 1.000 38.76183 14 SER B N 1
ATOM 5192 C CA . SER D 2 14 ? 24.59986 14.39124 67.31212 1.000 38.98903 14 SER B CA 1
ATOM 5193 C C . SER D 2 14 ? 25.01678 13.49553 68.47309 1.000 46.35469 14 SER B C 1
ATOM 5194 O O . SER D 2 14 ? 24.29078 13.32775 69.45805 1.000 41.35367 14 SER B O 1
ATOM 5197 N N . VAL D 2 15 ? 26.20923 12.91126 68.34808 1.000 34.60172 15 VAL B N 1
ATOM 5198 C CA . VAL D 2 15 ? 26.82015 12.27148 69.50295 1.000 37.43404 15 VAL B CA 1
ATOM 5199 C C . VAL D 2 15 ? 27.07443 13.33139 70.56537 1.000 41.87066 15 VAL B C 1
ATOM 5200 O O . VAL D 2 15 ? 27.56215 14.43079 70.27134 1.000 45.17052 15 VAL B O 1
ATOM 5204 N N . GLY D 2 16 ? 26.72274 13.01396 71.80872 1.000 36.95152 16 GLY B N 1
ATOM 5205 C CA . GLY D 2 16 ? 26.80948 13.96492 72.89070 1.000 37.84657 16 GLY B CA 1
ATOM 5206 C C . GLY D 2 16 ? 25.53672 14.73636 73.16529 1.000 45.78467 16 GLY B C 1
ATOM 5207 O O . GLY D 2 16 ? 25.44892 15.40390 74.20481 1.000 48.50612 16 GLY B O 1
ATOM 5208 N N . ASP D 2 17 ? 24.54866 14.66292 72.27809 1.000 37.63009 17 ASP B N 1
ATOM 5209 C CA . ASP D 2 17 ? 23.30776 15.39692 72.46744 1.000 38.22489 17 ASP B CA 1
ATOM 5210 C C . ASP D 2 17 ? 22.44276 14.75212 73.54774 1.000 44.08071 17 ASP B C 1
ATOM 5211 O O . ASP D 2 17 ? 22.56895 13.56683 73.86613 1.000 48.06611 17 ASP B O 1
ATOM 5216 N N . ARG D 2 18 ? 21.55152 15.56220 74.11281 1.000 47.59252 18 ARG B N 1
ATOM 5217 C CA . ARG D 2 18 ? 20.51078 15.08364 75.01130 1.000 46.69015 18 ARG B CA 1
ATOM 5218 C C . ARG D 2 18 ? 19.24654 14.80440 74.20649 1.000 49.54189 18 ARG B C 1
ATOM 5219 O O . ARG D 2 18 ? 18.76471 15.67631 73.47602 1.000 53.51213 18 ARG B O 1
ATOM 5227 N N . VAL D 2 19 ? 18.71177 13.59316 74.34334 1.000 45.18987 19 VAL B N 1
ATOM 5228 C CA . VAL D 2 19 ? 17.60193 13.11624 73.52586 1.000 42.08505 19 VAL B CA 1
ATOM 5229 C C . VAL D 2 19 ? 16.44586 12.73507 74.44059 1.000 44.84296 19 VAL B C 1
ATOM 5230 O O . VAL D 2 19 ? 16.64984 12.06232 75.45702 1.000 43.25364 19 VAL B O 1
ATOM 5234 N N . THR D 2 20 ? 15.23578 13.16051 74.07864 1.000 42.11386 20 THR B N 1
ATOM 5235 C CA . THR D 2 20 ? 14.03083 12.82145 74.82480 1.000 37.81107 20 THR B CA 1
ATOM 5236 C C . THR D 2 20 ? 12.97525 12.28542 73.86762 1.000 45.94707 20 THR B C 1
ATOM 5237 O O . THR D 2 20 ? 12.74256 12.86740 72.80340 1.000 44.00906 20 THR B O 1
ATOM 5241 N N . ILE D 2 21 ? 12.34031 11.17952 74.25280 1.000 47.38666 21 ILE B N 1
ATOM 5242 C CA . ILE D 2 21 ? 11.34087 10.49280 73.44152 1.000 48.32731 21 ILE B CA 1
ATOM 5243 C C . ILE D 2 21 ? 10.10223 10.27388 74.29979 1.000 43.47728 21 ILE B C 1
ATOM 5244 O O . ILE D 2 21 ? 10.20984 9.78390 75.42817 1.000 42.78738 21 ILE B O 1
ATOM 5249 N N . THR D 2 22 ? 8.93122 10.62497 73.77108 1.000 42.97041 22 THR B N 1
ATOM 5250 C CA . THR D 2 22 ? 7.69338 10.56712 74.53725 1.000 53.31629 22 THR B CA 1
ATOM 5251 C C . THR D 2 22 ? 6.80058 9.42273 74.06884 1.000 51.63174 22 THR B C 1
ATOM 5252 O O . THR D 2 22 ? 6.76887 9.07467 72.88511 1.000 53.82464 22 THR B O 1
ATOM 5256 N N . CYS D 2 23 ? 6.06475 8.85017 75.02122 1.000 52.36503 23 CYS B N 1
ATOM 5257 C CA . CYS D 2 23 ? 5.11739 7.77005 74.77528 1.000 49.26908 23 CYS B CA 1
ATOM 5258 C C . CYS D 2 23 ? 3.80309 8.12143 75.45602 1.000 51.47596 23 CYS B C 1
ATOM 5259 O O . CYS D 2 23 ? 3.79682 8.55572 76.61218 1.000 51.75483 23 CYS B O 1
ATOM 5262 N N . ARG D 2 24 ? 2.69673 7.93849 74.74254 1.000 50.54440 24 ARG B N 1
ATOM 5263 C CA . ARG D 2 24 ? 1.37842 8.32919 75.22159 1.000 56.90211 24 ARG B CA 1
ATOM 5264 C C . ARG D 2 24 ? 0.45240 7.12178 75.19277 1.000 59.60483 24 ARG B C 1
ATOM 5265 O O . ARG D 2 24 ? 0.41304 6.38955 74.19837 1.000 61.84159 24 ARG B O 1
ATOM 5273 N N . ALA D 2 25 ? -0.28254 6.91355 76.28292 1.000 58.68112 25 ALA B N 1
ATOM 5274 C CA . ALA D 2 25 ? -1.25532 5.83567 76.39028 1.000 55.43121 25 ALA B CA 1
ATOM 5275 C C . ALA D 2 25 ? -2.66541 6.40829 76.35589 1.000 60.30720 25 ALA B C 1
ATOM 5276 O O . ALA D 2 25 ? -2.92194 7.48373 76.90676 1.000 61.00031 25 ALA B O 1
ATOM 5278 N N . SER D 2 26 ? -3.57957 5.68396 75.70613 1.000 53.98300 26 SER B N 1
ATOM 5279 C CA . SER D 2 26 ? -4.95735 6.14663 75.59410 1.000 60.33635 26 SER B CA 1
ATOM 5280 C C . SER D 2 26 ? -5.73779 6.00442 76.89511 1.000 69.45562 26 SER B C 1
ATOM 5281 O O . SER D 2 26 ? -6.84470 6.54583 76.99355 1.000 70.54701 26 SER B O 1
ATOM 5284 N N . GLN D 2 27 ? -5.20033 5.29416 77.88518 1.000 63.09126 27 GLN B N 1
ATOM 5285 C CA . GLN D 2 27 ? -5.78533 5.28074 79.21803 1.000 64.76144 27 GLN B CA 1
ATOM 5286 C C . GLN D 2 27 ? -4.66986 5.08866 80.23416 1.000 66.88853 27 GLN B C 1
ATOM 5287 O O . GLN D 2 27 ? -3.57349 4.63112 79.90110 1.000 64.59598 27 GLN B O 1
ATOM 5293 N N . SER D 2 28 ? -4.96460 5.44781 81.48259 1.000 65.04933 28 SER B N 1
ATOM 5294 C CA A SER D 2 28 ? -3.95650 5.40648 82.53446 0.447 65.55636 28 SER B CA 1
ATOM 5295 C CA B SER D 2 28 ? -3.95235 5.40749 82.52944 0.553 65.65626 28 SER B CA 1
ATOM 5296 C C . SER D 2 28 ? -3.43748 3.98857 82.73397 1.000 64.16108 28 SER B C 1
ATOM 5297 O O . SER D 2 28 ? -4.21746 3.04674 82.90005 1.000 68.87428 28 SER B O 1
ATOM 5302 N N . ILE D 2 29 ? -2.11199 3.84228 82.71753 1.000 58.40694 29 ILE B N 1
ATOM 5303 C CA . ILE D 2 29 ? -1.44526 2.57333 82.96770 1.000 56.65639 29 ILE B CA 1
ATOM 5304 C C . ILE D 2 29 ? -0.58362 2.62642 84.22148 1.000 52.99343 29 ILE B C 1
ATOM 5305 O O . ILE D 2 29 ? 0.23400 1.73266 84.44409 1.000 58.55548 29 ILE B O 1
ATOM 5310 N N . ALA D 2 30 ? -0.75425 3.66158 85.04706 1.000 58.39090 30 ALA B N 1
ATOM 5311 C CA . ALA D 2 30 ? 0.04014 3.88269 86.26100 1.000 67.63321 30 ALA B CA 1
ATOM 5312 C C . ALA D 2 30 ? 1.50752 3.93634 85.85216 1.000 61.69812 30 ALA B C 1
ATOM 5313 O O . ALA D 2 30 ? 1.89023 4.86465 85.11863 1.000 62.92716 30 ALA B O 1
ATOM 5315 N N . SER D 2 31 ? 2.35092 2.99623 86.27708 1.000 55.43918 31 SER B N 1
ATOM 5316 C CA . SER D 2 31 ? 3.75002 2.96443 85.87253 1.000 53.26071 31 SER B CA 1
ATOM 5317 C C . SER D 2 31 ? 4.09864 1.71405 85.07894 1.000 45.82702 31 SER B C 1
ATOM 5318 O O . SER D 2 31 ? 5.27691 1.48858 84.78927 1.000 42.41738 31 SER B O 1
ATOM 5321 N N . TRP D 2 32 ? 3.11404 0.89654 84.71856 1.000 41.82371 32 TRP B N 1
ATOM 5322 C CA . TRP D 2 32 ? 3.39559 -0.33531 83.99732 1.000 47.58664 32 TRP B CA 1
ATOM 5323 C C . TRP D 2 32 ? 3.79623 -0.03164 82.55781 1.000 46.24888 32 TRP B C 1
ATOM 5324 O O . TRP D 2 32 ? 3.05036 -0.31258 81.61485 1.000 44.57710 32 TRP B O 1
ATOM 5335 N N . LEU D 2 33 ? 4.98214 0.54461 82.38961 1.000 43.26552 33 LEU B N 1
ATOM 5336 C CA . LEU D 2 33 ? 5.50594 0.94534 81.09362 1.000 44.80714 33 LEU B CA 1
ATOM 5337 C C . LEU D 2 33 ? 6.93901 0.45099 80.96593 1.000 43.29939 33 LEU B C 1
ATOM 5338 O O . LEU D 2 33 ? 7.71800 0.53797 81.91808 1.000 44.21835 33 LEU B O 1
ATOM 5343 N N . ALA D 2 34 ? 7.28227 -0.07616 79.79287 1.000 48.49199 34 ALA B N 1
ATOM 5344 C CA . ALA D 2 34 ? 8.61757 -0.59288 79.53140 1.000 42.62690 34 ALA B CA 1
ATOM 5345 C C . ALA D 2 34 ? 9.16511 0.00834 78.24518 1.000 44.72078 34 ALA B C 1
ATOM 5346 O O . ALA D 2 34 ? 8.41895 0.27843 77.30090 1.000 39.52999 34 ALA B O 1
ATOM 5348 N N . TRP D 2 35 ? 10.48194 0.20734 78.21569 1.000 44.90447 35 TRP B N 1
ATOM 5349 C CA . TRP D 2 35 ? 11.17280 0.78858 77.07183 1.000 35.26230 35 TRP B CA 1
ATOM 5350 C C . TRP D 2 35 ? 12.13121 -0.23355 76.47949 1.000 38.19300 35 TRP B C 1
ATOM 5351 O O . TRP D 2 35 ? 12.95988 -0.80239 77.19710 1.000 42.07263 35 TRP B O 1
ATOM 5362 N N . TYR D 2 36 ? 12.02351 -0.45399 75.17139 1.000 44.51098 36 TYR B N 1
ATOM 5363 C CA . TYR D 2 36 ? 12.87416 -1.38955 74.45258 1.000 41.13285 36 TYR B CA 1
ATOM 5364 C C . TYR D 2 36 ? 13.74477 -0.64895 73.44802 1.000 41.87701 36 TYR B C 1
ATOM 5365 O O . TYR D 2 36 ? 13.36849 0.40652 72.93186 1.000 40.51708 36 TYR B O 1
ATOM 5374 N N . GLN D 2 37 ? 14.91580 -1.21766 73.17905 1.000 40.24999 37 GLN B N 1
ATOM 5375 C CA . GLN D 2 37 ? 15.81293 -0.74758 72.13424 1.000 39.72604 37 GLN B CA 1
ATOM 5376 C C . GLN D 2 37 ? 16.02236 -1.88190 71.14456 1.000 48.22069 37 GLN B C 1
ATOM 5377 O O . GLN D 2 37 ? 16.28127 -3.01960 71.55115 1.000 52.31962 37 GLN B O 1
ATOM 5383 N N . GLN D 2 38 ? 15.90286 -1.58067 69.85324 1.000 37.91151 38 GLN B N 1
ATOM 5384 C CA . GLN D 2 38 ? 16.08769 -2.58464 68.81518 1.000 44.42614 38 GLN B CA 1
ATOM 5385 C C . GLN D 2 38 ? 16.94784 -2.02113 67.69773 1.000 43.30490 38 GLN B C 1
ATOM 5386 O O . GLN D 2 38 ? 16.69109 -0.91742 67.20665 1.000 50.97858 38 GLN B O 1
ATOM 5392 N N . LYS D 2 39 ? 17.96400 -2.78003 67.30358 1.000 40.89168 39 LYS B N 1
ATOM 5393 C CA . LYS D 2 39 ? 18.78139 -2.46634 66.15000 1.000 44.72041 39 LYS B CA 1
ATOM 5394 C C . LYS D 2 39 ? 18.42834 -3.39740 64.99477 1.000 50.80246 39 LYS B C 1
ATOM 5395 O O . LYS D 2 39 ? 17.95786 -4.51794 65.21998 1.000 54.28424 39 LYS B O 1
ATOM 5401 N N . PRO D 2 40 ? 18.61280 -2.95341 63.75147 1.000 46.22060 40 PRO B N 1
ATOM 5402 C CA . PRO D 2 40 ? 18.18480 -3.76743 62.60528 1.000 55.89840 40 PRO B CA 1
ATOM 5403 C C . PRO D 2 40 ? 18.79927 -5.15962 62.63646 1.000 59.44408 40 PRO B C 1
ATOM 5404 O O . PRO D 2 40 ? 20.00141 -5.32477 62.85463 1.000 51.88716 40 PRO B O 1
ATOM 5408 N N . GLY D 2 41 ? 17.95124 -6.16615 62.42884 1.000 59.14253 41 GLY B N 1
ATOM 5409 C CA . GLY D 2 41 ? 18.37809 -7.54756 62.40254 1.000 57.00565 41 GLY B CA 1
ATOM 5410 C C . GLY D 2 41 ? 18.47711 -8.21755 63.75279 1.000 60.64963 41 GLY B C 1
ATOM 5411 O O . GLY D 2 41 ? 18.75515 -9.42208 63.80583 1.000 61.10998 41 GLY B O 1
ATOM 5412 N N . LYS D 2 42 ? 18.25703 -7.48625 64.84209 1.000 60.30878 42 LYS B N 1
ATOM 5413 C CA . LYS D 2 42 ? 18.35919 -8.02560 66.18775 1.000 55.36646 42 LYS B CA 1
ATOM 5414 C C . LYS D 2 42 ? 17.02790 -7.88219 66.91413 1.000 49.08892 42 LYS B C 1
ATOM 5415 O O . LYS D 2 42 ? 16.16891 -7.08076 66.53787 1.000 49.82437 42 LYS B O 1
ATOM 5421 N N . ALA D 2 43 ? 16.86681 -8.67865 67.96179 1.000 54.31657 43 ALA B N 1
ATOM 5422 C CA . ALA D 2 43 ? 15.64027 -8.69005 68.73882 1.000 54.51505 43 ALA B CA 1
ATOM 5423 C C . ALA D 2 43 ? 15.58091 -7.48768 69.67271 1.000 48.99671 43 ALA B C 1
ATOM 5424 O O . ALA D 2 43 ? 16.61053 -6.89316 69.99896 1.000 50.02589 43 ALA B O 1
ATOM 5426 N N . PRO D 2 44 ? 14.38117 -7.10062 70.10923 1.000 47.87911 44 PRO B N 1
ATOM 5427 C CA . PRO D 2 44 ? 14.27431 -6.01418 71.08876 1.000 49.12639 44 PRO B CA 1
ATOM 5428 C C . PRO D 2 44 ? 15.03548 -6.33395 72.36495 1.000 42.38167 44 PRO B C 1
ATOM 5429 O O . PRO D 2 44 ? 15.20651 -7.49522 72.74158 1.000 53.60659 44 PRO B O 1
ATOM 5433 N N . LYS D 2 45 ? 15.49911 -5.27691 73.02722 1.000 42.55936 45 LYS B N 1
ATOM 5434 C CA . LYS D 2 45 ? 16.26208 -5.38291 74.26452 1.000 45.02476 45 LYS B CA 1
ATOM 5435 C C . LYS D 2 45 ? 15.65917 -4.42523 75.27991 1.000 48.66896 45 LYS B C 1
ATOM 5436 O O . LYS D 2 45 ? 15.56975 -3.22028 75.02100 1.000 46.82345 45 LYS B O 1
ATOM 5442 N N . LEU D 2 46 ? 15.24630 -4.95651 76.42759 1.000 43.76968 46 LEU B N 1
ATOM 5443 C CA . LEU D 2 46 ? 14.60342 -4.13172 77.43980 1.000 38.21307 46 LEU B CA 1
ATOM 5444 C C . LEU D 2 46 ? 15.62363 -3.21677 78.10469 1.000 43.22219 46 LEU B C 1
ATOM 5445 O O . LEU D 2 46 ? 16.69448 -3.66448 78.52805 1.000 48.52279 46 LEU B O 1
ATOM 5450 N N . LEU D 2 47 ? 15.28661 -1.93117 78.19787 1.000 40.65071 47 LEU B N 1
ATOM 5451 C CA . LEU D 2 47 ? 16.13124 -0.93402 78.84292 1.000 40.00961 47 LEU B CA 1
ATOM 5452 C C . LEU D 2 47 ? 15.57032 -0.46069 80.17433 1.000 46.05299 47 LEU B C 1
ATOM 5453 O O . LEU D 2 47 ? 16.30321 -0.37649 81.16596 1.000 42.94374 47 LEU B O 1
ATOM 5458 N N . ILE D 2 48 ? 14.27871 -0.14617 80.22002 1.000 43.28389 48 ILE B N 1
ATOM 5459 C CA . ILE D 2 48 ? 13.64233 0.43083 81.39527 1.000 39.66105 48 ILE B CA 1
ATOM 5460 C C . ILE D 2 48 ? 12.36042 -0.33425 81.67782 1.000 43.00904 48 ILE B C 1
ATOM 5461 O O . ILE D 2 48 ? 11.57404 -0.59714 80.76118 1.000 43.64528 48 ILE B O 1
ATOM 5466 N N . TYR D 2 49 ? 12.15524 -0.68902 82.94162 1.000 40.28021 49 TYR B N 1
ATOM 5467 C CA . TYR D 2 49 ? 10.99553 -1.44401 83.38531 1.000 43.77250 49 TYR B CA 1
ATOM 5468 C C . TYR D 2 49 ? 10.26197 -0.64343 84.45248 1.000 48.89783 49 TYR B C 1
ATOM 5469 O O . TYR D 2 49 ? 10.89231 0.02593 85.27838 1.000 42.48843 49 TYR B O 1
ATOM 5478 N N . LYS D 2 50 ? 8.93012 -0.70946 84.42378 1.000 46.67926 50 LYS B N 1
ATOM 5479 C CA . LYS D 2 50 ? 8.07706 0.02664 85.35739 1.000 42.72862 50 LYS B CA 1
ATOM 5480 C C . LYS D 2 50 ? 8.41690 1.51626 85.34322 1.000 41.80648 50 LYS B C 1
ATOM 5481 O O . LYS D 2 50 ? 8.70846 2.12616 86.37443 1.000 49.21638 50 LYS B O 1
ATOM 5487 N N . ALA D 2 51 ? 8.41397 2.08364 84.13472 1.000 45.91320 51 ALA B N 1
ATOM 5488 C CA . ALA D 2 51 ? 8.56690 3.51286 83.86866 1.000 44.46497 51 ALA B CA 1
ATOM 5489 C C . ALA D 2 51 ? 9.99725 4.02768 84.02227 1.000 50.01448 51 ALA B C 1
ATOM 5490 O O . ALA D 2 51 ? 10.48435 4.75258 83.14614 1.000 42.63397 51 ALA B O 1
ATOM 5492 N N . SER D 2 52 ? 10.68761 3.67664 85.11472 1.000 43.06771 52 SER B N 1
ATOM 5493 C CA . SER D 2 52 ? 11.95067 4.34156 85.41391 1.000 44.10890 52 SER B CA 1
ATOM 5494 C C . SER D 2 52 ? 13.08523 3.44021 85.88691 1.000 42.22870 52 SER B C 1
ATOM 5495 O O . SER D 2 52 ? 14.18208 3.95511 86.12386 1.000 43.66042 52 SER B O 1
ATOM 5498 N N . SER D 2 53 ? 12.87954 2.13363 86.03017 1.000 41.33276 53 SER B N 1
ATOM 5499 C CA . SER D 2 53 ? 13.90224 1.25820 86.59440 1.000 41.61337 53 SER B CA 1
ATOM 5500 C C . SER D 2 53 ? 14.80528 0.73014 85.48592 1.000 46.29653 53 SER B C 1
ATOM 5501 O O . SER D 2 53 ? 14.34616 0.00369 84.59760 1.000 43.47418 53 SER B O 1
ATOM 5504 N N . LEU D 2 54 ? 16.08701 1.08969 85.54585 1.000 40.22226 54 LEU B N 1
ATOM 5505 C CA . LEU D 2 54 ? 17.05163 0.61042 84.56486 1.000 38.93712 54 LEU B CA 1
ATOM 5506 C C . LEU D 2 54 ? 17.30798 -0.87906 84.75018 1.000 41.83723 54 LEU B C 1
ATOM 5507 O O . LEU D 2 54 ? 17.53421 -1.34674 85.87023 1.000 48.70617 54 LEU B O 1
ATOM 5512 N N . GLU D 2 55 ? 17.27666 -1.62356 83.64859 1.000 43.43785 55 GLU B N 1
ATOM 5513 C CA . GLU D 2 55 ? 17.66921 -3.02100 83.69110 1.000 40.41578 55 GLU B CA 1
ATOM 5514 C C . GLU D 2 55 ? 19.16508 -3.13816 83.95616 1.000 42.99385 55 GLU B C 1
ATOM 5515 O O . GLU D 2 55 ? 19.93867 -2.20264 83.73325 1.000 37.92162 55 GLU B O 1
ATOM 5521 N N . SER D 2 56 ? 19.56602 -4.30690 84.44922 1.000 42.20673 56 SER B N 1
ATOM 5522 C CA . SER D 2 56 ? 20.97886 -4.57806 84.66640 1.000 34.93002 56 SER B CA 1
ATOM 5523 C C . SER D 2 56 ? 21.74929 -4.41535 83.36177 1.000 42.17610 56 SER B C 1
ATOM 5524 O O . SER D 2 56 ? 21.33233 -4.91395 82.31217 1.000 47.45533 56 SER B O 1
ATOM 5527 N N . GLY D 2 57 ? 22.86700 -3.69413 83.42470 1.000 47.71804 57 GLY B N 1
ATOM 5528 C CA . GLY D 2 57 ? 23.70431 -3.47380 82.26992 1.000 46.26690 57 GLY B CA 1
ATOM 5529 C C . GLY D 2 57 ? 23.44677 -2.18244 81.52144 1.000 41.24348 57 GLY B C 1
ATOM 5530 O O . GLY D 2 57 ? 24.32094 -1.73501 80.77223 1.000 51.65072 57 GLY B O 1
ATOM 5531 N N . VAL D 2 58 ? 22.28347 -1.57312 81.69672 1.000 37.44378 58 VAL B N 1
ATOM 5532 C CA . VAL D 2 58 ? 21.94689 -0.35763 80.95143 1.000 40.90136 58 VAL B CA 1
ATOM 5533 C C . VAL D 2 58 ? 22.70730 0.81946 81.55509 1.000 43.58850 58 VAL B C 1
ATOM 5534 O O . VAL D 2 58 ? 22.60764 1.05492 82.76996 1.000 41.59409 58 VAL B O 1
ATOM 5538 N N . PRO D 2 59 ? 23.46620 1.57173 80.75649 1.000 45.31395 59 PRO B N 1
ATOM 5539 C CA . PRO D 2 59 ? 24.24425 2.68801 81.30694 1.000 39.28545 59 PRO B CA 1
ATOM 5540 C C . PRO D 2 59 ? 23.35409 3.76551 81.90881 1.000 37.85209 59 PRO B C 1
ATOM 5541 O O . PRO D 2 59 ? 22.20545 3.95664 81.50365 1.000 36.09273 59 PRO B O 1
ATOM 5545 N N . SER D 2 60 ? 23.91895 4.48936 82.87999 1.000 41.63944 60 SER B N 1
ATOM 5546 C CA . SER D 2 60 ? 23.15061 5.45267 83.66172 1.000 39.06230 60 SER B CA 1
ATOM 5547 C C . SER D 2 60 ? 22.63697 6.62014 82.82818 1.000 42.76171 60 SER B C 1
ATOM 5548 O O . SER D 2 60 ? 21.71454 7.31648 83.26816 1.000 39.79567 60 SER B O 1
ATOM 5551 N N . ARG D 2 61 ? 23.21089 6.85831 81.64500 1.000 33.19687 61 ARG B N 1
ATOM 5552 C CA . ARG D 2 61 ? 22.76203 7.97129 80.81522 1.000 35.33461 61 ARG B CA 1
ATOM 5553 C C . ARG D 2 61 ? 21.32433 7.79574 80.34573 1.000 37.68328 61 ARG B C 1
ATOM 5554 O O . ARG D 2 61 ? 20.69547 8.77806 79.93543 1.000 32.80055 61 ARG B O 1
ATOM 5562 N N . PHE D 2 62 ? 20.79638 6.57432 80.38669 1.000 33.43570 62 PHE B N 1
ATOM 5563 C CA . PHE D 2 62 ? 19.38304 6.35096 80.12781 1.000 37.20411 62 PHE B CA 1
ATOM 5564 C C . PHE D 2 62 ? 18.56458 6.66459 81.37433 1.000 40.77089 62 PHE B C 1
ATOM 5565 O O . PHE D 2 62 ? 19.05261 6.56921 82.50414 1.000 43.70079 62 PHE B O 1
ATOM 5573 N N . SER D 2 63 ? 17.30755 7.04219 81.15873 1.000 36.40326 63 SER B N 1
ATOM 5574 C CA . SER D 2 63 ? 16.38781 7.29284 82.25917 1.000 37.32112 63 SER B CA 1
ATOM 5575 C C . SER D 2 63 ? 14.97468 7.39379 81.70537 1.000 46.29928 63 SER B C 1
ATOM 5576 O O . SER D 2 63 ? 14.77577 7.74303 80.53661 1.000 41.79973 63 SER B O 1
ATOM 5579 N N . GLY D 2 64 ? 14.00554 7.07690 82.55717 1.000 38.66772 64 GLY B N 1
ATOM 5580 C CA . GLY D 2 64 ? 12.60699 7.16182 82.18984 1.000 39.03534 64 GLY B CA 1
ATOM 5581 C C . GLY D 2 64 ? 11.81291 7.84836 83.27923 1.000 38.56763 64 GLY B C 1
ATOM 5582 O O . GLY D 2 64 ? 12.17302 7.81472 84.45622 1.000 41.05994 64 GLY B O 1
ATOM 5583 N N . SER D 2 65 ? 10.71607 8.47944 82.86701 1.000 39.01724 65 SER B N 1
ATOM 5584 C CA A SER D 2 65 ? 9.86773 9.20234 83.80216 0.490 43.08929 65 SER B CA 1
ATOM 5585 C CA B SER D 2 65 ? 9.87425 9.22662 83.78888 0.510 43.09023 65 SER B CA 1
ATOM 5586 C C . SER D 2 65 ? 8.43101 9.16570 83.30907 1.000 46.27528 65 SER B C 1
ATOM 5587 O O . SER D 2 65 ? 8.15229 8.83687 82.15369 1.000 48.96434 65 SER B O 1
ATOM 5592 N N . GLY D 2 66 ? 7.51709 9.48799 84.20711 1.000 42.19262 66 GLY B N 1
ATOM 5593 C CA . GLY D 2 66 ? 6.11780 9.55848 83.85163 1.000 51.22379 66 GLY B CA 1
ATOM 5594 C C . GLY D 2 66 ? 5.26992 8.52276 84.57599 1.000 51.65627 66 GLY B C 1
ATOM 5595 O O . GLY D 2 66 ? 5.75531 7.49998 85.06435 1.000 53.16100 66 GLY B O 1
ATOM 5596 N N . SER D 2 67 ? 3.97575 8.82357 84.65106 1.000 56.22696 67 SER B N 1
ATOM 5597 C CA . SER D 2 67 ? 2.99645 7.92653 85.23936 1.000 56.55063 67 SER B CA 1
ATOM 5598 C C . SER D 2 67 ? 1.63464 8.32653 84.70237 1.000 61.23103 67 SER B C 1
ATOM 5599 O O . SER D 2 67 ? 1.41322 9.48846 84.35344 1.000 70.65080 67 SER B O 1
ATOM 5602 N N . GLY D 2 68 ? 0.73158 7.35588 84.62863 1.000 55.58739 68 GLY B N 1
ATOM 5603 C CA . GLY D 2 68 ? -0.58947 7.62045 84.09600 1.000 61.02400 68 GLY B CA 1
ATOM 5604 C C . GLY D 2 68 ? -0.67477 7.39804 82.60092 1.000 62.04530 68 GLY B C 1
ATOM 5605 O O . GLY D 2 68 ? -0.86510 6.26396 82.15280 1.000 59.03317 68 GLY B O 1
ATOM 5606 N N . THR D 2 69 ? -0.52548 8.46684 81.81610 1.000 54.78513 69 THR B N 1
ATOM 5607 C CA . THR D 2 69 ? -0.66243 8.38528 80.36737 1.000 57.50568 69 THR B CA 1
ATOM 5608 C C . THR D 2 69 ? 0.54798 8.88379 79.58647 1.000 65.52188 69 THR B C 1
ATOM 5609 O O . THR D 2 69 ? 0.77063 8.40962 78.47018 1.000 67.74976 69 THR B O 1
ATOM 5613 N N . GLU D 2 70 ? 1.32953 9.81786 80.12512 1.000 61.16527 70 GLU B N 1
ATOM 5614 C CA . GLU D 2 70 ? 2.45852 10.40742 79.41331 1.000 60.82052 70 GLU B CA 1
ATOM 5615 C C . GLU D 2 70 ? 3.76523 9.88382 79.99546 1.000 60.68076 70 GLU B C 1
ATOM 5616 O O . GLU D 2 70 ? 3.96232 9.91630 81.21458 1.000 61.06156 70 GLU B O 1
ATOM 5622 N N . PHE D 2 71 ? 4.65605 9.40921 79.12302 1.000 53.12428 71 PHE B N 1
ATOM 5623 C CA . PHE D 2 71 ? 5.90861 8.79313 79.54107 1.000 50.39668 71 PHE B CA 1
ATOM 5624 C C . PHE D 2 71 ? 7.04510 9.28658 78.65914 1.000 52.18317 71 PHE B C 1
ATOM 5625 O O . PHE D 2 71 ? 6.88574 9.41534 77.44176 1.000 53.42674 71 PHE B O 1
ATOM 5633 N N . THR D 2 72 ? 8.19592 9.54579 79.27565 1.000 42.03942 72 THR B N 1
ATOM 5634 C CA A THR D 2 72 ? 9.35672 10.07617 78.57675 0.513 42.07902 72 THR B CA 1
ATOM 5635 C CA B THR D 2 72 ? 9.35955 10.08688 78.58881 0.487 42.08291 72 THR B CA 1
ATOM 5636 C C . THR D 2 72 ? 10.56101 9.17443 78.80047 1.000 41.22307 72 THR B C 1
ATOM 5637 O O . THR D 2 72 ? 10.76230 8.64546 79.89879 1.000 46.33364 72 THR B O 1
ATOM 5644 N N . LEU D 2 73 ? 11.34949 8.98978 77.74178 1.000 35.95169 73 LEU B N 1
ATOM 5645 C CA . LEU D 2 73 ? 12.63795 8.31151 77.80419 1.000 39.93368 73 LEU B CA 1
ATOM 5646 C C . LEU D 2 73 ? 13.71436 9.32015 77.43399 1.000 36.82523 73 LEU B C 1
ATOM 5647 O O . LEU D 2 73 ? 13.57288 10.04149 76.44245 1.000 38.13618 73 LEU B O 1
ATOM 5652 N N . THR D 2 74 ? 14.77714 9.38345 78.22963 1.000 37.84378 74 THR B N 1
ATOM 5653 C CA . THR D 2 74 ? 15.80660 10.39514 78.04487 1.000 37.66318 74 THR B CA 1
ATOM 5654 C C . THR D 2 74 ? 17.18682 9.75767 78.03700 1.000 37.67908 74 THR B C 1
ATOM 5655 O O . THR D 2 74 ? 17.49433 8.90257 78.87139 1.000 44.50829 74 THR B O 1
ATOM 5659 N N . ILE D 2 75 ? 18.01161 10.18058 77.08552 1.000 42.72381 75 ILE B N 1
ATOM 5660 C CA . ILE D 2 75 ? 19.42365 9.82853 77.03100 1.000 39.11912 75 ILE B CA 1
ATOM 5661 C C . ILE D 2 75 ? 20.20322 11.11464 77.26973 1.000 45.25379 75 ILE B C 1
ATOM 5662 O O . ILE D 2 75 ? 20.23684 11.99775 76.40332 1.000 44.43976 75 ILE B O 1
ATOM 5667 N N . SER D 2 76 ? 20.82389 11.22430 78.44972 1.000 44.64565 76 SER B N 1
ATOM 5668 C CA . SER D 2 76 ? 21.43954 12.48519 78.85940 1.000 45.26364 76 SER B CA 1
ATOM 5669 C C . SER D 2 76 ? 22.55121 12.90540 77.90510 1.000 48.47225 76 SER B C 1
ATOM 5670 O O . SER D 2 76 ? 22.65315 14.08246 77.53873 1.000 51.42058 76 SER B O 1
ATOM 5673 N N . SER D 2 77 ? 23.39522 11.96234 77.49502 1.000 46.16314 77 SER B N 1
ATOM 5674 C CA . SER D 2 77 ? 24.45106 12.23085 76.52547 1.000 45.49991 77 SER B CA 1
ATOM 5675 C C . SER D 2 77 ? 24.47765 11.08350 75.53038 1.000 40.48868 77 SER B C 1
ATOM 5676 O O . SER D 2 77 ? 24.77661 9.94598 75.90386 1.000 45.72399 77 SER B O 1
ATOM 5679 N N . LEU D 2 78 ? 24.16876 11.37990 74.27145 1.000 41.78787 78 LEU B N 1
ATOM 5680 C CA . LEU D 2 78 ? 24.02023 10.33088 73.27254 1.000 39.26554 78 LEU B CA 1
ATOM 5681 C C . LEU D 2 78 ? 25.37015 9.69276 72.95700 1.000 44.42552 78 LEU B C 1
ATOM 5682 O O . LEU D 2 78 ? 26.34896 10.38481 72.65891 1.000 42.22431 78 LEU B O 1
ATOM 5687 N N . HIS D 2 79 ? 25.42004 8.36973 73.03283 1.000 38.44182 79 HIS B N 1
ATOM 5688 C CA . HIS D 2 79 ? 26.54869 7.48625 72.78730 1.000 40.97445 79 HIS B CA 1
ATOM 5689 C C . HIS D 2 79 ? 26.49302 6.93990 71.36628 1.000 43.46910 79 HIS B C 1
ATOM 5690 O O . HIS D 2 79 ? 25.40097 6.67553 70.84977 1.000 39.99295 79 HIS B O 1
ATOM 5697 N N . PRO D 2 80 ? 27.64382 6.76097 70.71067 1.000 40.85883 80 PRO B N 1
ATOM 5698 C CA . PRO D 2 80 ? 27.63918 6.18200 69.35423 1.000 40.60032 80 PRO B CA 1
ATOM 5699 C C . PRO D 2 80 ? 26.84384 4.89180 69.23643 1.000 43.24563 80 PRO B C 1
ATOM 5700 O O . PRO D 2 80 ? 26.36495 4.55993 68.14407 1.000 46.66330 80 PRO B O 1
ATOM 5704 N N . ASP D 2 81 ? 26.67615 4.16170 70.33760 1.000 39.31774 81 ASP B N 1
ATOM 5705 C CA . ASP D 2 81 ? 25.94772 2.90033 70.35190 1.000 47.15597 81 ASP B CA 1
ATOM 5706 C C . ASP D 2 81 ? 24.43852 3.08165 70.47705 1.000 42.42718 81 ASP B C 1
ATOM 5707 O O . ASP D 2 81 ? 23.69819 2.10918 70.29681 1.000 41.88572 81 ASP B O 1
ATOM 5712 N N . ASP D 2 82 ? 23.96702 4.29143 70.77131 1.000 37.33411 82 ASP B N 1
ATOM 5713 C CA . ASP D 2 82 ? 22.56758 4.53190 71.09815 1.000 36.83170 82 ASP B CA 1
ATOM 5714 C C . ASP D 2 82 ? 21.67698 4.71138 69.87861 1.000 40.37999 82 ASP B C 1
ATOM 5715 O O . ASP D 2 82 ? 20.45765 4.83803 70.03721 1.000 35.43227 82 ASP B O 1
ATOM 5720 N N . PHE D 2 83 ? 22.24046 4.72525 68.67489 1.000 39.90598 83 PHE B N 1
ATOM 5721 C CA . PHE D 2 83 ? 21.44350 4.92923 67.47073 1.000 43.59877 83 PHE B CA 1
ATOM 5722 C C . PHE D 2 83 ? 20.72002 3.63275 67.12644 1.000 41.89396 83 PHE B C 1
ATOM 5723 O O . PHE D 2 83 ? 21.34887 2.63669 66.75206 1.000 43.78866 83 PHE B O 1
ATOM 5731 N N . ALA D 2 84 ? 19.39470 3.65250 67.27331 1.000 34.77120 84 ALA B N 1
ATOM 5732 C CA . ALA D 2 84 ? 18.54261 2.48200 67.12309 1.000 42.81908 84 ALA B CA 1
ATOM 5733 C C . ALA D 2 84 ? 17.08118 2.90243 67.20660 1.000 41.33638 84 ALA B C 1
ATOM 5734 O O . ALA D 2 84 ? 16.77740 4.09882 67.27937 1.000 36.30844 84 ALA B O 1
ATOM 5736 N N . THR D 2 85 ? 16.17132 1.93440 67.20846 1.000 34.57876 85 THR B N 1
ATOM 5737 C CA . THR D 2 85 ? 14.75056 2.21349 67.34574 1.000 42.67320 85 THR B CA 1
ATOM 5738 C C . THR D 2 85 ? 14.29533 1.86811 68.75901 1.000 43.21838 85 THR B C 1
ATOM 5739 O O . THR D 2 85 ? 14.70739 0.84944 69.32164 1.000 41.45410 85 THR B O 1
ATOM 5743 N N . TYR D 2 86 ? 13.45102 2.72537 69.33197 1.000 37.47878 86 TYR B N 1
ATOM 5744 C CA . TYR D 2 86 ? 12.99336 2.58461 70.70851 1.000 38.24673 86 TYR B CA 1
ATOM 5745 C C . TYR D 2 86 ? 11.48176 2.41486 70.74018 1.000 43.66164 86 TYR B C 1
ATOM 5746 O O . TYR D 2 86 ? 10.74966 3.19144 70.11793 1.000 44.60467 86 TYR B O 1
ATOM 5755 N N . PHE D 2 87 ? 11.02291 1.40266 71.46993 1.000 39.62478 87 PHE B N 1
ATOM 5756 C CA . PHE D 2 87 ? 9.60972 1.07795 71.58656 1.000 41.73124 87 PHE B CA 1
ATOM 5757 C C . PHE D 2 87 ? 9.19050 1.13241 73.04813 1.000 43.81393 87 PHE B C 1
ATOM 5758 O O . PHE D 2 87 ? 9.94663 0.72159 73.93476 1.000 38.62611 87 PHE B O 1
ATOM 5766 N N . CYS D 2 88 ? 7.98691 1.63836 73.29829 1.000 36.09547 88 CYS B N 1
ATOM 5767 C CA . CYS D 2 88 ? 7.38894 1.56224 74.62190 1.000 43.94803 88 CYS B CA 1
ATOM 5768 C C . CYS D 2 88 ? 6.32030 0.47712 74.63867 1.000 48.36395 88 CYS B C 1
ATOM 5769 O O . CYS D 2 88 ? 5.74422 0.13120 73.60371 1.000 52.65722 88 CYS B O 1
ATOM 5772 N N . GLN D 2 89 ? 6.07193 -0.06774 75.82829 1.000 47.51935 89 GLN B N 1
ATOM 5773 C CA . GLN D 2 89 ? 5.15126 -1.18568 75.98972 1.000 45.25970 89 GLN B CA 1
ATOM 5774 C C . GLN D 2 89 ? 4.48041 -1.09186 77.35002 1.000 47.53658 89 GLN B C 1
ATOM 5775 O O . GLN D 2 89 ? 5.16096 -0.95589 78.37041 1.000 48.35304 89 GLN B O 1
ATOM 5781 N N . GLN D 2 90 ? 3.15434 -1.16082 77.35970 1.000 51.36512 90 GLN B N 1
ATOM 5782 C CA . GLN D 2 90 ? 2.38872 -1.22599 78.59332 1.000 42.86740 90 GLN B CA 1
ATOM 5783 C C . GLN D 2 90 ? 2.09067 -2.68313 78.91439 1.000 45.80424 90 GLN B C 1
ATOM 5784 O O . GLN D 2 90 ? 1.83240 -3.48708 78.01347 1.000 45.04623 90 GLN B O 1
ATOM 5790 N N . PHE D 2 91 ? 2.14068 -3.02566 80.20292 1.000 49.19661 91 PHE B N 1
ATOM 5791 C CA . PHE D 2 91 ? 1.85637 -4.38910 80.63369 1.000 44.95306 91 PHE B CA 1
ATOM 5792 C C . PHE D 2 91 ? 0.85626 -4.41895 81.78400 1.000 45.14991 91 PHE B C 1
ATOM 5793 O O . PHE D 2 91 ? 0.93893 -5.28022 82.66304 1.000 53.17604 91 PHE B O 1
ATOM 5801 N N . THR D 2 92 ? -0.11077 -3.50016 81.78056 1.000 44.94976 92 THR B N 1
ATOM 5802 C CA . THR D 2 92 ? -1.18623 -3.53553 82.76353 1.000 50.16725 92 THR B CA 1
ATOM 5803 C C . THR D 2 92 ? -2.42436 -4.26731 82.26102 1.000 53.34512 92 THR B C 1
ATOM 5804 O O . THR D 2 92 ? -3.19726 -4.78245 83.07770 1.000 58.30786 92 THR B O 1
ATOM 5808 N N . SER D 2 93 ? -2.63040 -4.32833 80.94428 1.000 52.21637 93 SER B N 1
ATOM 5809 C CA . SER D 2 93 ? -3.79236 -5.01160 80.37545 1.000 50.36116 93 SER B CA 1
ATOM 5810 C C . SER D 2 93 ? -3.35103 -5.60429 79.04140 1.000 50.98697 93 SER B C 1
ATOM 5811 O O . SER D 2 93 ? -3.32405 -4.90145 78.02548 1.000 46.27551 93 SER B O 1
ATOM 5814 N N . TYR D 2 94 ? -3.00974 -6.89271 79.05870 1.000 49.75854 94 TYR B N 1
ATOM 5815 C CA . TYR D 2 94 ? -2.30422 -7.52476 77.95147 1.000 47.09911 94 TYR B CA 1
ATOM 5816 C C . TYR D 2 94 ? -1.05086 -6.71856 77.62736 1.000 46.11758 94 TYR B C 1
ATOM 5817 O O . TYR D 2 94 ? -0.53599 -6.00267 78.49132 1.000 51.11628 94 TYR B O 1
ATOM 5826 N N . TRP D 2 95 ? -0.53950 -6.82005 76.40294 1.000 48.60916 96 TRP B N 1
ATOM 5827 C CA . TRP D 2 95 ? 0.72829 -6.18068 76.05659 1.000 44.27709 96 TRP B CA 1
ATOM 5828 C C . TRP D 2 95 ? 0.61366 -5.54112 74.68049 1.000 50.06613 96 TRP B C 1
ATOM 5829 O O . TRP D 2 95 ? 0.48836 -6.24389 73.67291 1.000 54.48449 96 TRP B O 1
ATOM 5840 N N . THR D 2 96 ? 0.65459 -4.20979 74.64351 1.000 45.63922 97 THR B N 1
ATOM 5841 C CA . THR D 2 96 ? 0.59972 -3.44812 73.40557 1.000 47.99873 97 THR B CA 1
ATOM 5842 C C . THR D 2 96 ? 1.79172 -2.50291 73.35045 1.000 45.39232 97 THR B C 1
ATOM 5843 O O . THR D 2 96 ? 2.26666 -2.01817 74.38215 1.000 43.03722 97 THR B O 1
ATOM 5847 N N . PHE D 2 97 ? 2.27224 -2.24792 72.13602 1.000 47.19548 98 PHE B N 1
ATOM 5848 C CA . PHE D 2 97 ? 3.51325 -1.52036 71.90755 1.000 44.37661 98 PHE B CA 1
ATOM 5849 C C . PHE D 2 97 ? 3.24254 -0.22919 71.14521 1.000 45.14816 98 PHE B C 1
ATOM 5850 O O . PHE D 2 97 ? 2.15678 -0.01151 70.60318 1.000 48.43275 98 PHE B O 1
ATOM 5858 N N . GLY D 2 98 ? 4.26421 0.63472 71.10652 1.000 47.70592 99 GLY B N 1
ATOM 5859 C CA . GLY D 2 98 ? 4.24214 1.79400 70.24074 1.000 45.24170 99 GLY B CA 1
ATOM 5860 C C . GLY D 2 98 ? 4.84706 1.48712 68.88237 1.000 47.71314 99 GLY B C 1
ATOM 5861 O O . GLY D 2 98 ? 5.43208 0.42915 68.66008 1.000 50.49336 99 GLY B O 1
ATOM 5862 N N . GLN D 2 99 ? 4.69839 2.43444 67.95766 1.000 46.90308 100 GLN B N 1
ATOM 5863 C CA A GLN D 2 99 ? 5.20733 2.25007 66.60397 0.523 51.77565 100 GLN B CA 1
ATOM 5864 C CA B GLN D 2 99 ? 5.21290 2.22732 66.61073 0.477 51.40952 100 GLN B CA 1
ATOM 5865 C C . GLN D 2 99 ? 6.69952 2.53688 66.48608 1.000 48.26330 100 GLN B C 1
ATOM 5866 O O . GLN D 2 99 ? 7.27265 2.31484 65.41382 1.000 48.38918 100 GLN B O 1
ATOM 5877 N N . GLY D 2 100 ? 7.33242 3.02553 67.54065 1.000 48.47486 101 GLY B N 1
ATOM 5878 C CA . GLY D 2 100 ? 8.77449 3.16535 67.56667 1.000 47.70671 101 GLY B CA 1
ATOM 5879 C C . GLY D 2 100 ? 9.25743 4.55447 67.19695 1.000 41.86140 101 GLY B C 1
ATOM 5880 O O . GLY D 2 100 ? 8.60403 5.30105 66.45986 1.000 47.94929 101 GLY B O 1
ATOM 5881 N N . THR D 2 101 ? 10.43262 4.90468 67.71586 1.000 37.41574 102 THR B N 1
ATOM 5882 C CA . THR D 2 101 ? 11.13765 6.12929 67.36071 1.000 38.22196 102 THR B CA 1
ATOM 5883 C C . THR D 2 101 ? 12.53451 5.75470 66.89249 1.000 43.14696 102 THR B C 1
ATOM 5884 O O . THR D 2 101 ? 13.29356 5.12897 67.63906 1.000 42.08369 102 THR B O 1
ATOM 5888 N N . LYS D 2 102 ? 12.86968 6.12445 65.66116 1.000 44.45429 103 LYS B N 1
ATOM 5889 C CA . LYS D 2 102 ? 14.20496 5.88912 65.13614 1.000 40.33451 103 LYS B CA 1
ATOM 5890 C C . LYS D 2 102 ? 15.10199 7.06525 65.50153 1.000 42.68001 103 LYS B C 1
ATOM 5891 O O . LYS D 2 102 ? 14.77013 8.21989 65.21560 1.000 38.22467 103 LYS B O 1
ATOM 5897 N N . VAL D 2 103 ? 16.22517 6.77070 66.14671 1.000 42.42253 104 VAL B N 1
ATOM 5898 C CA . VAL D 2 103 ? 17.21787 7.77635 66.50583 1.000 36.62765 104 VAL B CA 1
ATOM 5899 C C . VAL D 2 103 ? 18.39000 7.62493 65.54360 1.000 37.47540 104 VAL B C 1
ATOM 5900 O O . VAL D 2 103 ? 19.13368 6.63987 65.60485 1.000 37.65302 104 VAL B O 1
ATOM 5904 N N . GLU D 2 104 ? 18.55641 8.59371 64.64820 1.000 34.70939 105 GLU B N 1
ATOM 5905 C CA . GLU D 2 104 ? 19.55762 8.51865 63.59586 1.000 41.36872 105 GLU B CA 1
ATOM 5906 C C . GLU D 2 104 ? 20.68785 9.50522 63.85817 1.000 37.71689 105 GLU B C 1
ATOM 5907 O O . GLU D 2 104 ? 20.56323 10.43361 64.66084 1.000 39.17993 105 GLU B O 1
ATOM 5913 N N . ILE D 2 105 ? 21.79310 9.29915 63.14880 1.000 36.64458 106 ILE B N 1
ATOM 5914 C CA . ILE D 2 105 ? 22.99553 10.10153 63.34401 1.000 40.76045 106 ILE B CA 1
ATOM 5915 C C . ILE D 2 105 ? 22.85657 11.41108 62.58143 1.000 39.14328 106 ILE B C 1
ATOM 5916 O O . ILE D 2 105 ? 22.52032 11.41990 61.39127 1.000 33.66945 106 ILE B O 1
ATOM 5921 N N . LYS D 2 106 ? 23.12529 12.52039 63.26322 1.000 40.14212 107 LYS B N 1
ATOM 5922 C CA . LYS D 2 106 ? 23.15524 13.82786 62.62761 1.000 41.89122 107 LYS B CA 1
ATOM 5923 C C . LYS D 2 106 ? 24.55399 14.10543 62.09311 1.000 40.35689 107 LYS B C 1
ATOM 5924 O O . LYS D 2 106 ? 25.55423 13.78068 62.73865 1.000 52.74740 107 LYS B O 1
ATOM 5930 N N . ARG D 2 107 ? 24.61660 14.68474 60.89781 1.000 39.78718 108 ARG B N 1
ATOM 5931 C CA . ARG D 2 107 ? 25.88237 15.05820 60.28578 1.000 39.84211 108 ARG B CA 1
ATOM 5932 C C . ARG D 2 107 ? 25.64286 16.25635 59.37855 1.000 39.47811 108 ARG B C 1
ATOM 5933 O O . ARG D 2 107 ? 24.52525 16.77068 59.27635 1.000 42.79617 108 ARG B O 1
ATOM 5941 N N . THR D 2 108 ? 26.70899 16.70548 58.72389 1.000 36.48146 109 THR B N 1
ATOM 5942 C CA . THR D 2 108 ? 26.59254 17.81038 57.78747 1.000 39.88313 109 THR B CA 1
ATOM 5943 C C . THR D 2 108 ? 25.81121 17.37416 56.55462 1.000 42.90697 109 THR B C 1
ATOM 5944 O O . THR D 2 108 ? 25.78542 16.19421 56.19111 1.000 38.70042 109 THR B O 1
ATOM 5948 N N . VAL D 2 109 ? 25.16045 18.34612 55.91283 1.000 36.79593 110 VAL B N 1
ATOM 5949 C CA . VAL D 2 109 ? 24.39055 18.05263 54.71322 1.000 35.92111 110 VAL B CA 1
ATOM 5950 C C . VAL D 2 109 ? 25.33360 17.60445 53.60703 1.000 37.75616 110 VAL B C 1
ATOM 5951 O O . VAL D 2 109 ? 26.38482 18.21474 53.37467 1.000 44.48929 110 VAL B O 1
ATOM 5955 N N . ALA D 2 110 ? 24.96962 16.51880 52.93066 1.000 31.12553 111 ALA B N 1
ATOM 5956 C CA . ALA D 2 110 ? 25.73059 16.00127 51.80206 1.000 30.66354 111 ALA B CA 1
ATOM 5957 C C . ALA D 2 110 ? 24.76495 15.78241 50.64978 1.000 37.54825 111 ALA B C 1
ATOM 5958 O O . ALA D 2 110 ? 23.83471 14.97941 50.76486 1.000 35.14869 111 ALA B O 1
ATOM 5960 N N . ALA D 2 111 ? 24.97184 16.50477 49.55471 1.000 42.30023 112 ALA B N 1
ATOM 5961 C CA . ALA D 2 111 ? 24.06954 16.39793 48.42031 1.000 35.65027 112 ALA B CA 1
ATOM 5962 C C . ALA D 2 111 ? 24.27655 15.06290 47.70912 1.000 36.82005 112 ALA B C 1
ATOM 5963 O O . ALA D 2 111 ? 25.40784 14.57795 47.61251 1.000 38.50227 112 ALA B O 1
ATOM 5965 N N . PRO D 2 112 ? 23.21272 14.44681 47.20304 1.000 38.06924 113 PRO B N 1
ATOM 5966 C CA . PRO D 2 112 ? 23.36994 13.16387 46.51558 1.000 35.89210 113 PRO B CA 1
ATOM 5967 C C . PRO D 2 112 ? 24.04578 13.33080 45.16877 1.000 38.52837 113 PRO B C 1
ATOM 5968 O O . PRO D 2 112 ? 23.92697 14.36517 44.50805 1.000 36.65576 113 PRO B O 1
ATOM 5972 N N . SER D 2 113 ? 24.76973 12.29346 44.76824 1.000 35.94836 114 SER B N 1
ATOM 5973 C CA . SER D 2 113 ? 25.06663 12.10258 43.35997 1.000 33.73777 114 SER B CA 1
ATOM 5974 C C . SER D 2 113 ? 23.88374 11.38144 42.72977 1.000 40.44817 114 SER B C 1
ATOM 5975 O O . SER D 2 113 ? 23.36657 10.41359 43.29645 1.000 40.82045 114 SER B O 1
ATOM 5978 N N . VAL D 2 114 ? 23.43005 11.86839 41.58053 1.000 43.40158 115 VAL B N 1
ATOM 5979 C CA . VAL D 2 114 ? 22.22902 11.35523 40.93356 1.000 43.95963 115 VAL B CA 1
ATOM 5980 C C . VAL D 2 114 ? 22.63076 10.61819 39.66462 1.000 44.01039 115 VAL B C 1
ATOM 5981 O O . VAL D 2 114 ? 23.35015 11.16510 38.82002 1.000 42.59647 115 VAL B O 1
ATOM 5985 N N . PHE D 2 115 ? 22.16805 9.37699 39.53494 1.000 41.34488 116 PHE B N 1
ATOM 5986 C CA . PHE D 2 115 ? 22.44739 8.54850 38.37254 1.000 41.91036 116 PHE B CA 1
ATOM 5987 C C . PHE D 2 115 ? 21.15387 7.90596 37.89398 1.000 42.55717 116 PHE B C 1
ATOM 5988 O O . PHE D 2 115 ? 20.27812 7.57674 38.69718 1.000 44.77604 116 PHE B O 1
ATOM 5996 N N . ILE D 2 116 ? 21.03604 7.72345 36.57987 1.000 41.91506 117 ILE B N 1
ATOM 5997 C CA . ILE D 2 116 ? 19.87295 7.07149 35.98899 1.000 42.48257 117 ILE B CA 1
ATOM 5998 C C . ILE D 2 116 ? 20.35221 5.94539 35.08446 1.000 39.51414 117 ILE B C 1
ATOM 5999 O O . ILE D 2 116 ? 21.36850 6.07657 34.39252 1.000 42.47649 117 ILE B O 1
ATOM 6004 N N . PHE D 2 117 ? 19.62924 4.83007 35.10558 1.000 38.25042 118 PHE B N 1
ATOM 6005 C CA . PHE D 2 117 ? 19.95324 3.68717 34.27859 1.000 34.28377 118 PHE B CA 1
ATOM 6006 C C . PHE D 2 117 ? 18.77323 3.35125 33.37759 1.000 39.95108 118 PHE B C 1
ATOM 6007 O O . PHE D 2 117 ? 17.65669 3.14092 33.87488 1.000 38.41476 118 PHE B O 1
ATOM 6015 N N . PRO D 2 118 ? 18.97122 3.29377 32.06486 1.000 43.83266 119 PRO B N 1
ATOM 6016 C CA . PRO D 2 118 ? 17.89076 2.90909 31.16520 1.000 35.33264 119 PRO B CA 1
ATOM 6017 C C . PRO D 2 118 ? 17.63529 1.41782 31.25649 1.000 33.24462 119 PRO B C 1
ATOM 6018 O O . PRO D 2 118 ? 18.49770 0.66648 31.73491 1.000 42.28148 119 PRO B O 1
ATOM 6022 N N . PRO D 2 119 ? 16.47246 0.94681 30.80905 1.000 43.10361 120 PRO B N 1
ATOM 6023 C CA . PRO D 2 119 ? 16.22573 -0.49872 30.80818 1.000 35.60391 120 PRO B CA 1
ATOM 6024 C C . PRO D 2 119 ? 17.25083 -1.22063 29.95067 1.000 36.34889 120 PRO B C 1
ATOM 6025 O O . PRO D 2 119 ? 17.77433 -0.67470 28.97881 1.000 38.10172 120 PRO B O 1
ATOM 6029 N N . SER D 2 120 ? 17.55429 -2.45304 30.33859 1.000 39.89629 121 SER B N 1
ATOM 6030 C CA . SER D 2 120 ? 18.50173 -3.25121 29.58207 1.000 41.99327 121 SER B CA 1
ATOM 6031 C C . SER D 2 120 ? 17.83061 -3.85094 28.35241 1.000 40.90612 121 SER B C 1
ATOM 6032 O O . SER D 2 120 ? 16.60812 -4.00547 28.29197 1.000 43.23868 121 SER B O 1
ATOM 6035 N N . ASP D 2 121 ? 18.65320 -4.18081 27.35440 1.000 43.12110 122 ASP B N 1
ATOM 6036 C CA . ASP D 2 121 ? 18.14224 -4.91978 26.20502 1.000 47.00273 122 ASP B CA 1
ATOM 6037 C C . ASP D 2 121 ? 17.58583 -6.26803 26.63605 1.000 51.24179 122 ASP B C 1
ATOM 6038 O O . ASP D 2 121 ? 16.55301 -6.71733 26.12359 1.000 49.68607 122 ASP B O 1
ATOM 6043 N N . GLU D 2 122 ? 18.25884 -6.92344 27.58577 1.000 44.75280 123 GLU B N 1
ATOM 6044 C CA A GLU D 2 122 ? 17.81971 -8.24025 28.03296 0.586 44.88312 123 GLU B CA 1
ATOM 6045 C CA B GLU D 2 122 ? 17.81827 -8.24070 28.03176 0.414 44.91107 123 GLU B CA 1
ATOM 6046 C C . GLU D 2 122 ? 16.42602 -8.17977 28.64692 1.000 46.48484 123 GLU B C 1
ATOM 6047 O O . GLU D 2 122 ? 15.60357 -9.07730 28.42828 1.000 49.85229 123 GLU B O 1
ATOM 6058 N N . GLN D 2 123 ? 16.13909 -7.12634 29.41700 1.000 48.01130 124 GLN B N 1
ATOM 6059 C CA . GLN D 2 123 ? 14.81272 -6.99904 30.01355 1.000 45.47098 124 GLN B CA 1
ATOM 6060 C C . GLN D 2 123 ? 13.76037 -6.67231 28.95923 1.000 42.84756 124 GLN B C 1
ATOM 6061 O O . GLN D 2 123 ? 12.65639 -7.22806 28.98484 1.000 43.03625 124 GLN B O 1
ATOM 6067 N N . LEU D 2 124 ? 14.08533 -5.77651 28.02241 1.000 41.15948 125 LEU B N 1
ATOM 6068 C CA . LEU D 2 124 ? 13.12223 -5.38564 26.99666 1.000 44.26308 125 LEU B CA 1
ATOM 6069 C C . LEU D 2 124 ? 12.71116 -6.56472 26.12163 1.000 47.58887 125 LEU B C 1
ATOM 6070 O O . LEU D 2 124 ? 11.57988 -6.60086 25.62381 1.000 39.79654 125 LEU B O 1
ATOM 6075 N N . LYS D 2 125 ? 13.60668 -7.53758 25.92602 1.000 49.78910 126 LYS B N 1
ATOM 6076 C CA . LYS D 2 125 ? 13.24248 -8.73535 25.17475 1.000 47.26226 126 LYS B CA 1
ATOM 6077 C C . LYS D 2 125 ? 12.13182 -9.51634 25.86424 1.000 47.56904 126 LYS B C 1
ATOM 6078 O O . LYS D 2 125 ? 11.32659 -10.17129 25.19263 1.000 46.69797 126 LYS B O 1
ATOM 6084 N N . SER D 2 126 ? 12.06837 -9.46057 27.19462 1.000 48.02482 127 SER B N 1
ATOM 6085 C CA . SER D 2 126 ? 11.04978 -10.18352 27.94699 1.000 46.95259 127 SER B CA 1
ATOM 6086 C C . SER D 2 126 ? 9.72629 -9.43274 28.04253 1.000 49.33978 127 SER B C 1
ATOM 6087 O O . SER D 2 126 ? 8.76452 -9.98152 28.59109 1.000 52.09966 127 SER B O 1
ATOM 6090 N N . GLY D 2 127 ? 9.65074 -8.20387 27.53921 1.000 47.58252 128 GLY B N 1
ATOM 6091 C CA . GLY D 2 127 ? 8.39810 -7.48035 27.46613 1.000 47.78367 128 GLY B CA 1
ATOM 6092 C C . GLY D 2 127 ? 8.15049 -6.44463 28.54174 1.000 43.10806 128 GLY B C 1
ATOM 6093 O O . GLY D 2 127 ? 7.03499 -5.91721 28.61554 1.000 43.96891 128 GLY B O 1
ATOM 6094 N N . THR D 2 128 ? 9.14361 -6.13265 29.37255 1.000 44.92454 129 THR B N 1
ATOM 6095 C CA . THR D 2 128 ? 8.99658 -5.13925 30.42735 1.000 49.35744 129 THR B CA 1
ATOM 6096 C C . THR D 2 128 ? 10.18789 -4.19073 30.40841 1.000 44.99820 129 THR B C 1
ATOM 6097 O O . THR D 2 128 ? 11.25216 -4.50815 29.87115 1.000 46.55431 129 THR B O 1
ATOM 6101 N N . ALA D 2 129 ? 9.99625 -3.01330 31.00297 1.000 37.71012 130 ALA B N 1
ATOM 6102 C CA . ALA D 2 129 ? 11.03890 -1.99462 31.05478 1.000 46.16467 130 ALA B CA 1
ATOM 6103 C C . ALA D 2 129 ? 11.08744 -1.37705 32.44511 1.000 40.06338 130 ALA B C 1
ATOM 6104 O O . ALA D 2 129 ? 10.06198 -0.92627 32.96442 1.000 36.32219 130 ALA B O 1
ATOM 6106 N N . SER D 2 130 ? 12.27863 -1.35568 33.04046 1.000 37.46263 131 SER B N 1
ATOM 6107 C CA . SER D 2 130 ? 12.49554 -0.75658 34.35064 1.000 38.27744 131 SER B CA 1
ATOM 6108 C C . SER D 2 130 ? 13.58199 0.30376 34.24452 1.000 41.38193 131 SER B C 1
ATOM 6109 O O . SER D 2 130 ? 14.65801 0.04330 33.69566 1.000 39.90642 131 SER B O 1
ATOM 6112 N N . VAL D 2 131 ? 13.29789 1.49382 34.76822 1.000 38.18550 132 VAL B N 1
ATOM 6113 C CA . VAL D 2 131 ? 14.25027 2.59652 34.81166 1.000 38.14778 132 VAL B CA 1
ATOM 6114 C C . VAL D 2 131 ? 14.58059 2.87185 36.27021 1.000 42.15547 132 VAL B C 1
ATOM 6115 O O . VAL D 2 131 ? 13.67492 3.05150 37.09485 1.000 38.08774 132 VAL B O 1
ATOM 6119 N N . VAL D 2 132 ? 15.87249 2.90581 36.58810 1.000 38.82943 133 VAL B N 1
ATOM 6120 C CA . VAL D 2 132 ? 16.34872 3.07200 37.95615 1.000 37.60738 133 VAL B CA 1
ATOM 6121 C C . VAL D 2 132 ? 16.96657 4.45618 38.09422 1.000 39.80734 133 VAL B C 1
ATOM 6122 O O . VAL D 2 132 ? 17.79458 4.86241 37.26874 1.000 36.18161 133 VAL B O 1
ATOM 6126 N N . CYS D 2 133 ? 16.55830 5.17682 39.13451 1.000 40.33313 134 CYS B N 1
ATOM 6127 C CA . CYS D 2 133 ? 17.12389 6.47072 39.49482 1.000 38.47056 134 CYS B CA 1
ATOM 6128 C C . CYS D 2 133 ? 17.85378 6.30952 40.82208 1.000 38.42056 134 CYS B C 1
ATOM 6129 O O . CYS D 2 133 ? 17.24474 5.91331 41.82233 1.000 37.62974 134 CYS B O 1
ATOM 6132 N N . LEU D 2 134 ? 19.14910 6.61036 40.83156 1.000 36.17032 135 LEU B N 1
ATOM 6133 C CA . LEU D 2 134 ? 19.99969 6.37067 41.98786 1.000 35.94438 135 LEU B CA 1
ATOM 6134 C C . LEU D 2 134 ? 20.40470 7.68904 42.63631 1.000 43.32963 135 LEU B C 1
ATOM 6135 O O . LEU D 2 134 ? 20.92551 8.58628 41.96308 1.000 41.70828 135 LEU B O 1
ATOM 6140 N N . LEU D 2 135 ? 20.16135 7.79389 43.94292 1.000 39.04324 136 LEU B N 1
ATOM 6141 C CA . LEU D 2 135 ? 20.68668 8.85897 44.79209 1.000 35.44122 136 LEU B CA 1
ATOM 6142 C C . LEU D 2 135 ? 21.70562 8.22805 45.73066 1.000 34.53271 136 LEU B C 1
ATOM 6143 O O . LEU D 2 135 ? 21.37790 7.28052 46.45239 1.000 35.44489 136 LEU B O 1
ATOM 6148 N N . ASN D 2 136 ? 22.93476 8.73538 45.72111 1.000 31.93083 137 ASN B N 1
ATOM 6149 C CA . ASN D 2 136 ? 24.03507 8.05182 46.38689 1.000 38.87948 137 ASN B CA 1
ATOM 6150 C C . ASN D 2 136 ? 24.70931 8.94588 47.41921 1.000 42.78419 137 ASN B C 1
ATOM 6151 O O . ASN D 2 136 ? 25.09978 10.07848 47.11134 1.000 38.42950 137 ASN B O 1
ATOM 6156 N N . ASN D 2 137 ? 24.85045 8.41706 48.63843 1.000 41.27078 138 ASN B N 1
ATOM 6157 C CA . ASN D 2 137 ? 25.69042 8.99135 49.69218 1.000 37.05524 138 ASN B CA 1
ATOM 6158 C C . ASN D 2 137 ? 25.27163 10.42371 50.02768 1.000 35.19810 138 ASN B C 1
ATOM 6159 O O . ASN D 2 137 ? 26.02828 11.37976 49.85364 1.000 38.02854 138 ASN B O 1
ATOM 6164 N N . PHE D 2 138 ? 24.04868 10.55549 50.53574 1.000 35.03152 139 PHE B N 1
ATOM 6165 C CA . PHE D 2 138 ? 23.48541 11.86068 50.84023 1.000 34.95150 139 PHE B CA 1
ATOM 6166 C C . PHE D 2 138 ? 22.97481 11.90314 52.27494 1.000 37.53619 139 PHE B C 1
ATOM 6167 O O . PHE D 2 138 ? 22.73761 10.87228 52.91099 1.000 39.23180 139 PHE B O 1
ATOM 6175 N N . TYR D 2 139 ? 22.81524 13.12996 52.77895 1.000 33.36650 140 TYR B N 1
ATOM 6176 C CA . TYR D 2 139 ? 22.23280 13.38050 54.08875 1.000 33.43933 140 TYR B CA 1
ATOM 6177 C C . TYR D 2 139 ? 21.67754 14.79336 54.08452 1.000 31.90014 140 TYR B C 1
ATOM 6178 O O . TYR D 2 139 ? 22.32163 15.69089 53.52133 1.000 37.93563 140 TYR B O 1
ATOM 6187 N N . PRO D 2 140 ? 20.50772 15.04205 54.69608 1.000 35.28857 141 PRO B N 1
ATOM 6188 C CA . PRO D 2 140 ? 19.61344 14.10929 55.39563 1.000 37.00101 141 PRO B CA 1
ATOM 6189 C C . PRO D 2 140 ? 18.86511 13.14233 54.48236 1.000 36.79967 141 PRO B C 1
ATOM 6190 O O . PRO D 2 140 ? 18.99945 13.18803 53.25727 1.000 37.05693 141 PRO B O 1
ATOM 6194 N N . ARG D 2 141 ? 18.06844 12.27015 55.10225 1.000 39.44340 142 ARG B N 1
ATOM 6195 C CA . ARG D 2 141 ? 17.37116 11.23068 54.35516 1.000 39.05729 142 ARG B CA 1
ATOM 6196 C C . ARG D 2 141 ? 16.25867 11.79988 53.48184 1.000 34.06965 142 ARG B C 1
ATOM 6197 O O . ARG D 2 141 ? 15.94653 11.22488 52.43355 1.000 38.07153 142 ARG B O 1
ATOM 6205 N N . GLU D 2 142 ? 15.66517 12.92367 53.87752 1.000 34.99322 143 GLU B N 1
ATOM 6206 C CA A GLU D 2 142 ? 14.55195 13.49696 53.12995 0.667 38.51208 143 GLU B CA 1
ATOM 6207 C CA B GLU D 2 142 ? 14.54735 13.47111 53.12110 0.333 38.51861 143 GLU B CA 1
ATOM 6208 C C . GLU D 2 142 ? 14.96988 13.80593 51.69660 1.000 40.09421 143 GLU B C 1
ATOM 6209 O O . GLU D 2 142 ? 15.94755 14.52547 51.46977 1.000 39.62153 143 GLU B O 1
ATOM 6220 N N . ALA D 2 143 ? 14.22593 13.26781 50.73309 1.000 36.57451 144 ALA B N 1
ATOM 6221 C CA . ALA D 2 143 ? 14.49667 13.49768 49.32375 1.000 38.34320 144 ALA B CA 1
ATOM 6222 C C . ALA D 2 143 ? 13.20654 13.30910 48.54270 1.000 39.05423 144 ALA B C 1
ATOM 6223 O O . ALA D 2 143 ? 12.38284 12.45886 48.88967 1.000 41.08521 144 ALA B O 1
ATOM 6225 N N . LYS D 2 144 ? 13.03506 14.10905 47.49553 1.000 39.16934 145 LYS B N 1
ATOM 6226 C CA . LYS D 2 144 ? 11.89399 13.99981 46.59634 1.000 41.18807 145 LYS B CA 1
ATOM 6227 C C . LYS D 2 144 ? 12.39557 13.54414 45.23375 1.000 44.11671 145 LYS B C 1
ATOM 6228 O O . LYS D 2 144 ? 13.19617 14.23900 44.59761 1.000 39.75625 145 LYS B O 1
ATOM 6234 N N . VAL D 2 145 ? 11.93004 12.37824 44.79629 1.000 43.83444 146 VAL B N 1
ATOM 6235 C CA . VAL D 2 145 ? 12.30870 11.79420 43.51572 1.000 40.88108 146 VAL B CA 1
ATOM 6236 C C . VAL D 2 145 ? 11.04450 11.68509 42.67450 1.000 43.62063 146 VAL B C 1
ATOM 6237 O O . VAL D 2 145 ? 10.13835 10.90621 42.99772 1.000 44.21298 146 VAL B O 1
ATOM 6241 N N . GLN D 2 146 ? 10.97695 12.46769 41.60196 1.000 44.15306 147 GLN B N 1
ATOM 6242 C CA . GLN D 2 146 ? 9.79827 12.54324 40.75075 1.000 46.47131 147 GLN B CA 1
ATOM 6243 C C . GLN D 2 146 ? 10.13744 12.01798 39.36282 1.000 45.18961 147 GLN B C 1
ATOM 6244 O O . GLN D 2 146 ? 11.10665 12.47005 38.74551 1.000 39.75796 147 GLN B O 1
ATOM 6250 N N . TRP D 2 147 ? 9.34667 11.06310 38.87926 1.000 40.56694 148 TRP B N 1
ATOM 6251 C CA . TRP D 2 147 ? 9.48545 10.57224 37.51592 1.000 40.10204 148 TRP B CA 1
ATOM 6252 C C . TRP D 2 147 ? 8.62631 11.40516 36.57712 1.000 40.38070 148 TRP B C 1
ATOM 6253 O O . TRP D 2 147 ? 7.47705 11.72906 36.88700 1.000 46.48951 148 TRP B O 1
ATOM 6264 N N . LYS D 2 148 ? 9.19337 11.75172 35.42626 1.000 45.50044 149 LYS B N 1
ATOM 6265 C CA . LYS D 2 148 ? 8.49547 12.52855 34.41132 1.000 45.26956 149 LYS B CA 1
ATOM 6266 C C . LYS D 2 148 ? 8.71764 11.86440 33.06297 1.000 45.71057 149 LYS B C 1
ATOM 6267 O O . LYS D 2 148 ? 9.85678 11.76438 32.59561 1.000 45.66028 149 LYS B O 1
ATOM 6273 N N . VAL D 2 149 ? 7.63435 11.39197 32.45650 1.000 46.79323 150 VAL B N 1
ATOM 6274 C CA . VAL D 2 149 ? 7.66071 10.75399 31.14696 1.000 44.59559 150 VAL B CA 1
ATOM 6275 C C . VAL D 2 149 ? 7.04033 11.72440 30.15386 1.000 45.03014 150 VAL B C 1
ATOM 6276 O O . VAL D 2 149 ? 5.85149 12.04826 30.25846 1.000 51.28517 150 VAL B O 1
ATOM 6280 N N . ASP D 2 150 ? 7.84264 12.18611 29.19249 1.000 45.17554 151 ASP B N 1
ATOM 6281 C CA . ASP D 2 150 ? 7.44814 13.27255 28.29180 1.000 45.78977 151 ASP B CA 1
ATOM 6282 C C . ASP D 2 150 ? 6.89279 14.45616 29.08063 1.000 51.86900 151 ASP B C 1
ATOM 6283 O O . ASP D 2 150 ? 5.85083 15.02495 28.74469 1.000 51.65333 151 ASP B O 1
ATOM 6288 N N . ASN D 2 151 ? 7.59410 14.81001 30.15847 1.000 54.71928 152 ASN B N 1
ATOM 6289 C CA . ASN D 2 151 ? 7.27794 15.91480 31.06034 1.000 57.60233 152 ASN B CA 1
ATOM 6290 C C . ASN D 2 151 ? 5.99623 15.69663 31.85554 1.000 61.83455 152 ASN B C 1
ATOM 6291 O O . ASN D 2 151 ? 5.56584 16.60430 32.57797 1.000 66.27741 152 ASN B O 1
ATOM 6296 N N . ALA D 2 152 ? 5.37434 14.52480 31.75520 1.000 55.73602 153 ALA B N 1
ATOM 6297 C CA . ALA D 2 152 ? 4.16142 14.22695 32.50636 1.000 51.75068 153 ALA B CA 1
ATOM 6298 C C . ALA D 2 152 ? 4.53757 13.48307 33.78147 1.000 56.35890 153 ALA B C 1
ATOM 6299 O O . ALA D 2 152 ? 5.19094 12.43524 33.72369 1.000 52.73893 153 ALA B O 1
ATOM 6301 N N . LEU D 2 153 ? 4.12843 14.02724 34.92696 1.000 61.34253 154 LEU B N 1
ATOM 6302 C CA . LEU D 2 153 ? 4.46106 13.42344 36.21082 1.000 52.53070 154 LEU B CA 1
ATOM 6303 C C . LEU D 2 153 ? 3.85462 12.03075 36.32426 1.000 51.56044 154 LEU B C 1
ATOM 6304 O O . LEU D 2 153 ? 2.65729 11.83988 36.09407 1.000 55.25628 154 LEU B O 1
ATOM 6309 N N . GLN D 2 154 ? 4.68697 11.05805 36.68000 1.000 45.26538 155 GLN B N 1
ATOM 6310 C CA . GLN D 2 154 ? 4.24229 9.68340 36.84299 1.000 45.69423 155 GLN B CA 1
ATOM 6311 C C . GLN D 2 154 ? 3.76216 9.43226 38.26864 1.000 52.77859 155 GLN B C 1
ATOM 6312 O O . GLN D 2 154 ? 4.11925 10.14486 39.21053 1.000 50.62070 155 GLN B O 1
ATOM 6318 N N . SER D 2 155 ? 2.94213 8.39405 38.41721 1.000 50.72394 156 SER B N 1
ATOM 6319 C CA . SER D 2 155 ? 2.27176 8.14482 39.68503 1.000 44.08882 156 SER B CA 1
ATOM 6320 C C . SER D 2 155 ? 1.85032 6.68536 39.75624 1.000 46.67689 156 SER B C 1
ATOM 6321 O O . SER D 2 155 ? 1.19295 6.18490 38.83981 1.000 51.87004 156 SER B O 1
ATOM 6324 N N . GLY D 2 156 ? 2.23092 6.00981 40.84027 1.000 51.07424 157 GLY B N 1
ATOM 6325 C CA . GLY D 2 156 ? 1.77920 4.65977 41.10938 1.000 54.10300 157 GLY B CA 1
ATOM 6326 C C . GLY D 2 156 ? 2.50749 3.55744 40.37398 1.000 54.20989 157 GLY B C 1
ATOM 6327 O O . GLY D 2 156 ? 2.12707 2.38736 40.51634 1.000 57.36641 157 GLY B O 1
ATOM 6328 N N . ASN D 2 157 ? 3.54006 3.88101 39.59701 1.000 45.40314 158 ASN B N 1
ATOM 6329 C CA . ASN D 2 157 ? 4.26651 2.88455 38.82039 1.000 41.51398 158 ASN B CA 1
ATOM 6330 C C . ASN D 2 157 ? 5.73039 2.78486 39.23419 1.000 46.03134 158 ASN B C 1
ATOM 6331 O O . ASN D 2 157 ? 6.54412 2.23880 38.48475 1.000 49.97409 158 ASN B O 1
ATOM 6336 N N . SER D 2 158 ? 6.08346 3.29236 40.41277 1.000 39.64050 159 SER B N 1
ATOM 6337 C CA . SER D 2 158 ? 7.46219 3.29939 40.87186 1.000 45.04304 159 SER B CA 1
ATOM 6338 C C . SER D 2 158 ? 7.53340 2.82057 42.31622 1.000 51.34059 159 SER B C 1
ATOM 6339 O O . SER D 2 158 ? 6.56950 2.92632 43.07998 1.000 44.45600 159 SER B O 1
ATOM 6342 N N . GLN D 2 159 ? 8.69917 2.28742 42.68032 1.000 45.52850 160 GLN B N 1
ATOM 6343 C CA . GLN D 2 159 ? 8.96240 1.81724 44.03217 1.000 43.24475 160 GLN B CA 1
ATOM 6344 C C . GLN D 2 159 ? 10.33653 2.29370 44.47314 1.000 42.63971 160 GLN B C 1
ATOM 6345 O O . GLN D 2 159 ? 11.28426 2.30000 43.68146 1.000 40.23087 160 GLN B O 1
ATOM 6351 N N . GLU D 2 160 ? 10.43793 2.68668 45.73888 1.000 38.57136 161 GLU B N 1
ATOM 6352 C CA . GLU D 2 160 ? 11.68081 3.17562 46.31224 1.000 38.77414 161 GLU B CA 1
ATOM 6353 C C . GLU D 2 160 ? 12.26270 2.16710 47.29508 1.000 47.29983 161 GLU B C 1
ATOM 6354 O O . GLU D 2 160 ? 11.54032 1.37569 47.90954 1.000 42.82468 161 GLU B O 1
ATOM 6360 N N . SER D 2 161 ? 13.58570 2.21002 47.43283 1.000 38.37417 162 SER B N 1
ATOM 6361 C CA . SER D 2 161 ? 14.30996 1.43322 48.42568 1.000 38.14270 162 SER B CA 1
ATOM 6362 C C . SER D 2 161 ? 15.44424 2.29290 48.95977 1.000 38.25202 162 SER B C 1
ATOM 6363 O O . SER D 2 161 ? 16.08215 3.02679 48.20035 1.000 35.97551 162 SER B O 1
ATOM 6366 N N . VAL D 2 162 ? 15.68697 2.21414 50.26488 1.000 39.58061 163 VAL B N 1
ATOM 6367 C CA . VAL D 2 162 ? 16.68060 3.06200 50.91169 1.000 37.23546 163 VAL B CA 1
ATOM 6368 C C . VAL D 2 162 ? 17.49689 2.21912 51.88240 1.000 38.70000 163 VAL B C 1
ATOM 6369 O O . VAL D 2 162 ? 16.95812 1.35826 52.58611 1.000 37.88664 163 VAL B O 1
ATOM 6373 N N . THR D 2 163 ? 18.80457 2.45749 51.90204 1.000 37.52361 164 THR B N 1
ATOM 6374 C CA . THR D 2 163 ? 19.70247 1.73622 52.78688 1.000 38.76233 164 THR B CA 1
ATOM 6375 C C . THR D 2 163 ? 19.59730 2.27015 54.21221 1.000 40.26623 164 THR B C 1
ATOM 6376 O O . THR D 2 163 ? 19.12623 3.38477 54.45567 1.000 36.54335 164 THR B O 1
ATOM 6380 N N . GLU D 2 164 ? 20.03995 1.45124 55.16245 1.000 37.07387 165 GLU B N 1
ATOM 6381 C CA . GLU D 2 164 ? 20.27758 1.96041 56.50039 1.000 39.42866 165 GLU B CA 1
ATOM 6382 C C . GLU D 2 164 ? 21.43330 2.95214 56.45869 1.000 41.14490 165 GLU B C 1
ATOM 6383 O O . GLU D 2 164 ? 22.24523 2.95454 55.52802 1.000 42.05069 165 GLU B O 1
ATOM 6389 N N . GLN D 2 165 ? 21.49301 3.81539 57.46975 1.000 38.20376 166 GLN B N 1
ATOM 6390 C CA . GLN D 2 165 ? 22.55752 4.80756 57.51949 1.000 33.94938 166 GLN B CA 1
ATOM 6391 C C . GLN D 2 165 ? 23.91589 4.11563 57.52808 1.000 34.71751 166 GLN B C 1
ATOM 6392 O O . GLN D 2 165 ? 24.11235 3.10461 58.20769 1.000 38.83035 166 GLN B O 1
ATOM 6398 N N . ASP D 2 166 ? 24.84895 4.65469 56.74746 1.000 37.18511 167 ASP B N 1
ATOM 6399 C CA . ASP D 2 166 ? 26.15633 4.02947 56.59620 1.000 39.46546 167 ASP B CA 1
ATOM 6400 C C . ASP D 2 166 ? 26.93246 4.07094 57.90869 1.000 44.96754 167 ASP B C 1
ATOM 6401 O O . ASP D 2 166 ? 26.95644 5.08794 58.60681 1.000 47.92865 167 ASP B O 1
ATOM 6406 N N . SER D 2 167 ? 27.57344 2.95008 58.24482 1.000 43.10062 168 SER B N 1
ATOM 6407 C CA . SER D 2 167 ? 28.27288 2.85713 59.51997 1.000 45.03853 168 SER B CA 1
ATOM 6408 C C . SER D 2 167 ? 29.53191 3.71144 59.56276 1.000 46.03512 168 SER B C 1
ATOM 6409 O O . SER D 2 167 ? 30.02071 4.01123 60.65646 1.000 48.32730 168 SER B O 1
ATOM 6412 N N . LYS D 2 168 ? 30.06115 4.12116 58.41073 1.000 48.17239 169 LYS B N 1
ATOM 6413 C CA . LYS D 2 168 ? 31.33673 4.82346 58.36728 1.000 48.11434 169 LYS B CA 1
ATOM 6414 C C . LYS D 2 168 ? 31.23425 6.28943 57.97387 1.000 45.12386 169 LYS B C 1
ATOM 6415 O O . LYS D 2 168 ? 32.03988 7.09178 58.45005 1.000 48.76105 169 LYS B O 1
ATOM 6421 N N . ASP D 2 169 ? 30.27642 6.66939 57.12435 1.000 47.11377 170 ASP B N 1
ATOM 6422 C CA . ASP D 2 169 ? 30.07343 8.07428 56.79596 1.000 45.41387 170 ASP B CA 1
ATOM 6423 C C . ASP D 2 169 ? 28.68614 8.59435 57.14453 1.000 41.48743 170 ASP B C 1
ATOM 6424 O O . ASP D 2 169 ? 28.43775 9.79423 56.97338 1.000 37.87166 170 ASP B O 1
ATOM 6429 N N . SER D 2 170 ? 27.77880 7.73239 57.60600 1.000 37.66636 171 SER B N 1
ATOM 6430 C CA . SER D 2 170 ? 26.46382 8.13863 58.10474 1.000 36.26513 171 SER B CA 1
ATOM 6431 C C . SER D 2 170 ? 25.59500 8.77247 57.02014 1.000 38.69946 171 SER B C 1
ATOM 6432 O O . SER D 2 170 ? 24.75717 9.63058 57.31028 1.000 36.09778 171 SER B O 1
ATOM 6435 N N . THR D 2 171 ? 25.77192 8.36139 55.76761 1.000 35.81339 172 THR B N 1
ATOM 6436 C CA . THR D 2 171 ? 24.93577 8.84767 54.68021 1.000 34.57595 172 THR B CA 1
ATOM 6437 C C . THR D 2 171 ? 23.90575 7.79562 54.28721 1.000 34.80694 172 THR B C 1
ATOM 6438 O O . THR D 2 171 ? 23.92851 6.65142 54.74572 1.000 29.11238 172 THR B O 1
ATOM 6442 N N . TYR D 2 172 ? 22.99363 8.20517 53.41664 1.000 36.43800 173 TYR B N 1
ATOM 6443 C CA . TYR D 2 172 ? 21.97191 7.33162 52.86896 1.000 36.12109 173 TYR B CA 1
ATOM 6444 C C . TYR D 2 172 ? 22.18989 7.14270 51.37462 1.000 35.85001 173 TYR B C 1
ATOM 6445 O O . TYR D 2 172 ? 22.84681 7.94765 50.70948 1.000 35.85961 173 TYR B O 1
ATOM 6454 N N . SER D 2 173 ? 21.62798 6.05825 50.85520 1.000 34.22299 174 SER B N 1
ATOM 6455 C CA . SER D 2 173 ? 21.55391 5.81772 49.42379 1.000 32.53671 174 SER B CA 1
ATOM 6456 C C . SER D 2 173 ? 20.15423 5.32439 49.09581 1.000 34.35247 174 SER B C 1
ATOM 6457 O O . SER D 2 173 ? 19.56905 4.54439 49.85362 1.000 36.80309 174 SER B O 1
ATOM 6460 N N . LEU D 2 174 ? 19.61491 5.79237 47.97400 1.000 35.35560 175 LEU B N 1
ATOM 6461 C CA . LEU D 2 174 ? 18.22277 5.54849 47.63175 1.000 34.92510 175 LEU B CA 1
ATOM 6462 C C . LEU D 2 174 ? 18.11685 5.16270 46.16528 1.000 39.35399 175 LEU B C 1
ATOM 6463 O O . LEU D 2 174 ? 18.85443 5.68268 45.32244 1.000 39.12640 175 LEU B O 1
ATOM 6468 N N . SER D 2 175 ? 17.19189 4.25186 45.86894 1.000 31.44956 176 SER B N 1
ATOM 6469 C CA . SER D 2 175 ? 16.88111 3.86565 44.50242 1.000 33.44623 176 SER B CA 1
ATOM 6470 C C . SER D 2 175 ? 15.38372 3.99514 44.26948 1.000 39.52342 176 SER B C 1
ATOM 6471 O O . SER D 2 175 ? 14.57812 3.68675 45.15282 1.000 38.05707 176 SER B O 1
ATOM 6474 N N . SER D 2 176 ? 15.01874 4.46734 43.08133 1.000 34.44519 177 SER B N 1
ATOM 6475 C CA . SER D 2 176 ? 13.63254 4.50465 42.64001 1.000 38.42071 177 SER B CA 1
ATOM 6476 C C . SER D 2 176 ? 13.54640 3.78327 41.30419 1.000 40.05879 177 SER B C 1
ATOM 6477 O O . SER D 2 176 ? 14.28198 4.11612 40.36990 1.000 39.36396 177 SER B O 1
ATOM 6480 N N . THR D 2 177 ? 12.66464 2.79179 41.21762 1.000 37.65479 178 THR B N 1
ATOM 6481 C CA . THR D 2 177 ? 12.54347 1.95002 40.03289 1.000 36.88873 178 THR B CA 1
ATOM 6482 C C . THR D 2 177 ? 11.18978 2.19852 39.38240 1.000 39.27925 178 THR B C 1
ATOM 6483 O O . THR D 2 177 ? 10.15394 1.77218 39.90522 1.000 43.41765 178 THR B O 1
ATOM 6487 N N . LEU D 2 178 ? 11.20406 2.88811 38.24531 1.000 39.97549 179 LEU B N 1
ATOM 6488 C CA . LEU D 2 178 ? 10.01115 3.04461 37.42426 1.000 38.08107 179 LEU B CA 1
ATOM 6489 C C . LEU D 2 178 ? 9.87893 1.82957 36.51726 1.000 40.46428 179 LEU B C 1
ATOM 6490 O O . LEU D 2 178 ? 10.75066 1.58119 35.67823 1.000 39.36151 179 LEU B O 1
ATOM 6495 N N . THR D 2 179 ? 8.80217 1.06989 36.68283 1.000 38.56944 180 THR B N 1
ATOM 6496 C CA . THR D 2 179 ? 8.57598 -0.13424 35.89804 1.000 38.23820 180 THR B CA 1
ATOM 6497 C C . THR D 2 179 ? 7.35335 0.05720 35.01324 1.000 45.82372 180 THR B C 1
ATOM 6498 O O . THR D 2 179 ? 6.27147 0.39990 35.50381 1.000 45.69053 180 THR B O 1
ATOM 6502 N N . LEU D 2 180 ? 7.53456 -0.16675 33.71294 1.000 41.92462 181 LEU B N 1
ATOM 6503 C CA . LEU D 2 180 ? 6.46821 -0.08832 32.72878 1.000 39.17007 181 LEU B CA 1
ATOM 6504 C C . LEU D 2 180 ? 6.52146 -1.31582 31.83323 1.000 43.12614 181 LEU B C 1
ATOM 6505 O O . LEU D 2 180 ? 7.58268 -1.91818 31.64009 1.000 42.68538 181 LEU B O 1
ATOM 6510 N N . SER D 2 181 ? 5.36542 -1.68347 31.28888 1.000 35.34079 182 SER B N 1
ATOM 6511 C CA . SER D 2 181 ? 5.34903 -2.66493 30.21727 1.000 41.02994 182 SER B CA 1
ATOM 6512 C C . SER D 2 181 ? 6.14002 -2.13104 29.03036 1.000 42.36075 182 SER B C 1
ATOM 6513 O O . SER D 2 181 ? 6.24860 -0.91853 28.82556 1.000 43.30535 182 SER B O 1
ATOM 6516 N N . LYS D 2 182 ? 6.71247 -3.04899 28.24897 1.000 41.90934 183 LYS B N 1
ATOM 6517 C CA . LYS D 2 182 ? 7.41332 -2.63165 27.03971 1.000 41.53087 183 LYS B CA 1
ATOM 6518 C C . LYS D 2 182 ? 6.48515 -1.84893 26.11978 1.000 36.76921 183 LYS B C 1
ATOM 6519 O O . LYS D 2 182 ? 6.89687 -0.85635 25.50852 1.000 41.35222 183 LYS B O 1
ATOM 6525 N N . ALA D 2 183 ? 5.21919 -2.26669 26.03291 1.000 38.75297 184 ALA B N 1
ATOM 6526 C CA . ALA D 2 183 ? 4.25955 -1.57932 25.17413 1.000 38.39748 184 ALA B CA 1
ATOM 6527 C C . ALA D 2 183 ? 4.09743 -0.12152 25.58505 1.000 43.98292 184 ALA B C 1
ATOM 6528 O O . ALA D 2 183 ? 4.23110 0.78743 24.75713 1.000 47.69622 184 ALA B O 1
ATOM 6530 N N . ASP D 2 184 ? 3.80475 0.12077 26.86575 1.000 46.90163 185 ASP B N 1
ATOM 6531 C CA . ASP D 2 184 ? 3.67281 1.49290 27.34536 1.000 46.09334 185 ASP B CA 1
ATOM 6532 C C . ASP D 2 184 ? 4.99489 2.23833 27.23946 1.000 46.80861 185 ASP B C 1
ATOM 6533 O O . ASP D 2 184 ? 5.01966 3.43417 26.92429 1.000 47.50810 185 ASP B O 1
ATOM 6538 N N . TYR D 2 185 ? 6.10593 1.54212 27.49149 1.000 42.21868 186 TYR B N 1
ATOM 6539 C CA . TYR D 2 185 ? 7.41848 2.17380 27.41363 1.000 42.67144 186 TYR B CA 1
ATOM 6540 C C . TYR D 2 185 ? 7.69383 2.71395 26.01458 1.000 44.77273 186 TYR B C 1
ATOM 6541 O O . TYR D 2 185 ? 8.18555 3.83838 25.86179 1.000 43.37760 186 TYR B O 1
ATOM 6550 N N . GLU D 2 186 ? 7.36555 1.93633 24.98047 1.000 41.27191 187 GLU B N 1
ATOM 6551 C CA . GLU D 2 186 ? 7.63862 2.32986 23.60131 1.000 49.77863 187 GLU B CA 1
ATOM 6552 C C . GLU D 2 186 ? 6.74532 3.46011 23.10542 1.000 49.75785 187 GLU B C 1
ATOM 6553 O O . GLU D 2 186 ? 6.93025 3.90818 21.96753 1.000 47.75787 187 GLU B O 1
ATOM 6559 N N . LYS D 2 187 ? 5.79583 3.93239 23.91112 1.000 45.87042 188 LYS B N 1
ATOM 6560 C CA . LYS D 2 187 ? 4.87969 4.98098 23.48404 1.000 50.32466 188 LYS B CA 1
ATOM 6561 C C . LYS D 2 187 ? 5.37950 6.38555 23.79080 1.000 51.81588 188 LYS B C 1
ATOM 6562 O O . LYS D 2 187 ? 4.74653 7.35632 23.35901 1.000 48.51928 188 LYS B O 1
ATOM 6568 N N . HIS D 2 188 ? 6.48593 6.52393 24.51745 1.000 47.79996 189 HIS B N 1
ATOM 6569 C CA . HIS D 2 188 ? 6.97028 7.82910 24.93407 1.000 46.29158 189 HIS B CA 1
ATOM 6570 C C . HIS D 2 188 ? 8.47197 7.92455 24.71183 1.000 49.66165 189 HIS B C 1
ATOM 6571 O O . HIS D 2 188 ? 9.17103 6.91576 24.58920 1.000 47.99870 189 HIS B O 1
ATOM 6578 N N . LYS D 2 189 ? 8.96064 9.16431 24.66951 1.000 44.18447 190 LYS B N 1
ATOM 6579 C CA . LYS D 2 189 ? 10.33972 9.45089 24.29100 1.000 44.12700 190 LYS B CA 1
ATOM 6580 C C . LYS D 2 189 ? 11.23362 9.73070 25.49613 1.000 47.69026 190 LYS B C 1
ATOM 6581 O O . LYS D 2 189 ? 12.21449 9.01660 25.72444 1.000 41.89784 190 LYS B O 1
ATOM 6587 N N . VAL D 2 190 ? 10.91025 10.75856 26.27684 1.000 41.47774 191 VAL B N 1
ATOM 6588 C CA . VAL D 2 190 ? 11.81213 11.29010 27.29346 1.000 43.64491 191 VAL B CA 1
ATOM 6589 C C . VAL D 2 190 ? 11.45162 10.70393 28.65152 1.000 43.01246 191 VAL B C 1
ATOM 6590 O O . VAL D 2 190 ? 10.29434 10.77753 29.08361 1.000 47.91890 191 VAL B O 1
ATOM 6594 N N . TYR D 2 191 ? 12.44542 10.12712 29.32593 1.000 41.97784 192 TYR B N 1
ATOM 6595 C CA . TYR D 2 191 ? 12.29066 9.55376 30.65806 1.000 38.98212 192 TYR B CA 1
ATOM 6596 C C . TYR D 2 191 ? 13.26361 10.25031 31.59854 1.000 42.61636 192 TYR B C 1
ATOM 6597 O O . TYR D 2 191 ? 14.47728 10.22982 31.36748 1.000 43.09923 192 TYR B O 1
ATOM 6606 N N . ALA D 2 192 ? 12.73432 10.85891 32.65651 1.000 41.33746 193 ALA B N 1
ATOM 6607 C CA . ALA D 2 192 ? 13.53836 11.67176 33.55495 1.000 43.91997 193 ALA B CA 1
ATOM 6608 C C . ALA D 2 192 ? 13.12441 11.43277 34.99767 1.000 38.70429 193 ALA B C 1
ATOM 6609 O O . ALA D 2 192 ? 11.94149 11.23516 35.28740 1.000 38.34639 193 ALA B O 1
ATOM 6611 N N . CYS D 2 193 ? 14.10277 11.45455 35.89974 1.000 39.80829 194 CYS B N 1
ATOM 6612 C CA . CYS D 2 193 ? 13.83832 11.53361 37.33026 1.000 46.31578 194 CYS B CA 1
ATOM 6613 C C . CYS D 2 193 ? 14.40259 12.84387 37.85695 1.000 44.20261 194 CYS B C 1
ATOM 6614 O O . CYS D 2 193 ? 15.57379 13.15948 37.62480 1.000 47.61632 194 CYS B O 1
ATOM 6617 N N . GLU D 2 194 ? 13.56104 13.61311 38.53869 1.000 41.26334 195 GLU B N 1
ATOM 6618 C CA . GLU D 2 194 ? 13.95931 14.88319 39.12540 1.000 41.48261 195 GLU B CA 1
ATOM 6619 C C . GLU D 2 194 ? 14.18203 14.68457 40.61756 1.000 42.40619 195 GLU B C 1
ATOM 6620 O O . GLU D 2 194 ? 13.31270 14.15205 41.31581 1.000 40.22454 195 GLU B O 1
ATOM 6626 N N . VAL D 2 195 ? 15.34654 15.10368 41.09797 1.000 35.29027 196 VAL B N 1
ATOM 6627 C CA . VAL D 2 195 ? 15.75034 14.90185 42.48268 1.000 36.64713 196 VAL B CA 1
ATOM 6628 C C . VAL D 2 195 ? 15.83587 16.26119 43.15886 1.000 38.12713 196 VAL B C 1
ATOM 6629 O O . VAL D 2 195 ? 16.59398 17.13697 42.72074 1.000 35.74991 196 VAL B O 1
ATOM 6633 N N . THR D 2 196 ? 15.05988 16.43696 44.22358 1.000 35.82165 197 THR B N 1
ATOM 6634 C CA . THR D 2 196 ? 15.13299 17.62291 45.06549 1.000 37.55217 197 THR B CA 1
ATOM 6635 C C . THR D 2 196 ? 15.68185 17.21754 46.42631 1.000 34.96622 197 THR B C 1
ATOM 6636 O O . THR D 2 196 ? 15.12091 16.33940 47.09012 1.000 41.86443 197 THR B O 1
ATOM 6640 N N . HIS D 2 197 ? 16.77938 17.85024 46.83011 1.000 36.00790 198 HIS B N 1
ATOM 6641 C CA . HIS D 2 197 ? 17.39822 17.59458 48.12099 1.000 33.58151 198 HIS B CA 1
ATOM 6642 C C . HIS D 2 197 ? 17.97638 18.90489 48.63311 1.000 36.08369 198 HIS B C 1
ATOM 6643 O O . HIS D 2 197 ? 18.49971 19.70270 47.85042 1.000 31.96960 198 HIS B O 1
ATOM 6650 N N . GLN D 2 198 ? 17.87629 19.12228 49.94754 1.000 35.54608 199 GLN B N 1
ATOM 6651 C CA . GLN D 2 198 ? 18.28300 20.39983 50.52377 1.000 37.47607 199 GLN B CA 1
ATOM 6652 C C . GLN D 2 198 ? 19.75356 20.71391 50.27551 1.000 41.85167 199 GLN B C 1
ATOM 6653 O O . GLN D 2 198 ? 20.13321 21.88959 50.29397 1.000 46.87302 199 GLN B O 1
ATOM 6659 N N . GLY D 2 199 ? 20.58716 19.70006 50.03905 1.000 34.22489 200 GLY B N 1
ATOM 6660 C CA . GLY D 2 199 ? 21.97764 19.94347 49.69610 1.000 35.93186 200 GLY B CA 1
ATOM 6661 C C . GLY D 2 199 ? 22.20032 20.44021 48.28201 1.000 40.96773 200 GLY B C 1
ATOM 6662 O O . GLY D 2 199 ? 23.31154 20.88151 47.96968 1.000 42.48427 200 GLY B O 1
ATOM 6663 N N . LEU D 2 200 ? 21.18059 20.37616 47.42947 1.000 42.07441 201 LEU B N 1
ATOM 6664 C CA . LEU D 2 200 ? 21.25987 20.84177 46.05191 1.000 41.11747 201 LEU B CA 1
ATOM 6665 C C . LEU D 2 200 ? 20.61001 22.21391 45.95100 1.000 47.16221 201 LEU B C 1
ATOM 6666 O O . LEU D 2 200 ? 19.46329 22.39270 46.37486 1.000 48.65607 201 LEU B O 1
ATOM 6671 N N . SER D 2 201 ? 21.34358 23.17901 45.38855 1.000 49.39321 202 SER B N 1
ATOM 6672 C CA . SER D 2 201 ? 20.79844 24.52513 45.23831 1.000 48.06404 202 SER B CA 1
ATOM 6673 C C . SER D 2 201 ? 19.56096 24.53449 44.34997 1.000 51.46785 202 SER B C 1
ATOM 6674 O O . SER D 2 201 ? 18.66957 25.37214 44.53380 1.000 54.89362 202 SER B O 1
ATOM 6677 N N . SER D 2 202 ? 19.48448 23.61386 43.39481 1.000 46.80547 203 SER B N 1
ATOM 6678 C CA . SER D 2 202 ? 18.38490 23.52408 42.44855 1.000 50.69392 203 SER B CA 1
ATOM 6679 C C . SER D 2 202 ? 18.12995 22.05706 42.13302 1.000 52.09300 203 SER B C 1
ATOM 6680 O O . SER D 2 202 ? 19.05664 21.23988 42.19709 1.000 48.00102 203 SER B O 1
ATOM 6683 N N . PRO D 2 203 ? 16.88819 21.69003 41.80688 1.000 50.62949 204 PRO B N 1
ATOM 6684 C CA . PRO D 2 203 ? 16.59538 20.28168 41.50837 1.000 43.13239 204 PRO B CA 1
ATOM 6685 C C . PRO D 2 203 ? 17.45720 19.76456 40.36634 1.000 43.99590 204 PRO B C 1
ATOM 6686 O O . PRO D 2 203 ? 17.68427 20.45504 39.37130 1.000 49.38599 204 PRO B O 1
ATOM 6690 N N . VAL D 2 204 ? 17.94873 18.53974 40.52543 1.000 42.25108 205 VAL B N 1
ATOM 6691 C CA . VAL D 2 204 ? 18.79734 17.89272 39.53170 1.000 41.93510 205 VAL B CA 1
ATOM 6692 C C . VAL D 2 204 ? 17.95209 16.91169 38.73499 1.000 43.59603 205 VAL B C 1
ATOM 6693 O O . VAL D 2 204 ? 17.20296 16.11385 39.31335 1.000 38.15753 205 VAL B O 1
ATOM 6697 N N . THR D 2 205 ? 18.07171 16.96825 37.40922 1.000 42.47215 206 THR B N 1
ATOM 6698 C CA . THR D 2 205 ? 17.34959 16.08096 36.50813 1.000 42.42870 206 THR B CA 1
ATOM 6699 C C . THR D 2 205 ? 18.34353 15.29109 35.66963 1.000 46.62498 206 THR B C 1
ATOM 6700 O O . THR D 2 205 ? 19.22745 15.87418 35.03262 1.000 46.69653 206 THR B O 1
ATOM 6704 N N . LYS D 2 206 ? 18.20091 13.96910 35.68174 1.000 45.96855 207 LYS B N 1
ATOM 6705 C CA . LYS D 2 206 ? 18.91349 13.07740 34.77551 1.000 47.48380 207 LYS B CA 1
ATOM 6706 C C . LYS D 2 206 ? 17.88183 12.43146 33.85990 1.000 47.89996 207 LYS B C 1
ATOM 6707 O O . LYS D 2 206 ? 16.96141 11.75692 34.33630 1.000 43.74520 207 LYS B O 1
ATOM 6713 N N . SER D 2 207 ? 18.02864 12.64472 32.55384 1.000 40.24036 208 SER B N 1
ATOM 6714 C CA A SER D 2 207 ? 17.04997 12.18420 31.58178 0.952 39.52967 208 SER B CA 1
ATOM 6715 C CA B SER D 2 207 ? 17.05144 12.19628 31.57580 0.048 39.65537 208 SER B CA 1
ATOM 6716 C C . SER D 2 207 ? 17.74366 11.48700 30.42157 1.000 41.98864 208 SER B C 1
ATOM 6717 O O . SER D 2 207 ? 18.94842 11.63281 30.20686 1.000 39.64414 208 SER B O 1
ATOM 6722 N N . PHE D 2 208 ? 16.95247 10.72221 29.67273 1.000 41.97706 209 PHE B N 1
ATOM 6723 C CA . PHE D 2 208 ? 17.41636 10.06581 28.46102 1.000 39.59103 209 PHE B CA 1
ATOM 6724 C C . PHE D 2 208 ? 16.22455 9.88063 27.53450 1.000 40.95184 209 PHE B C 1
ATOM 6725 O O . PHE D 2 208 ? 15.07187 9.85511 27.97295 1.000 43.54379 209 PHE B O 1
ATOM 6733 N N . ASN D 2 209 ? 16.51437 9.75516 26.24412 1.000 41.76586 210 ASN B N 1
ATOM 6734 C CA . ASN D 2 209 ? 15.50131 9.46308 25.24122 1.000 41.78733 210 ASN B CA 1
ATOM 6735 C C . ASN D 2 209 ? 15.50209 7.97014 24.94399 1.000 47.39526 210 ASN B C 1
ATOM 6736 O O . ASN D 2 209 ? 16.55714 7.32919 24.94417 1.000 56.62650 210 ASN B O 1
ATOM 6741 N N . ARG D 2 210 ? 14.31563 7.41988 24.70026 1.000 45.60699 211 ARG B N 1
ATOM 6742 C CA . ARG D 2 210 ? 14.19225 5.98964 24.45335 1.000 51.15895 211 ARG B CA 1
ATOM 6743 C C . ARG D 2 210 ? 14.90385 5.60457 23.16139 1.000 48.60200 211 ARG B C 1
ATOM 6744 O O . ARG D 2 210 ? 14.78992 6.29023 22.14276 1.000 45.71696 211 ARG B O 1
ATOM 6752 N N . GLY D 2 211 ? 15.65235 4.50132 23.21276 1.000 53.41082 212 GLY B N 1
ATOM 6753 C CA . GLY D 2 211 ? 16.41363 4.03070 22.07632 1.000 44.52939 212 GLY B CA 1
ATOM 6754 C C . GLY D 2 211 ? 17.74227 4.71867 21.85732 1.000 52.38362 212 GLY B C 1
ATOM 6755 O O . GLY D 2 211 ? 18.52979 4.25644 21.01930 1.000 46.43883 212 GLY B O 1
ATOM 6756 N N . GLU D 2 212 ? 18.02484 5.80395 22.57643 1.000 49.56322 213 GLU B N 1
ATOM 6757 C CA . GLU D 2 212 ? 19.26747 6.54815 22.42168 1.000 54.49298 213 GLU B CA 1
ATOM 6758 C C . GLU D 2 212 ? 20.21507 6.32159 23.59602 1.000 61.38084 213 GLU B C 1
ATOM 6759 O O . GLU D 2 212 ? 21.00562 7.20213 23.94403 1.000 69.90325 213 GLU B O 1
ATOM 6765 N N . CYS D 2 213 ? 20.14616 5.14555 24.21183 1.000 58.56880 214 CYS B N 1
ATOM 6766 C CA . CYS D 2 213 ? 21.02433 4.81083 25.32476 1.000 63.16520 214 CYS B CA 1
ATOM 6767 C C . CYS D 2 213 ? 21.24737 3.30505 25.41374 1.000 60.26735 214 CYS B C 1
ATOM 6768 O O . CYS D 2 213 ? 21.61780 2.66558 24.42862 1.000 73.70136 214 CYS B O 1
ATOM 6771 N N . ASN E 3 1 ? -11.32228 -14.62400 86.48770 1.000 68.91336 1 ASN C N 1
ATOM 6772 C CA . ASN E 3 1 ? -10.60486 -15.48238 87.42192 1.000 77.42677 1 ASN C CA 1
ATOM 6773 C C . ASN E 3 1 ? -9.12369 -15.13937 87.45192 1.000 77.58172 1 ASN C C 1
ATOM 6774 O O . ASN E 3 1 ? -8.58210 -14.76298 88.49262 1.000 75.67584 1 ASN C O 1
ATOM 6776 N N . VAL E 3 2 ? -8.47619 -15.26697 86.29801 1.000 71.98013 2 VAL C N 1
ATOM 6777 C CA . VAL E 3 2 ? -7.03740 -15.07587 86.16628 1.000 68.28406 2 VAL C CA 1
ATOM 6778 C C . VAL E 3 2 ? -6.79581 -13.80796 85.36185 1.000 60.11997 2 VAL C C 1
ATOM 6779 O O . VAL E 3 2 ? -7.28058 -13.68072 84.23062 1.000 68.37204 2 VAL C O 1
ATOM 6783 N N . ASP E 3 3 ? -6.05585 -12.87121 85.94316 1.000 54.21371 3 ASP C N 1
ATOM 6784 C CA . ASP E 3 3 ? -5.61393 -11.69874 85.20067 1.000 53.66607 3 ASP C CA 1
ATOM 6785 C C . ASP E 3 3 ? -4.43859 -12.08816 84.31494 1.000 55.73525 3 ASP C C 1
ATOM 6786 O O . ASP E 3 3 ? -3.43347 -12.59510 84.82821 1.000 52.66328 3 ASP C O 1
ATOM 6791 N N . PRO E 3 4 ? -4.52244 -11.89112 82.99618 1.000 51.07116 4 PRO C N 1
ATOM 6792 C CA . PRO E 3 4 ? -3.39453 -12.25416 82.12181 1.000 53.29092 4 PRO C CA 1
ATOM 6793 C C . PRO E 3 4 ? -2.07591 -11.61980 82.52395 1.000 53.66838 4 PRO C C 1
ATOM 6794 O O . PRO E 3 4 ? -1.01501 -12.19712 82.25548 1.000 54.86688 4 PRO C O 1
ATOM 6798 N N . ASN E 3 5 ? -2.10908 -10.45434 83.16831 1.000 55.56423 5 ASN C N 1
ATOM 6799 C CA . ASN E 3 5 ? -0.90543 -9.73514 83.56521 1.000 57.69799 5 ASN C CA 1
ATOM 6800 C C . ASN E 3 5 ? -0.45936 -10.05108 84.98780 1.000 52.35480 5 ASN C C 1
ATOM 6801 O O . ASN E 3 5 ? 0.51544 -9.45813 85.46052 1.000 52.94487 5 ASN C O 1
ATOM 6806 N N . ALA E 3 6 ? -1.14016 -10.95984 85.68020 1.000 50.31138 6 ALA C N 1
ATOM 6807 C CA . ALA E 3 6 ? -0.68320 -11.37163 86.99635 1.000 54.08367 6 ALA C CA 1
ATOM 6808 C C . ALA E 3 6 ? 0.57206 -12.23230 86.87023 1.000 50.43411 6 ALA C C 1
ATOM 6809 O O . ALA E 3 6 ? 0.97651 -12.63565 85.77764 1.000 50.25730 6 ALA C O 1
ATOM 6811 N N . ASN E 3 7 ? 1.18882 -12.51327 88.01489 1.000 56.88575 7 ASN C N 1
ATOM 6812 C CA . ASN E 3 7 ? 2.42372 -13.28531 88.07744 1.000 53.99277 7 ASN C CA 1
ATOM 6813 C C . ASN E 3 7 ? 2.24171 -14.63616 87.39607 1.000 51.21650 7 ASN C C 1
ATOM 6814 O O . ASN E 3 7 ? 1.50354 -15.49317 87.89804 1.000 55.95631 7 ASN C O 1
ATOM 6819 N N . PRO E 3 8 ? 2.89446 -14.86329 86.25883 1.000 53.47347 8 PRO C N 1
ATOM 6820 C CA . PRO E 3 8 ? 2.78536 -16.15211 85.56395 1.000 50.77614 8 PRO C CA 1
ATOM 6821 C C . PRO E 3 8 ? 3.79837 -17.19643 86.00731 1.000 53.24092 8 PRO C C 1
ATOM 6822 O O . PRO E 3 8 ? 3.88838 -18.24765 85.36649 1.000 52.13829 8 PRO C O 1
ATOM 6826 N N . ASN E 3 9 ? 4.55013 -16.93128 87.06899 1.000 56.79122 9 ASN C N 1
ATOM 6827 C CA . ASN E 3 9 ? 5.63766 -17.77704 87.53358 1.000 52.82234 9 ASN C CA 1
ATOM 6828 C C . ASN E 3 9 ? 5.21119 -18.52020 88.79604 1.000 58.18055 9 ASN C C 1
ATOM 6829 O O . ASN E 3 9 ? 4.06464 -18.42713 89.24177 1.000 61.78400 9 ASN C O 1
ATOM 6834 N N . VAL E 3 10 ? 6.14847 -19.27637 89.37201 1.000 62.98128 10 VAL C N 1
ATOM 6835 C CA . VAL E 3 10 ? 5.88522 -19.93621 90.64466 1.000 69.35984 10 VAL C CA 1
ATOM 6836 C C . VAL E 3 10 ? 5.78671 -18.88637 91.74383 1.000 78.44313 10 VAL C C 1
ATOM 6837 O O . VAL E 3 10 ? 6.55256 -17.91157 91.77048 1.000 81.48784 10 VAL C O 1
ATOM 6841 N N . ASP E 3 11 ? 4.82807 -19.07429 92.64793 1.000 76.57298 11 ASP C N 1
ATOM 6842 C CA . ASP E 3 11 ? 4.57344 -18.13402 93.73895 1.000 76.45594 11 ASP C CA 1
ATOM 6843 C C . ASP E 3 11 ? 4.35241 -16.71042 93.22879 1.000 70.63420 11 ASP C C 1
ATOM 6844 O O . ASP E 3 11 ? 3.22352 -16.30733 92.94581 1.000 74.45427 11 ASP C O 1
ATOM 6849 N N . ASN F 3 1 ? 10.04574 -16.81867 -2.01819 1.000 59.28924 1 ASN P N 1
ATOM 6850 C CA . ASN F 3 1 ? 9.97801 -16.47626 -3.43307 1.000 63.10812 1 ASN P CA 1
ATOM 6851 C C . ASN F 3 1 ? 8.87219 -15.46960 -3.72523 1.000 59.23514 1 ASN P C 1
ATOM 6852 O O . ASN F 3 1 ? 8.93360 -14.74130 -4.71705 1.000 62.04458 1 ASN P O 1
ATOM 6857 N N . VAL F 3 2 ? 7.86295 -15.42689 -2.86120 1.000 46.04515 2 VAL P N 1
ATOM 6858 C CA . VAL F 3 2 ? 6.67189 -14.63091 -3.11239 1.000 45.99911 2 VAL P CA 1
ATOM 6859 C C . VAL F 3 2 ? 6.66375 -13.40467 -2.20900 1.000 47.03639 2 VAL P C 1
ATOM 6860 O O . VAL F 3 2 ? 7.28443 -13.36746 -1.14023 1.000 45.42758 2 VAL P O 1
ATOM 6864 N N . ASP F 3 3 ? 5.95442 -12.38138 -2.67311 1.000 43.38507 3 ASP P N 1
ATOM 6865 C CA . ASP F 3 3 ? 5.56971 -11.24146 -1.85519 1.000 40.90149 3 ASP P CA 1
ATOM 6866 C C . ASP F 3 3 ? 4.48016 -11.67768 -0.87982 1.000 37.10245 3 ASP P C 1
ATOM 6867 O O . ASP F 3 3 ? 3.45690 -12.21824 -1.31034 1.000 42.90032 3 ASP P O 1
ATOM 6872 N N . PRO F 3 4 ? 4.66226 -11.47981 0.42965 1.000 37.59506 4 PRO P N 1
ATOM 6873 C CA . PRO F 3 4 ? 3.61300 -11.88978 1.37926 1.000 38.61258 4 PRO P CA 1
ATOM 6874 C C . PRO F 3 4 ? 2.27560 -11.20330 1.14439 1.000 33.39188 4 PRO P C 1
ATOM 6875 O O . PRO F 3 4 ? 1.23742 -11.75845 1.52320 1.000 29.03076 4 PRO P O 1
ATOM 6879 N N . ASN F 3 5 ? 2.26261 -10.02867 0.51898 1.000 38.34297 5 ASN P N 1
ATOM 6880 C CA . ASN F 3 5 ? 1.02527 -9.34016 0.17571 1.000 35.59947 5 ASN P CA 1
ATOM 6881 C C . ASN F 3 5 ? 0.46053 -9.76571 -1.17734 1.000 40.36496 5 ASN P C 1
ATOM 6882 O O . ASN F 3 5 ? -0.60493 -9.27610 -1.57144 1.000 36.30679 5 ASN P O 1
ATOM 6887 N N . ALA F 3 6 ? 1.14096 -10.65520 -1.89704 1.000 35.30184 6 ALA P N 1
ATOM 6888 C CA . ALA F 3 6 ? 0.62990 -11.12931 -3.17274 1.000 38.26127 6 ALA P CA 1
ATOM 6889 C C . ALA F 3 6 ? -0.58941 -12.02541 -2.95658 1.000 35.35479 6 ALA P C 1
ATOM 6890 O O . ALA F 3 6 ? -0.93744 -12.39007 -1.82868 1.000 36.06921 6 ALA P O 1
ATOM 6892 N N . ASN F 3 7 ? -1.23919 -12.38367 -4.06802 1.000 34.34011 7 ASN P N 1
ATOM 6893 C CA . ASN F 3 7 ? -2.43388 -13.22096 -4.06828 1.000 35.35189 7 ASN P CA 1
ATOM 6894 C C . ASN F 3 7 ? -2.15927 -14.53672 -3.35252 1.000 36.01432 7 ASN P C 1
ATOM 6895 O O . ASN F 3 7 ? -1.38566 -15.36501 -3.85049 1.000 38.56741 7 ASN P O 1
ATOM 6900 N N . PRO F 3 8 ? -2.77574 -14.76811 -2.19383 1.000 36.07268 8 PRO P N 1
ATOM 6901 C CA . PRO F 3 8 ? -2.59525 -16.03579 -1.47601 1.000 32.05275 8 PRO P CA 1
ATOM 6902 C C . PRO F 3 8 ? -3.61731 -17.10899 -1.81885 1.000 34.40633 8 PRO P C 1
ATOM 6903 O O . PRO F 3 8 ? -3.60137 -18.16792 -1.18524 1.000 37.18654 8 PRO P O 1
ATOM 6907 N N . ASN F 3 9 ? -4.49005 -16.86553 -2.79025 1.000 34.42249 9 ASN P N 1
ATOM 6908 C CA . ASN F 3 9 ? -5.57782 -17.76842 -3.12383 1.000 37.90069 9 ASN P CA 1
ATOM 6909 C C . ASN F 3 9 ? -5.18666 -18.65084 -4.30735 1.000 46.82593 9 ASN P C 1
ATOM 6910 O O . ASN F 3 9 ? -4.08887 -18.54394 -4.86024 1.000 48.43448 9 ASN P O 1
ATOM 6915 N N . VAL F 3 10 ? -6.10013 -19.54663 -4.69535 1.000 42.49241 10 VAL P N 1
ATOM 6916 C CA . VAL F 3 10 ? -5.91146 -20.29615 -5.93075 1.000 50.65355 10 VAL P CA 1
ATOM 6917 C C . VAL F 3 10 ? -5.94470 -19.33068 -7.10573 1.000 54.17110 10 VAL P C 1
ATOM 6918 O O . VAL F 3 10 ? -6.71468 -18.36057 -7.11959 1.000 52.77540 10 VAL P O 1
ATOM 6922 N N . ASP F 3 11 ? -5.10221 -19.58735 -8.09909 1.000 65.31523 11 ASP P N 1
ATOM 6923 C CA . ASP F 3 11 ? -5.02605 -18.70215 -9.25250 1.000 73.63642 11 ASP P CA 1
ATOM 6924 C C . ASP F 3 11 ? -4.52260 -19.44136 -10.49068 1.000 77.22403 11 ASP P C 1
ATOM 6925 O O . ASP F 3 11 ? -4.39363 -20.66635 -10.48759 1.000 75.35593 11 ASP P O 1
#

Secondary structure (DSSP, 8-state):
--EEEEE---EE-TT--EEEEEEEESS-GGGS-EEEEEEETTTEEEEEEEE-TTS--EEE-TTTTTTEEEEEETTTTEEEEEE-S--GGG-EEEEEEEEPPP-S-SS--EEEE---EEEEE-SPPPBPPEEEEE---GGGEETTEEEEEEEEEEEBSS--EEEETTTTB-TTEEEPPPEE-TTS-EEEEEEEEEEGGGGTT---EEEEEEGGGTEEEEEE------/---EEEE-SEEEE-TT--EEEEEEESS--TT-EEEEEE-TTS--EEEEETTTEEPTT--TTEEEEEETTEEEEEESS--GGG-SEEEEEE-SSS-EE---EEEEE----BPPEEEEEPPPHHHHHTTEEEEEEEEEEEBSS--EEEEEETTEEP-SSEEEEEPPPPTTT--EEEEEEEEEEHHHHTT--EEEEEEE-TTSSS-EEEEEETT--/---TTS--S--/--EEEEE---EE-TT--EEEEEEEESS-GGGS-EEEEEEETTTEEEEEEEE-TTS--EEE-GGGTTTEEEEEEGGGTEEEEEE-S--GGG-EEEEEEEEPPP-S-S---EEEE---EEEEE-S---BPPEEEEE---GGGEETTEEEEEEEEEEEBSS--EEEEGGGTB-TTEEEPPPEE-TTS-EEEEEEEEEEGGGTTT--EEEEEEEGGGTEEEEEEE-----/---EEEE-SEEEE-TT--EEEEEEESS--TT-EEEEEE-TTS--EEEEETTTEEPTT--TTEEEEE-SSEEEEEESS--GGG-SEEEEEE-SSS-EE---EEEEE----BPPEEEEEPPPHHHHHHTEEEEEEEEEEEBSS--EEEEEETTEEP-SSEEEEEPPPPTTT--EEEEEEEEEEHHHHTT-SEEEEEEE-TT-SS-EEEEEETT--/---TTS--S--

Foldseek 3Di:
DKAKAKDFADEEAFQAKTKIKIAIDPDQQLQWKKWKWWADPVPGIGTAKIAGSNFDDIDGDPVQPPFKDWGDDSVRRMTMIMGGRDDQVPWTWMKMFIKDDDDPDPDIDTDDIHPTGTHGYHPDDFDAWDKDKFAWDPVQDDDFKGKIWIKGDFGDDDDKDKDKPVNPDDPQKDKDDWDQDPVRGIITMIMGIDGPVCLVPDWIWMWMADVVVRDIDIDTHHHDYD/DWAKAKPDQEAEDAFFDKDKIKIFIPWFQFQQKWKWWDAPPDDIHTQDGSFFRGDPPRDPQWGKDDTTTMIMIIRNGHDLVRQTWMKMWGDRPPIDIYPIYGYAYDDPWFFWDKDKDWADPVVLVVWKTKIKIKTPFGPDPDKDKWKQFVHNTDDDQKDKDKDQQDSPSRTIMMMMMGMDTSVVVVVTFKIWIWMDDPPDPHTDIDIGTPPPD/DWAKAKDFADEEEAQAKTKIKIAIDDDQQLQWKKFKWWADPPPGIGTAKIAGSNRDDIDGDPVCPPFKDWGDDSVRRMIMIIGGRGDQVPFTWMKMFIKDDDDPDPDIDTDDIHPTHTHGYDNDDFDAWDKAWQAWDPVQDDDQKGKIWIKTDFGDDDDKDKDKPVNPDDPFKDWDDWDQDPVRGTITMMMGIDGNVCLVPDWIWMWMADVVVRDTDIDIHHHDHD/DKDKAKPDQEAEDAFFDKDKIKIFIPWFLFQQKWKWWDAPPDDTDTAAGSFFHGDPPHDPQWGKDDGTTMIMIMRNGHDLVRFTWMKMWGDRPPIDIYPTYGYAYDDDWDFWDKDKDWFDPVVVVVFKTKIKIKTPFGPDPDKDKWKAFQNRTDDDQKDKDKDQQDPPRRGIMMMIMRMDTSVVVVVTFKIKIWMDDPVDPDIDIDMGTPPGD/DDDPPPDPDDD/DDDPPPDPDDD

B-factor: mean 45.97, std 10.58, range [25.3, 108.89]

InterPro domains:
  IPR000884 Thrombospondin type-1 (TSP1) repeat [PF00090] (326-374)
  IPR000884 Thrombospondin type-1 (TSP1) repeat [PS50092] (329-375)
  IPR000884 Thrombospondin type-1 (TSP1) repeat [SM00209] (325-375)
  IPR003067 Plasmodium circumsporozoite protein [PR01303] (2-18)
  IPR003067 Plasmodium circumsporozoite protein [PR01303] (34-49)
  IPR003067 Plasmodium circumsporozoite protein [PR01303] (313-331)
  IPR003067 Plasmodium circumsporozoite protein [PR01303] (332-349)
  IPR003067 Plasmodium circumsporozoite protein [PR01303] (359-377)
  IPR003067 Plasmodium circumsporozoite protein [PR01303] (378-397)
  IPR036383 Thrombospondin type-1 repeat superfamily [G3DSA:2.20.100.10] (304-381)
  IPR036383 Thrombospondin type-1 repeat superfamily [SSF82895] (327-374)
  IPR051860 Plasmodium Circumsporozoite Invasion Protein [PTHR44826] (104-273)

GO terms:
  GO:0009897 external side of plasma membrane (C, IDA)
  GO:0005886 plasma membrane (C, EXP)
  GO:0085017 entry into host cell by a symbiont-containing vacuole (P, IMP)

Solvent-accessible surface area: 38609 Å² total; per-residue (Å²): 188,45,82,2,66,13,53,38,29,26,68,32,109,62,61,51,69,34,129,0,20,0,72,4,53,52,41,64,4,45,40,42,0,0,1,0,0,5,36,16,146,25,62,28,13,41,14,0,0,1,0,18,62,86,20,44,53,83,47,37,13,128,45,0,118,79,30,3,75,2,50,28,42,47,102,131,63,10,0,30,0,55,0,51,60,1,69,65,38,1,46,6,46,0,12,0,0,9,0,17,129,57,54,163,30,151,44,5,0,0,25,46,17,0,105,23,17,74,0,19,5,24,82,25,78,78,85,22,12,44,9,24,16,5,9,1,8,74,60,0,39,56,84,48,64,0,0,0,0,0,5,0,22,30,0,5,9,73,87,17,89,30,43,2,34,99,37,90,40,110,80,39,44,45,64,2,67,26,31,106,29,93,29,20,33,29,10,16,4,0,2,0,44,6,78,41,102,21,35,76,129,87,61,11,53,0,22,1,39,0,166,60,36,143,31,133,43,86,50,97,5,96,70,48,122,38,174,6,122,7,62,12,55,56,74,74,40,44,6,42,91,43,58,164,8,60,1,48,1,121,3,74,99,77,3,54,32,39,0,0,0,1,20,23,75,92,85,142,23,6,128,9,8,0,10,74,4,68,61,60,32,120,78,23,52,106,58,5,54,11,61,30,82,17,44,85,2,38,1,20,1,52,55,3,79,84,87,2,29,7,36,0,13,0,0,0,0,20,51,77,4,40,19,3,100,4,0,62,3,9,43,120,81,109,68,19,47,11,44,8,4,0,0,8,3,7,104,78,2,33,83,61,23,56,1,2,2,0,0,0,0,17,58,0,11,25,102,123,29,120,26,31,4,43,5,60,117,55,113,40,88,42,40,51,66,84,11,30,15,97,30,50,112,93,53,12,9,2,2,5,5,1,22,0,49,28,52,77,44,60,10,75,146,66,104,46,0,6,0,40,0,52,10,132,32,33,127,71,72,51,68,55,41,5,43,94,77,111,40,130,54,82,2,68,14,61,37,30,27,66,27,84,61,55,57,58,34,123,0,23,0,77,3,50,56,41,64,4,52,41,45,0,0,2,0,0,5,37,15,149,45,88,28,13,47,16,1,0,1,0,18,65,86,21,51,50,77,43,36,16,126,52,1,116,81,25,6,64,0,36,29,52,47,105,142,66,11,0,36,0,53,0,60,64,3,110,65,63,1,45,5,44,0,11,0,0,9,0,16,126,64,51,165,28,150,45,6,0,0,19,50,15,0,112,20,19,76,0,19,6,24,78,22,81,82,80,23,11,46,10,21,15,4,6,0,8,73,58,0,40,36,82,53,65,0,0,0,0,0,4,0,17,36,0,5,12,72,91,17,84,26,41,2,39,100,36,91,38,112,82,34,44,33,59,3,66,25,33,104,31,69,56,20,26,32,9,16,5,0,2,0,39,6,80,37,105,19,38,77,131,87,60,11,54,0,13,0,37,0,168,59,38,141,29,139,44,93,54,99,5,101,65,45,123,42,146,3,106,12,76,12,59,54,72,72,50,50,5,37,82,45,58,168,5,63,1,53,0,153,4,82,99,78,3,54,30,37,0,0,0,1,20,19,69,91,78,140,21,7,122,7,5,0,8,79,4,67,62,59,27,121,78,17,53,105,56,7,53,12,61,35,76,18,44,93,1,40,1,19,1,52,57,3,81,88,78,1,28,6,33,0,15,0,0,0,0,22,52,84,6,33,18,4,100,4,0,51,3,7,44,113,78,101,78,21,45,9,40,4,2,1,0,8,7,4,80,68,1,36,142,56,6,52,1,2,2,0,0,0,0,6,62,0,7,18,96,121,34,132,21,36,7,38,5,66,124,55,116,45,61,54,39,50,69,86,12,33,18,99,32,43,108,194,64,17,8,0,0,10,6,1,25,0,47,26,48,60,19,59,10,88,110,69,113,50,0,9,0,47,0,60,5,118,32,35,131,70,70,43,66,46,38,7,46,86,77,110,34,160,59,57,19,1,33,31,2,8,59,160,207,57,55,28,1,29,29,1,7,67,157

Organism: Plasmodium falciparum (isolate NF54) (NCBI:txid5843)